Protein AF-A0AAV9HGX6-F1 (afdb_monomer)

Sequence (820 aa):
MVDAQKDVPFKSVQVEALVVIKIVKHCSASFPTAATGSLVGMDNDGVLEVTNTFQFPTVDVSNSDSHQNDASSLAAAAPRAKANITYQNEMIRHLKEVNVDANNVGWYTSATMGNFINLSFIENQYHYQRDNDKTVALVHDVSRSSQGALSLRAFKLSSEFMAAYKEGKFTTESLTKSKLSFRDILVEVPVLVHNSYLLSSFLQQIPAPPETAEIPLPASLNDIRREPTRLPAHPSFDSLDLSIDPFLEKTCDLLLDSIEAHYTDLNNHQYYQRQLTREQFKITQWQAKRKAENAARLAAKQQPLPEDEWQRLFKLPQEPSRLEGMLNARQVEQYSKQVDGFTATITSKMFAVRGNLLPDITPISSTSINNMAAPASNFKVADLSLAAFGRKEIELAENEMPGLMAVRKYYGADQPLKGARIAGCLHMTIQTAVLIETLTALGAEVTWTSCNIFSTQDHAAAAIAATGVPVFAWKGETEEEYNWCLEQQLVAFKDNKRLNLILDDGGDLTHLVHTKYPEMLKDCYGVSEETTTGVHHLYRMLQKGELLVPAINVNDSVTKSKFDNLYGCRESLIDGIKRATDVMIAGKVGVVAGFGDVGKGCAMALQGMGARVLVTEIDPINALQAAMAGFQVVTMEKAAQIGQIFVTTTGCRDILVGKHFEAMPNDAIVCNIGHFDCEIDVAWLKANAQSVQNIKPQVDRFLMKNGRHIILLAEGRLVNLGCATGHSSFVMSCSFTNQVLAQIMLYKNEDVEFGKKHIAFAKSGKLEKKVYVLPKILDEEVARLHLAHVNVELTTLSDVQAEYLGLPVEGPFKSDHYRY

Foldseek 3Di:
DPPPQPPQAQAFEEEEVVQVVVQLVQLLVQPPAKWKWFFFDDDDSNYHYGDHIDTFDQDPDPDDDDDDDDSRVSNLLRLVDPVRVVVLVVVLVVCVVVVHGRHTQEMEIEDELLPDLAPSNLVNLLVVCVVPVRHWYWYWYNHVVVLVDTDIWIKHAAPLLSVVVVVVDQDPVVCVVSVDALVRGIDTGHYHHDYPPVNVVVVVVPDDPDDPDDDDDDPDPVVCVVDPPPDPPDPPCSLLPPDPSPCLVVLVVVLVVLVVVLVVVVVVQVVLVVQQVVLVVVLVVVLVVLVVVQVVCVVVVHHRDDSCVVVVVGDRDDHDRCVRSSSSVNSSVSSVVVNVVVVVSSVCSVPVPDDDPDDDDDDDDDDDDPDQDAFAPAADFDDLVLQVVLVVLLVVLCLLQLLLVVLLVPQLVVLLQAVAEEEEEAQQASLVLSLCVSNVSSRYQYEYEYNDQAQHDRSSQSNSSSSNHHYQYYHRDDPVSRVVRLVSRQQRDPPSDAHQEYEYEQCPSVVCCLPPNVVSHPNHLEYEYQDPNNVVVLVVCVVVVSQDHEYADLNPQCLRVQQQLAQLLLPLVVVLVCLQPVDQLAPAEEEEEDQGRNSNSPQNNSVVSHHQYEYEDPDVVSVVVCVVVVHHYDQLLVCLQRHQEYEYAHLDADLADDSSPVNHAAAREYEYQHADLRNHPLVRQVVAFPDWDDPDQQWIWGQGPVRGIYIYGNSSHRSSSNRHNGGRSNSSSLSSSSVSVRSSLSSCQDPPVVCVVVVLSVVNHRDDSYYHYRDLLSSVVSVVSNQVVVPHDDDFDDPVRCVVQVADRSDPPDDPPDPD

Radius of gyration: 38.57 Å; Cα contacts (8 Å, |Δi|>4): 1409; chains: 1; bounding box: 87×93×132 Å

InterPro domains:
  IPR000043 Adenosylhomocysteinase-like [MF_00563] (374-812)
  IPR000043 Adenosylhomocysteinase-like [PF05221] (378-515)
  IPR000043 Adenosylhomocysteinase-like [PTHR23420] (372-820)
  IPR000043 Adenosylhomocysteinase-like [SM00996] (378-819)
  IPR000043 Adenosylhomocysteinase-like [TIGR00936] (379-812)
  IPR000043 Adenosylhomocysteinase-like [cd00401] (388-808)
  IPR000555 JAB1/MPN/MOV34 metalloenzyme domain [PF01398] (10-132)
  IPR000555 JAB1/MPN/MOV34 metalloenzyme domain [SM00232] (12-160)
  IPR015878 S-adenosyl-L-homocysteine hydrolase, NAD binding domain [PF00670] (565-726)
  IPR015878 S-adenosyl-L-homocysteine hydrolase, NAD binding domain [SM00997] (565-726)
  IPR020082 S-adenosyl-L-homocysteine hydrolase, conserved site [PS00738] (450-464)
  IPR020082 S-adenosyl-L-homocysteine hydrolase, conserved site [PS00739] (587-603)
  IPR027524 Eukaryotic translation initiation factor 3 subunit H [MF_03007] (8-359)
  IPR027524 Eukaryotic translation initiation factor 3 subunit H [cd08065] (11-309)
  IPR036291 NAD(P)-binding domain superfamily [SSF51735] (565-726)
  IPR037518 MPN domain [PS50249] (13-161)
  IPR042172 Adenosylhomocysteinase-like superfamily [G3DSA:3.40.50.1480] (365-516)
  IPR042172 Adenosylhomocysteinase-like superfamily [G3DSA:3.40.50.1480] (517-570)
  IPR042172 Adenosylhomocysteinase-like superfamily [G3DSA:3.40.50.1480] (721-820)
  IPR045810 eIF3h, C-terminal [PF19445] (146-206)

Mean predicted aligned error: 17.83 Å

Structure (mmCIF, N/CA/C/O backbone):
data_AF-A0AAV9HGX6-F1
#
_entry.id   AF-A0AAV9HGX6-F1
#
loop_
_atom_site.group_PDB
_atom_site.id
_atom_site.type_symbol
_atom_site.label_atom_id
_atom_site.label_alt_id
_atom_site.label_comp_id
_atom_site.label_asym_id
_atom_site.label_entity_id
_atom_site.label_seq_id
_atom_site.pdbx_PDB_ins_code
_atom_site.Cartn_x
_atom_site.Cartn_y
_atom_site.Cartn_z
_atom_site.occupancy
_atom_site.B_iso_or_equiv
_atom_site.auth_seq_id
_atom_site.auth_comp_id
_atom_site.auth_asym_id
_atom_site.auth_atom_id
_atom_site.pdbx_PDB_model_num
ATOM 1 N N . MET A 1 1 ? -31.484 -57.528 23.063 1.00 35.78 1 MET A N 1
ATOM 2 C CA . MET A 1 1 ? -30.064 -57.114 23.026 1.00 35.78 1 MET A CA 1
ATOM 3 C C . MET A 1 1 ? -29.943 -55.639 23.431 1.00 35.78 1 MET A C 1
ATOM 5 O O . MET A 1 1 ? -29.474 -54.843 22.637 1.00 35.78 1 MET A O 1
ATOM 9 N N . VAL A 1 2 ? -30.419 -55.246 24.623 1.00 32.88 2 VAL A N 1
ATOM 10 C CA . VAL A 1 2 ? -30.543 -53.815 25.013 1.00 32.88 2 VAL A CA 1
ATOM 11 C C . VAL A 1 2 ? -29.677 -53.446 26.236 1.00 32.88 2 VAL A C 1
ATOM 13 O O . VAL A 1 2 ? -29.506 -52.272 26.526 1.00 32.88 2 VAL A O 1
ATOM 16 N N . ASP A 1 3 ? -29.026 -54.414 26.891 1.00 32.41 3 ASP A N 1
ATOM 17 C CA . ASP A 1 3 ? -28.272 -54.176 28.139 1.00 32.41 3 ASP A CA 1
ATOM 18 C C . ASP A 1 3 ? -26.735 -54.146 27.995 1.00 32.41 3 ASP A C 1
ATOM 20 O O . ASP A 1 3 ? -26.034 -54.131 28.998 1.00 32.41 3 ASP A O 1
ATOM 24 N N . ALA A 1 4 ? -26.175 -54.113 26.776 1.00 34.81 4 ALA A N 1
ATOM 25 C CA . ALA A 1 4 ? -24.720 -54.249 26.570 1.00 34.81 4 ALA A CA 1
ATOM 26 C C . ALA A 1 4 ? -23.958 -52.959 26.181 1.00 34.81 4 ALA A C 1
ATOM 28 O O . ALA A 1 4 ? -22.738 -52.999 26.075 1.00 34.81 4 ALA A O 1
ATOM 29 N N . GLN A 1 5 ? -24.622 -51.813 25.969 1.00 41.06 5 GLN A N 1
ATOM 30 C CA . GLN A 1 5 ? -23.968 -50.586 25.458 1.00 41.06 5 GLN A CA 1
ATOM 31 C C . GLN A 1 5 ? -23.648 -49.508 26.516 1.00 41.06 5 GLN A C 1
ATOM 33 O O . GLN A 1 5 ? -23.104 -48.458 26.169 1.00 41.06 5 GLN A O 1
ATOM 38 N N . LYS A 1 6 ? -23.947 -49.737 27.803 1.00 44.41 6 LYS A N 1
ATOM 39 C CA . LYS A 1 6 ? -23.735 -48.726 28.861 1.00 44.41 6 LYS A CA 1
ATOM 40 C C . LYS A 1 6 ? -22.279 -48.544 29.318 1.00 44.41 6 LYS A C 1
ATOM 42 O O . LYS A 1 6 ? -22.004 -47.535 29.954 1.00 44.41 6 LYS A O 1
ATOM 47 N N . ASP A 1 7 ? -21.362 -49.437 28.942 1.00 48.97 7 ASP A N 1
ATOM 48 C CA . ASP A 1 7 ? -19.993 -49.463 29.491 1.00 48.97 7 ASP A CA 1
ATOM 49 C C . ASP A 1 7 ? -18.888 -48.997 28.525 1.00 48.97 7 ASP A C 1
ATOM 51 O O . ASP A 1 7 ? -17.706 -49.048 28.869 1.00 48.97 7 ASP A O 1
ATOM 55 N N . VAL A 1 8 ? -19.222 -48.520 27.317 1.00 59.16 8 VAL A N 1
ATOM 56 C CA . VAL A 1 8 ? -18.194 -47.985 26.406 1.00 59.16 8 VAL A CA 1
ATOM 57 C C . VAL A 1 8 ? -17.898 -46.522 26.766 1.00 59.16 8 VAL A C 1
ATOM 59 O O . VAL A 1 8 ? -18.808 -45.690 26.672 1.00 59.16 8 VAL A O 1
ATOM 62 N N . PRO A 1 9 ? -16.656 -46.174 27.162 1.00 68.69 9 PRO A N 1
ATOM 63 C CA . PRO A 1 9 ? -16.308 -44.809 27.538 1.00 68.69 9 PRO A CA 1
ATOM 64 C C . PRO A 1 9 ? -16.482 -43.862 26.347 1.00 68.69 9 PRO A C 1
ATOM 66 O O . PRO A 1 9 ? -16.072 -44.175 25.231 1.00 68.69 9 PRO A O 1
ATOM 69 N N . PHE A 1 10 ? -17.090 -42.701 26.592 1.00 78.56 10 PHE A N 1
ATOM 70 C CA . PHE A 1 10 ? -17.288 -41.650 25.591 1.00 78.56 10 PHE A CA 1
ATOM 71 C C . PHE A 1 10 ? -15.936 -41.035 25.201 1.00 78.56 10 PHE A C 1
ATOM 73 O O . PHE A 1 10 ? -15.265 -40.448 26.051 1.00 78.56 10 PHE A O 1
ATOM 80 N N . LYS A 1 11 ? -15.521 -41.197 23.942 1.00 83.62 11 LYS A N 1
ATOM 81 C CA . LYS A 1 11 ? -14.177 -40.853 23.447 1.00 83.62 11 LYS A CA 1
ATOM 82 C C . LYS A 1 11 ? -14.136 -39.481 22.781 1.00 83.62 11 LYS A C 1
ATOM 84 O O . LYS A 1 11 ? -13.300 -38.655 23.138 1.00 83.62 11 LYS A O 1
ATOM 89 N N . SER A 1 12 ? -15.008 -39.249 21.806 1.00 89.00 12 SER A N 1
ATOM 90 C CA . SER A 1 12 ? -14.993 -38.047 20.966 1.00 89.00 12 SER A CA 1
ATOM 91 C C . SER A 1 12 ? -16.338 -37.826 20.276 1.00 89.00 12 SER A C 1
ATOM 93 O O . SER A 1 12 ? -17.180 -38.723 20.207 1.00 89.00 12 SER A O 1
ATOM 95 N N . VAL A 1 13 ? -16.526 -36.617 19.753 1.00 92.50 13 VAL A N 1
ATOM 96 C CA . VAL A 1 13 ? -17.626 -36.266 18.853 1.00 92.50 13 VAL A CA 1
ATOM 97 C C . VAL A 1 13 ? -17.057 -36.138 17.449 1.00 92.50 13 VAL A C 1
ATOM 99 O O . VAL A 1 13 ? -16.221 -35.273 17.203 1.00 92.50 13 VAL A O 1
ATOM 102 N N . GLN A 1 14 ? -17.493 -36.987 16.528 1.00 93.38 14 GLN A N 1
ATOM 103 C CA . GLN A 1 14 ? -17.158 -36.864 15.116 1.00 93.38 14 GLN A CA 1
ATOM 104 C C . GLN A 1 14 ? -18.256 -36.066 14.418 1.00 93.38 14 GLN A C 1
ATOM 106 O O . GLN A 1 14 ? -19.420 -36.430 14.503 1.00 93.38 14 GLN A O 1
ATOM 111 N N . VAL A 1 15 ? -17.916 -34.980 13.733 1.00 93.12 15 VAL A N 1
ATOM 112 C CA . VAL A 1 15 ? -18.885 -34.112 13.054 1.00 93.12 15 VAL A CA 1
ATOM 113 C C . VAL A 1 15 ? -18.583 -34.107 11.564 1.00 93.12 15 VAL A C 1
ATOM 115 O O . VAL A 1 15 ? -17.464 -33.796 11.158 1.00 93.12 15 VAL A O 1
ATOM 118 N N . GLU A 1 16 ? -19.580 -34.427 10.742 1.00 90.44 16 GLU A N 1
ATOM 119 C CA . GLU A 1 16 ? -19.451 -34.319 9.288 1.00 90.44 16 GLU A CA 1
ATOM 120 C C . GLU A 1 16 ? -19.201 -32.865 8.869 1.00 90.44 16 GLU A C 1
ATOM 122 O O . GLU A 1 16 ? -19.867 -31.938 9.337 1.00 90.44 16 GLU A O 1
ATOM 127 N N . ALA A 1 17 ? -18.289 -32.635 7.928 1.00 83.81 17 ALA A N 1
ATOM 128 C CA . ALA A 1 17 ? -17.962 -31.282 7.477 1.00 83.81 17 ALA A CA 1
ATOM 129 C C . ALA A 1 17 ? -19.174 -30.514 6.919 1.00 83.81 17 ALA A C 1
ATOM 131 O O . ALA A 1 17 ? -19.291 -29.304 7.115 1.00 83.81 17 ALA A O 1
ATOM 132 N N . LEU A 1 18 ? -20.137 -31.207 6.300 1.00 84.94 18 LEU A N 1
ATOM 133 C CA . LEU A 1 18 ? -21.387 -30.583 5.856 1.00 84.94 18 LEU A CA 1
ATOM 134 C C . LEU A 1 18 ? -22.223 -30.059 7.036 1.00 84.94 18 LEU A C 1
ATOM 136 O O . LEU A 1 18 ? -22.859 -29.010 6.920 1.00 84.94 18 LEU A O 1
ATOM 140 N N . VAL A 1 19 ? -22.214 -30.758 8.175 1.00 91.19 19 VAL A N 1
ATOM 141 C CA . VAL A 1 19 ? -22.856 -30.295 9.414 1.00 91.19 19 VAL A CA 1
ATOM 142 C C . VAL A 1 19 ? -22.165 -29.042 9.926 1.00 91.19 19 VAL A C 1
ATOM 144 O O . VAL A 1 19 ? -22.848 -28.069 10.240 1.00 91.19 19 VAL A O 1
ATOM 147 N N . VAL A 1 20 ? -20.829 -29.030 9.939 1.00 90.44 20 VAL A N 1
ATOM 148 C CA . VAL A 1 20 ? -20.044 -27.845 10.317 1.00 90.44 20 VAL A CA 1
ATOM 149 C C . VAL A 1 20 ? -20.438 -26.646 9.453 1.00 90.44 20 VAL A C 1
ATOM 151 O O . VAL A 1 20 ? -20.783 -25.599 9.992 1.00 90.44 20 VAL A O 1
ATOM 154 N N . ILE A 1 21 ? -20.492 -26.808 8.127 1.00 85.69 21 ILE A N 1
ATOM 155 C CA . ILE A 1 21 ? -20.869 -25.733 7.194 1.00 85.69 21 ILE A CA 1
ATOM 156 C C . ILE A 1 21 ? -22.298 -25.234 7.454 1.00 85.69 21 ILE A C 1
ATOM 158 O O . ILE A 1 21 ? -22.536 -24.026 7.439 1.00 85.69 21 ILE A O 1
ATOM 162 N N . LYS A 1 22 ? -23.257 -26.134 7.719 1.00 91.50 22 LYS A N 1
ATOM 163 C CA . LYS A 1 22 ? -24.640 -25.752 8.060 1.00 91.50 22 LYS A CA 1
ATOM 164 C C . LYS A 1 22 ? -24.702 -24.932 9.350 1.00 91.50 22 LYS A C 1
ATOM 166 O O . LYS A 1 22 ? -25.397 -23.918 9.379 1.00 91.50 22 LYS A O 1
ATOM 171 N N . ILE A 1 23 ? -23.969 -25.350 10.384 1.00 93.31 23 ILE A N 1
ATOM 172 C CA . ILE A 1 23 ? -23.892 -24.639 11.668 1.00 93.31 23 ILE A CA 1
ATOM 173 C C . ILE A 1 23 ? -23.264 -23.261 11.464 1.00 93.31 23 ILE A C 1
ATOM 175 O O . ILE A 1 23 ? -23.869 -22.270 11.857 1.00 93.31 23 ILE A O 1
ATOM 179 N N . VAL A 1 24 ? -22.106 -23.186 10.800 1.00 89.38 24 VAL A N 1
ATOM 180 C CA . VAL A 1 24 ? -21.411 -21.923 10.502 1.00 89.38 24 VAL A CA 1
ATOM 181 C C . VAL A 1 24 ? -22.343 -20.976 9.748 1.00 89.38 24 VAL A C 1
ATOM 183 O O . VAL A 1 24 ? -22.574 -19.859 10.197 1.00 89.38 24 VAL A O 1
ATOM 186 N N . LYS A 1 25 ? -22.971 -21.441 8.659 1.00 88.81 25 LYS A N 1
ATOM 187 C CA . LYS A 1 25 ? -23.899 -20.631 7.859 1.00 88.81 25 LYS A CA 1
ATOM 188 C C . LYS A 1 25 ? -25.065 -20.092 8.691 1.00 88.81 25 LYS A C 1
ATOM 190 O O . LYS A 1 25 ? -25.388 -18.914 8.571 1.00 88.81 25 LYS A O 1
ATOM 195 N N . HIS A 1 26 ? -25.699 -20.935 9.509 1.00 92.81 26 HIS A N 1
ATOM 196 C CA . HIS A 1 26 ? -26.819 -20.518 10.355 1.00 92.81 26 HIS A CA 1
ATOM 197 C C . HIS A 1 26 ? -26.376 -19.492 11.402 1.00 92.81 26 HIS A C 1
ATOM 199 O O . HIS A 1 26 ? -26.950 -18.412 11.498 1.00 92.81 26 HIS A O 1
ATOM 205 N N . CYS A 1 27 ? -25.311 -19.797 12.141 1.00 90.81 27 CYS A N 1
ATOM 206 C CA . CYS A 1 27 ? -24.798 -18.936 13.197 1.00 90.81 27 CYS A CA 1
ATOM 207 C C . CYS A 1 27 ? -24.316 -17.578 12.664 1.00 90.81 27 CYS A C 1
ATOM 209 O O . CYS A 1 27 ? -24.596 -16.558 13.288 1.00 90.81 27 CYS A O 1
ATOM 211 N N . SER A 1 28 ? -23.650 -17.543 11.505 1.00 86.12 28 SER A N 1
ATOM 212 C CA . SER A 1 28 ? -23.237 -16.293 10.857 1.00 86.12 28 SER A CA 1
ATOM 213 C C . SER A 1 28 ? -24.424 -15.478 10.339 1.00 86.12 28 SER A C 1
ATOM 215 O O . SER A 1 28 ? -24.407 -14.258 10.460 1.00 86.12 28 SER A O 1
ATOM 217 N N . ALA A 1 29 ? -25.463 -16.120 9.791 1.00 86.44 29 ALA A N 1
ATOM 218 C CA . ALA A 1 29 ? -26.644 -15.420 9.278 1.00 86.44 29 ALA A CA 1
ATOM 219 C C . ALA A 1 29 ? -27.519 -14.815 10.389 1.00 86.44 29 ALA A C 1
ATOM 221 O O . ALA A 1 29 ? -28.161 -13.789 10.175 1.00 86.44 29 ALA A O 1
ATOM 222 N N . SER A 1 30 ? -27.552 -15.444 11.566 1.00 84.38 30 SER A N 1
ATOM 223 C CA . SER A 1 30 ? -28.336 -14.983 12.718 1.00 84.38 30 SER A CA 1
ATOM 224 C C . SER A 1 30 ? -27.585 -14.008 13.632 1.00 84.38 30 SER A C 1
ATOM 226 O O . SER A 1 30 ? -28.200 -13.427 14.527 1.00 84.38 30 SER A O 1
ATOM 228 N N . PHE A 1 31 ? -26.278 -13.813 13.431 1.00 81.81 31 PHE A N 1
ATOM 229 C CA . PHE A 1 31 ? -25.451 -12.918 14.241 1.00 81.81 31 PHE A CA 1
ATOM 230 C C . PHE A 1 31 ? -25.978 -11.465 14.196 1.00 81.81 31 PHE A C 1
ATOM 232 O O . PHE A 1 31 ? -26.278 -10.970 13.108 1.00 81.81 31 PHE A O 1
ATOM 239 N N . PRO A 1 32 ? -26.096 -10.751 15.340 1.00 79.12 32 PRO A N 1
ATOM 240 C CA . PRO A 1 32 ? -25.580 -11.080 16.678 1.00 79.12 32 PRO A CA 1
ATOM 241 C C . PRO A 1 32 ? -26.534 -11.884 17.587 1.00 79.12 32 PRO A C 1
ATOM 243 O O . PRO A 1 32 ? -26.243 -12.068 18.767 1.00 79.12 32 PRO A O 1
ATOM 246 N N . THR A 1 33 ? -27.673 -12.361 17.082 1.00 83.94 33 THR A N 1
ATOM 247 C CA . THR A 1 33 ? -28.647 -13.135 17.874 1.00 83.94 33 THR A CA 1
ATOM 248 C C . THR A 1 33 ? -28.181 -14.585 18.056 1.00 83.94 33 THR A C 1
ATOM 250 O O . THR A 1 33 ? -27.525 -15.159 17.182 1.00 83.94 33 THR A O 1
ATOM 253 N N . ALA A 1 34 ? -28.523 -15.200 19.195 1.00 85.00 34 ALA A N 1
ATOM 254 C CA . ALA A 1 34 ? -28.244 -16.612 19.439 1.00 85.00 34 ALA A CA 1
ATOM 255 C C . ALA A 1 34 ? -28.943 -17.493 18.388 1.00 85.00 34 ALA A C 1
ATOM 257 O O . ALA A 1 34 ? -30.148 -17.391 18.176 1.00 85.00 34 ALA A O 1
ATOM 258 N N . ALA A 1 35 ? -28.188 -18.374 17.742 1.00 90.44 35 ALA A N 1
ATOM 259 C CA . ALA A 1 35 ? -28.682 -19.299 16.734 1.00 90.44 35 ALA A CA 1
ATOM 260 C C . ALA A 1 35 ? -28.650 -20.704 17.324 1.00 90.44 35 ALA A C 1
ATOM 262 O O . ALA A 1 35 ? -27.580 -21.155 17.725 1.00 90.44 35 ALA A O 1
ATOM 263 N N . THR A 1 36 ? -29.785 -21.402 17.378 1.00 93.56 36 THR A N 1
ATOM 264 C CA . THR A 1 36 ? -29.857 -22.752 17.955 1.00 93.56 36 THR A CA 1
ATOM 265 C C . THR A 1 36 ? -30.476 -23.766 16.995 1.00 93.56 36 THR A C 1
ATOM 267 O O . THR A 1 36 ? -31.266 -23.424 16.114 1.00 93.56 36 THR A O 1
ATOM 270 N N . GLY A 1 37 ? -30.109 -25.036 17.145 1.00 93.94 37 GLY A N 1
ATOM 271 C CA . GLY A 1 37 ? -30.687 -26.121 16.354 1.00 93.94 37 GLY A CA 1
ATOM 272 C C . GLY A 1 37 ? -30.370 -27.502 16.911 1.00 93.94 37 GLY A C 1
ATOM 273 O O . GLY A 1 37 ? -29.654 -27.635 17.902 1.00 93.94 37 GLY A O 1
ATOM 274 N N . SER A 1 38 ? -30.927 -28.531 16.282 1.00 94.81 38 SER A N 1
ATOM 275 C CA . SER A 1 38 ? -30.814 -29.928 16.699 1.00 94.81 38 SER A CA 1
ATOM 276 C C . SER A 1 38 ? -29.747 -30.667 15.895 1.00 94.81 38 SER A C 1
ATOM 278 O O . SER A 1 38 ? -29.612 -30.464 14.689 1.00 94.81 38 SER A O 1
ATOM 280 N N . LEU A 1 39 ? -29.018 -31.554 16.571 1.00 95.31 39 LEU A N 1
ATOM 281 C CA . LEU A 1 39 ? -28.036 -32.457 15.983 1.00 95.31 39 LEU A CA 1
ATOM 282 C C . LEU A 1 39 ? -28.612 -33.867 15.905 1.00 95.31 39 LEU A C 1
ATOM 284 O O . LEU A 1 39 ? -29.173 -34.376 16.882 1.00 95.31 39 LEU A O 1
ATOM 288 N N . VAL A 1 40 ? -28.423 -34.512 14.758 1.00 93.94 40 VAL A N 1
ATOM 289 C CA . VAL A 1 40 ? -28.815 -35.906 14.547 1.00 93.94 40 VAL A CA 1
ATOM 290 C C . VAL A 1 40 ? -27.636 -36.741 14.063 1.00 93.94 40 VAL A C 1
ATOM 292 O O . VAL A 1 40 ? -26.727 -36.239 13.397 1.00 93.94 40 VAL A O 1
ATOM 295 N N . GLY A 1 41 ? -27.652 -38.016 14.431 1.00 92.44 41 GLY A N 1
ATOM 296 C CA . GLY A 1 41 ? -26.585 -38.946 14.100 1.00 92.44 41 GLY A CA 1
ATOM 297 C C . GLY A 1 41 ? -26.684 -40.238 14.897 1.00 92.44 41 GLY A C 1
ATOM 298 O O . GLY A 1 41 ? -27.789 -40.709 15.175 1.00 92.44 41 GLY A O 1
ATOM 299 N N . MET A 1 42 ? -25.551 -40.826 15.267 1.00 90.38 42 MET A N 1
ATOM 300 C CA . MET A 1 42 ? -25.518 -42.088 16.003 1.00 90.38 42 MET A CA 1
ATOM 301 C C . MET A 1 42 ? -24.272 -42.232 16.875 1.00 90.38 42 MET A C 1
ATOM 303 O O . MET A 1 42 ? -23.272 -41.557 16.681 1.00 90.38 42 MET A O 1
ATOM 307 N N . ASP A 1 43 ? -24.346 -43.114 17.865 1.00 86.69 43 ASP A N 1
ATOM 308 C CA . ASP A 1 43 ? -23.201 -43.486 18.693 1.00 86.69 43 ASP A CA 1
ATOM 309 C C . ASP A 1 43 ? -22.601 -44.794 18.175 1.00 86.69 43 ASP A C 1
ATOM 311 O O . ASP A 1 43 ? -23.299 -45.805 18.067 1.00 86.69 43 ASP A O 1
ATOM 315 N N . ASN A 1 44 ? -21.310 -44.752 17.862 1.00 85.88 44 ASN A N 1
ATOM 316 C CA . ASN A 1 44 ? -20.531 -45.853 17.324 1.00 85.88 44 ASN A CA 1
ATOM 317 C C . ASN A 1 44 ? -19.352 -46.145 18.267 1.00 85.88 44 ASN A C 1
ATOM 319 O O . ASN A 1 44 ? -18.323 -45.470 18.242 1.00 85.88 44 ASN A O 1
ATOM 323 N N . ASP A 1 45 ? -19.525 -47.116 19.168 1.00 82.88 45 ASP A N 1
ATOM 324 C CA . ASP A 1 45 ? -18.497 -47.581 20.116 1.00 82.88 45 ASP A CA 1
ATOM 325 C C . ASP A 1 45 ? -17.762 -46.460 20.889 1.00 82.88 45 ASP A C 1
ATOM 327 O O . ASP A 1 45 ? -16.536 -46.487 21.110 1.00 82.88 45 ASP A O 1
ATOM 331 N N . GLY A 1 46 ? -18.541 -45.478 21.359 1.00 80.25 46 GLY A N 1
ATOM 332 C CA . GLY A 1 46 ? -18.061 -44.352 22.159 1.00 80.25 46 GLY A CA 1
ATOM 333 C C . GLY A 1 46 ? -17.633 -43.137 21.336 1.00 80.25 46 GLY A C 1
ATOM 334 O O . GLY A 1 46 ? -17.192 -42.153 21.931 1.00 80.25 46 GLY A O 1
ATOM 335 N N . VAL A 1 47 ? -17.756 -43.183 20.008 1.00 87.50 47 VAL A N 1
ATOM 336 C CA . VAL A 1 47 ? -17.644 -42.020 19.121 1.00 87.50 47 VAL A CA 1
ATOM 337 C C . VAL A 1 47 ? -19.050 -41.578 18.735 1.00 87.50 47 VAL A C 1
ATOM 339 O O . VAL A 1 47 ? -19.793 -42.325 18.103 1.00 87.50 47 VAL A O 1
ATOM 342 N N . LEU A 1 48 ? -19.425 -40.362 19.126 1.00 91.81 48 LEU A N 1
ATOM 343 C CA . LEU A 1 48 ? -20.712 -39.793 18.746 1.00 91.81 48 LEU A CA 1
ATOM 344 C C . LEU A 1 48 ? -20.590 -39.150 17.368 1.00 91.81 48 LEU A C 1
ATOM 346 O O . LEU A 1 48 ? -20.002 -38.078 17.233 1.00 91.81 48 LEU A O 1
ATOM 350 N N . GLU A 1 49 ? -21.130 -39.809 16.355 1.00 92.56 49 GLU A N 1
ATOM 351 C CA . GLU A 1 49 ? -21.141 -39.337 14.977 1.00 92.56 49 GLU A CA 1
ATOM 352 C C . GLU A 1 49 ? -22.337 -38.406 14.766 1.00 92.56 49 GLU A C 1
ATOM 354 O O . GLU A 1 49 ? -23.490 -38.797 14.930 1.00 92.56 49 GLU A O 1
ATOM 359 N N . VAL A 1 50 ? -22.061 -37.155 14.410 1.00 94.31 50 VAL A N 1
ATOM 360 C CA . VAL A 1 50 ? -23.040 -36.130 14.056 1.00 94.31 50 VAL A CA 1
ATOM 361 C C . VAL A 1 50 ? -23.046 -35.993 12.540 1.00 94.31 50 VAL A C 1
ATOM 363 O O . VAL A 1 50 ? -22.173 -35.349 11.951 1.00 94.31 50 VAL A O 1
ATOM 366 N N . THR A 1 51 ? -24.043 -36.604 11.910 1.00 9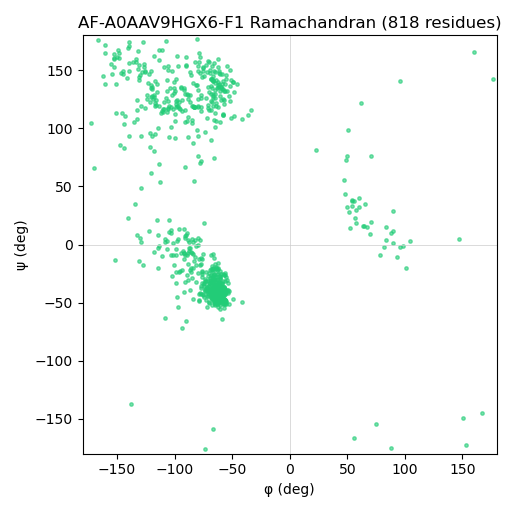1.81 51 THR A N 1
ATOM 367 C CA . THR A 1 51 ? -24.121 -36.748 10.451 1.00 91.81 51 THR A CA 1
ATOM 368 C C . THR A 1 51 ? -25.030 -35.710 9.802 1.00 91.81 51 THR A C 1
ATOM 370 O O . THR A 1 51 ? -24.847 -35.368 8.632 1.00 91.81 51 THR A O 1
ATOM 373 N N . ASN A 1 52 ? -25.987 -35.141 10.547 1.00 92.19 52 ASN A N 1
ATOM 374 C CA . ASN A 1 52 ? -26.843 -34.069 10.046 1.00 92.19 52 ASN A CA 1
ATOM 375 C C . ASN A 1 52 ? -27.297 -33.098 11.159 1.00 92.19 52 ASN A C 1
ATOM 377 O O . ASN A 1 52 ? -27.128 -33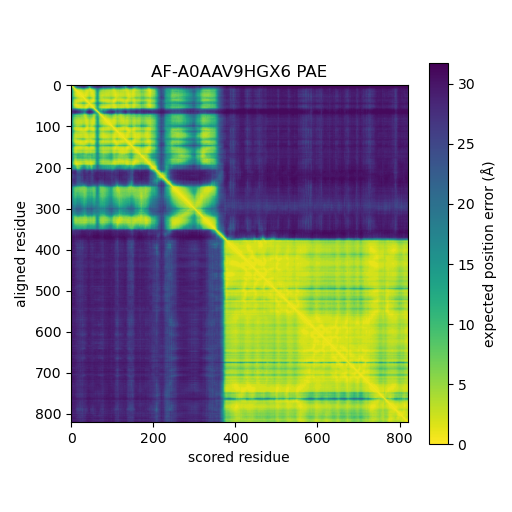.335 12.354 1.00 92.19 52 ASN A O 1
ATOM 381 N N . THR A 1 53 ? -27.856 -31.958 10.756 1.00 94.12 53 THR A N 1
ATOM 382 C CA . THR A 1 53 ? -28.332 -30.899 11.655 1.00 94.12 53 THR A CA 1
ATOM 383 C C . THR A 1 53 ? -29.466 -30.101 11.015 1.00 94.12 53 THR A C 1
ATOM 385 O O . THR A 1 53 ? -29.532 -29.989 9.783 1.00 94.12 53 THR A O 1
ATOM 388 N N . PHE A 1 54 ? -30.341 -29.527 11.841 1.00 93.62 54 PHE A N 1
ATOM 389 C CA . PHE A 1 54 ? -31.384 -28.596 11.410 1.00 93.62 54 PHE A CA 1
ATOM 390 C C . PHE A 1 54 ? -31.644 -27.498 12.448 1.00 93.62 54 PHE A C 1
ATOM 392 O O . PHE A 1 54 ? -31.561 -27.718 13.655 1.00 93.62 54 PHE A O 1
ATOM 399 N N . GLN A 1 55 ? -31.982 -26.304 11.962 1.00 93.25 55 GLN A N 1
ATOM 400 C CA . GLN A 1 55 ? -32.235 -25.122 12.788 1.00 93.25 55 GLN A CA 1
ATOM 401 C C . GLN A 1 55 ? -33.586 -25.191 13.511 1.00 93.25 55 GLN A C 1
ATOM 403 O O . GLN A 1 55 ? -34.568 -25.693 12.950 1.00 93.25 55 GLN A O 1
ATOM 408 N N . PHE A 1 56 ? -33.649 -24.649 14.730 1.00 90.50 56 PHE A N 1
ATOM 409 C CA . PHE A 1 56 ? -34.923 -24.393 15.397 1.00 90.50 56 PHE A CA 1
ATOM 410 C C . PHE A 1 56 ? -35.547 -23.097 14.866 1.00 90.50 56 PHE A C 1
ATOM 412 O O . PHE A 1 56 ? -34.842 -22.097 14.727 1.00 90.50 56 PHE A O 1
ATOM 419 N N . PRO A 1 57 ? -36.862 -23.069 14.598 1.00 82.00 57 PRO A N 1
ATOM 420 C CA . PRO A 1 57 ? -37.574 -21.826 14.346 1.00 82.00 57 PRO A CA 1
ATOM 421 C C . PRO A 1 57 ? -37.469 -20.888 15.556 1.00 82.00 57 PRO A C 1
ATOM 423 O O . PRO A 1 57 ? -37.663 -21.302 16.705 1.00 82.00 57 PRO A O 1
ATOM 426 N N . THR A 1 58 ? -37.203 -19.608 15.305 1.00 67.50 58 THR A N 1
ATOM 427 C CA . THR A 1 58 ? -37.397 -18.550 16.301 1.00 67.50 58 THR A CA 1
ATOM 428 C C . THR A 1 58 ? -38.898 -18.333 16.461 1.00 67.50 58 THR A C 1
ATOM 430 O O . THR A 1 58 ? -39.564 -17.881 15.532 1.00 67.50 58 THR A O 1
ATOM 433 N N . VAL A 1 59 ? -39.450 -18.738 17.604 1.00 57.72 59 VAL A N 1
ATOM 434 C CA . VAL A 1 59 ? -40.892 -18.671 17.869 1.00 57.72 59 VAL A CA 1
ATOM 435 C C . VAL A 1 59 ? -41.265 -17.241 18.265 1.00 57.72 59 VAL A C 1
ATOM 437 O O . VAL A 1 59 ? -40.788 -16.757 19.290 1.00 57.72 59 VAL A O 1
ATOM 440 N N . ASP A 1 60 ? -42.139 -16.586 17.497 1.00 49.66 60 ASP A N 1
ATOM 441 C CA . ASP A 1 60 ? -42.800 -15.347 17.924 1.00 49.66 60 ASP A CA 1
ATOM 442 C C . ASP A 1 60 ? -43.723 -15.666 19.106 1.00 49.66 60 ASP A C 1
ATOM 444 O O . ASP A 1 60 ? -44.773 -16.300 18.954 1.00 49.66 60 ASP A O 1
ATOM 448 N N . VAL A 1 61 ? -43.334 -15.252 20.311 1.00 48.69 61 VAL A N 1
ATOM 449 C CA . VAL A 1 61 ? -44.237 -15.292 21.463 1.00 48.69 61 VAL A CA 1
ATOM 450 C C . VAL A 1 61 ? -45.189 -14.111 21.321 1.00 48.69 61 VAL A C 1
ATOM 452 O O . VAL A 1 61 ? -44.773 -12.957 21.339 1.00 48.69 61 VAL A O 1
ATOM 455 N N . SER A 1 62 ? -46.475 -14.401 21.126 1.00 39.47 62 SER A N 1
ATOM 456 C CA . SER A 1 62 ? -47.524 -13.393 20.966 1.00 39.47 62 SER A CA 1
ATOM 457 C C . SER A 1 62 ? -47.495 -12.372 22.108 1.00 39.47 62 SER A C 1
ATOM 459 O O . SER A 1 62 ? -47.624 -12.758 23.270 1.00 39.47 62 SER A O 1
ATOM 461 N N . ASN A 1 63 ? -47.364 -11.091 21.746 1.00 42.31 63 ASN A N 1
ATOM 462 C CA . ASN A 1 63 ? -47.413 -9.914 22.616 1.00 42.31 63 ASN A CA 1
ATOM 463 C C . ASN A 1 63 ? -48.432 -10.038 23.761 1.00 42.31 63 ASN A C 1
ATOM 465 O O . ASN A 1 63 ? -49.639 -9.925 23.544 1.00 42.31 63 ASN A O 1
ATOM 469 N N . SER A 1 64 ? -47.930 -10.136 24.988 1.00 35.91 64 SER A N 1
ATOM 470 C CA . SER A 1 64 ? -48.635 -9.649 26.171 1.00 35.91 64 SER A CA 1
ATOM 471 C C . SER A 1 64 ? -47.617 -9.081 27.159 1.00 35.91 64 SER A C 1
ATOM 473 O O . SER A 1 64 ? -46.911 -9.835 27.821 1.00 35.91 64 SER A O 1
ATOM 475 N N . ASP A 1 65 ? -47.565 -7.749 27.195 1.00 36.91 65 ASP A N 1
ATOM 476 C CA . ASP A 1 65 ? -47.041 -6.880 28.252 1.00 36.91 65 ASP A CA 1
ATOM 477 C C . ASP A 1 65 ? -45.632 -7.149 28.802 1.00 36.91 65 ASP A C 1
ATOM 479 O O . ASP A 1 65 ? -45.441 -7.899 29.755 1.00 36.91 65 ASP A O 1
ATOM 483 N N . SER A 1 66 ? -44.646 -6.399 28.300 1.00 35.69 66 SER A N 1
ATOM 484 C CA . SER A 1 66 ? -43.845 -5.416 29.064 1.00 35.69 66 SER A CA 1
ATOM 485 C C . SER A 1 66 ? -42.512 -5.105 28.362 1.00 35.69 66 SER A C 1
ATOM 487 O O . SER A 1 66 ? -42.135 -5.719 27.372 1.00 35.69 66 SER A O 1
ATOM 489 N N . HIS A 1 67 ? -41.876 -4.028 28.809 1.00 40.06 67 HIS A N 1
ATOM 490 C CA . HIS A 1 67 ? -40.779 -3.293 28.185 1.00 40.06 67 HIS A CA 1
ATOM 491 C C . HIS A 1 67 ? -39.572 -4.114 27.687 1.00 40.06 67 HIS A C 1
ATOM 493 O O . HIS A 1 67 ? -39.071 -4.975 28.394 1.00 40.06 67 HIS A O 1
ATOM 499 N N . GLN A 1 68 ? -39.063 -3.717 26.508 1.00 44.84 68 GLN A N 1
ATOM 500 C CA . GLN A 1 68 ? -37.674 -3.838 26.022 1.00 44.84 68 GLN A CA 1
ATOM 501 C C . GLN A 1 68 ? -36.810 -4.932 26.677 1.00 44.84 68 GLN A C 1
ATOM 503 O O . GLN A 1 68 ? -36.000 -4.632 27.545 1.00 44.84 68 GLN A O 1
ATOM 508 N N . ASN A 1 69 ? -36.965 -6.173 26.222 1.00 48.84 69 ASN A N 1
ATOM 509 C CA . ASN A 1 69 ? -35.953 -7.236 26.116 1.00 48.84 69 ASN A CA 1
ATOM 510 C C . ASN A 1 69 ? -36.686 -8.493 25.621 1.00 48.84 69 ASN A C 1
ATOM 512 O O . ASN A 1 69 ? -37.829 -8.671 26.012 1.00 48.84 69 ASN A O 1
ATOM 516 N N . ASP A 1 70 ? -36.071 -9.311 24.753 1.00 57.66 70 ASP A N 1
ATOM 517 C CA . ASP A 1 70 ? -36.211 -10.793 24.752 1.00 57.66 70 ASP A CA 1
ATOM 518 C C . ASP A 1 70 ? -36.145 -11.528 23.403 1.00 57.66 70 ASP A C 1
ATOM 520 O O . ASP A 1 70 ? -36.198 -12.752 23.398 1.00 57.66 70 ASP A O 1
ATOM 524 N N . ALA A 1 71 ? -35.883 -10.893 22.255 1.00 58.38 71 ALA A N 1
ATOM 525 C CA . ALA A 1 71 ? -35.611 -11.687 21.037 1.00 58.38 71 ALA A CA 1
ATOM 526 C C . ALA A 1 71 ? -34.414 -12.656 21.229 1.00 58.38 71 ALA A C 1
ATOM 528 O O . ALA A 1 71 ? -34.453 -13.809 20.803 1.00 58.38 71 ALA A O 1
ATOM 529 N N . SER A 1 72 ? -33.380 -12.211 21.953 1.00 65.06 72 SER A N 1
ATOM 530 C CA . SER A 1 72 ? -32.202 -13.023 22.288 1.00 65.06 72 SER A CA 1
ATOM 531 C C . SER A 1 72 ? -32.493 -14.112 23.332 1.00 65.06 72 SER A C 1
ATOM 533 O O . SER A 1 72 ? -32.017 -15.239 23.194 1.00 65.06 72 SER A O 1
ATOM 535 N N . SER A 1 73 ? -33.312 -13.826 24.351 1.00 69.25 73 SER A N 1
ATOM 536 C CA . SER A 1 73 ? -33.635 -14.815 25.390 1.00 69.25 73 SER A CA 1
ATOM 537 C C . SER A 1 73 ? -34.609 -15.883 24.878 1.00 69.25 73 SER A C 1
ATOM 539 O O . SER A 1 73 ? -34.448 -17.062 25.198 1.00 69.25 73 SER A O 1
ATOM 541 N N . LEU A 1 74 ? -35.541 -15.511 23.992 1.00 72.50 74 LEU A N 1
ATOM 542 C CA . LEU A 1 74 ? -36.412 -16.441 23.274 1.00 72.50 74 LEU A CA 1
ATOM 543 C C . LEU A 1 74 ? -35.603 -17.377 22.372 1.00 72.50 74 LEU A C 1
ATOM 545 O O . LEU A 1 74 ? -35.828 -18.588 22.383 1.00 72.50 74 LEU A O 1
ATOM 549 N N . ALA A 1 75 ? -34.620 -16.843 21.643 1.00 75.69 75 ALA A N 1
ATOM 550 C CA . ALA A 1 75 ? -33.729 -17.646 20.812 1.00 75.69 75 ALA A CA 1
ATOM 551 C C . ALA A 1 75 ? -32.829 -18.585 21.643 1.00 75.69 75 ALA A C 1
ATOM 553 O O . ALA A 1 75 ? -32.622 -19.740 21.264 1.00 75.69 75 ALA A O 1
ATOM 554 N N . ALA A 1 76 ? -32.356 -18.137 22.811 1.00 78.62 76 ALA A N 1
ATOM 555 C CA . ALA A 1 76 ? -31.583 -18.960 23.743 1.00 78.62 76 ALA A CA 1
ATOM 556 C C . ALA A 1 76 ? -32.427 -20.062 24.414 1.00 78.62 76 ALA A C 1
ATOM 558 O O . ALA A 1 76 ? -31.924 -21.153 24.671 1.00 78.62 76 ALA A O 1
ATOM 559 N N . ALA A 1 77 ? -33.715 -19.819 24.673 1.00 81.81 77 ALA A N 1
ATOM 560 C CA . ALA A 1 77 ? -34.640 -20.804 25.242 1.00 81.81 77 ALA A CA 1
ATOM 561 C C . ALA A 1 77 ? -35.268 -21.746 24.194 1.00 81.81 77 ALA A C 1
ATOM 563 O O . ALA A 1 77 ? -35.936 -22.720 24.559 1.00 81.81 77 ALA A O 1
ATOM 564 N N . ALA A 1 78 ? -35.053 -21.482 22.902 1.00 81.06 78 ALA A N 1
ATOM 565 C CA . ALA A 1 78 ? -35.658 -22.213 21.793 1.00 81.06 78 ALA A CA 1
ATOM 566 C C . ALA A 1 78 ? -35.484 -23.747 21.851 1.00 81.06 78 ALA A C 1
ATOM 568 O O . ALA A 1 78 ? -36.477 -24.426 21.581 1.00 81.06 78 ALA A O 1
ATOM 569 N N . PRO A 1 79 ? -34.331 -24.331 22.243 1.00 86.00 79 PRO A N 1
ATOM 570 C CA . PRO A 1 79 ? -34.147 -25.788 22.238 1.00 86.00 79 PRO A CA 1
ATOM 571 C C . PRO A 1 79 ? -35.079 -26.574 23.166 1.00 86.00 79 PRO A C 1
ATOM 573 O O . PRO A 1 79 ? -35.330 -27.749 22.912 1.00 86.00 79 PRO A O 1
ATOM 576 N N . ARG A 1 80 ? -35.587 -25.946 24.234 1.00 88.19 80 ARG A N 1
ATOM 577 C CA . ARG A 1 80 ? -36.510 -26.553 25.213 1.00 88.19 80 ARG A CA 1
ATOM 578 C C . ARG A 1 80 ? -37.940 -26.012 25.112 1.00 88.19 80 ARG A C 1
ATOM 580 O O . ARG A 1 80 ? -38.804 -26.383 25.908 1.00 88.19 80 ARG A O 1
ATOM 587 N N . ALA A 1 81 ? -38.206 -25.113 24.163 1.00 86.81 81 ALA A N 1
ATOM 588 C CA . ALA A 1 81 ? -39.535 -24.555 23.954 1.00 86.81 81 ALA A CA 1
ATOM 589 C C . ALA A 1 81 ? -40.493 -25.640 23.436 1.00 86.81 81 ALA A C 1
ATOM 591 O O . ALA A 1 81 ? -40.175 -26.380 22.508 1.00 86.81 81 ALA A O 1
ATOM 592 N N . LYS A 1 82 ? -41.709 -25.713 23.993 1.00 86.06 82 LYS A N 1
ATOM 593 C CA . LYS A 1 82 ? -42.691 -26.766 23.665 1.00 86.06 82 LYS A CA 1
ATOM 594 C C . LYS A 1 82 ? -42.999 -26.871 22.160 1.00 86.06 82 LYS A C 1
ATOM 596 O O . LYS A 1 82 ? -43.142 -27.977 21.638 1.00 86.06 82 LYS A O 1
ATOM 601 N N . ALA A 1 83 ? -43.084 -25.732 21.468 1.00 85.31 83 ALA A N 1
ATOM 602 C CA . ALA A 1 83 ? -43.289 -25.686 20.020 1.00 85.31 83 ALA A CA 1
ATOM 603 C C . ALA A 1 83 ? -42.111 -26.316 19.259 1.00 85.31 83 ALA A C 1
ATOM 605 O O . ALA A 1 83 ? -42.322 -27.137 18.371 1.00 85.31 83 ALA A O 1
ATOM 606 N N . ASN A 1 84 ? -40.878 -26.025 19.677 1.00 88.88 84 ASN A N 1
ATOM 607 C CA . ASN A 1 84 ? -39.673 -26.561 19.050 1.00 88.88 84 ASN A CA 1
ATOM 608 C C . ASN A 1 84 ? -39.434 -28.037 19.366 1.00 88.88 84 ASN A C 1
ATOM 610 O O . ASN A 1 84 ? -38.946 -28.753 18.503 1.00 88.88 84 ASN A O 1
ATOM 614 N N . ILE A 1 85 ? -39.865 -28.530 20.531 1.00 88.38 85 ILE A N 1
ATOM 615 C CA . ILE A 1 85 ? -39.903 -29.975 20.814 1.00 88.38 85 ILE A CA 1
ATOM 616 C C . ILE A 1 85 ? -40.844 -30.683 19.827 1.00 88.38 85 ILE A C 1
ATOM 618 O O . ILE A 1 85 ? -40.524 -31.749 19.304 1.00 88.38 85 ILE A O 1
ATOM 622 N N . THR A 1 86 ? -42.003 -30.080 19.542 1.00 89.50 86 THR A N 1
ATOM 623 C CA . THR A 1 86 ? -42.966 -30.625 18.568 1.00 89.50 86 THR A CA 1
ATOM 624 C C . THR A 1 86 ? -42.367 -30.622 17.162 1.00 89.50 86 THR A C 1
ATOM 626 O O . THR A 1 86 ? -42.326 -31.668 16.518 1.00 89.50 86 THR A O 1
ATOM 629 N N . TYR A 1 87 ? -41.800 -29.488 16.741 1.00 90.88 87 TYR A N 1
ATOM 630 C CA . TYR A 1 87 ? -41.102 -29.343 15.463 1.00 90.88 87 TYR A CA 1
ATOM 631 C C . TYR A 1 87 ? -39.935 -30.329 15.312 1.00 90.88 87 TYR A C 1
ATOM 633 O O . TYR A 1 87 ? -39.780 -30.952 14.266 1.00 90.88 87 TYR A O 1
ATOM 641 N N . GLN A 1 88 ? -39.131 -30.527 16.360 1.00 91.38 88 GLN A N 1
ATOM 642 C CA . GLN A 1 88 ? -38.030 -31.487 16.350 1.00 91.38 88 GLN A CA 1
ATOM 643 C C . GLN A 1 88 ? -38.534 -32.905 16.091 1.00 91.38 88 GLN A C 1
ATOM 645 O O . GLN A 1 88 ? -37.958 -33.624 15.278 1.00 91.38 88 GLN A O 1
ATOM 650 N N . ASN A 1 89 ? -39.605 -33.311 16.775 1.00 91.31 89 ASN A N 1
ATOM 651 C CA . ASN A 1 89 ? -40.181 -34.642 16.613 1.00 91.31 89 ASN A CA 1
ATOM 652 C C . ASN A 1 89 ? -40.752 -34.848 15.201 1.00 91.31 89 ASN A C 1
ATOM 654 O O . ASN A 1 89 ? -40.588 -35.928 14.631 1.00 91.31 89 ASN A O 1
ATOM 658 N N . GLU A 1 90 ? -41.376 -33.820 14.618 1.00 92.25 90 GLU A N 1
ATOM 659 C CA . GLU A 1 90 ? -41.834 -33.841 13.223 1.00 92.25 90 GLU A CA 1
ATOM 660 C C . GLU A 1 90 ? -40.663 -33.928 12.240 1.00 92.25 90 GLU A C 1
ATOM 662 O O . GLU A 1 90 ? -40.669 -34.773 11.347 1.00 92.25 90 GLU A O 1
ATOM 667 N N . MET A 1 91 ? -39.609 -33.134 12.441 1.00 91.25 91 MET A N 1
ATOM 668 C CA . MET A 1 91 ? -38.419 -33.169 11.593 1.00 91.25 91 MET A CA 1
ATOM 669 C C . MET A 1 91 ? -37.718 -34.528 11.657 1.00 91.25 91 MET A C 1
ATOM 671 O O . MET A 1 91 ? -37.380 -35.100 10.625 1.00 91.25 91 MET A O 1
ATOM 675 N N . ILE A 1 92 ? -37.574 -35.102 12.855 1.00 91.00 92 ILE A N 1
ATOM 676 C CA . ILE A 1 92 ? -37.053 -36.460 13.053 1.00 91.00 92 ILE A CA 1
ATOM 677 C C . ILE A 1 92 ? -37.904 -37.487 12.298 1.00 91.00 92 ILE A C 1
ATOM 679 O O . ILE A 1 92 ? -37.358 -38.401 11.681 1.00 91.00 92 ILE A O 1
ATOM 683 N N . ARG A 1 93 ? -39.236 -37.356 12.313 1.00 91.75 93 ARG A N 1
ATOM 684 C CA . ARG A 1 93 ? -40.125 -38.239 11.547 1.00 91.75 93 ARG A CA 1
ATOM 685 C C . ARG A 1 93 ? -39.881 -38.113 10.041 1.00 91.75 93 ARG A C 1
ATOM 687 O O . ARG A 1 93 ? -39.742 -39.140 9.383 1.00 91.75 93 ARG A O 1
ATOM 694 N N . HIS A 1 94 ? -39.774 -36.896 9.515 1.00 91.69 94 HIS A N 1
ATOM 695 C CA . HIS A 1 94 ? -39.489 -36.678 8.095 1.00 91.69 94 HIS A CA 1
ATOM 696 C C . HIS A 1 94 ? -38.106 -37.191 7.687 1.00 91.69 94 HIS A C 1
ATOM 698 O O . HIS A 1 94 ? -37.977 -37.817 6.640 1.00 91.69 94 HIS A O 1
ATOM 704 N N . LEU A 1 95 ? -37.083 -37.012 8.530 1.00 90.06 95 LEU A N 1
ATOM 705 C CA . LEU A 1 95 ? -35.744 -37.562 8.290 1.00 90.06 95 LEU A CA 1
ATOM 706 C C . LEU A 1 95 ? -35.764 -39.095 8.200 1.00 90.06 95 LEU A C 1
ATOM 708 O O . LEU A 1 95 ? -35.120 -39.660 7.317 1.00 90.06 95 LEU A O 1
ATOM 712 N N . LYS A 1 96 ? -36.572 -39.765 9.036 1.00 88.19 96 LYS A N 1
ATOM 713 C CA . LYS A 1 96 ? -36.792 -41.219 8.936 1.00 88.19 96 LYS A CA 1
ATOM 714 C C . LYS A 1 96 ? -37.458 -41.621 7.620 1.00 88.19 96 LYS A C 1
ATOM 716 O O . LYS A 1 96 ? -37.079 -42.637 7.051 1.00 88.19 96 LYS A O 1
ATOM 721 N N . GLU A 1 97 ? -38.424 -40.844 7.128 1.00 90.00 97 GLU A N 1
ATOM 722 C CA . GLU A 1 97 ? -39.113 -41.116 5.854 1.00 90.00 97 GLU A CA 1
ATOM 723 C C . GLU A 1 97 ? -38.160 -41.040 4.647 1.00 90.00 97 GLU A C 1
ATOM 725 O O . GLU A 1 97 ? -38.340 -41.779 3.680 1.00 90.00 97 GLU A O 1
ATOM 730 N N . VAL A 1 98 ? -37.119 -40.202 4.717 1.00 88.00 98 VAL A N 1
ATOM 731 C CA . VAL A 1 98 ? -36.096 -40.065 3.662 1.00 88.00 98 VAL A CA 1
ATOM 732 C C . VAL A 1 98 ? -34.827 -40.894 3.908 1.00 88.00 98 VAL A C 1
ATOM 734 O O . VAL A 1 98 ? -33.833 -40.692 3.214 1.00 88.00 98 VAL A O 1
ATOM 737 N N . ASN A 1 99 ? -34.847 -41.840 4.859 1.00 84.12 99 ASN A N 1
ATOM 738 C CA . ASN A 1 99 ? -33.706 -42.694 5.230 1.00 84.12 99 ASN A CA 1
ATOM 739 C C . ASN A 1 99 ? -32.424 -41.913 5.584 1.00 84.12 99 ASN A C 1
ATO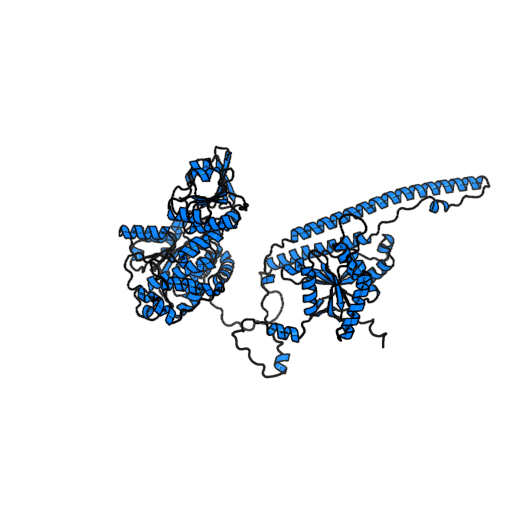M 741 O O . ASN A 1 99 ? -31.318 -42.330 5.242 1.00 84.12 99 ASN A O 1
ATOM 745 N N . VAL A 1 100 ? -32.569 -40.781 6.273 1.00 82.81 100 VAL A N 1
ATOM 746 C CA . VAL A 1 100 ? -31.454 -40.027 6.862 1.00 82.81 100 VAL A CA 1
ATOM 747 C C . VAL A 1 100 ? -31.400 -40.311 8.362 1.00 82.81 100 VAL A C 1
ATOM 749 O O . VAL A 1 100 ? -32.438 -40.542 8.990 1.00 82.81 100 VAL A O 1
ATOM 752 N N . ASP A 1 101 ? -30.202 -40.276 8.949 1.00 79.94 101 ASP A N 1
ATOM 753 C CA . ASP A 1 101 ? -30.032 -40.421 10.394 1.00 79.94 101 ASP A CA 1
ATOM 754 C C . ASP A 1 101 ? -30.921 -39.437 11.153 1.00 79.94 101 ASP A C 1
ATOM 756 O O . ASP A 1 101 ? -30.934 -38.230 10.902 1.00 79.94 101 ASP A O 1
ATOM 760 N N . ALA A 1 102 ? -31.689 -39.982 12.089 1.00 85.88 102 ALA A N 1
ATOM 761 C CA . ALA A 1 102 ? -32.763 -39.259 12.755 1.00 85.88 102 ALA A CA 1
ATOM 762 C C . ALA A 1 102 ? -32.736 -39.426 14.279 1.00 85.88 102 ALA A C 1
ATOM 764 O O . ALA A 1 102 ? -33.678 -39.015 14.960 1.00 85.88 102 ALA A O 1
ATOM 765 N N . ASN A 1 103 ? -31.691 -40.046 14.839 1.00 90.12 103 ASN A N 1
ATOM 766 C CA . ASN A 1 103 ? -31.545 -40.089 16.290 1.00 90.12 103 ASN A CA 1
ATOM 767 C C . ASN A 1 103 ? -30.978 -38.753 16.748 1.00 90.12 103 ASN A C 1
ATOM 769 O O . ASN A 1 103 ? -29.937 -38.322 16.259 1.00 90.12 103 ASN A O 1
ATOM 773 N N . ASN A 1 104 ? -31.664 -38.098 17.681 1.00 90.75 104 ASN A N 1
ATOM 774 C CA . ASN A 1 104 ? -31.142 -36.889 18.294 1.00 90.75 104 ASN A CA 1
ATOM 775 C C . ASN A 1 104 ? -29.910 -37.247 19.139 1.00 90.75 104 ASN A C 1
ATOM 777 O O . ASN A 1 104 ? -29.984 -38.088 20.036 1.00 90.75 104 ASN A O 1
ATOM 781 N N . VAL A 1 105 ? -28.793 -36.602 18.821 1.00 92.44 105 VAL A N 1
ATOM 782 C CA . VAL A 1 105 ? -27.510 -36.750 19.525 1.00 92.44 105 VAL A CA 1
ATOM 783 C C . VAL A 1 105 ? -27.107 -35.464 20.249 1.00 92.44 105 VAL A C 1
ATOM 785 O O . VAL A 1 105 ? -26.084 -35.418 20.932 1.00 92.44 105 VAL A O 1
ATOM 788 N N . GLY A 1 106 ? -27.926 -34.417 20.125 1.00 93.56 106 GLY A N 1
ATOM 789 C CA . GLY A 1 106 ? -27.764 -33.171 20.848 1.00 93.56 106 GLY A CA 1
ATOM 790 C C . GLY A 1 106 ? -28.292 -31.949 20.124 1.00 93.56 106 GLY A C 1
ATOM 791 O O . GLY A 1 106 ? -29.273 -32.001 19.375 1.00 93.56 106 GLY A O 1
ATOM 792 N N . TRP A 1 107 ? -27.639 -30.824 20.388 1.00 95.38 107 TRP A N 1
ATOM 793 C CA . TRP A 1 107 ? -28.032 -29.511 19.893 1.00 95.38 107 TRP A CA 1
ATOM 794 C C . TRP A 1 107 ? -26.800 -28.632 19.671 1.00 95.38 107 TRP A C 1
ATOM 796 O O . TRP A 1 107 ? -25.702 -28.947 20.132 1.00 95.38 107 TRP A O 1
ATOM 806 N N . TYR A 1 108 ? -26.965 -27.537 18.938 1.00 96.25 108 TYR A N 1
ATOM 807 C CA . TYR A 1 108 ? -25.915 -26.540 18.765 1.00 96.25 108 TYR A CA 1
ATOM 808 C C . TYR A 1 108 ? -26.405 -25.142 19.120 1.00 96.25 108 TYR A C 1
ATOM 810 O O . TYR A 1 108 ? -27.602 -24.856 19.041 1.00 96.25 108 TYR A O 1
ATOM 818 N N . THR A 1 109 ? -25.464 -24.275 19.489 1.00 95.19 109 THR A N 1
ATOM 819 C CA . THR A 1 109 ? -25.698 -22.848 19.720 1.00 95.19 109 THR A CA 1
ATOM 820 C C . THR A 1 109 ? -24.559 -22.002 19.165 1.00 95.19 109 THR A C 1
ATOM 822 O O . THR A 1 109 ? -23.399 -22.429 19.164 1.00 95.19 109 THR A O 1
ATOM 825 N N . SER A 1 110 ? -24.869 -20.784 18.724 1.00 92.94 110 SER A N 1
ATOM 826 C CA . SER A 1 110 ? -23.850 -19.759 18.509 1.00 92.94 110 SER A CA 1
ATOM 827 C C . SER A 1 110 ? -23.368 -19.178 19.841 1.00 92.94 110 SER A C 1
ATOM 829 O O . SER A 1 110 ? -24.095 -19.164 20.838 1.00 92.94 110 SER A O 1
ATOM 831 N N . ALA A 1 111 ? -22.127 -18.705 19.840 1.00 91.19 111 ALA A N 1
ATOM 832 C CA . ALA A 1 111 ? -21.529 -17.892 20.886 1.00 91.19 111 ALA A CA 1
ATOM 833 C C . ALA A 1 111 ? -20.865 -16.666 20.253 1.00 91.19 111 ALA A C 1
ATOM 835 O O . ALA A 1 111 ? -20.450 -16.696 19.090 1.00 91.19 111 ALA A O 1
ATOM 836 N N . THR A 1 112 ? -20.743 -15.605 21.043 1.00 86.81 112 THR A N 1
ATOM 837 C CA . THR A 1 112 ? -19.978 -14.411 20.676 1.00 86.81 112 THR A CA 1
ATOM 838 C C . THR A 1 112 ? -18.910 -14.210 21.730 1.00 86.81 112 THR A C 1
ATOM 840 O O . THR A 1 112 ? -19.237 -14.113 22.910 1.00 86.81 112 THR A O 1
ATOM 843 N N . MET A 1 113 ? -17.646 -14.174 21.322 1.00 81.75 113 MET A N 1
ATOM 844 C CA . MET A 1 113 ? -16.499 -13.937 22.198 1.00 81.75 113 MET A CA 1
ATOM 845 C C . MET A 1 113 ? -16.447 -14.898 23.393 1.00 81.75 113 MET A C 1
ATOM 847 O O . MET A 1 113 ? -16.106 -14.522 24.500 1.00 81.75 113 MET A O 1
ATOM 851 N N . GLY A 1 114 ? -16.825 -16.163 23.203 1.00 82.56 114 GLY A N 1
ATOM 852 C CA . GLY A 1 114 ? -16.900 -17.164 24.271 1.00 82.56 114 GLY A CA 1
ATOM 853 C C . GLY A 1 114 ? -18.007 -16.956 25.305 1.00 82.56 114 GLY A C 1
ATOM 854 O O . GLY A 1 114 ? -18.028 -17.688 26.296 1.00 82.56 114 GLY A O 1
ATOM 855 N N . ASN A 1 115 ? -18.926 -16.013 25.092 1.00 87.00 115 ASN A N 1
ATOM 856 C CA . ASN A 1 115 ? -20.084 -15.802 25.952 1.00 87.00 115 ASN A CA 1
ATOM 857 C C . ASN A 1 115 ? -21.192 -16.813 25.619 1.00 87.00 115 ASN A C 1
ATOM 859 O O . ASN A 1 115 ? -21.943 -16.639 24.657 1.00 87.00 115 ASN A O 1
ATOM 863 N N . PHE A 1 116 ? -21.273 -17.889 26.401 1.00 89.69 116 PHE A N 1
ATOM 864 C CA . PHE A 1 116 ? -22.335 -18.895 26.274 1.00 89.69 116 PHE A CA 1
ATOM 865 C C . PHE A 1 116 ? -22.661 -19.621 27.585 1.00 89.69 116 PHE A C 1
ATOM 867 O O . PHE A 1 116 ? -23.674 -20.316 27.656 1.00 89.69 116 PHE A O 1
ATOM 874 N N . ILE A 1 117 ? -21.824 -19.497 28.623 1.00 90.25 117 ILE A N 1
ATOM 875 C CA . ILE A 1 117 ? -22.001 -20.220 29.885 1.00 90.25 117 ILE A CA 1
ATOM 876 C C . ILE A 1 117 ? -22.975 -19.420 30.747 1.00 90.25 117 ILE A C 1
ATOM 878 O O . ILE A 1 117 ? -22.599 -18.566 31.543 1.00 90.25 117 ILE A O 1
ATOM 882 N N . ASN A 1 118 ? -24.258 -19.697 30.554 1.00 89.12 118 ASN A N 1
ATOM 883 C CA . ASN A 1 118 ? -25.357 -19.050 31.257 1.00 89.12 118 ASN A CA 1
ATOM 884 C C . ASN A 1 118 ? -26.438 -20.072 31.633 1.00 89.12 118 ASN A C 1
ATOM 886 O O . ASN A 1 118 ? -26.368 -21.248 31.265 1.00 89.12 118 ASN A O 1
ATOM 890 N N . LEU A 1 119 ? -27.448 -19.627 32.381 1.00 87.94 119 LEU A N 1
ATOM 891 C CA . LEU A 1 119 ? -28.509 -20.507 32.865 1.00 87.94 119 LEU A CA 1
ATOM 892 C C . LEU A 1 119 ? -29.268 -21.190 31.715 1.00 87.94 119 LEU A C 1
ATOM 894 O O . LEU A 1 119 ? -29.521 -22.389 31.791 1.00 87.94 119 LEU A O 1
ATOM 898 N N . SER A 1 120 ? -29.543 -20.469 30.623 1.00 89.19 120 SER A N 1
ATOM 899 C CA . SER A 1 120 ? -30.249 -21.017 29.458 1.00 89.19 120 SER A CA 1
ATOM 900 C C . SER A 1 120 ? -29.483 -22.164 28.799 1.00 89.19 120 SER A C 1
ATOM 902 O O . SER A 1 120 ? -30.081 -23.181 28.449 1.00 89.19 120 SER A O 1
ATOM 904 N N . PHE A 1 121 ? -28.157 -22.051 28.687 1.00 92.12 121 PHE A N 1
ATOM 905 C CA . PHE A 1 121 ? -27.312 -23.131 28.181 1.00 92.12 121 PHE A CA 1
ATOM 906 C C . PHE A 1 121 ? -27.384 -24.380 29.068 1.00 92.12 121 PHE A C 1
ATOM 908 O O . PHE A 1 121 ? -27.556 -25.487 28.558 1.00 92.12 121 PHE A O 1
ATOM 915 N N . ILE A 1 122 ? -27.304 -24.208 30.393 1.00 93.12 122 ILE A N 1
ATOM 916 C CA . ILE A 1 122 ? -27.395 -25.315 31.357 1.00 93.12 122 ILE A CA 1
ATOM 917 C C . ILE A 1 122 ? -28.762 -25.989 31.294 1.00 93.12 122 ILE A C 1
ATOM 919 O O . ILE A 1 122 ? -28.845 -27.214 31.265 1.00 93.12 122 ILE A O 1
ATOM 923 N N . GLU A 1 123 ? -29.833 -25.203 31.243 1.00 91.94 123 GLU A N 1
ATOM 924 C CA . GLU A 1 123 ? -31.198 -25.711 31.162 1.00 91.94 123 GLU A CA 1
ATOM 925 C C . GLU A 1 123 ? -31.438 -26.511 29.879 1.00 91.94 123 GLU A C 1
ATOM 927 O O . GLU A 1 123 ? -32.040 -27.586 29.930 1.00 91.94 123 GLU A O 1
ATOM 932 N N . ASN A 1 124 ? -30.945 -26.017 28.740 1.00 92.81 124 ASN A N 1
ATOM 933 C CA . ASN A 1 124 ? -31.019 -26.728 27.468 1.00 92.81 124 ASN A CA 1
ATOM 934 C C . ASN A 1 124 ? -30.190 -28.013 27.515 1.00 92.81 124 ASN A C 1
ATOM 936 O O . ASN A 1 124 ? -30.711 -29.085 27.224 1.00 92.81 124 ASN A O 1
ATOM 940 N N . GLN A 1 125 ? -28.927 -27.951 27.939 1.00 94.62 125 GLN A N 1
ATOM 941 C CA . GLN A 1 125 ? -28.089 -29.146 27.987 1.00 94.62 125 GLN A CA 1
ATOM 942 C C . GLN A 1 125 ? -28.638 -30.192 28.967 1.00 94.62 125 GLN A C 1
ATOM 944 O O . GLN A 1 125 ? -28.667 -31.372 28.630 1.00 94.62 125 GLN A O 1
ATOM 949 N N . TYR A 1 126 ? -29.147 -29.785 30.135 1.00 93.00 126 TYR A N 1
ATOM 950 C CA . TYR A 1 126 ? -29.811 -30.693 31.075 1.00 93.00 126 TYR A CA 1
ATOM 951 C C . TYR A 1 126 ? -31.063 -31.327 30.457 1.00 93.00 126 TYR A C 1
ATOM 953 O O . TYR A 1 126 ? -31.295 -32.521 30.643 1.00 93.00 126 TYR A O 1
ATOM 961 N N . HIS A 1 127 ? -31.854 -30.554 29.701 1.00 91.88 127 HIS A N 1
ATOM 962 C CA . HIS A 1 127 ? -33.046 -31.054 29.014 1.00 91.88 127 HIS A CA 1
ATOM 963 C C . HIS A 1 127 ? -32.723 -32.227 28.081 1.00 91.88 127 HIS A C 1
ATOM 965 O O . HIS A 1 127 ? -33.392 -33.253 28.170 1.00 91.88 127 HIS A O 1
ATOM 971 N N . TYR A 1 128 ? -31.684 -32.107 27.248 1.00 90.12 128 TYR A N 1
ATOM 972 C CA . TYR A 1 128 ? -31.292 -33.186 26.337 1.00 90.12 128 TYR A CA 1
ATOM 973 C C . TYR A 1 128 ? -30.521 -34.315 27.040 1.00 90.12 128 TYR A C 1
ATOM 975 O O . TYR A 1 128 ? -30.772 -35.494 26.794 1.00 90.12 128 TYR A O 1
ATOM 983 N N . GLN A 1 129 ? -29.596 -33.980 27.945 1.00 92.62 129 GLN A N 1
ATOM 984 C CA . GLN A 1 129 ? -28.697 -34.965 28.549 1.00 92.62 129 GLN A CA 1
ATOM 985 C C . GLN A 1 129 ? -29.368 -35.831 29.625 1.00 92.62 129 GLN A C 1
ATOM 987 O O . GLN A 1 129 ? -28.917 -36.944 29.885 1.00 92.62 129 GLN A O 1
ATOM 992 N N . ARG A 1 130 ? -30.467 -35.370 30.244 1.00 88.81 130 ARG A N 1
ATOM 993 C CA . ARG A 1 130 ? -31.203 -36.159 31.250 1.00 88.81 130 ARG A CA 1
ATOM 994 C C . ARG A 1 130 ? -31.704 -37.489 30.688 1.00 88.81 130 ARG A C 1
ATOM 996 O O . ARG A 1 130 ? -31.732 -38.478 31.420 1.00 88.81 130 ARG A O 1
ATOM 1003 N N . ASP A 1 131 ? -32.111 -37.491 29.423 1.00 83.56 131 ASP A N 1
ATOM 1004 C CA . ASP A 1 131 ? -32.726 -38.651 28.781 1.00 83.56 131 ASP A CA 1
ATOM 1005 C C . ASP A 1 131 ? -31.678 -39.485 28.005 1.00 83.56 131 ASP A C 1
ATOM 1007 O O . ASP A 1 131 ? -31.851 -40.693 27.838 1.00 83.56 131 ASP A O 1
ATOM 1011 N N . ASN A 1 132 ? -30.551 -38.874 27.608 1.00 85.19 132 ASN A N 1
ATOM 1012 C CA . ASN A 1 132 ? -29.395 -39.543 27.005 1.00 85.19 132 ASN A CA 1
ATOM 1013 C C . ASN A 1 132 ? -28.067 -38.915 27.478 1.00 85.19 132 ASN A C 1
ATOM 1015 O O . ASN A 1 132 ? -27.711 -37.814 27.058 1.00 85.19 132 ASN A O 1
ATOM 1019 N N . ASP A 1 133 ? -27.290 -39.650 28.280 1.00 84.31 133 ASP A N 1
ATOM 1020 C CA . ASP A 1 133 ? -26.021 -39.177 28.866 1.00 84.31 133 ASP A CA 1
ATOM 1021 C C . ASP A 1 133 ? -24.927 -38.861 27.827 1.00 84.31 133 ASP A C 1
ATOM 1023 O O . ASP A 1 133 ? -24.017 -38.076 28.088 1.00 84.31 133 ASP A O 1
ATOM 1027 N N . LYS A 1 134 ? -25.032 -39.426 26.618 1.00 85.50 134 LYS A N 1
ATOM 1028 C CA . LYS A 1 134 ? -24.082 -39.186 25.520 1.00 85.50 134 LYS A CA 1
ATOM 1029 C C . LYS A 1 134 ? -24.393 -37.926 24.708 1.00 85.50 134 LYS A C 1
ATOM 1031 O O . LYS A 1 134 ? -23.689 -37.640 23.749 1.00 85.50 134 LYS A O 1
ATOM 1036 N N . THR A 1 135 ? -25.425 -37.171 25.075 1.00 90.94 135 THR A N 1
ATOM 1037 C CA . THR A 1 135 ? -25.823 -35.952 24.364 1.00 90.94 135 THR A CA 1
ATOM 1038 C C . THR A 1 135 ? -24.796 -34.832 24.528 1.00 90.94 135 THR A C 1
ATOM 1040 O O . THR A 1 135 ? -24.364 -34.536 25.643 1.00 90.94 135 THR A O 1
ATOM 1043 N N . VAL A 1 136 ? -24.477 -34.138 23.433 1.00 94.19 136 VAL A N 1
ATOM 1044 C CA . VAL A 1 136 ? -23.544 -33.002 23.425 1.00 94.19 136 VAL A CA 1
ATOM 1045 C C . VAL A 1 136 ? -24.178 -31.700 22.932 1.00 94.19 136 VAL A C 1
ATOM 1047 O O . VAL A 1 136 ? -25.058 -31.696 22.072 1.00 94.19 136 VAL A O 1
ATOM 1050 N N . ALA A 1 137 ? -23.679 -30.582 23.452 1.00 95.75 137 ALA A N 1
ATOM 1051 C CA . ALA A 1 137 ? -23.889 -29.250 22.903 1.00 95.75 137 ALA A CA 1
ATOM 1052 C C . ALA A 1 137 ? -22.682 -28.845 22.052 1.00 95.75 137 ALA A C 1
ATOM 1054 O O . ALA A 1 137 ? -21.573 -28.729 22.580 1.00 95.75 137 ALA A O 1
ATOM 1055 N N . LEU A 1 138 ? -22.886 -28.593 20.757 1.00 96.50 138 LEU A N 1
ATOM 1056 C CA . LEU A 1 138 ? -21.877 -27.960 19.905 1.00 96.50 138 LEU A CA 1
ATOM 1057 C C . LEU A 1 138 ? -21.987 -26.434 19.996 1.00 96.50 138 LEU A C 1
ATOM 1059 O O . LEU A 1 138 ? -23.025 -25.852 19.695 1.00 96.50 138 LEU A O 1
ATOM 1063 N N . VAL A 1 139 ? -20.903 -25.774 20.385 1.00 95.69 139 VAL A N 1
ATOM 1064 C CA . VAL A 1 139 ? -20.830 -24.316 20.511 1.00 95.69 139 VAL A CA 1
ATOM 1065 C C . VAL A 1 139 ? -19.932 -23.776 19.409 1.00 95.69 139 VAL A C 1
ATOM 1067 O O . VAL A 1 139 ? -18.738 -24.087 19.374 1.00 95.69 139 VAL A O 1
ATOM 1070 N N . HIS A 1 140 ? -20.506 -22.970 18.516 1.00 95.06 140 HIS A N 1
ATOM 1071 C CA . HIS A 1 140 ? -19.770 -22.289 17.456 1.00 95.06 140 HIS A CA 1
ATOM 1072 C C . HIS A 1 140 ? -19.604 -20.805 17.777 1.00 95.06 140 HIS A C 1
ATOM 1074 O O . HIS A 1 140 ? -20.590 -20.077 17.884 1.00 95.06 140 HIS A O 1
ATOM 1080 N N . ASP A 1 141 ? -18.360 -20.350 17.903 1.00 90.81 141 ASP A N 1
ATOM 1081 C CA . ASP A 1 141 ? -18.070 -18.935 18.127 1.00 90.81 141 ASP A CA 1
ATOM 1082 C C . ASP A 1 141 ? -17.908 -18.217 16.787 1.00 90.81 141 ASP A C 1
ATOM 1084 O O . ASP A 1 141 ? -16.898 -18.392 16.099 1.00 90.81 141 ASP A O 1
ATOM 1088 N N . VAL A 1 142 ? -18.916 -17.422 16.423 1.00 87.31 142 VAL A N 1
ATOM 1089 C CA . VAL A 1 142 ? -18.975 -16.725 15.127 1.00 87.31 142 VAL A CA 1
ATOM 1090 C C . VAL A 1 142 ? -17.841 -15.714 15.019 1.00 87.31 142 VAL A C 1
ATOM 1092 O O . VAL A 1 142 ? -17.151 -15.640 14.007 1.00 87.31 142 VAL A O 1
ATOM 1095 N N . SER A 1 143 ? -17.624 -14.975 16.100 1.00 83.25 143 SER A N 1
ATOM 1096 C CA . SER A 1 143 ? -16.696 -13.855 16.156 1.00 83.25 143 SER A CA 1
ATOM 1097 C C . SER A 1 143 ? -15.223 -14.281 16.178 1.00 83.25 143 SER A C 1
ATOM 1099 O O . SER A 1 143 ? -14.375 -13.611 15.597 1.00 83.25 143 SER A O 1
ATOM 1101 N N . ARG A 1 144 ? -14.909 -15.443 16.766 1.00 75.38 144 ARG A N 1
ATOM 1102 C CA . ARG A 1 144 ? -13.569 -16.045 16.654 1.00 75.38 144 ARG A CA 1
ATOM 1103 C C . ARG A 1 144 ? -13.362 -16.708 15.296 1.00 75.38 144 ARG A C 1
ATOM 1105 O O . ARG A 1 144 ? -12.285 -16.613 14.720 1.00 75.38 144 ARG A O 1
ATOM 1112 N N . SER A 1 145 ? -14.402 -17.345 14.758 1.00 79.75 145 SER A N 1
ATOM 1113 C CA . SER A 1 145 ? -14.301 -18.037 13.468 1.00 79.75 145 SER A CA 1
ATOM 1114 C C . SER A 1 145 ? -14.151 -17.086 12.281 1.00 79.75 145 SER A C 1
ATOM 1116 O O . SER A 1 145 ? -13.550 -17.470 11.281 1.00 79.75 145 SER A O 1
ATOM 1118 N N . SER A 1 146 ? -14.609 -15.834 12.393 1.00 72.19 146 SER A N 1
ATOM 1119 C CA . SER A 1 146 ? -14.360 -14.799 11.379 1.00 72.19 146 SER A CA 1
ATOM 1120 C C . SER A 1 146 ? -12.887 -14.395 11.229 1.00 72.19 146 SER A C 1
ATOM 1122 O O . SER A 1 146 ? -12.560 -13.733 10.253 1.00 72.19 146 SER A O 1
ATOM 1124 N N . GLN A 1 147 ? -11.995 -14.805 12.140 1.00 62.44 147 GLN A N 1
ATOM 1125 C CA . GLN A 1 147 ? -10.545 -14.558 12.060 1.00 62.44 147 GLN A CA 1
ATOM 1126 C C . GLN A 1 147 ? -9.770 -15.698 11.365 1.00 62.44 147 GLN A C 1
ATOM 1128 O O . GLN A 1 147 ? -8.553 -15.786 11.480 1.00 62.44 147 GLN A O 1
ATOM 1133 N N . GLY A 1 148 ? -10.464 -16.615 10.681 1.00 54.69 148 GLY A N 1
ATOM 1134 C CA . GLY A 1 148 ? -9.841 -17.681 9.883 1.00 54.69 148 GLY A CA 1
ATOM 1135 C C . GLY A 1 148 ? -9.625 -19.013 10.613 1.00 54.69 148 GLY A C 1
ATOM 1136 O O . GLY A 1 148 ? -9.375 -20.025 9.963 1.00 54.69 148 GLY A O 1
ATOM 1137 N N . ALA A 1 149 ? -9.797 -19.071 11.939 1.00 64.88 149 ALA A N 1
ATOM 1138 C CA . ALA A 1 149 ? -9.722 -20.315 12.710 1.00 64.88 149 ALA A CA 1
ATOM 1139 C C . ALA A 1 149 ? -11.112 -20.781 13.172 1.00 64.88 149 ALA A C 1
ATOM 1141 O O . ALA A 1 149 ? -11.739 -20.146 14.019 1.00 64.88 149 ALA A O 1
ATOM 1142 N N . LEU A 1 150 ? -11.584 -21.926 12.665 1.00 79.25 150 LEU A N 1
ATOM 1143 C CA . LEU A 1 150 ? -12.868 -22.512 13.068 1.00 79.25 150 LEU A CA 1
ATOM 1144 C C . LEU A 1 150 ? -12.909 -22.777 14.585 1.00 79.25 150 LEU A C 1
ATOM 1146 O O . LEU A 1 150 ? -12.247 -23.681 15.092 1.00 79.25 150 LEU A O 1
ATOM 1150 N N . SER A 1 151 ? -13.751 -22.035 15.306 1.00 87.19 151 SER A N 1
ATOM 1151 C CA . SER A 1 151 ? -14.006 -22.241 16.732 1.00 87.19 151 SER A CA 1
ATOM 1152 C C . SER A 1 151 ? -15.310 -23.017 16.917 1.00 87.19 151 SER A C 1
ATOM 1154 O O . SER A 1 151 ? -16.391 -22.429 17.001 1.00 87.19 151 SER A O 1
ATOM 1156 N N . LEU A 1 152 ? -15.205 -24.346 16.980 1.00 91.31 152 LEU A N 1
ATOM 1157 C CA . LEU A 1 152 ? -16.309 -25.274 17.239 1.00 91.31 152 LEU A CA 1
ATOM 1158 C C . LEU A 1 152 ? -15.916 -26.240 18.364 1.00 91.31 152 LEU A C 1
ATOM 1160 O O . LEU A 1 152 ? -14.936 -26.970 18.234 1.00 91.31 152 LEU A O 1
ATOM 1164 N N . ARG A 1 153 ? -16.660 -26.240 19.474 1.00 92.75 153 ARG A N 1
ATOM 1165 C CA . ARG A 1 153 ? -16.340 -27.033 20.678 1.00 92.75 153 ARG A CA 1
ATOM 1166 C C . ARG A 1 153 ? -17.551 -27.835 21.141 1.00 92.75 153 ARG A C 1
ATOM 1168 O O . ARG A 1 153 ? -18.673 -27.352 21.020 1.00 92.75 153 ARG A O 1
ATOM 1175 N N . ALA A 1 154 ? -17.330 -29.031 21.682 1.00 94.38 154 ALA A N 1
ATOM 1176 C CA . ALA A 1 154 ? -18.389 -29.887 22.215 1.00 94.38 154 ALA A CA 1
ATOM 1177 C C . ALA A 1 154 ? -18.366 -29.911 23.745 1.00 94.38 154 ALA A C 1
ATOM 1179 O O . ALA A 1 154 ? -17.319 -30.143 24.352 1.00 94.38 154 ALA A O 1
ATOM 1180 N N . PHE A 1 155 ? -19.528 -29.727 24.367 1.00 94.12 155 PHE A N 1
ATOM 1181 C CA . PHE A 1 155 ? -19.680 -29.742 25.820 1.00 94.12 155 PHE A CA 1
ATOM 1182 C C . PHE A 1 155 ? -20.791 -30.685 26.268 1.00 94.12 155 PHE A C 1
ATOM 1184 O O . PHE A 1 155 ? -21.812 -30.833 25.598 1.00 94.12 155 PHE A O 1
ATOM 1191 N N . LYS A 1 156 ? -20.606 -31.261 27.454 1.00 93.56 156 LYS A N 1
ATOM 1192 C CA . LYS A 1 156 ? -21.641 -31.955 28.224 1.00 93.56 156 LYS A CA 1
ATOM 1193 C C . LYS A 1 156 ? -21.596 -31.513 29.685 1.00 93.56 156 LYS A C 1
ATOM 1195 O O . LYS A 1 156 ? -20.572 -31.010 30.150 1.00 93.56 156 LYS A O 1
ATOM 1200 N N . LEU A 1 157 ? -22.684 -31.717 30.418 1.00 92.81 157 LEU A N 1
ATOM 1201 C CA . LEU A 1 157 ? -22.694 -31.558 31.871 1.00 92.81 157 LEU A CA 1
ATOM 1202 C C . LEU A 1 157 ? -22.015 -32.769 32.518 1.00 92.81 157 LEU A C 1
ATOM 1204 O O . LEU A 1 157 ? -22.134 -33.890 32.017 1.00 92.81 157 LEU A O 1
ATOM 1208 N N . SER A 1 158 ? -21.292 -32.558 33.617 1.00 91.12 158 SER A N 1
ATOM 1209 C CA . SER A 1 158 ? -20.762 -33.682 34.399 1.00 91.12 158 SER A CA 1
ATOM 1210 C C . SER A 1 158 ? -21.891 -34.460 35.075 1.00 91.12 158 SER A C 1
ATOM 1212 O O . SER A 1 158 ? -22.958 -33.915 35.376 1.00 91.12 158 SER A O 1
ATOM 1214 N N . SER A 1 159 ? -21.657 -35.741 35.347 1.00 87.81 159 SER A N 1
ATOM 1215 C CA . SER A 1 159 ? -22.639 -36.589 36.024 1.00 87.81 159 SER A CA 1
ATOM 1216 C C . SER A 1 159 ? -22.927 -36.088 37.447 1.00 87.81 159 SER A C 1
ATOM 1218 O O . SER A 1 159 ? -24.073 -36.121 37.900 1.00 87.81 159 SER A O 1
ATOM 1220 N N . GLU A 1 160 ? -21.912 -35.554 38.129 1.00 87.06 160 GLU A N 1
ATOM 1221 C CA . GLU A 1 160 ? -22.013 -34.951 39.457 1.00 87.06 160 GLU A CA 1
ATOM 1222 C C . GLU A 1 160 ? -22.887 -33.689 39.433 1.00 87.06 160 GLU A C 1
ATOM 1224 O O . GLU A 1 160 ? -23.771 -33.522 40.280 1.00 87.06 160 GLU A O 1
ATOM 1229 N N . PHE A 1 161 ? -22.693 -32.823 38.432 1.00 89.56 161 PHE A N 1
ATOM 1230 C CA . PHE A 1 161 ? -23.496 -31.615 38.265 1.00 89.56 161 PHE A CA 1
ATOM 1231 C C . PHE A 1 161 ? -24.943 -31.942 37.889 1.00 89.56 161 PHE A C 1
ATOM 1233 O O . PHE A 1 161 ? -25.864 -31.349 38.448 1.00 89.56 161 PHE A O 1
ATOM 1240 N N . MET A 1 162 ? -25.169 -32.917 37.002 1.00 89.94 162 MET A N 1
ATOM 1241 C CA . MET A 1 162 ? -26.512 -33.381 36.629 1.00 89.94 162 MET A CA 1
ATOM 1242 C C . MET A 1 162 ? -27.314 -33.843 37.854 1.00 89.94 162 MET A C 1
ATOM 1244 O O . MET A 1 162 ? -28.495 -33.510 37.986 1.00 89.94 162 MET A O 1
ATOM 1248 N N . ALA A 1 163 ? -26.674 -34.576 38.773 1.00 87.75 163 ALA A N 1
ATOM 1249 C CA . ALA A 1 163 ? -27.299 -35.019 40.017 1.00 87.75 163 ALA A CA 1
ATOM 1250 C C . ALA A 1 163 ? -27.647 -33.836 40.938 1.00 87.75 163 ALA A C 1
ATOM 1252 O O . ALA A 1 163 ? -28.782 -33.738 41.408 1.00 87.75 163 ALA A O 1
ATOM 1253 N N . ALA A 1 164 ? -26.712 -32.903 41.139 1.00 86.50 164 ALA A N 1
ATOM 1254 C CA . ALA A 1 164 ? -26.934 -31.715 41.966 1.00 86.50 164 ALA A CA 1
ATOM 1255 C C . ALA A 1 164 ? -28.030 -30.794 41.394 1.00 86.50 164 ALA A C 1
ATOM 1257 O O . ALA A 1 164 ? -28.905 -30.325 42.127 1.00 86.50 164 ALA A O 1
ATOM 1258 N N . TYR A 1 165 ? -28.029 -30.586 40.075 1.00 88.62 165 TYR A N 1
ATOM 1259 C CA . TYR A 1 165 ? -29.008 -29.754 39.379 1.00 88.62 165 TYR A CA 1
ATOM 1260 C C . TYR A 1 165 ? -30.424 -30.331 39.475 1.00 88.62 165 TYR A C 1
ATOM 1262 O O . TYR A 1 165 ? -31.377 -29.594 39.724 1.00 88.62 165 TYR A O 1
ATOM 1270 N N . LYS A 1 166 ? -30.563 -31.661 39.388 1.00 88.19 166 LYS A N 1
ATOM 1271 C CA . LYS A 1 166 ? -31.839 -32.363 39.590 1.00 88.19 166 LYS A CA 1
ATOM 1272 C C . LYS A 1 166 ? -32.418 -32.161 40.994 1.00 88.19 166 LYS A C 1
ATOM 1274 O O . LYS A 1 166 ? -33.636 -32.093 41.142 1.00 88.19 166 LYS A O 1
ATOM 1279 N N . GLU A 1 167 ? -31.570 -32.088 42.019 1.00 85.19 167 GLU A N 1
ATOM 1280 C CA . GLU A 1 167 ? -32.003 -31.862 43.403 1.00 85.19 167 GLU A CA 1
ATOM 1281 C C . GLU A 1 167 ? -32.345 -30.394 43.704 1.00 85.19 167 GLU A C 1
ATOM 1283 O O . GLU A 1 167 ? -33.013 -30.122 44.703 1.00 85.19 167 GLU A O 1
ATOM 1288 N N . GLY A 1 168 ? -31.896 -29.451 42.868 1.00 79.56 168 GLY A N 1
ATOM 1289 C CA . GLY A 1 168 ? -32.134 -28.013 43.037 1.00 79.56 168 GLY A CA 1
ATOM 1290 C C . GLY A 1 168 ? -31.432 -27.398 44.254 1.00 79.56 168 GLY A C 1
ATOM 1291 O O . GLY A 1 168 ? -31.781 -26.299 44.684 1.00 79.56 168 GLY A O 1
ATOM 1292 N N . LYS A 1 169 ? -30.456 -28.100 44.841 1.00 77.69 169 LYS A N 1
ATOM 1293 C CA . LYS A 1 169 ? -29.764 -27.690 46.068 1.00 77.69 169 LYS A CA 1
ATOM 1294 C C . LYS A 1 169 ? -28.367 -27.174 45.734 1.00 77.69 169 LYS A C 1
ATOM 1296 O O . LYS A 1 169 ? -27.418 -27.944 45.682 1.00 77.69 169 LYS A O 1
ATOM 1301 N N . PHE A 1 170 ? -28.262 -25.860 45.543 1.00 83.56 170 PHE A N 1
ATOM 1302 C CA . PHE A 1 170 ? -26.994 -25.129 45.405 1.00 83.56 170 PHE A CA 1
ATOM 1303 C C . PHE A 1 170 ? -26.773 -24.207 46.612 1.00 83.56 170 PHE A C 1
ATOM 1305 O O . PHE A 1 170 ? -26.605 -22.997 46.470 1.00 83.56 170 PHE A O 1
ATOM 1312 N N . THR A 1 171 ? -26.836 -24.781 47.813 1.00 82.31 171 THR A N 1
ATOM 1313 C CA . THR A 1 171 ? -26.548 -24.112 49.093 1.00 82.31 171 THR A CA 1
ATOM 1314 C C . THR A 1 171 ? -25.128 -24.407 49.561 1.00 82.31 171 THR A C 1
ATOM 1316 O O . THR A 1 171 ? -24.519 -25.401 49.151 1.00 82.31 171 THR A O 1
ATOM 1319 N N . THR A 1 172 ? -24.612 -23.593 50.482 1.00 79.69 172 THR A N 1
ATOM 1320 C CA . THR A 1 172 ? -23.254 -23.756 51.032 1.00 79.69 172 THR A CA 1
ATOM 1321 C C . THR A 1 172 ? -23.020 -25.167 51.607 1.00 79.69 172 THR A C 1
ATOM 1323 O O . THR A 1 172 ? -21.981 -25.784 51.364 1.00 79.69 172 THR A O 1
ATOM 1326 N N . GLU A 1 173 ? -24.011 -25.728 52.305 1.00 81.69 173 GLU A N 1
ATOM 1327 C CA . GLU A 1 173 ? -23.944 -27.079 52.879 1.00 81.69 173 GLU A CA 1
ATOM 1328 C C . GLU A 1 173 ? -23.912 -28.174 51.798 1.00 81.69 173 GLU A C 1
ATOM 1330 O O . GLU A 1 173 ? -23.072 -29.077 51.841 1.00 81.69 173 GLU A O 1
ATOM 1335 N N . SER A 1 174 ? -24.784 -28.070 50.788 1.00 82.06 174 SER A N 1
ATOM 1336 C CA . SER A 1 174 ? -24.872 -29.052 49.697 1.00 82.06 174 SER A CA 1
ATOM 1337 C C . SER A 1 174 ? -23.607 -29.105 48.831 1.00 82.06 174 SER A C 1
ATOM 1339 O O . SER A 1 174 ? -23.146 -30.194 48.482 1.00 82.06 174 SER A O 1
ATOM 1341 N N . LEU A 1 175 ? -22.990 -27.951 48.551 1.00 82.00 175 LEU A N 1
ATOM 1342 C CA . LEU A 1 175 ? -21.746 -27.856 47.782 1.00 82.00 175 LEU A CA 1
ATOM 1343 C C . LEU A 1 175 ? -20.550 -28.393 48.572 1.00 82.00 175 LEU A C 1
ATOM 1345 O O . LEU A 1 175 ? -19.739 -29.144 48.037 1.00 82.00 175 LEU A O 1
ATOM 1349 N N . THR A 1 176 ? -20.483 -28.101 49.875 1.00 80.81 176 THR A N 1
ATOM 1350 C CA . THR A 1 176 ? -19.416 -28.627 50.746 1.00 80.81 176 THR A CA 1
ATOM 1351 C C . THR A 1 176 ? -19.469 -30.153 50.828 1.00 80.81 176 THR A C 1
ATOM 1353 O O . THR A 1 176 ? -18.437 -30.823 50.804 1.00 80.81 176 THR A O 1
ATOM 1356 N N . LYS A 1 177 ? -20.680 -30.721 50.888 1.00 83.00 177 LYS A N 1
ATOM 1357 C CA . LYS A 1 177 ? -20.889 -32.171 50.962 1.00 83.00 177 LYS A CA 1
ATOM 1358 C C . LYS A 1 177 ? -20.613 -32.886 49.635 1.00 83.00 177 LYS A C 1
ATOM 1360 O O . LYS A 1 177 ? -20.062 -33.982 49.652 1.00 83.00 177 LYS A O 1
ATOM 1365 N N . SER A 1 178 ? -20.998 -32.282 48.511 1.00 80.06 178 SER A N 1
ATOM 1366 C CA . SER A 1 178 ? -20.799 -32.847 47.167 1.00 80.06 178 SER A CA 1
ATOM 1367 C C . SER A 1 178 ? -19.389 -32.628 46.611 1.00 80.06 178 SER A C 1
ATOM 1369 O O . SER A 1 178 ? -19.005 -33.329 45.682 1.00 80.06 178 SER A O 1
ATOM 1371 N N . LYS A 1 179 ? -18.613 -31.690 47.182 1.00 83.19 179 LYS A N 1
ATOM 1372 C CA . LYS A 1 179 ? -17.310 -31.220 46.666 1.00 83.19 179 LYS A CA 1
ATOM 1373 C C . LYS A 1 179 ? -17.375 -30.658 45.239 1.00 83.19 179 LYS A C 1
ATOM 1375 O O . LYS A 1 179 ? -16.342 -30.541 44.588 1.00 83.19 179 LYS A O 1
ATOM 1380 N N . LEU A 1 180 ? -18.571 -30.302 44.775 1.00 85.31 180 LEU A N 1
ATOM 1381 C CA . LEU A 1 180 ? -18.814 -29.792 43.435 1.00 85.31 180 LEU A CA 1
ATOM 1382 C C . LEU A 1 180 ? -18.274 -28.359 43.298 1.00 85.31 180 LEU A C 1
ATOM 1384 O O . LEU A 1 180 ? -18.627 -27.474 44.081 1.00 85.31 180 LEU A O 1
ATOM 1388 N N . SER A 1 181 ? -17.435 -28.129 42.289 1.00 86.44 181 SER A N 1
ATOM 1389 C CA . SER A 1 181 ? -16.837 -26.834 41.955 1.00 86.44 181 SER A CA 1
ATOM 1390 C C . SER A 1 181 ? -17.388 -26.269 40.641 1.00 86.44 181 SER A C 1
ATOM 1392 O O . SER A 1 181 ? -18.002 -26.971 39.840 1.00 86.44 181 SER A O 1
ATOM 1394 N N . PHE A 1 182 ? -17.122 -24.986 40.373 1.00 85.06 182 PHE A N 1
ATOM 1395 C CA . PHE A 1 182 ? -17.426 -24.344 39.088 1.00 85.06 182 PHE A CA 1
ATOM 1396 C C . PHE A 1 182 ? -16.717 -25.026 37.903 1.00 85.06 182 PHE A C 1
ATOM 1398 O O . PHE A 1 182 ? -17.195 -24.972 36.770 1.00 85.06 182 PHE A O 1
ATOM 1405 N N . ARG A 1 183 ? -15.585 -25.697 38.160 1.00 85.50 183 ARG A N 1
ATOM 1406 C CA . ARG A 1 183 ? -14.829 -26.455 37.150 1.00 85.50 183 ARG A CA 1
ATOM 1407 C C . ARG A 1 183 ? -15.533 -27.728 36.706 1.00 85.50 183 ARG A C 1
ATOM 1409 O O . ARG A 1 183 ? -15.344 -28.147 35.567 1.00 85.50 183 ARG A O 1
ATOM 1416 N N . ASP A 1 184 ? -16.359 -28.288 37.581 1.00 86.81 184 ASP A N 1
ATOM 1417 C CA . ASP A 1 184 ? -17.009 -29.577 37.377 1.00 86.81 184 ASP A CA 1
ATOM 1418 C C . ASP A 1 184 ? -18.346 -29.430 36.645 1.00 86.81 184 ASP A C 1
ATOM 1420 O O . ASP A 1 184 ? -19.049 -30.411 36.468 1.00 86.81 184 ASP A O 1
ATOM 1424 N N . ILE A 1 185 ? -18.742 -28.227 36.214 1.00 89.00 185 ILE A N 1
ATOM 1425 C CA . ILE A 1 185 ? -20.034 -28.015 35.542 1.00 89.00 185 ILE A CA 1
ATOM 1426 C C . ILE A 1 185 ? -20.013 -28.600 34.126 1.00 89.00 185 ILE A C 1
ATOM 1428 O O . ILE A 1 185 ? -20.883 -29.391 33.767 1.00 89.00 185 ILE A O 1
ATOM 1432 N N . LEU A 1 186 ? -19.020 -28.206 33.321 1.00 91.00 186 LEU A N 1
ATOM 1433 C CA . LEU A 1 186 ? -18.924 -28.552 31.902 1.00 91.00 186 LEU A CA 1
ATOM 1434 C C . LEU A 1 186 ? -17.689 -29.400 31.621 1.00 91.00 186 LEU A C 1
ATOM 1436 O O . LEU A 1 186 ? -16.560 -28.962 31.857 1.00 91.00 186 LEU A O 1
ATOM 1440 N N . VAL A 1 187 ? -17.919 -30.564 31.024 1.00 90.81 187 VAL A N 1
ATOM 1441 C CA . VAL A 1 187 ? -16.886 -31.433 30.464 1.00 90.81 187 VAL A CA 1
ATOM 1442 C C . VAL A 1 187 ? -16.800 -31.156 28.969 1.00 90.81 187 VAL A C 1
ATOM 1444 O O . VAL A 1 187 ? -17.776 -31.319 28.237 1.00 90.81 187 VAL A O 1
ATOM 1447 N N . GLU A 1 188 ? -15.630 -30.714 28.520 1.00 90.94 188 GLU A N 1
ATOM 1448 C CA . GLU A 1 188 ? -15.335 -30.562 27.098 1.00 90.94 188 GLU A CA 1
ATOM 1449 C C . GLU A 1 188 ? -14.946 -31.910 26.494 1.00 90.94 188 GLU A C 1
ATOM 1451 O O . GLU A 1 188 ? -14.189 -32.673 27.096 1.00 90.94 188 GLU A O 1
ATOM 1456 N N . VAL A 1 189 ? -15.465 -32.194 25.301 1.00 90.50 189 VAL A N 1
ATOM 1457 C CA . VAL A 1 189 ? -15.195 -33.433 24.572 1.00 90.50 189 VAL A CA 1
ATOM 1458 C C . VAL A 1 189 ? -14.446 -33.106 23.275 1.00 90.50 189 VAL A C 1
ATOM 1460 O O . VAL A 1 189 ? -14.817 -32.145 22.597 1.00 90.50 189 VAL A O 1
ATOM 1463 N N . PRO A 1 190 ? -13.420 -33.893 22.890 1.00 89.81 190 PRO A N 1
ATOM 1464 C CA . PRO A 1 190 ? -12.726 -33.714 21.618 1.00 89.81 190 PRO A CA 1
ATOM 1465 C C . PRO A 1 190 ? -13.676 -33.777 20.415 1.00 89.81 190 PRO A C 1
ATOM 1467 O O . PRO A 1 190 ? -14.472 -34.713 20.304 1.00 89.81 190 PRO A O 1
ATOM 1470 N N . VAL A 1 191 ? -13.553 -32.810 19.502 1.00 90.75 191 VAL A N 1
ATOM 1471 C CA . VAL A 1 191 ? -14.290 -32.763 18.230 1.00 90.75 191 VAL A CA 1
ATOM 1472 C C . VAL A 1 191 ? -13.370 -33.197 17.092 1.00 90.75 191 VAL A C 1
ATOM 1474 O O . VAL A 1 191 ? -12.275 -32.662 16.941 1.00 90.75 191 VAL A O 1
ATOM 1477 N N . LEU A 1 192 ? -13.822 -34.149 16.280 1.00 89.00 192 LEU A N 1
ATOM 1478 C CA . LEU A 1 192 ? -13.146 -34.619 15.075 1.00 89.00 192 LEU A CA 1
ATOM 1479 C C . LEU A 1 192 ? -13.994 -34.236 13.864 1.00 89.00 192 LEU A C 1
ATOM 1481 O O . LEU A 1 192 ? -15.137 -34.669 13.754 1.00 89.00 192 LEU A O 1
ATOM 1485 N N . VAL A 1 193 ? -13.457 -33.428 12.951 1.00 87.06 193 VAL A N 1
ATOM 1486 C CA . VAL A 1 193 ? -14.160 -33.118 11.699 1.00 87.06 193 VAL A CA 1
ATOM 1487 C C . VAL A 1 193 ? -13.872 -34.226 10.697 1.00 87.06 193 VAL A C 1
ATOM 1489 O O . VAL A 1 193 ? -12.717 -34.458 10.338 1.00 87.06 193 VAL A O 1
ATOM 1492 N N . HIS A 1 194 ? -14.920 -34.909 10.251 1.00 85.94 194 HIS A N 1
ATOM 1493 C CA . HIS A 1 194 ? -14.824 -35.947 9.236 1.00 85.94 194 HIS A CA 1
ATOM 1494 C C . HIS A 1 194 ? -15.245 -35.392 7.872 1.00 85.94 194 HIS A C 1
ATOM 1496 O O . HIS A 1 194 ? -16.290 -34.752 7.734 1.00 85.94 194 HIS A O 1
ATOM 1502 N N . ASN A 1 195 ? -14.407 -35.630 6.864 1.00 77.50 195 ASN A N 1
ATOM 1503 C CA . ASN A 1 195 ? -14.708 -35.342 5.468 1.00 77.50 195 ASN A CA 1
ATOM 1504 C C . ASN A 1 195 ? -15.050 -36.657 4.774 1.00 77.50 195 ASN A C 1
ATOM 1506 O O . ASN A 1 195 ? -14.194 -37.536 4.674 1.00 77.50 195 ASN A O 1
ATOM 1510 N N . SER A 1 196 ? -16.267 -36.785 4.247 1.00 71.25 196 SER A N 1
ATOM 1511 C CA . SER A 1 196 ? -16.585 -37.930 3.392 1.00 71.25 196 SER A CA 1
ATOM 1512 C C . SER A 1 196 ? -15.653 -37.979 2.173 1.00 71.25 196 SER A C 1
ATOM 1514 O O . SER A 1 196 ? -15.293 -36.944 1.606 1.00 71.25 196 SER A O 1
ATOM 1516 N N . TYR A 1 197 ? -15.321 -39.187 1.710 1.00 73.19 197 TYR A N 1
ATOM 1517 C CA . TYR A 1 197 ? -14.512 -39.384 0.500 1.00 73.19 197 TYR A CA 1
ATOM 1518 C C . TYR A 1 197 ? -15.089 -38.666 -0.730 1.00 73.19 197 TYR A C 1
ATOM 1520 O O . TYR A 1 197 ? -14.338 -38.226 -1.600 1.00 73.19 197 TYR A O 1
ATOM 1528 N N . LEU A 1 198 ? -16.417 -38.510 -0.788 1.00 65.81 198 LEU A N 1
ATOM 1529 C CA . LEU A 1 198 ? -17.111 -37.774 -1.842 1.00 65.81 198 LEU A CA 1
ATOM 1530 C C . LEU A 1 198 ? -16.805 -36.271 -1.776 1.00 65.81 198 LEU A C 1
ATOM 1532 O O . LEU A 1 198 ? -16.506 -35.668 -2.801 1.00 65.81 198 LEU A O 1
ATOM 1536 N N . LEU A 1 199 ? -16.830 -35.679 -0.577 1.00 62.25 199 LEU A N 1
ATOM 1537 C CA . LEU A 1 199 ? -16.477 -34.274 -0.370 1.00 62.25 199 LEU A CA 1
ATOM 1538 C C . LEU A 1 199 ? -14.988 -34.039 -0.637 1.00 62.25 199 LEU A C 1
ATOM 1540 O O . LEU A 1 199 ? -14.648 -33.075 -1.306 1.00 62.25 199 LEU A O 1
ATOM 1544 N N . SER A 1 200 ? -14.106 -34.931 -0.179 1.00 63.09 200 SER A N 1
ATOM 1545 C CA . SER A 1 200 ? -12.674 -34.856 -0.491 1.00 63.09 200 SER A CA 1
ATOM 1546 C C . SER A 1 200 ? -12.411 -34.932 -1.997 1.00 63.09 200 SER A C 1
ATOM 1548 O O . SER A 1 200 ? -11.622 -34.146 -2.511 1.00 63.09 200 SER A O 1
ATOM 1550 N N . SER A 1 201 ? -13.118 -35.811 -2.716 1.00 59.69 201 SER A N 1
ATOM 1551 C CA . SER A 1 201 ? -13.030 -35.904 -4.181 1.00 59.69 201 SER A CA 1
ATOM 1552 C C . SER A 1 201 ? -13.572 -34.647 -4.868 1.00 59.69 201 SER A C 1
ATOM 1554 O O . SER A 1 201 ? -12.990 -34.179 -5.838 1.00 59.69 201 SER A O 1
ATOM 1556 N N . PHE A 1 202 ? -14.662 -34.069 -4.356 1.00 56.06 202 PHE A N 1
ATOM 1557 C CA . PHE A 1 202 ? -15.241 -32.833 -4.883 1.00 56.06 202 PHE A CA 1
ATOM 1558 C C . PHE A 1 202 ? -14.344 -31.614 -4.621 1.00 56.06 202 PHE A C 1
ATOM 1560 O O . PHE A 1 202 ? -14.139 -30.808 -5.519 1.00 56.06 202 PHE A O 1
ATOM 1567 N N . LEU A 1 203 ? -13.748 -31.504 -3.429 1.00 53.19 203 LEU A N 1
ATOM 1568 C CA . LEU A 1 203 ? -12.778 -30.458 -3.083 1.00 53.19 203 LEU A CA 1
ATOM 1569 C C . LEU A 1 203 ? -11.500 -30.562 -3.929 1.00 53.19 203 LEU A C 1
ATOM 1571 O O . LEU A 1 203 ? -10.958 -29.534 -4.312 1.00 53.19 203 LEU A O 1
ATOM 1575 N N . GLN A 1 204 ? -11.058 -31.775 -4.284 1.00 54.50 204 GLN A N 1
ATOM 1576 C CA . GLN A 1 204 ? -9.973 -31.987 -5.255 1.00 54.50 204 GLN A CA 1
ATOM 1577 C C . GLN A 1 204 ? -10.354 -31.607 -6.697 1.00 54.50 204 GLN A C 1
ATOM 1579 O O . GLN A 1 204 ? -9.470 -31.372 -7.515 1.00 54.50 204 GLN A O 1
ATOM 1584 N N . GLN A 1 205 ? -11.649 -31.556 -7.023 1.00 50.19 205 GLN A N 1
ATOM 1585 C CA . GLN A 1 205 ? -12.164 -31.132 -8.332 1.00 50.19 205 GLN A CA 1
ATOM 1586 C C . GLN A 1 205 ? -12.460 -29.626 -8.409 1.00 50.19 205 GLN A C 1
ATOM 1588 O O . GLN A 1 205 ? -12.728 -29.122 -9.501 1.00 50.19 205 GLN A O 1
ATOM 1593 N N . ILE A 1 206 ? -12.410 -28.895 -7.287 1.00 48.53 206 ILE A N 1
ATOM 1594 C CA . ILE A 1 206 ? -12.427 -27.428 -7.310 1.00 48.53 206 ILE A CA 1
ATOM 1595 C C . ILE A 1 206 ? -11.109 -26.975 -7.960 1.00 48.53 206 ILE A C 1
ATOM 1597 O O . ILE A 1 206 ? -10.057 -27.458 -7.544 1.00 48.53 206 ILE A O 1
ATOM 1601 N N . PRO A 1 207 ? -11.124 -26.089 -8.976 1.00 42.03 207 PRO A N 1
ATOM 1602 C CA . PRO A 1 207 ? -9.919 -25.755 -9.726 1.00 42.03 207 PRO A CA 1
ATOM 1603 C C . PRO A 1 207 ? -8.895 -25.059 -8.822 1.00 42.03 207 PRO A C 1
ATOM 1605 O O . PRO A 1 207 ? -8.999 -23.866 -8.547 1.00 42.03 207 PRO A O 1
ATOM 1608 N N . ALA A 1 208 ? -7.895 -25.806 -8.368 1.00 49.38 208 ALA A N 1
ATOM 1609 C CA . ALA A 1 208 ? -6.591 -25.257 -8.039 1.00 49.38 208 ALA A CA 1
ATOM 1610 C C . ALA A 1 208 ? -5.766 -25.217 -9.339 1.00 49.38 208 ALA A C 1
ATOM 1612 O O . ALA A 1 208 ? -5.939 -26.102 -10.187 1.00 49.38 208 ALA A O 1
ATOM 1613 N N . PRO A 1 209 ? -4.888 -24.218 -9.546 1.00 48.19 209 PRO A N 1
ATOM 1614 C CA . PRO A 1 209 ? -3.946 -24.269 -10.657 1.00 48.19 209 PRO A CA 1
ATOM 1615 C C . PRO A 1 209 ? -3.158 -25.590 -10.574 1.00 48.19 209 PRO A C 1
ATOM 1617 O O . PRO A 1 209 ? -2.728 -25.964 -9.480 1.00 48.19 209 PRO A O 1
ATOM 1620 N N . PRO A 1 210 ? -3.018 -26.340 -11.682 1.00 45.50 210 PRO A N 1
ATOM 1621 C CA . PRO A 1 210 ? -2.395 -27.657 -11.647 1.00 45.50 210 PRO A CA 1
ATOM 1622 C C . PRO A 1 210 ? -0.943 -27.549 -11.177 1.00 45.50 210 PRO A C 1
ATOM 1624 O O . PRO A 1 210 ? -0.210 -26.659 -11.611 1.00 45.50 210 PRO A O 1
ATOM 1627 N N . GLU A 1 211 ? -0.516 -28.478 -10.318 1.00 51.00 211 GLU A N 1
ATOM 1628 C CA . GLU A 1 211 ? 0.906 -28.658 -10.030 1.00 51.00 211 GLU A CA 1
ATOM 1629 C C . GLU A 1 211 ? 1.641 -28.941 -11.347 1.00 51.00 211 GLU A C 1
ATOM 1631 O O . GLU A 1 211 ? 1.303 -29.858 -12.093 1.00 51.00 211 GLU A O 1
ATOM 1636 N N . THR A 1 212 ? 2.653 -28.132 -11.653 1.00 53.88 212 THR A N 1
ATOM 1637 C CA . THR A 1 212 ? 3.448 -28.242 -12.886 1.00 53.88 212 THR A CA 1
ATOM 1638 C C . THR A 1 212 ? 4.515 -29.339 -12.826 1.00 53.88 212 THR A C 1
ATOM 1640 O O . THR A 1 212 ? 5.331 -29.444 -13.739 1.00 53.88 212 THR A O 1
ATOM 1643 N N . ALA A 1 213 ? 4.551 -30.136 -11.755 1.00 61.62 213 ALA A N 1
ATOM 1644 C CA . ALA A 1 213 ? 5.463 -31.264 -11.606 1.00 61.62 213 ALA A CA 1
ATOM 1645 C C . ALA A 1 213 ? 4.734 -32.581 -11.917 1.00 61.62 213 ALA A C 1
ATOM 1647 O O . ALA A 1 213 ? 3.621 -32.807 -11.451 1.00 61.62 213 ALA A O 1
ATOM 1648 N N . GLU A 1 214 ? 5.364 -33.460 -12.701 1.00 48.69 214 GLU A N 1
ATOM 1649 C CA . GLU A 1 214 ? 4.823 -34.792 -12.990 1.00 48.69 214 GLU A CA 1
ATOM 1650 C C . GLU A 1 214 ? 4.704 -35.616 -11.699 1.00 48.69 214 GLU A C 1
ATOM 1652 O O . GLU A 1 214 ? 5.701 -35.910 -11.039 1.00 48.69 214 GLU A O 1
ATOM 1657 N N . ILE A 1 215 ? 3.479 -36.015 -11.352 1.00 55.72 215 ILE A N 1
ATOM 1658 C CA . ILE A 1 215 ? 3.222 -36.941 -10.248 1.00 55.72 215 ILE A CA 1
ATOM 1659 C C . ILE A 1 215 ? 3.562 -38.360 -10.737 1.00 55.72 215 ILE A C 1
ATOM 1661 O O . ILE A 1 215 ? 2.923 -38.842 -11.679 1.00 55.72 215 ILE A O 1
ATOM 1665 N N . PRO A 1 216 ? 4.531 -39.067 -10.130 1.00 59.75 216 PRO A N 1
ATOM 1666 C CA . PRO A 1 216 ? 4.816 -40.445 -10.502 1.00 59.75 216 PRO A CA 1
ATOM 1667 C C . PRO A 1 216 ? 3.632 -41.349 -10.132 1.00 59.75 216 PRO A C 1
ATOM 1669 O O . PRO A 1 216 ? 3.178 -41.380 -8.988 1.00 59.75 216 PRO A O 1
ATOM 1672 N N . LEU A 1 217 ? 3.124 -42.100 -11.112 1.00 56.44 217 LEU A N 1
ATOM 1673 C CA . LEU A 1 217 ? 2.034 -43.055 -10.909 1.00 56.44 217 LEU A CA 1
ATOM 1674 C C . LEU A 1 217 ? 2.515 -44.238 -10.047 1.00 56.44 217 LEU A C 1
ATOM 1676 O O . LEU A 1 217 ? 3.541 -44.843 -10.372 1.00 56.44 217 LEU A O 1
ATOM 1680 N N . PRO A 1 218 ? 1.789 -44.614 -8.978 1.00 63.19 218 PRO A N 1
ATOM 1681 C CA . PRO A 1 218 ? 2.174 -45.744 -8.142 1.00 63.19 218 PRO A CA 1
ATOM 1682 C C . PRO A 1 218 ? 2.100 -47.054 -8.935 1.00 63.19 218 PRO A C 1
ATOM 1684 O O . PRO A 1 218 ? 1.114 -47.334 -9.619 1.00 63.19 218 PRO A O 1
ATOM 1687 N N . ALA A 1 219 ? 3.143 -47.878 -8.826 1.00 72.75 219 ALA A N 1
ATOM 1688 C CA . ALA A 1 219 ? 3.265 -49.128 -9.575 1.00 72.75 219 ALA A CA 1
ATOM 1689 C C . ALA A 1 219 ? 2.403 -50.268 -8.997 1.00 72.75 219 ALA A C 1
ATOM 1691 O O . ALA A 1 219 ? 2.166 -51.270 -9.676 1.00 72.75 219 ALA A O 1
ATOM 1692 N N . SER A 1 220 ? 1.928 -50.147 -7.751 1.00 77.44 220 SER A N 1
ATOM 1693 C CA . SER A 1 220 ? 1.103 -51.166 -7.104 1.00 77.44 220 SER A CA 1
ATOM 1694 C C . SER A 1 220 ? 0.153 -50.615 -6.033 1.00 77.44 220 SER A C 1
ATOM 1696 O O . SER A 1 220 ? 0.370 -49.561 -5.436 1.00 77.44 220 SER A O 1
ATOM 1698 N N . LEU A 1 221 ? -0.883 -51.398 -5.707 1.00 64.69 221 LEU A N 1
ATOM 1699 C CA . LEU A 1 221 ? -1.831 -51.096 -4.623 1.00 64.69 221 LEU A CA 1
ATOM 1700 C C . LEU A 1 221 ? -1.164 -51.052 -3.230 1.00 64.69 221 LEU A C 1
ATOM 1702 O O . LEU A 1 221 ? -1.712 -50.469 -2.295 1.00 64.69 221 LEU A O 1
ATOM 1706 N N . ASN A 1 222 ? 0.003 -51.688 -3.081 1.00 71.31 222 ASN A N 1
ATOM 1707 C CA . ASN A 1 222 ? 0.778 -51.681 -1.841 1.00 71.31 222 ASN A CA 1
ATOM 1708 C C . ASN A 1 222 ? 1.593 -50.391 -1.664 1.00 71.31 222 ASN A C 1
ATOM 1710 O O . ASN A 1 222 ? 1.863 -50.026 -0.521 1.00 71.31 222 ASN A O 1
ATOM 1714 N N . ASP A 1 223 ? 1.929 -49.686 -2.748 1.00 63.38 223 ASP A N 1
ATOM 1715 C CA . ASP A 1 223 ? 2.668 -48.416 -2.689 1.00 63.38 223 ASP A CA 1
ATOM 1716 C C . ASP A 1 223 ? 1.787 -47.298 -2.112 1.00 63.38 223 ASP A C 1
ATOM 1718 O O . ASP A 1 223 ? 2.213 -46.575 -1.217 1.00 63.38 223 ASP A O 1
ATOM 1722 N N . ILE A 1 224 ? 0.499 -47.282 -2.479 1.00 56.22 224 ILE A N 1
ATOM 1723 C CA . ILE A 1 224 ? -0.526 -46.370 -1.929 1.00 56.22 224 ILE A CA 1
ATOM 1724 C C . ILE A 1 224 ? -0.715 -46.556 -0.410 1.00 56.22 224 ILE A C 1
ATOM 1726 O O . ILE A 1 224 ? -1.072 -45.626 0.307 1.00 56.22 224 ILE A O 1
ATOM 1730 N N . ARG A 1 225 ? -0.491 -47.771 0.111 1.00 60.06 225 ARG A N 1
ATOM 1731 C CA . ARG A 1 225 ? -0.625 -48.071 1.549 1.00 60.06 225 ARG A CA 1
ATOM 1732 C C . ARG A 1 225 ? 0.638 -47.760 2.354 1.00 60.06 225 ARG A C 1
ATOM 1734 O O . ARG A 1 225 ? 0.546 -47.649 3.574 1.00 60.06 225 ARG A O 1
ATOM 1741 N N . ARG A 1 226 ? 1.803 -47.669 1.702 1.00 58.62 226 ARG A N 1
ATOM 1742 C CA . ARG A 1 226 ? 3.098 -47.359 2.336 1.00 58.62 226 ARG A CA 1
ATOM 1743 C C . ARG A 1 226 ? 3.394 -45.864 2.356 1.00 58.62 226 ARG A C 1
ATOM 1745 O O . ARG A 1 226 ? 3.986 -45.393 3.320 1.00 58.62 226 ARG A O 1
ATOM 1752 N N . GLU A 1 227 ? 2.935 -45.136 1.346 1.00 49.31 227 GLU A N 1
ATOM 1753 C CA . GLU A 1 227 ? 2.957 -43.678 1.307 1.00 49.31 227 GLU A CA 1
ATOM 1754 C C . GLU A 1 227 ? 1.516 -43.164 1.261 1.00 49.31 227 GLU A C 1
ATOM 1756 O O . GLU A 1 227 ? 0.927 -43.094 0.182 1.00 49.31 227 GLU A O 1
ATOM 1761 N N . PRO A 1 228 ? 0.900 -42.817 2.409 1.00 47.06 228 PRO A N 1
ATOM 1762 C CA . PRO A 1 228 ? -0.355 -42.087 2.362 1.00 47.06 228 PRO A CA 1
ATOM 1763 C C . PRO A 1 228 ? -0.099 -40.796 1.584 1.00 47.06 228 PRO A C 1
ATOM 1765 O O . PRO A 1 228 ? 0.823 -40.052 1.928 1.00 47.06 228 PRO A O 1
ATOM 1768 N N . THR A 1 229 ? -0.890 -40.550 0.534 1.00 45.56 229 THR A N 1
ATOM 1769 C CA . THR A 1 229 ? -0.906 -39.291 -0.222 1.00 45.56 229 THR A CA 1
ATOM 1770 C C . THR A 1 229 ? -0.813 -38.139 0.766 1.00 45.56 229 THR A C 1
ATOM 1772 O O . THR A 1 229 ? -1.751 -37.898 1.532 1.00 45.56 229 THR A O 1
ATOM 1775 N N . ARG A 1 230 ? 0.342 -37.466 0.803 1.00 47.47 230 ARG A N 1
ATOM 1776 C CA . ARG A 1 230 ? 0.496 -36.263 1.609 1.00 47.47 230 ARG A CA 1
ATOM 1777 C C . ARG A 1 230 ? -0.443 -35.242 0.992 1.00 47.47 230 ARG A C 1
ATOM 1779 O O . ARG A 1 230 ? -0.235 -34.828 -0.144 1.00 47.47 230 ARG A O 1
ATOM 1786 N N . LEU A 1 231 ? -1.488 -34.873 1.736 1.00 41.00 231 LEU A N 1
ATOM 1787 C CA . LEU A 1 231 ? -2.198 -33.623 1.484 1.00 41.00 231 LEU A CA 1
ATOM 1788 C C . LEU A 1 231 ? -1.130 -32.544 1.299 1.00 41.00 231 LEU A C 1
ATOM 1790 O O . LEU A 1 231 ? -0.141 -32.572 2.045 1.00 41.00 231 LEU A O 1
ATOM 1794 N N . PRO A 1 232 ? -1.277 -31.637 0.327 1.00 38.94 232 PRO A N 1
ATOM 1795 C CA . PRO A 1 232 ? -0.310 -30.575 0.186 1.00 38.94 232 PRO A CA 1
ATOM 1796 C C . PRO A 1 232 ? -0.295 -29.811 1.512 1.00 38.94 232 PRO A C 1
ATOM 1798 O O . PRO A 1 232 ? -1.282 -29.214 1.938 1.00 38.94 232 PRO A O 1
ATOM 1801 N N . ALA A 1 233 ? 0.820 -29.928 2.228 1.00 41.69 233 ALA A N 1
ATOM 1802 C CA . ALA A 1 233 ? 1.065 -29.186 3.445 1.00 41.69 233 ALA A CA 1
ATOM 1803 C C . ALA A 1 233 ? 1.471 -27.780 3.016 1.00 41.69 233 ALA A C 1
ATOM 1805 O O . ALA A 1 233 ? 2.638 -27.408 3.112 1.00 41.69 233 ALA A O 1
ATOM 1806 N N . HIS A 1 234 ? 0.524 -27.008 2.482 1.00 43.28 234 HIS A N 1
ATOM 1807 C CA . HIS A 1 234 ? 0.706 -25.568 2.467 1.00 43.28 234 HIS A CA 1
ATOM 1808 C C . HIS A 1 234 ? 0.703 -25.133 3.936 1.00 43.28 234 HIS A C 1
ATOM 1810 O O . HIS A 1 234 ? -0.246 -25.447 4.663 1.00 43.28 234 HIS A O 1
ATOM 1816 N N . PRO A 1 235 ? 1.729 -24.417 4.413 1.00 38.03 235 PRO A N 1
ATOM 1817 C CA . PRO A 1 235 ? 1.566 -23.627 5.614 1.00 38.03 235 PRO A CA 1
ATOM 1818 C C . PRO A 1 235 ? 0.407 -22.659 5.352 1.00 38.03 235 PRO A C 1
ATOM 1820 O O . PRO A 1 235 ? 0.449 -21.879 4.403 1.00 38.03 235 PRO A O 1
ATOM 1823 N N . SER A 1 236 ? -0.644 -22.720 6.167 1.00 39.06 236 SER A N 1
ATOM 1824 C CA . SER A 1 236 ? -1.656 -21.667 6.199 1.00 39.06 236 SER A CA 1
ATOM 1825 C C . SER A 1 236 ? -0.987 -20.429 6.788 1.00 39.06 236 SER A C 1
ATOM 1827 O O . SER A 1 236 ? -0.959 -20.260 8.009 1.00 39.06 236 SER A O 1
ATOM 1829 N N . PHE A 1 237 ? -0.400 -19.582 5.942 1.00 43.28 237 PHE A N 1
ATOM 1830 C CA . PHE A 1 237 ? 0.198 -18.316 6.374 1.00 43.28 237 PHE A CA 1
ATOM 1831 C C . PHE A 1 237 ? -0.844 -17.364 6.986 1.00 43.28 237 PHE A C 1
ATOM 1833 O O . PHE A 1 237 ? -0.467 -16.516 7.785 1.00 43.28 237 PHE A O 1
ATOM 1840 N N . ASP A 1 238 ? -2.143 -17.604 6.769 1.00 41.47 238 ASP A N 1
ATOM 1841 C CA . ASP A 1 238 ? -3.239 -16.936 7.491 1.00 41.47 238 ASP A CA 1
ATOM 1842 C C . ASP A 1 238 ? -3.143 -17.105 9.021 1.00 41.47 238 ASP A C 1
ATOM 1844 O O . ASP A 1 238 ? -3.622 -16.273 9.783 1.00 41.47 238 ASP A O 1
ATOM 1848 N N . SER A 1 239 ? -2.471 -18.157 9.508 1.00 42.62 239 SER A N 1
ATOM 1849 C CA . SER A 1 239 ? -2.223 -18.356 10.946 1.00 42.62 239 SER A CA 1
ATOM 1850 C C . SER A 1 239 ? -1.022 -17.564 11.484 1.00 42.62 239 SER A C 1
ATOM 1852 O O . SER A 1 239 ? -0.846 -17.453 12.703 1.00 42.62 239 SER A O 1
ATOM 1854 N N . LEU A 1 240 ? -0.212 -16.984 10.594 1.00 40.19 240 LEU A N 1
ATOM 1855 C CA . LEU A 1 240 ? 0.965 -16.172 10.904 1.00 40.19 240 LEU A CA 1
ATOM 1856 C C . LEU A 1 240 ? 0.686 -14.668 10.859 1.00 40.19 240 LEU A C 1
ATOM 1858 O O . LEU A 1 240 ? 1.604 -13.896 11.133 1.00 40.19 240 LEU A O 1
ATOM 1862 N N . ASP A 1 241 ? -0.560 -14.253 10.617 1.00 43.47 241 ASP A N 1
ATOM 1863 C CA . ASP A 1 241 ? -0.927 -12.852 10.774 1.00 43.47 241 ASP A CA 1
ATOM 1864 C C . ASP A 1 241 ? -0.672 -12.425 12.232 1.00 43.47 241 ASP A C 1
ATOM 1866 O O . ASP A 1 241 ? -1.117 -13.072 13.195 1.00 43.47 241 ASP A O 1
ATOM 1870 N N . LEU A 1 242 ? 0.120 -11.368 12.411 1.00 44.56 242 LEU A N 1
ATOM 1871 C CA . LEU A 1 242 ? 0.294 -10.681 13.690 1.00 44.56 242 LEU A CA 1
ATOM 1872 C C . LEU A 1 242 ? -0.866 -9.693 13.834 1.00 44.56 242 LEU A C 1
ATOM 1874 O O . LEU A 1 242 ? -0.664 -8.496 14.025 1.00 44.56 242 LEU A O 1
ATOM 1878 N N . SER A 1 243 ? -2.096 -10.194 13.714 1.00 45.47 243 SER A N 1
ATOM 1879 C CA . SER A 1 243 ? -3.278 -9.381 13.938 1.00 45.47 243 SER A CA 1
ATOM 1880 C C . SER A 1 243 ? -3.284 -8.943 15.401 1.00 45.47 243 SER A C 1
ATOM 1882 O O . SER A 1 243 ? -3.291 -9.777 16.314 1.00 45.47 243 SER A O 1
ATOM 1884 N N . ILE A 1 244 ? -3.304 -7.634 15.633 1.00 51.66 244 ILE A N 1
ATOM 1885 C CA . ILE A 1 244 ? -3.762 -7.061 16.899 1.00 51.66 244 ILE A CA 1
ATOM 1886 C C . ILE A 1 244 ? -5.216 -7.508 17.017 1.00 51.66 244 ILE A C 1
ATOM 1888 O O . ILE A 1 244 ? -6.038 -7.039 16.239 1.00 51.66 244 ILE A O 1
ATOM 1892 N N . ASP A 1 245 ? -5.520 -8.477 17.882 1.00 57.00 245 ASP A N 1
ATOM 1893 C CA . ASP A 1 245 ? -6.896 -8.943 18.049 1.00 57.00 245 ASP A CA 1
ATOM 1894 C C . ASP A 1 245 ? -7.722 -7.769 18.605 1.00 57.00 245 ASP A C 1
ATOM 1896 O O . ASP A 1 245 ? -7.557 -7.426 19.783 1.00 57.00 245 ASP A O 1
ATOM 1900 N N . PRO A 1 246 ? -8.593 -7.121 17.800 1.00 59.91 246 PRO A N 1
ATOM 1901 C CA . PRO A 1 246 ? -9.365 -5.968 18.259 1.00 59.91 246 PRO A CA 1
ATOM 1902 C C . PRO A 1 246 ? -10.371 -6.370 19.347 1.00 59.91 246 PRO A C 1
ATOM 1904 O O . PRO A 1 246 ? -10.998 -5.516 19.970 1.00 59.91 246 PRO A O 1
ATOM 1907 N N . PHE A 1 247 ? -10.530 -7.673 19.594 1.00 66.25 247 PHE A N 1
ATOM 1908 C CA . PHE A 1 247 ? -11.419 -8.213 20.599 1.00 66.25 247 PHE A CA 1
ATOM 1909 C C . PHE A 1 247 ? -10.720 -8.589 21.902 1.00 66.25 247 PHE A C 1
ATOM 1911 O O . PHE A 1 247 ? -11.420 -8.951 22.847 1.00 66.25 247 PHE A O 1
ATOM 1918 N N . LEU A 1 248 ? -9.390 -8.477 22.019 1.00 73.38 248 LEU A N 1
ATOM 1919 C CA . LEU A 1 248 ? -8.727 -8.693 23.309 1.00 73.38 248 LEU A CA 1
ATOM 1920 C C . LEU A 1 248 ? -9.194 -7.657 24.335 1.00 73.38 248 LEU A C 1
ATOM 1922 O O . LEU A 1 248 ? -9.555 -8.024 25.448 1.00 73.38 248 LEU A O 1
ATOM 1926 N N . GLU A 1 249 ? -9.253 -6.383 23.938 1.00 79.38 249 GLU A N 1
ATOM 1927 C CA . GLU A 1 249 ? -9.806 -5.305 24.766 1.00 79.38 249 GLU A CA 1
ATOM 1928 C C . GLU A 1 249 ? -11.243 -5.635 25.183 1.00 79.38 249 GLU A C 1
ATOM 1930 O O . GLU A 1 249 ? -11.566 -5.640 26.368 1.00 79.38 249 GLU A O 1
ATOM 1935 N N . LYS A 1 250 ? -12.076 -6.061 24.226 1.00 81.12 250 LYS A N 1
ATOM 1936 C CA . LYS A 1 250 ? -13.459 -6.460 24.503 1.00 81.12 250 LYS A CA 1
ATOM 1937 C C . LYS A 1 250 ? -13.565 -7.694 25.405 1.00 81.12 250 LYS A C 1
ATOM 1939 O O . LYS A 1 250 ? -14.476 -7.777 26.221 1.00 81.12 250 LYS A O 1
ATOM 1944 N N . THR A 1 251 ? -12.654 -8.653 25.279 1.00 82.25 251 THR A N 1
ATOM 1945 C CA . THR A 1 251 ? -12.593 -9.849 26.133 1.00 82.25 251 THR A CA 1
ATOM 1946 C C . THR A 1 251 ? -12.191 -9.466 27.556 1.00 82.25 251 THR A C 1
ATOM 1948 O O . THR A 1 251 ? -12.752 -9.996 28.514 1.00 82.25 251 THR A O 1
ATOM 1951 N N . CYS A 1 252 ? -11.274 -8.507 27.707 1.00 84.12 252 CYS A N 1
ATOM 1952 C CA . CYS A 1 252 ? -10.920 -7.917 28.993 1.00 84.12 252 CYS A CA 1
ATOM 1953 C C . CYS A 1 252 ? -12.096 -7.144 29.611 1.00 84.12 252 CYS A C 1
ATOM 1955 O O . CYS A 1 252 ? -12.348 -7.327 30.800 1.00 84.12 252 CYS A O 1
ATOM 1957 N N . ASP A 1 253 ? -12.859 -6.369 28.830 1.00 86.50 253 ASP A N 1
ATOM 1958 C CA . ASP A 1 253 ? -14.101 -5.733 29.303 1.00 86.50 253 ASP A CA 1
ATOM 1959 C C . ASP A 1 253 ? -15.089 -6.779 29.835 1.00 86.50 253 ASP A C 1
ATOM 1961 O O . ASP A 1 253 ? -15.564 -6.678 30.959 1.00 86.50 253 ASP A O 1
ATOM 1965 N N . LEU A 1 254 ? -15.367 -7.828 29.050 1.00 86.25 254 LEU A N 1
ATOM 1966 C CA . LEU A 1 254 ? -16.314 -8.882 29.431 1.00 86.25 254 LEU A CA 1
ATOM 1967 C C . LEU A 1 254 ? -15.854 -9.659 30.674 1.00 86.25 254 LEU A C 1
ATOM 1969 O O . LEU A 1 254 ? -16.674 -10.097 31.489 1.00 86.25 254 LEU A O 1
ATOM 1973 N N . LEU A 1 255 ? -14.540 -9.833 30.832 1.00 89.19 255 LEU A N 1
ATOM 1974 C CA . LEU A 1 255 ? -13.937 -10.392 32.035 1.00 89.19 255 LEU A CA 1
ATOM 1975 C C . LEU A 1 255 ? -14.164 -9.474 33.245 1.00 89.19 255 LEU A C 1
ATOM 1977 O O . LEU A 1 255 ? -14.546 -9.972 34.304 1.00 89.19 255 LEU A O 1
ATOM 1981 N N . LEU A 1 256 ? -13.972 -8.160 33.093 1.00 88.25 256 LEU A N 1
ATOM 1982 C CA . LEU A 1 256 ? -14.235 -7.170 34.143 1.00 88.25 256 LEU A CA 1
ATOM 1983 C C . LEU A 1 256 ? -15.717 -7.151 34.537 1.00 88.25 256 LEU A C 1
ATOM 1985 O O . LEU A 1 256 ? -16.013 -7.292 35.723 1.00 88.25 256 LEU A O 1
ATOM 1989 N N . ASP A 1 257 ? -16.634 -7.111 33.569 1.00 87.69 257 ASP A N 1
ATOM 1990 C CA . ASP A 1 257 ? -18.084 -7.169 33.804 1.00 87.69 257 ASP A CA 1
ATOM 1991 C C . ASP A 1 257 ? -18.475 -8.429 34.602 1.00 87.69 257 ASP A C 1
ATOM 1993 O O . ASP A 1 257 ? -19.272 -8.390 35.544 1.00 87.69 257 ASP A O 1
ATOM 1997 N N . SER A 1 258 ? -17.864 -9.572 34.271 1.00 86.75 258 SER A N 1
ATOM 1998 C CA . SER A 1 258 ? -18.092 -10.840 34.980 1.00 86.75 258 SER A CA 1
ATOM 1999 C C . SER A 1 258 ? -17.559 -10.800 36.419 1.00 86.75 258 SER A C 1
ATOM 2001 O O . SER A 1 258 ? -18.194 -11.315 37.345 1.00 86.75 258 SER A O 1
ATOM 2003 N N . ILE A 1 259 ? -16.417 -10.145 36.646 1.00 88.06 259 ILE A N 1
ATOM 2004 C CA . ILE A 1 259 ? -15.867 -9.918 37.990 1.00 88.06 259 ILE A CA 1
ATOM 2005 C C . ILE A 1 259 ? -16.792 -8.998 38.805 1.00 88.06 259 ILE A C 1
ATOM 2007 O O . ILE A 1 259 ? -17.056 -9.282 39.976 1.00 88.06 259 ILE A O 1
ATOM 2011 N N . GLU A 1 260 ? -17.346 -7.943 38.206 1.00 88.50 260 GLU A N 1
ATOM 2012 C CA . GLU A 1 260 ? -18.322 -7.058 38.859 1.00 88.50 260 GLU A CA 1
ATOM 2013 C C . GLU A 1 260 ? -19.617 -7.792 39.238 1.00 88.50 260 GLU A C 1
ATOM 2015 O O . GLU A 1 260 ? -20.132 -7.634 40.355 1.00 88.50 260 GLU A O 1
ATOM 2020 N N . ALA A 1 261 ? -20.113 -8.672 38.364 1.00 86.94 261 ALA A N 1
ATOM 2021 C CA . ALA A 1 261 ? -21.234 -9.552 38.683 1.00 86.94 261 ALA A CA 1
ATOM 2022 C C . ALA A 1 261 ? -20.910 -10.464 39.884 1.00 86.94 261 ALA A C 1
ATOM 2024 O O . ALA A 1 261 ? -21.747 -10.655 40.768 1.00 86.94 261 ALA A O 1
ATOM 2025 N N . HIS A 1 262 ? -19.668 -10.948 40.001 1.00 85.44 262 HIS A N 1
ATOM 2026 C CA . HIS A 1 262 ? -19.239 -11.749 41.150 1.00 85.44 262 HIS A CA 1
ATOM 2027 C C . HIS A 1 262 ? -19.220 -10.938 42.459 1.00 85.44 262 HIS A C 1
ATOM 2029 O O . HIS A 1 262 ? -19.618 -11.437 43.515 1.00 85.44 262 HIS A O 1
ATOM 2035 N N . TYR A 1 263 ? -18.822 -9.663 42.402 1.00 85.31 263 TYR A N 1
ATOM 2036 C CA . TYR A 1 263 ? -18.928 -8.746 43.543 1.00 85.31 263 TYR A CA 1
ATOM 2037 C C . TYR A 1 263 ? -20.380 -8.488 43.952 1.00 85.31 263 TYR A C 1
ATOM 2039 O O . TYR A 1 263 ? -20.685 -8.415 45.146 1.00 85.31 263 TYR A O 1
ATOM 2047 N N . THR A 1 264 ? -21.284 -8.385 42.981 1.00 87.06 264 THR A N 1
ATOM 2048 C CA . THR A 1 264 ? -22.721 -8.229 43.238 1.00 87.06 264 THR A CA 1
ATOM 2049 C C . THR A 1 264 ? -23.283 -9.449 43.973 1.00 87.06 264 THR A C 1
ATOM 2051 O O . THR A 1 264 ? -23.937 -9.297 45.009 1.00 87.06 264 THR A O 1
ATOM 2054 N N . ASP A 1 265 ? -22.935 -10.660 43.536 1.00 84.69 265 ASP A N 1
ATOM 2055 C CA . ASP A 1 265 ? -23.308 -11.906 44.218 1.00 84.69 265 ASP A CA 1
ATOM 2056 C C . ASP A 1 265 ? -22.730 -12.007 45.634 1.00 84.69 265 ASP A C 1
ATOM 2058 O O . ASP A 1 265 ? -23.416 -12.425 46.579 1.00 84.69 265 ASP A O 1
ATOM 2062 N N . LEU A 1 266 ? -21.476 -11.585 45.818 1.00 84.62 266 LEU A N 1
ATOM 2063 C CA . LEU A 1 266 ? -20.847 -11.524 47.134 1.00 84.62 266 LEU A CA 1
ATOM 2064 C C . LEU A 1 266 ? -21.611 -10.574 48.067 1.00 84.62 266 LEU A C 1
ATOM 2066 O O . LEU A 1 266 ? -21.888 -10.932 49.216 1.00 84.62 266 LEU A O 1
ATOM 2070 N N . ASN A 1 267 ? -22.000 -9.398 47.575 1.00 86.12 267 ASN A N 1
ATOM 2071 C CA . ASN A 1 267 ? -22.789 -8.425 48.330 1.00 86.12 267 ASN A CA 1
ATOM 2072 C C . ASN A 1 267 ? -24.169 -8.979 48.711 1.00 86.12 267 ASN A C 1
ATOM 2074 O O . ASN A 1 267 ? -24.586 -8.841 49.867 1.00 86.12 267 ASN A O 1
ATOM 2078 N N . ASN A 1 268 ? -24.844 -9.665 47.783 1.00 86.06 268 ASN A N 1
ATOM 2079 C CA . ASN A 1 268 ? -26.117 -10.345 48.032 1.00 86.06 268 ASN A CA 1
ATOM 2080 C C . ASN A 1 268 ? -25.976 -11.400 49.138 1.00 86.06 268 ASN A C 1
ATOM 2082 O O . ASN A 1 268 ? -26.796 -11.472 50.059 1.00 86.06 268 ASN A O 1
ATOM 2086 N N . HIS A 1 269 ? -24.886 -12.171 49.122 1.00 84.38 269 HIS A N 1
ATOM 2087 C CA . HIS A 1 269 ? -24.623 -13.147 50.172 1.00 84.38 269 HIS A CA 1
ATOM 2088 C C . HIS A 1 269 ? -24.297 -12.510 51.528 1.00 84.38 269 HIS A C 1
ATOM 2090 O O . HIS A 1 269 ? -24.816 -12.949 52.555 1.00 84.38 269 HIS A O 1
ATOM 2096 N N . GLN A 1 270 ? -23.475 -11.460 51.562 1.00 86.19 270 GLN A N 1
ATOM 2097 C CA . GLN A 1 270 ? -23.185 -10.724 52.797 1.00 86.19 270 GLN A CA 1
ATOM 2098 C C . GLN A 1 270 ? -24.451 -10.087 53.382 1.00 86.19 270 GLN A C 1
ATOM 2100 O O . GLN A 1 270 ? -24.633 -10.034 54.601 1.00 86.19 270 GLN A O 1
ATOM 2105 N N . TYR A 1 271 ? -25.355 -9.604 52.528 1.00 87.56 271 TYR A N 1
ATOM 2106 C CA . TYR A 1 271 ? -26.665 -9.119 52.943 1.00 87.56 271 TYR A CA 1
ATOM 2107 C C . TYR A 1 271 ? -27.505 -10.230 53.587 1.00 87.56 271 TYR A C 1
ATOM 2109 O O . TYR A 1 271 ? -27.980 -10.043 54.711 1.00 87.56 271 TYR A O 1
ATOM 2117 N N . TYR A 1 272 ? -27.600 -11.397 52.942 1.00 88.06 272 TYR A N 1
ATOM 2118 C CA . TYR A 1 272 ? -28.240 -12.587 53.509 1.00 88.06 272 TYR A CA 1
ATOM 2119 C C . TYR A 1 272 ? -27.634 -12.980 54.867 1.00 88.06 272 TYR A C 1
ATOM 2121 O O . TYR A 1 272 ? -28.376 -13.136 55.835 1.00 88.06 272 TYR A O 1
ATOM 2129 N N . GLN A 1 273 ? -26.302 -13.056 54.988 1.00 85.25 273 GLN A N 1
ATOM 2130 C CA . GLN A 1 273 ? -25.636 -13.387 56.255 1.00 85.25 273 GLN A CA 1
ATOM 2131 C C . GLN A 1 273 ? -25.999 -12.399 57.369 1.00 85.25 273 GLN A C 1
ATOM 2133 O O . GLN A 1 273 ? -26.313 -12.808 58.485 1.00 85.25 273 GLN A O 1
ATOM 2138 N N . ARG A 1 274 ? -26.014 -11.091 57.080 1.00 88.50 274 ARG A N 1
ATOM 2139 C CA . ARG A 1 274 ? -26.409 -10.072 58.067 1.00 88.50 274 ARG A CA 1
ATOM 2140 C C . ARG A 1 274 ? -27.862 -10.231 58.507 1.00 88.50 274 ARG A C 1
ATOM 2142 O O . ARG A 1 274 ? -28.147 -10.060 59.693 1.00 88.50 274 ARG A O 1
ATOM 2149 N N . GLN A 1 275 ? -28.776 -10.540 57.587 1.00 87.56 275 GLN A N 1
ATOM 2150 C CA . GLN A 1 275 ? -30.174 -10.812 57.932 1.00 87.56 275 GLN A CA 1
ATOM 2151 C C . GLN A 1 275 ? -30.311 -12.085 58.772 1.00 87.56 275 GLN A C 1
ATOM 2153 O O . GLN A 1 275 ? -30.986 -12.064 59.801 1.00 87.56 275 GLN A O 1
ATOM 2158 N N . LEU A 1 276 ? -29.624 -13.159 58.379 1.00 86.69 276 LEU A N 1
ATOM 2159 C CA . LEU A 1 276 ? -29.639 -14.437 59.080 1.00 86.69 276 LEU A CA 1
ATOM 2160 C C . LEU A 1 276 ? -29.144 -14.283 60.522 1.00 86.69 276 LEU A C 1
ATOM 2162 O O . LEU A 1 276 ? -29.842 -14.692 61.446 1.00 86.69 276 LEU A O 1
ATOM 2166 N N . THR A 1 277 ? -28.004 -13.619 60.733 1.00 86.81 277 THR A N 1
ATOM 2167 C CA . THR A 1 277 ? -27.445 -13.376 62.073 1.00 86.81 277 THR A CA 1
ATOM 2168 C C . THR A 1 277 ? -28.395 -12.557 62.950 1.00 86.81 277 THR A C 1
ATOM 2170 O O . THR A 1 277 ? -28.548 -12.842 64.139 1.00 86.81 277 THR A O 1
ATOM 2173 N N . ARG A 1 278 ? -29.080 -11.554 62.380 1.00 86.88 278 ARG A N 1
ATOM 2174 C CA . ARG A 1 278 ? -30.074 -10.746 63.110 1.00 86.88 278 ARG A CA 1
ATOM 2175 C C . ARG A 1 278 ? -31.276 -11.579 63.553 1.00 86.88 278 ARG A C 1
ATOM 2177 O O . ARG A 1 278 ? -31.695 -11.460 64.702 1.00 86.88 278 ARG A O 1
ATOM 2184 N N . GLU A 1 279 ? -31.822 -12.415 62.673 1.00 85.19 279 GLU A N 1
ATOM 2185 C CA . GLU A 1 279 ? -32.959 -13.281 63.011 1.00 85.19 279 GLU A CA 1
ATOM 2186 C C . GLU A 1 279 ? -32.558 -14.402 63.980 1.00 85.19 279 GLU A C 1
ATOM 2188 O O . GLU A 1 279 ? -33.261 -14.645 64.959 1.00 85.19 279 GLU A O 1
ATOM 2193 N N . GLN A 1 280 ? -31.381 -15.013 63.811 1.00 85.94 280 GLN A N 1
ATOM 2194 C CA . GLN A 1 280 ? -30.839 -16.002 64.752 1.00 85.94 280 GLN A CA 1
ATOM 2195 C C . GLN A 1 280 ? -30.638 -15.422 66.156 1.00 85.94 280 GLN A C 1
ATOM 2197 O O . GLN A 1 280 ? -30.933 -16.088 67.151 1.00 85.94 280 GLN A O 1
ATOM 2202 N N . PHE A 1 281 ? -30.194 -14.167 66.261 1.00 87.56 281 PHE A N 1
ATOM 2203 C CA . PHE A 1 281 ? -30.076 -13.484 67.546 1.00 87.56 281 PHE A CA 1
ATOM 2204 C C . PHE A 1 281 ? -31.443 -13.288 68.220 1.00 87.56 281 PHE A C 1
ATOM 2206 O O . PHE A 1 281 ? -31.585 -13.576 69.410 1.00 87.56 281 PHE A O 1
ATOM 2213 N N . LYS A 1 282 ? -32.475 -12.880 67.463 1.00 87.56 282 LYS A N 1
ATOM 2214 C CA . LYS A 1 282 ? -33.856 -12.769 67.972 1.00 87.56 282 LYS A CA 1
ATOM 2215 C C . LYS A 1 282 ? -34.406 -14.118 68.434 1.00 87.56 282 LYS A C 1
ATOM 2217 O O . LYS A 1 282 ? -34.990 -14.190 69.514 1.00 87.56 282 LYS A O 1
ATOM 2222 N N . ILE A 1 283 ? -34.181 -15.180 67.658 1.00 85.94 283 ILE A N 1
ATOM 2223 C CA . ILE A 1 283 ? -34.586 -16.549 68.009 1.00 85.94 283 ILE A CA 1
ATOM 2224 C C . ILE A 1 283 ? -33.888 -16.990 69.299 1.00 85.94 283 ILE A C 1
ATOM 2226 O O . ILE A 1 283 ? -34.552 -17.468 70.214 1.00 85.94 283 ILE A O 1
ATOM 2230 N N . THR A 1 284 ? -32.578 -16.761 69.424 1.00 85.62 284 THR A N 1
ATOM 2231 C CA . THR A 1 284 ? -31.799 -17.135 70.617 1.00 85.62 284 THR A CA 1
ATOM 2232 C C . THR A 1 284 ? -32.281 -16.386 71.862 1.00 85.62 284 THR A C 1
ATOM 2234 O O . THR A 1 284 ? -32.467 -16.991 72.918 1.00 85.62 284 THR A O 1
ATOM 2237 N N . GLN A 1 285 ? -32.553 -15.081 71.748 1.00 86.88 285 GLN A N 1
ATOM 2238 C CA . GLN A 1 285 ? -33.133 -14.299 72.845 1.00 86.88 285 GLN A CA 1
ATOM 2239 C C . GLN A 1 285 ? -34.537 -14.783 73.223 1.00 86.88 285 GLN A C 1
ATOM 2241 O O . GLN A 1 285 ? -34.850 -14.894 74.410 1.00 86.88 285 GLN A O 1
ATOM 2246 N N . TRP A 1 286 ? -35.379 -15.096 72.234 1.00 88.25 286 TRP A N 1
ATOM 2247 C CA . TRP A 1 286 ? -36.715 -15.638 72.470 1.00 88.25 286 TRP A CA 1
ATOM 2248 C C . TRP A 1 286 ? -36.644 -16.995 73.176 1.00 88.25 286 TRP A C 1
ATOM 2250 O O . TRP A 1 286 ? -37.340 -17.193 74.169 1.00 88.25 286 TRP A O 1
ATOM 2260 N N . GLN A 1 287 ? -35.763 -17.897 72.730 1.00 85.38 287 GLN A N 1
ATOM 2261 C CA . GLN A 1 287 ? -35.559 -19.218 73.333 1.00 85.38 287 GLN A CA 1
ATOM 2262 C C . GLN A 1 287 ? -35.047 -19.099 74.770 1.00 85.38 287 GLN A C 1
ATOM 2264 O O . GLN A 1 287 ? -35.568 -19.765 75.664 1.00 85.38 287 GLN A O 1
ATOM 2269 N N . ALA A 1 288 ? -34.088 -18.204 75.028 1.00 84.69 288 ALA A N 1
ATOM 2270 C CA . ALA A 1 288 ? -33.586 -17.941 76.375 1.00 84.69 288 ALA A CA 1
ATOM 2271 C C . ALA A 1 288 ? -34.690 -17.404 77.302 1.00 84.69 288 ALA A C 1
ATOM 2273 O O . ALA A 1 288 ? -34.838 -17.877 78.431 1.00 84.69 288 ALA A O 1
ATOM 2274 N N . LYS A 1 289 ? -35.513 -16.467 76.810 1.00 85.94 289 LYS A N 1
ATOM 2275 C CA . LYS A 1 289 ? -36.655 -15.924 77.556 1.00 85.94 289 LYS A CA 1
ATOM 2276 C C . LYS A 1 289 ? -37.715 -16.995 77.821 1.00 85.94 289 LYS A C 1
ATOM 2278 O O . LYS A 1 289 ? -38.180 -17.107 78.951 1.00 85.94 289 LYS A O 1
ATOM 2283 N N . ARG A 1 290 ? -38.056 -17.812 76.819 1.00 85.44 290 ARG A N 1
ATOM 2284 C CA . ARG A 1 290 ? -39.033 -18.903 76.943 1.00 85.44 290 ARG A CA 1
ATOM 2285 C C . ARG A 1 290 ? -38.560 -19.976 77.924 1.00 85.44 290 ARG A C 1
ATOM 2287 O O . ARG A 1 290 ? -39.349 -20.424 78.749 1.00 85.44 290 ARG A O 1
ATOM 2294 N N . LYS A 1 291 ? -37.268 -20.313 77.915 1.00 85.25 291 LYS A N 1
ATOM 2295 C CA . LYS A 1 291 ? -36.651 -21.246 78.868 1.00 85.25 291 LYS A CA 1
ATOM 2296 C C . LYS A 1 291 ? -36.687 -20.714 80.305 1.00 85.25 291 LYS A C 1
ATOM 2298 O O . LYS A 1 291 ? -37.022 -21.459 81.223 1.00 85.25 291 LYS A O 1
ATOM 2303 N N . ALA A 1 292 ? -36.398 -19.425 80.506 1.00 84.31 292 ALA A N 1
ATOM 2304 C CA . ALA A 1 292 ? -36.513 -18.780 81.816 1.00 84.31 292 ALA A CA 1
ATOM 2305 C C . ALA A 1 292 ? -37.973 -18.718 82.308 1.00 84.31 292 ALA A C 1
ATOM 2307 O O . ALA A 1 292 ? -38.247 -18.964 83.481 1.00 84.31 292 ALA A O 1
ATOM 2308 N N . GLU A 1 293 ? -38.919 -18.450 81.406 1.00 84.44 293 GLU A N 1
ATOM 2309 C CA . GLU A 1 293 ? -40.353 -18.420 81.706 1.00 84.44 293 GLU A CA 1
ATOM 2310 C C . GLU A 1 293 ? -40.893 -19.814 82.066 1.00 84.44 293 GLU A C 1
ATOM 2312 O O . GLU A 1 293 ? -41.625 -19.959 83.044 1.00 84.44 293 GLU A O 1
ATOM 2317 N N . ASN A 1 294 ? -40.479 -20.855 81.339 1.00 84.00 294 ASN A N 1
ATOM 2318 C CA . ASN A 1 294 ? -40.814 -22.243 81.657 1.00 84.00 294 ASN A CA 1
ATOM 2319 C C . ASN A 1 294 ? -40.208 -22.683 82.998 1.00 84.00 294 ASN A C 1
ATOM 2321 O O . ASN A 1 294 ? -40.894 -23.346 83.774 1.00 84.00 294 ASN A O 1
ATOM 2325 N N . ALA A 1 295 ? -38.981 -22.260 83.325 1.00 81.94 295 ALA A N 1
ATOM 2326 C CA . ALA A 1 295 ? -38.377 -22.516 84.634 1.00 81.94 295 ALA A CA 1
ATOM 2327 C C . ALA A 1 295 ? -39.158 -21.841 85.781 1.00 81.94 295 ALA A C 1
ATOM 2329 O O . ALA A 1 295 ? -39.397 -22.465 86.817 1.00 81.94 295 ALA A O 1
ATOM 2330 N N . ALA A 1 296 ? -39.621 -20.601 85.582 1.00 81.56 296 ALA A N 1
ATOM 2331 C CA . ALA A 1 296 ? -40.461 -19.893 86.549 1.00 81.56 296 ALA A CA 1
ATOM 2332 C C . ALA A 1 296 ? -41.852 -20.540 86.703 1.00 81.56 296 ALA A C 1
ATOM 2334 O O . ALA A 1 296 ? -42.340 -20.695 87.824 1.00 81.56 296 ALA A O 1
ATOM 2335 N N . ARG A 1 297 ? -42.474 -20.986 85.600 1.00 83.12 297 ARG A N 1
ATOM 2336 C CA . ARG A 1 297 ? -43.742 -21.736 85.636 1.00 83.12 297 ARG A CA 1
ATOM 2337 C C . ARG A 1 297 ? -43.610 -23.065 86.371 1.00 83.12 297 ARG A C 1
ATOM 2339 O O . ARG A 1 297 ? -44.496 -23.400 87.155 1.00 83.12 297 ARG A O 1
ATOM 2346 N N . LEU A 1 298 ? -42.497 -23.775 86.185 1.00 80.94 298 LEU A N 1
ATOM 2347 C CA . LEU A 1 298 ? -42.222 -25.028 86.888 1.00 80.94 298 LEU A CA 1
ATOM 2348 C C . LEU A 1 298 ? -42.129 -24.808 88.409 1.00 80.94 298 LEU A C 1
ATOM 2350 O O . LEU A 1 298 ? -42.717 -25.567 89.179 1.00 80.94 298 LEU A O 1
ATOM 2354 N N . ALA A 1 299 ? -41.468 -23.726 88.842 1.00 79.75 299 ALA A N 1
ATOM 2355 C CA . ALA A 1 299 ? -41.396 -23.331 90.252 1.00 79.75 299 ALA A CA 1
ATOM 2356 C C . ALA A 1 299 ? -42.771 -22.937 90.833 1.00 79.75 299 ALA A C 1
ATOM 2358 O O . ALA A 1 299 ? -43.038 -23.170 92.011 1.00 79.75 299 ALA A O 1
ATOM 2359 N N . ALA A 1 300 ? -43.667 -22.400 89.999 1.00 82.19 300 ALA A N 1
ATOM 2360 C CA . ALA A 1 300 ? -45.038 -22.032 90.355 1.00 82.19 300 ALA A CA 1
ATOM 2361 C C . ALA A 1 300 ? -46.080 -23.161 90.152 1.00 82.19 300 ALA A C 1
ATOM 2363 O O . ALA A 1 300 ? -47.278 -22.905 90.275 1.00 82.19 300 ALA A O 1
ATOM 2364 N N . LYS A 1 301 ? -45.653 -24.401 89.848 1.00 82.81 301 LYS A N 1
ATOM 2365 C CA . LYS A 1 301 ? -46.509 -25.574 89.541 1.00 82.81 301 LYS A CA 1
ATOM 2366 C C . LYS A 1 301 ? -47.478 -25.386 88.357 1.00 82.81 301 LYS A C 1
ATOM 2368 O O . LYS A 1 301 ? -48.542 -26.000 88.320 1.00 82.81 301 LYS A O 1
ATOM 2373 N N . GLN A 1 302 ? -47.117 -24.562 87.377 1.00 79.94 302 GLN A N 1
ATOM 2374 C CA . GLN A 1 302 ? -47.866 -24.388 86.127 1.00 79.94 302 GLN A CA 1
ATOM 2375 C C . GLN A 1 302 ? -47.262 -25.243 85.000 1.00 79.94 302 GLN A C 1
ATOM 2377 O O . GLN A 1 302 ? -46.071 -25.551 85.020 1.00 79.94 302 GLN A O 1
ATOM 2382 N N . GLN A 1 303 ? -48.072 -25.624 84.003 1.00 76.56 303 GLN A N 1
ATOM 2383 C CA . GLN A 1 303 ? -47.581 -26.354 82.827 1.00 76.56 303 GLN A CA 1
ATOM 2384 C C . GLN A 1 303 ? -46.644 -25.477 81.970 1.00 76.56 303 GLN A C 1
ATOM 2386 O O . GLN A 1 303 ? -46.908 -24.281 81.807 1.00 76.56 303 GLN A O 1
ATOM 2391 N N . PRO A 1 304 ? -45.557 -26.049 81.418 1.00 77.88 304 PRO A N 1
ATOM 2392 C CA . PRO A 1 304 ? -44.642 -25.329 80.540 1.00 77.88 304 PRO A CA 1
ATOM 2393 C C . PRO A 1 304 ? -45.303 -25.011 79.194 1.00 77.88 304 PRO A C 1
ATOM 2395 O O . PRO A 1 304 ? -46.127 -25.776 78.693 1.00 77.88 304 PRO A O 1
ATOM 2398 N N . LEU A 1 305 ? -44.924 -23.880 78.601 1.00 81.88 305 LEU A N 1
ATOM 2399 C CA . LEU A 1 305 ? -45.339 -23.522 77.248 1.00 81.88 305 LEU A CA 1
ATOM 2400 C C . LEU A 1 305 ? -44.485 -24.252 76.197 1.00 81.88 305 LEU A C 1
ATOM 2402 O O . LEU A 1 305 ? -43.317 -24.544 76.476 1.00 81.88 305 LEU A O 1
ATOM 2406 N N . PRO A 1 306 ? -45.023 -24.479 74.982 1.00 80.25 306 PRO A N 1
ATOM 2407 C CA . PRO A 1 306 ? -44.285 -25.102 73.886 1.00 80.25 306 PRO A CA 1
ATOM 2408 C C . PRO A 1 306 ? -43.018 -24.316 73.520 1.00 80.25 306 PRO A C 1
ATOM 2410 O O . PRO A 1 306 ? -43.042 -23.087 73.393 1.00 80.25 306 PRO A O 1
ATOM 2413 N N . GLU A 1 307 ? -41.902 -25.026 73.365 1.00 74.88 307 GLU A N 1
ATOM 2414 C CA . GLU A 1 307 ? -40.586 -24.440 73.061 1.00 74.88 307 GLU A CA 1
ATOM 2415 C C . GLU A 1 307 ? -40.297 -24.353 71.556 1.00 74.88 307 GLU A C 1
ATOM 2417 O O . GLU A 1 307 ? -39.313 -23.740 71.158 1.00 74.88 307 GLU A O 1
ATOM 2422 N N . ASP A 1 308 ? -41.157 -24.924 70.716 1.00 76.56 308 ASP A N 1
ATOM 2423 C CA . ASP A 1 308 ? -41.082 -24.978 69.251 1.00 76.56 308 ASP A CA 1
ATOM 2424 C C . ASP A 1 308 ? -41.862 -23.847 68.551 1.00 76.56 308 ASP A C 1
ATOM 2426 O O . ASP A 1 308 ? -41.730 -23.640 67.344 1.00 76.56 308 ASP A O 1
ATOM 2430 N N . GLU A 1 309 ? -42.618 -23.048 69.310 1.00 79.81 309 GLU A N 1
ATOM 2431 C CA . GLU A 1 309 ? -43.476 -21.963 68.807 1.00 79.81 309 GLU A CA 1
ATOM 2432 C C . GLU A 1 309 ? -42.706 -20.908 67.979 1.00 79.81 309 GLU A C 1
ATOM 2434 O O . GLU A 1 309 ? -43.257 -20.294 67.060 1.00 79.81 309 GLU A O 1
ATOM 2439 N N . TRP A 1 310 ? -41.401 -20.745 68.227 1.00 77.38 310 TRP A N 1
ATOM 2440 C CA . TRP A 1 310 ? -40.541 -19.834 67.465 1.00 77.38 310 TRP A CA 1
ATOM 2441 C C . TRP A 1 310 ? -40.458 -20.174 65.972 1.00 77.38 310 TRP A C 1
ATOM 2443 O O . TRP A 1 310 ? -40.311 -19.257 65.169 1.00 77.38 310 TRP A O 1
ATOM 2453 N N . GLN A 1 311 ? -40.603 -21.445 65.579 1.00 78.81 311 GLN A N 1
ATOM 2454 C CA . GLN A 1 311 ? -40.540 -21.857 64.169 1.00 78.81 311 GLN A CA 1
ATOM 2455 C C . GLN A 1 311 ? -41.698 -21.284 63.339 1.00 78.81 311 GLN A C 1
ATOM 2457 O O . GLN A 1 311 ? -41.574 -21.115 62.129 1.00 78.81 311 GLN A O 1
ATOM 2462 N N . ARG A 1 312 ? -42.830 -20.968 63.985 1.00 77.81 312 ARG A N 1
ATOM 2463 C CA . ARG A 1 312 ? -43.970 -20.290 63.347 1.00 77.81 312 ARG A CA 1
ATOM 2464 C C . ARG A 1 312 ? -43.854 -18.768 63.408 1.00 77.81 312 ARG A C 1
ATOM 2466 O O . ARG A 1 312 ? -44.359 -18.088 62.519 1.00 77.81 312 ARG A O 1
ATOM 2473 N N . LEU A 1 313 ? -43.215 -18.242 64.455 1.00 78.31 313 LEU A N 1
ATOM 2474 C CA . LEU A 1 313 ? -43.095 -16.804 64.717 1.00 78.31 313 LEU A CA 1
ATOM 2475 C C . LEU A 1 313 ? -41.979 -16.132 63.906 1.00 78.31 313 LEU A C 1
ATOM 2477 O O . LEU A 1 313 ? -42.118 -14.968 63.537 1.00 78.31 313 LEU A O 1
ATOM 2481 N N . PHE A 1 314 ? -40.892 -16.850 63.619 1.00 82.06 314 PHE A N 1
ATOM 2482 C CA . PHE A 1 314 ? -39.736 -16.327 62.895 1.00 82.06 314 PHE A CA 1
ATOM 2483 C C . PHE A 1 314 ? -39.552 -17.080 61.578 1.00 82.06 314 PHE A C 1
ATOM 2485 O O . PHE A 1 314 ? -39.364 -18.295 61.564 1.00 82.06 314 PHE A O 1
ATOM 2492 N N . LYS A 1 315 ? -39.581 -16.353 60.457 1.00 81.00 315 LYS A N 1
ATOM 2493 C CA . LYS A 1 315 ? -39.232 -16.891 59.138 1.00 81.00 315 LYS A CA 1
ATOM 2494 C C . LYS A 1 315 ? -37.772 -16.568 58.851 1.00 81.00 315 LYS A C 1
ATOM 2496 O O . LYS A 1 315 ? -37.415 -15.397 58.756 1.00 81.00 315 LYS A O 1
ATOM 2501 N N . LEU A 1 316 ? -36.940 -17.598 58.725 1.00 80.81 316 LEU A N 1
ATOM 2502 C CA . LEU A 1 316 ? -35.545 -17.419 58.332 1.00 80.81 316 LEU A CA 1
ATOM 2503 C C . LEU A 1 316 ? -35.474 -16.904 56.884 1.00 80.81 316 LEU A C 1
ATOM 2505 O O . LEU A 1 316 ? -36.273 -17.343 56.050 1.00 80.81 316 LEU A O 1
ATOM 2509 N N . PRO A 1 317 ? -34.544 -15.984 56.573 1.00 82.44 317 PRO A N 1
ATOM 2510 C CA . PRO A 1 317 ? -34.307 -15.572 55.197 1.00 82.44 317 PRO A CA 1
ATOM 2511 C C . PRO A 1 317 ? -33.860 -16.779 54.360 1.00 82.44 317 PRO A C 1
ATOM 2513 O O . PRO A 1 317 ? -33.197 -17.684 54.866 1.00 82.44 317 PRO A O 1
ATOM 2516 N N . GLN A 1 318 ? -34.241 -16.802 53.084 1.00 81.75 318 GLN A N 1
ATOM 2517 C CA . GLN A 1 318 ? -33.855 -17.864 52.156 1.00 81.75 318 GLN A CA 1
ATOM 2518 C C . GLN A 1 318 ? -32.428 -17.620 51.652 1.00 81.75 318 GLN A C 1
ATOM 2520 O O . GLN A 1 318 ? -32.095 -16.500 51.262 1.00 81.75 318 GLN A O 1
ATOM 2525 N N . GLU A 1 319 ? -31.586 -18.656 51.663 1.00 81.69 319 GLU A N 1
ATOM 2526 C CA . GLU A 1 319 ? -30.234 -18.564 51.103 1.00 81.69 319 GLU A CA 1
ATOM 2527 C C . GLU A 1 319 ? -30.318 -18.339 49.583 1.00 81.69 319 GLU A C 1
ATOM 2529 O O . GLU A 1 319 ? -31.029 -19.088 48.903 1.00 81.69 319 GLU A O 1
ATOM 2534 N N . PRO A 1 320 ? -29.610 -17.335 49.030 1.00 83.38 320 PRO A N 1
ATOM 2535 C CA . PRO A 1 320 ? -29.524 -17.163 47.586 1.00 83.38 320 PRO A CA 1
ATOM 2536 C C . PRO A 1 320 ? -28.784 -18.351 46.958 1.00 83.38 320 PRO A C 1
ATOM 2538 O O . PRO A 1 320 ? -27.776 -18.823 47.493 1.00 83.38 320 PRO A O 1
ATOM 2541 N N . SER A 1 321 ? -29.281 -18.830 45.815 1.00 83.62 321 SER A N 1
ATOM 2542 C CA . SER A 1 321 ? -28.653 -19.928 45.074 1.00 83.62 321 SER A CA 1
ATOM 2543 C C . SER A 1 321 ? -27.219 -19.571 44.690 1.00 83.62 321 SER A C 1
ATOM 2545 O O . SER A 1 321 ? -26.942 -18.457 44.255 1.00 83.62 321 SER A O 1
ATOM 2547 N N . ARG A 1 322 ? -26.296 -20.527 44.816 1.00 84.62 322 ARG A N 1
ATOM 2548 C CA . ARG A 1 322 ? -24.902 -20.345 44.380 1.00 84.62 322 ARG A CA 1
ATOM 2549 C C . ARG A 1 322 ? -24.670 -20.657 42.913 1.00 84.62 322 ARG A C 1
ATOM 2551 O O . ARG A 1 322 ? -23.569 -20.421 42.427 1.00 84.62 322 ARG A O 1
ATOM 2558 N N . LEU A 1 323 ? -25.679 -21.182 42.219 1.00 86.06 323 LEU A N 1
ATOM 2559 C CA . LEU A 1 323 ? -25.538 -21.629 40.840 1.00 86.06 323 LEU A CA 1
ATOM 2560 C C . LEU A 1 323 ? -25.081 -20.496 39.913 1.00 86.06 323 LEU A C 1
ATOM 2562 O O . LEU A 1 323 ? -24.130 -20.687 39.168 1.00 86.06 323 LEU A O 1
ATOM 2566 N N . GLU A 1 324 ? -25.706 -19.321 39.987 1.00 84.69 324 GLU A N 1
ATOM 2567 C CA . GLU A 1 324 ? -25.344 -18.175 39.138 1.00 84.69 324 GLU A CA 1
ATOM 2568 C C . GLU A 1 324 ? -23.900 -17.730 39.382 1.00 84.69 324 GLU A C 1
ATOM 2570 O O . GLU A 1 324 ? -23.124 -17.623 38.434 1.00 84.69 324 GLU A O 1
ATOM 2575 N N . GLY A 1 325 ? -23.489 -17.624 40.648 1.00 85.69 325 GLY A N 1
ATOM 2576 C CA . GLY A 1 325 ? -22.103 -17.325 41.005 1.00 85.69 325 GLY A CA 1
ATOM 2577 C C . GLY A 1 325 ? -21.106 -18.386 40.524 1.00 85.69 325 GLY A C 1
ATOM 2578 O O . GLY A 1 325 ? -19.995 -18.043 40.118 1.00 85.69 325 GLY A O 1
ATOM 2579 N N . MET A 1 326 ? -21.488 -19.669 40.516 1.00 87.56 326 MET A N 1
ATOM 2580 C CA . MET A 1 326 ? -20.664 -20.749 39.958 1.00 87.56 326 MET A CA 1
ATOM 2581 C C . MET A 1 326 ? -20.566 -20.677 38.428 1.00 87.56 326 MET A C 1
ATOM 2583 O O . MET A 1 326 ? -19.486 -20.899 37.882 1.00 87.56 326 MET A O 1
ATOM 2587 N N . LEU A 1 327 ? -21.659 -20.352 37.733 1.00 88.75 327 LEU A N 1
ATOM 2588 C CA . LEU A 1 327 ? -21.661 -20.167 36.278 1.00 88.75 327 LEU A CA 1
ATOM 2589 C C . LEU A 1 327 ? -20.818 -18.960 35.877 1.00 88.75 327 LEU A C 1
ATOM 2591 O O . LEU A 1 327 ? -19.989 -19.070 34.977 1.00 88.75 327 LEU A O 1
ATOM 2595 N N . ASN A 1 328 ? -20.954 -17.856 36.607 1.00 88.44 328 ASN A N 1
ATOM 2596 C CA . ASN A 1 328 ? -20.146 -16.665 36.404 1.00 88.44 328 ASN A CA 1
ATOM 2597 C C . ASN A 1 328 ? -18.652 -16.955 36.642 1.00 88.44 328 ASN A C 1
ATOM 2599 O O . ASN A 1 328 ? -17.820 -16.644 35.797 1.00 88.44 328 ASN A O 1
ATOM 2603 N N . ALA A 1 329 ? -18.294 -17.671 37.715 1.00 88.56 329 ALA A N 1
ATOM 2604 C CA . ALA A 1 329 ? -16.910 -18.102 37.948 1.00 88.56 329 ALA A CA 1
ATOM 2605 C C . ALA A 1 329 ? -16.356 -18.976 36.805 1.00 88.56 329 ALA A C 1
ATOM 2607 O O . ALA A 1 329 ? -15.189 -18.855 36.424 1.00 88.56 329 ALA A O 1
ATOM 2608 N N . ARG A 1 330 ? -17.194 -19.837 36.216 1.00 87.25 330 ARG A N 1
ATOM 2609 C CA . ARG A 1 330 ? -16.814 -20.650 35.056 1.00 87.25 330 ARG A CA 1
ATOM 2610 C C . ARG A 1 330 ? -16.671 -19.815 33.776 1.00 87.25 330 ARG A C 1
ATOM 2612 O O . ARG A 1 330 ? -15.768 -20.089 32.988 1.00 87.25 330 ARG A O 1
ATOM 2619 N N . GLN A 1 331 ? -17.493 -18.785 33.587 1.00 89.38 331 GLN A N 1
ATOM 2620 C CA . GLN A 1 331 ? -17.372 -17.830 32.480 1.00 89.38 331 GLN A CA 1
ATOM 2621 C C . GLN A 1 331 ? -16.114 -16.949 32.623 1.00 89.38 331 GLN A C 1
ATOM 2623 O O . GLN A 1 331 ? -15.395 -16.754 31.645 1.00 89.38 331 GLN A O 1
ATOM 2628 N N . VAL A 1 332 ? -15.768 -16.519 33.842 1.00 89.38 332 VAL A N 1
ATOM 2629 C CA . VAL A 1 332 ? -14.493 -15.846 34.162 1.00 89.38 332 VAL A CA 1
ATOM 2630 C C . VAL A 1 332 ? -13.300 -16.732 33.796 1.00 89.38 332 VAL A C 1
ATOM 2632 O O . VAL A 1 332 ? -12.370 -16.270 33.135 1.00 89.38 332 VAL A O 1
ATOM 2635 N N . GLU A 1 333 ? -13.319 -18.019 34.164 1.00 87.81 333 GLU A N 1
ATOM 2636 C CA . GLU A 1 333 ? -12.252 -18.960 33.790 1.00 87.81 333 GLU A CA 1
ATOM 2637 C C . GLU A 1 333 ? -12.149 -19.126 32.263 1.00 87.81 333 GLU A C 1
ATOM 2639 O O . GLU A 1 333 ? -11.044 -19.224 31.728 1.00 87.81 333 GLU A O 1
ATOM 2644 N N . GLN A 1 334 ? -13.281 -19.118 31.552 1.00 84.94 334 GLN A N 1
ATOM 2645 C CA . GLN A 1 334 ? -13.323 -19.203 30.092 1.00 84.94 334 GLN A CA 1
ATOM 2646 C C . GLN A 1 334 ? -12.685 -17.976 29.422 1.00 84.94 334 GLN A C 1
ATOM 2648 O O . GLN A 1 334 ? -11.820 -18.157 28.566 1.00 84.94 334 GLN A O 1
ATOM 2653 N N . TYR A 1 335 ? -13.048 -16.753 29.827 1.00 88.56 335 TYR A N 1
ATOM 2654 C CA . TYR A 1 335 ? -12.393 -15.531 29.336 1.00 88.56 335 TYR A CA 1
ATOM 2655 C C . TYR A 1 335 ? -10.903 -15.510 29.696 1.00 88.56 335 TYR A C 1
ATOM 2657 O O . TYR A 1 335 ? -10.061 -15.209 28.854 1.00 88.56 335 TYR A O 1
ATOM 2665 N N . SER A 1 336 ? -10.550 -15.931 30.914 1.00 86.69 336 SER A N 1
ATOM 2666 C CA . SER A 1 336 ? -9.148 -16.009 31.351 1.00 86.69 336 SER A CA 1
ATOM 2667 C C . SER A 1 336 ? -8.320 -16.938 30.460 1.00 86.69 336 SER A C 1
ATOM 2669 O O . SER A 1 336 ? -7.215 -16.586 30.059 1.00 86.69 336 SER A O 1
ATOM 2671 N N . LYS A 1 337 ? -8.866 -18.106 30.091 1.00 82.38 337 LYS A N 1
ATOM 2672 C CA . LYS A 1 337 ? -8.220 -19.036 29.150 1.00 82.38 337 LYS A CA 1
ATOM 2673 C C . LYS A 1 337 ? -8.090 -18.466 27.741 1.00 82.38 337 LYS A C 1
ATOM 2675 O O . LYS A 1 337 ? -7.178 -18.856 27.022 1.00 82.38 337 LYS A O 1
ATOM 2680 N N . GLN A 1 338 ? -8.995 -17.586 27.320 1.00 80.12 338 GLN A N 1
ATOM 2681 C CA . GLN A 1 338 ? -8.885 -16.916 26.024 1.00 80.12 338 GLN A CA 1
ATOM 2682 C C . GLN A 1 338 ? -7.762 -15.882 26.030 1.00 80.12 338 GLN A C 1
ATOM 2684 O O . GLN A 1 338 ? -6.954 -15.881 25.107 1.00 80.12 338 GLN A O 1
ATOM 2689 N N . VAL A 1 339 ? -7.663 -15.074 27.088 1.00 82.44 339 VAL A N 1
ATOM 2690 C CA . VAL A 1 339 ? -6.551 -14.129 27.281 1.00 82.44 339 VAL A CA 1
ATOM 2691 C C . VAL A 1 339 ? -5.215 -14.873 27.363 1.00 82.44 339 VAL A C 1
ATOM 2693 O O . VAL A 1 339 ? -4.248 -14.474 26.714 1.00 82.44 339 VAL A O 1
ATOM 2696 N N . ASP A 1 340 ? -5.165 -15.984 28.102 1.00 79.25 340 ASP A N 1
ATOM 2697 C CA . ASP A 1 340 ? -3.985 -16.851 28.180 1.00 79.25 340 ASP A CA 1
ATOM 2698 C C . ASP A 1 340 ? -3.649 -17.466 26.816 1.00 79.25 340 ASP A C 1
ATOM 2700 O O . ASP A 1 340 ? -2.522 -17.352 26.355 1.00 79.25 340 ASP A O 1
ATOM 2704 N N . GLY A 1 341 ? -4.632 -18.024 26.105 1.00 72.00 341 GLY A N 1
ATOM 2705 C CA . GLY A 1 341 ? -4.444 -18.586 24.767 1.00 72.00 341 GLY A CA 1
ATOM 2706 C C . GLY A 1 341 ? -3.952 -17.557 23.748 1.00 72.00 341 GLY A C 1
ATOM 2707 O O . GLY A 1 341 ? -3.061 -17.864 22.955 1.00 72.00 341 GLY A O 1
ATOM 2708 N N . PHE A 1 342 ? -4.474 -16.329 23.794 1.00 72.75 342 PHE A N 1
ATOM 2709 C CA . PHE A 1 342 ? -3.973 -15.213 22.995 1.00 72.75 342 PHE A CA 1
ATOM 2710 C C . PHE A 1 342 ? -2.521 -14.898 23.363 1.00 72.75 342 PHE A C 1
ATOM 2712 O O . PHE A 1 342 ? -1.646 -14.937 22.502 1.00 72.75 342 PHE A O 1
ATOM 2719 N N . THR A 1 343 ? -2.240 -14.673 24.648 1.00 70.94 343 THR A N 1
ATOM 2720 C CA . THR A 1 343 ? -0.901 -14.314 25.137 1.00 70.94 343 THR A CA 1
ATOM 2721 C C . THR A 1 343 ? 0.114 -15.405 24.818 1.00 70.94 343 THR A C 1
ATOM 2723 O O . THR A 1 343 ? 1.197 -15.102 24.328 1.00 70.94 343 THR A O 1
ATOM 2726 N N . ALA A 1 344 ? -0.237 -16.674 25.019 1.00 66.44 344 ALA A N 1
ATOM 2727 C CA . ALA A 1 344 ? 0.577 -17.837 24.699 1.00 66.44 344 ALA A CA 1
ATOM 2728 C C . ALA A 1 344 ? 0.801 -17.974 23.192 1.00 66.44 344 ALA A C 1
ATOM 2730 O O . ALA A 1 344 ? 1.919 -18.274 22.785 1.00 66.44 344 ALA A O 1
ATOM 2731 N N . THR A 1 345 ? -0.210 -17.714 22.359 1.00 62.03 345 THR A N 1
ATOM 2732 C CA . THR A 1 345 ? -0.071 -17.742 20.894 1.00 62.03 345 THR A CA 1
ATOM 2733 C C . THR A 1 345 ? 0.833 -16.617 20.410 1.00 62.03 345 THR A C 1
ATOM 2735 O O . THR A 1 345 ? 1.750 -16.879 19.642 1.00 62.03 345 THR A O 1
ATOM 2738 N N . ILE A 1 346 ? 0.638 -15.384 20.884 1.00 64.06 346 ILE A N 1
ATOM 2739 C CA . ILE A 1 346 ? 1.494 -14.243 20.539 1.00 64.06 346 ILE A CA 1
ATOM 2740 C C . ILE A 1 346 ? 2.918 -14.464 21.045 1.00 64.06 346 ILE A C 1
ATOM 2742 O O . ILE A 1 346 ? 3.858 -14.328 20.276 1.00 64.06 346 ILE A O 1
ATOM 2746 N N . THR A 1 347 ? 3.088 -14.899 22.293 1.00 61.56 347 THR A N 1
ATOM 2747 C CA . THR A 1 347 ? 4.391 -15.269 22.867 1.00 61.56 347 THR A CA 1
ATOM 2748 C C . THR A 1 347 ? 5.046 -16.363 22.024 1.00 61.56 347 THR A C 1
ATOM 2750 O O . THR A 1 347 ? 6.192 -16.229 21.610 1.00 61.56 347 THR A O 1
ATOM 2753 N N . SER A 1 348 ? 4.306 -17.411 21.667 1.00 56.50 348 SER A N 1
ATOM 2754 C CA . SER A 1 348 ? 4.802 -18.469 20.785 1.00 56.50 348 SER A CA 1
ATOM 2755 C C . SER A 1 348 ? 5.197 -17.916 19.418 1.00 56.50 348 SER A C 1
ATOM 2757 O O . SER A 1 348 ? 6.288 -18.222 18.965 1.00 56.50 348 SER A O 1
ATOM 2759 N N . LYS A 1 349 ? 4.403 -17.040 18.789 1.00 61.12 349 LYS A N 1
ATOM 2760 C CA . LYS A 1 349 ? 4.765 -16.362 17.529 1.00 61.12 349 LYS A CA 1
ATOM 2761 C C . LYS A 1 349 ? 6.025 -15.497 17.678 1.00 61.12 349 LYS A C 1
ATOM 2763 O O . LYS A 1 349 ? 6.883 -15.525 16.802 1.00 61.12 349 LYS A O 1
ATOM 2768 N N . MET A 1 350 ? 6.172 -14.778 18.794 1.00 54.59 350 MET A N 1
ATOM 2769 C CA . MET A 1 350 ? 7.332 -13.930 19.099 1.00 54.59 350 MET A CA 1
ATOM 2770 C C . MET A 1 350 ? 8.617 -14.739 19.319 1.00 54.59 350 MET A C 1
ATOM 2772 O O . MET A 1 350 ? 9.697 -14.282 18.949 1.00 54.59 350 MET A O 1
ATOM 2776 N N . PHE A 1 351 ? 8.518 -15.934 19.911 1.00 57.38 351 PHE A N 1
ATOM 2777 C CA . PHE A 1 351 ? 9.670 -16.775 20.256 1.00 57.38 351 PHE A CA 1
ATOM 2778 C C . PHE A 1 351 ? 9.898 -17.959 19.295 1.00 57.38 351 PHE A C 1
ATOM 2780 O O . PHE A 1 351 ? 10.967 -18.566 19.338 1.00 57.38 351 PHE A O 1
ATOM 2787 N N . ALA A 1 352 ? 8.974 -18.251 18.371 1.00 49.91 352 ALA A N 1
ATOM 2788 C CA . ALA A 1 352 ? 9.090 -19.310 17.355 1.00 49.91 352 ALA A CA 1
ATOM 2789 C C . ALA A 1 352 ? 10.058 -18.981 16.201 1.00 49.91 352 ALA A C 1
ATOM 2791 O O . ALA A 1 352 ? 10.055 -19.650 15.169 1.00 49.91 352 ALA A O 1
ATOM 2792 N N . VAL A 1 353 ? 10.957 -18.011 16.385 1.00 47.06 353 VAL A N 1
ATOM 2793 C CA . VAL A 1 353 ? 12.146 -17.838 15.544 1.00 47.06 353 VAL A CA 1
ATOM 2794 C C . VAL A 1 353 ? 13.393 -18.103 16.389 1.00 47.06 353 VAL A C 1
ATOM 2796 O O . VAL A 1 353 ? 14.152 -17.193 16.710 1.00 47.06 353 VAL A O 1
ATOM 2799 N N . ARG A 1 354 ? 13.592 -19.377 16.766 1.00 36.47 354 ARG A N 1
ATOM 2800 C CA . ARG A 1 354 ? 14.908 -20.008 17.013 1.00 36.47 354 ARG A CA 1
ATOM 2801 C C . ARG A 1 354 ? 14.782 -21.529 17.248 1.00 36.47 354 ARG A C 1
ATOM 2803 O O . ARG A 1 354 ? 14.414 -21.957 18.328 1.00 36.47 354 ARG A O 1
ATOM 2810 N N . GLY A 1 355 ? 15.164 -22.313 16.232 1.00 33.75 355 GLY A N 1
ATOM 2811 C CA . GLY A 1 355 ? 15.910 -23.585 16.319 1.00 33.75 355 GLY A CA 1
ATOM 2812 C C . GLY A 1 355 ? 15.339 -24.814 17.059 1.00 33.75 355 GLY A C 1
ATOM 2813 O O . GLY A 1 355 ? 15.228 -24.824 18.276 1.00 33.75 355 GLY A O 1
ATOM 2814 N N . ASN A 1 356 ? 15.204 -25.922 16.315 1.00 42.72 356 ASN A N 1
ATOM 2815 C CA . ASN A 1 356 ? 15.486 -27.307 16.744 1.00 42.72 356 ASN A CA 1
ATOM 2816 C C . ASN A 1 356 ? 14.917 -27.817 18.081 1.00 42.72 356 ASN A C 1
ATOM 2818 O O . ASN A 1 356 ? 15.690 -28.144 18.979 1.00 42.72 356 ASN A O 1
ATOM 2822 N N . LEU A 1 357 ? 13.609 -28.067 18.178 1.00 37.19 357 LEU A N 1
ATOM 2823 C CA . LEU A 1 357 ? 13.083 -28.951 19.229 1.00 37.19 357 LEU A CA 1
ATOM 2824 C C . LEU A 1 357 ? 11.896 -29.792 18.734 1.00 37.19 357 LEU A C 1
ATOM 2826 O O . LEU A 1 357 ? 10.754 -29.426 18.968 1.00 37.19 357 LEU A O 1
ATOM 2830 N N . LEU A 1 358 ? 12.185 -30.915 18.063 1.00 33.03 358 LEU A N 1
ATOM 2831 C CA . LEU A 1 358 ? 11.587 -32.251 18.268 1.00 33.03 358 LEU A CA 1
ATOM 2832 C C . LEU A 1 358 ? 12.520 -33.307 17.605 1.00 33.03 358 LEU A C 1
ATOM 2834 O O . LEU A 1 358 ? 13.183 -32.977 16.620 1.00 33.03 358 LEU A O 1
ATOM 2838 N N . PRO A 1 359 ? 12.661 -34.520 18.177 1.00 32.94 359 PRO A N 1
ATOM 2839 C CA . PRO A 1 359 ? 13.833 -35.382 17.992 1.00 32.94 359 PRO A CA 1
ATOM 2840 C C . PRO A 1 359 ? 13.768 -36.290 16.752 1.00 32.94 359 PRO A C 1
ATOM 2842 O O . PRO A 1 359 ? 12.703 -36.765 16.370 1.00 32.94 359 PRO A O 1
ATOM 2845 N N . ASP A 1 360 ? 14.951 -36.556 16.191 1.00 32.81 360 ASP A N 1
ATOM 2846 C CA . ASP A 1 360 ? 15.313 -37.671 15.306 1.00 32.81 360 ASP A CA 1
ATOM 2847 C C . ASP A 1 360 ? 14.411 -37.965 14.100 1.00 32.81 360 ASP A C 1
ATOM 2849 O O . ASP A 1 360 ? 13.746 -38.997 14.033 1.00 32.81 360 ASP A O 1
ATOM 2853 N N . ILE A 1 361 ? 14.525 -37.141 13.054 1.00 28.95 361 ILE A N 1
ATOM 2854 C CA . ILE A 1 361 ? 14.439 -37.652 11.680 1.00 28.95 361 ILE A CA 1
ATOM 2855 C C . ILE A 1 361 ? 15.602 -37.051 10.887 1.00 28.95 361 ILE A C 1
ATOM 2857 O O . ILE A 1 361 ? 15.731 -35.838 10.738 1.00 28.95 361 ILE A O 1
ATOM 2861 N N . THR A 1 362 ? 16.493 -37.931 10.445 1.00 27.08 362 THR A N 1
ATOM 2862 C CA . THR A 1 362 ? 17.708 -37.666 9.670 1.00 27.08 362 THR A CA 1
ATOM 2863 C C . THR A 1 362 ? 17.444 -36.756 8.462 1.00 27.08 362 THR A C 1
ATOM 2865 O O . THR A 1 362 ? 16.457 -36.969 7.753 1.00 27.08 362 THR A O 1
ATOM 2868 N N . PRO A 1 363 ? 18.332 -35.791 8.145 1.00 27.33 363 PRO A N 1
ATOM 2869 C CA . PRO A 1 363 ? 18.182 -34.983 6.945 1.00 27.33 363 PRO A CA 1
ATOM 2870 C C . PRO A 1 363 ? 18.455 -35.856 5.719 1.00 27.33 363 PRO A C 1
ATOM 2872 O O . PRO A 1 363 ? 19.576 -36.326 5.514 1.00 27.33 363 PRO A O 1
ATOM 2875 N N . ILE A 1 364 ? 17.434 -36.058 4.887 1.00 28.78 364 ILE A N 1
ATOM 2876 C CA . ILE A 1 364 ? 17.656 -36.429 3.491 1.00 28.78 364 ILE A CA 1
ATOM 2877 C C . ILE A 1 364 ? 18.309 -35.216 2.828 1.00 28.78 364 ILE A C 1
ATOM 2879 O O . ILE A 1 364 ? 17.842 -34.087 2.960 1.00 28.78 364 ILE A O 1
ATOM 2883 N N . SER A 1 365 ? 19.437 -35.472 2.175 1.00 31.33 365 SER A N 1
ATOM 2884 C CA . SER A 1 365 ? 20.312 -34.497 1.539 1.00 31.33 365 SER A CA 1
ATOM 2885 C C . SER A 1 365 ? 19.554 -33.510 0.645 1.00 31.33 365 SER A C 1
ATOM 2887 O O . SER A 1 365 ? 19.120 -33.872 -0.449 1.00 31.33 365 SER A O 1
ATOM 2889 N N . SER A 1 366 ? 19.477 -32.246 1.055 1.00 27.44 366 SER A N 1
ATOM 2890 C CA . SER A 1 366 ? 19.215 -31.137 0.143 1.00 27.44 366 SER A CA 1
ATOM 2891 C C . SER A 1 366 ? 20.519 -30.780 -0.564 1.00 27.44 366 SER A C 1
ATOM 2893 O O . SER A 1 366 ? 21.374 -30.039 -0.080 1.00 27.44 366 SER A O 1
ATOM 2895 N N . THR A 1 367 ? 20.700 -31.371 -1.737 1.00 30.03 367 THR A N 1
ATOM 2896 C CA . THR A 1 367 ? 21.616 -30.821 -2.728 1.00 30.03 367 THR A CA 1
ATOM 2897 C C . THR A 1 367 ? 21.013 -29.506 -3.239 1.00 30.03 367 THR A C 1
ATOM 2899 O O . THR A 1 367 ? 19.800 -29.401 -3.402 1.00 30.03 367 THR A O 1
ATOM 2902 N N . SER A 1 368 ? 21.880 -28.521 -3.488 1.00 35.47 368 SER A N 1
ATOM 2903 C CA . SER A 1 368 ? 21.636 -27.252 -4.199 1.00 35.47 368 SER A CA 1
ATOM 2904 C C . SER A 1 368 ? 20.769 -26.169 -3.537 1.00 35.47 368 SER A C 1
ATOM 2906 O O . SER A 1 368 ? 19.686 -25.904 -4.027 1.00 35.47 368 SER A O 1
ATOM 2908 N N . ILE A 1 369 ? 21.321 -25.441 -2.551 1.00 33.44 369 ILE A N 1
ATOM 2909 C CA . ILE A 1 369 ? 21.304 -23.956 -2.513 1.00 33.44 369 ILE A CA 1
ATOM 2910 C C . ILE A 1 369 ? 22.602 -23.478 -1.830 1.00 33.44 369 ILE A C 1
ATOM 2912 O O . ILE A 1 369 ? 22.650 -23.259 -0.626 1.00 33.44 369 ILE A O 1
ATOM 2916 N N . ASN A 1 370 ? 23.682 -23.342 -2.600 1.00 32.03 370 ASN A N 1
ATOM 2917 C CA . ASN A 1 370 ? 24.866 -22.578 -2.200 1.00 32.03 370 ASN A CA 1
ATOM 2918 C C . ASN A 1 370 ? 24.962 -21.390 -3.154 1.00 32.03 370 ASN A C 1
ATOM 2920 O O . ASN A 1 370 ? 25.387 -21.573 -4.289 1.00 32.03 370 ASN A O 1
ATOM 2924 N N . ASN A 1 371 ? 24.521 -20.216 -2.702 1.00 33.97 371 ASN A N 1
ATOM 2925 C CA . ASN A 1 371 ? 24.956 -18.905 -3.193 1.00 33.97 371 ASN A CA 1
ATOM 2926 C C . ASN A 1 371 ? 24.410 -17.806 -2.261 1.00 33.97 371 ASN A C 1
ATOM 2928 O O . ASN A 1 371 ? 23.584 -16.993 -2.656 1.00 33.97 371 ASN A O 1
ATOM 2932 N N . MET A 1 372 ? 24.864 -17.767 -1.004 1.00 33.34 372 MET A N 1
ATOM 2933 C CA . MET A 1 372 ? 24.902 -16.485 -0.292 1.00 33.34 372 MET A CA 1
ATOM 2934 C C . MET A 1 372 ? 26.276 -15.877 -0.557 1.00 33.34 372 MET A C 1
ATOM 2936 O O . MET A 1 372 ? 27.285 -16.374 -0.056 1.00 33.34 372 MET A O 1
ATOM 2940 N N . ALA A 1 373 ? 26.318 -14.861 -1.421 1.00 38.81 373 ALA A N 1
ATOM 2941 C CA . ALA A 1 373 ? 27.501 -14.028 -1.584 1.00 38.81 373 ALA A CA 1
ATOM 2942 C C . ALA A 1 373 ? 27.808 -13.316 -0.254 1.00 38.81 373 ALA A C 1
ATOM 2944 O O . ALA A 1 373 ? 26.906 -13.040 0.535 1.00 38.81 373 ALA A O 1
ATOM 2945 N N . ALA A 1 374 ? 29.085 -13.038 0.012 1.00 44.25 374 ALA A N 1
ATOM 2946 C CA . ALA A 1 374 ? 29.461 -12.190 1.138 1.00 44.25 374 ALA A CA 1
ATOM 2947 C C . ALA A 1 374 ? 28.867 -10.774 0.952 1.00 44.25 374 ALA A C 1
ATOM 2949 O O . ALA A 1 374 ? 28.766 -10.327 -0.196 1.00 44.25 374 ALA A O 1
ATOM 2950 N N . PRO A 1 375 ? 28.500 -10.062 2.040 1.00 54.81 375 PRO A N 1
ATOM 2951 C CA . PRO A 1 375 ? 28.035 -8.678 1.951 1.00 54.81 375 PRO A CA 1
ATOM 2952 C C . PRO A 1 375 ? 29.063 -7.806 1.219 1.00 54.81 375 PRO A C 1
ATOM 2954 O O . PRO A 1 375 ? 30.258 -8.123 1.212 1.00 54.81 375 PRO A O 1
ATOM 2957 N N . ALA A 1 376 ? 28.602 -6.714 0.597 1.00 61.38 376 ALA A N 1
ATOM 2958 C CA . ALA A 1 376 ? 29.479 -5.815 -0.152 1.00 61.38 376 ALA A CA 1
ATOM 2959 C C . ALA A 1 376 ? 30.686 -5.395 0.710 1.00 61.38 376 ALA A C 1
ATOM 2961 O O . ALA A 1 376 ? 30.559 -5.156 1.905 1.00 61.38 376 ALA A O 1
ATOM 2962 N N . SER A 1 377 ? 31.883 -5.291 0.135 1.00 70.69 377 SER A N 1
ATOM 2963 C CA . SER A 1 377 ? 33.056 -4.837 0.900 1.00 70.69 377 SER A CA 1
ATOM 2964 C C . SER A 1 377 ? 33.091 -3.315 1.096 1.00 70.69 377 SER A C 1
ATOM 2966 O O . SER A 1 377 ? 33.889 -2.827 1.891 1.00 70.69 377 SER A O 1
ATOM 2968 N N . ASN A 1 378 ? 32.255 -2.568 0.366 1.00 86.94 378 ASN A N 1
ATOM 2969 C CA . ASN A 1 378 ? 32.193 -1.107 0.375 1.00 86.94 378 ASN A CA 1
ATOM 2970 C C . ASN A 1 378 ? 30.724 -0.639 0.323 1.00 86.94 378 ASN A C 1
ATOM 2972 O O . ASN A 1 378 ? 30.146 -0.564 -0.756 1.00 86.94 378 ASN A O 1
ATOM 2976 N N . PHE A 1 379 ? 30.109 -0.398 1.483 1.00 95.00 379 PHE A N 1
ATOM 2977 C CA . PHE A 1 379 ? 28.738 0.113 1.628 1.00 95.00 379 PHE A CA 1
ATOM 2978 C C . PHE A 1 379 ? 28.596 0.882 2.951 1.00 95.00 379 PHE A C 1
ATOM 2980 O O . PHE A 1 379 ? 29.415 0.724 3.862 1.00 95.00 379 PHE A O 1
ATOM 2987 N N . LYS A 1 380 ? 27.530 1.677 3.089 1.00 97.06 380 LYS A N 1
ATOM 2988 C CA . LYS A 1 380 ? 27.142 2.332 4.344 1.00 97.06 380 LYS A CA 1
ATOM 2989 C C . LYS A 1 380 ? 25.616 2.410 4.442 1.00 97.06 380 LYS A C 1
ATOM 2991 O O . LYS A 1 380 ? 24.973 3.122 3.682 1.00 97.06 380 LYS A O 1
ATOM 2996 N N . VAL A 1 381 ? 25.056 1.680 5.403 1.00 97.50 381 VAL A N 1
ATOM 2997 C CA . VAL A 1 381 ? 23.618 1.656 5.727 1.00 97.50 381 VAL A CA 1
ATOM 2998 C C . VAL A 1 381 ? 23.432 1.820 7.237 1.00 97.50 381 VAL A C 1
ATOM 3000 O O . VAL A 1 381 ? 24.407 1.674 7.983 1.00 97.50 381 VAL A O 1
ATOM 3003 N N . ALA A 1 382 ? 22.208 2.099 7.695 1.00 96.75 382 ALA A N 1
ATOM 3004 C CA . ALA A 1 382 ? 21.916 2.288 9.120 1.00 96.75 382 ALA A CA 1
ATOM 3005 C C . ALA A 1 382 ? 22.227 1.038 9.959 1.00 96.75 382 ALA A C 1
ATOM 3007 O O . ALA A 1 382 ? 22.995 1.104 10.919 1.00 96.75 382 ALA A O 1
ATOM 3008 N N . ASP A 1 383 ? 21.642 -0.103 9.584 1.00 96.06 383 ASP A N 1
ATOM 3009 C CA . ASP A 1 383 ? 21.794 -1.368 10.300 1.00 96.06 383 ASP A CA 1
ATOM 3010 C C . ASP A 1 383 ? 21.657 -2.566 9.349 1.00 96.06 383 ASP A C 1
ATOM 3012 O O . ASP A 1 383 ? 20.580 -2.861 8.832 1.00 96.06 383 ASP A O 1
ATOM 3016 N N . LEU A 1 384 ? 22.756 -3.300 9.148 1.00 94.19 384 LEU A N 1
ATOM 3017 C CA . LEU A 1 384 ? 22.778 -4.489 8.292 1.00 94.19 384 LEU A CA 1
ATOM 3018 C C . LEU A 1 384 ? 21.934 -5.646 8.862 1.00 94.19 384 LEU A C 1
ATOM 3020 O O . LEU A 1 384 ? 21.522 -6.530 8.110 1.00 94.19 384 LEU A O 1
ATOM 3024 N N . SER A 1 385 ? 21.642 -5.656 10.170 1.00 95.75 385 SER A N 1
ATOM 3025 C CA . SER A 1 385 ? 20.835 -6.707 10.805 1.00 95.75 385 SER A CA 1
ATOM 3026 C C . SER A 1 385 ? 19.398 -6.768 10.261 1.00 95.75 385 SER A C 1
ATOM 3028 O O . SER A 1 385 ? 18.753 -7.818 10.312 1.00 95.75 385 SER A O 1
ATOM 3030 N N . LEU A 1 386 ? 18.933 -5.676 9.642 1.00 95.12 386 LEU A N 1
ATOM 3031 C CA . LEU A 1 386 ? 17.615 -5.551 9.026 1.00 95.12 386 LEU A CA 1
ATOM 3032 C C . LEU A 1 386 ? 17.482 -6.281 7.678 1.00 95.12 386 LEU A C 1
ATOM 3034 O O . LEU A 1 386 ? 16.372 -6.392 7.156 1.00 95.12 386 LEU A O 1
ATOM 3038 N N . ALA A 1 387 ? 18.571 -6.814 7.114 1.00 95.81 387 ALA A N 1
ATOM 3039 C CA . ALA A 1 387 ? 18.577 -7.423 5.782 1.00 95.81 387 ALA A CA 1
ATOM 3040 C C . ALA A 1 387 ? 17.554 -8.561 5.617 1.00 95.81 387 ALA A C 1
ATOM 3042 O O . ALA A 1 387 ? 16.909 -8.673 4.576 1.00 95.81 387 ALA A O 1
ATOM 3043 N N . ALA A 1 388 ? 17.361 -9.390 6.649 1.00 93.56 388 ALA A N 1
ATOM 3044 C CA . ALA A 1 388 ? 16.391 -10.485 6.603 1.00 93.56 388 ALA A CA 1
ATOM 3045 C C . ALA A 1 388 ? 14.936 -9.988 6.568 1.00 93.56 388 ALA A C 1
ATOM 3047 O O . ALA A 1 388 ? 14.081 -10.636 5.969 1.00 93.56 388 ALA A O 1
ATOM 3048 N N . PHE A 1 389 ? 14.651 -8.848 7.202 1.00 95.44 389 PHE A N 1
ATOM 3049 C CA . PHE A 1 389 ? 13.340 -8.210 7.124 1.00 95.44 389 PHE A CA 1
ATOM 3050 C C . PHE A 1 389 ? 13.130 -7.582 5.742 1.00 95.44 389 PHE A C 1
ATOM 3052 O O . PHE A 1 389 ? 12.131 -7.877 5.092 1.00 95.44 389 PHE A O 1
ATOM 3059 N N . GLY A 1 390 ? 14.112 -6.822 5.247 1.00 96.31 390 GLY A N 1
ATOM 3060 C CA . GLY A 1 390 ? 14.053 -6.243 3.905 1.00 96.31 390 GLY A CA 1
ATOM 3061 C C . GLY A 1 390 ? 13.883 -7.286 2.805 1.00 96.31 390 GLY A C 1
ATOM 3062 O O . GLY A 1 390 ? 13.066 -7.088 1.917 1.00 96.31 390 GLY A O 1
ATOM 3063 N N . ARG A 1 391 ? 14.560 -8.440 2.895 1.00 98.00 391 ARG A N 1
ATOM 3064 C CA . ARG A 1 391 ? 14.378 -9.544 1.938 1.00 98.00 391 ARG A CA 1
ATOM 3065 C C . ARG A 1 391 ? 12.925 -10.015 1.859 1.00 98.00 391 ARG A C 1
ATOM 3067 O O . ARG A 1 391 ? 12.418 -10.196 0.760 1.00 98.00 391 ARG A O 1
ATOM 3074 N N . LYS A 1 392 ? 12.248 -10.166 2.999 1.00 94.62 392 LYS A N 1
ATOM 3075 C CA . LYS A 1 392 ? 10.840 -10.592 3.026 1.00 94.62 392 LYS A CA 1
ATOM 3076 C C . LYS A 1 392 ? 9.919 -9.563 2.375 1.00 94.62 392 LYS A C 1
ATOM 3078 O O . LYS A 1 392 ? 9.012 -9.938 1.644 1.00 94.62 392 LYS A O 1
ATOM 3083 N N . GLU A 1 393 ? 10.149 -8.273 2.615 1.00 94.56 393 GLU A N 1
ATOM 3084 C CA . GLU A 1 393 ? 9.363 -7.229 1.947 1.00 94.56 393 GLU A CA 1
ATOM 3085 C C . GLU A 1 393 ? 9.674 -7.128 0.448 1.00 94.56 393 GLU A C 1
ATOM 3087 O O . GLU A 1 393 ? 8.760 -6.880 -0.333 1.00 94.56 393 GLU A O 1
ATOM 3092 N N . ILE A 1 394 ? 10.918 -7.387 0.028 1.00 98.06 394 ILE A N 1
ATOM 3093 C CA . ILE A 1 394 ? 11.283 -7.507 -1.392 1.00 98.06 394 ILE A CA 1
ATOM 3094 C C . ILE A 1 394 ? 10.508 -8.658 -2.043 1.00 98.06 394 ILE A C 1
ATOM 3096 O O . ILE A 1 394 ? 9.894 -8.441 -3.078 1.00 98.06 394 ILE A O 1
ATOM 3100 N N . GLU A 1 395 ? 10.462 -9.844 -1.427 1.00 96.88 395 GLU A N 1
ATOM 3101 C CA . GLU A 1 395 ? 9.705 -11.000 -1.946 1.00 96.88 395 GLU A CA 1
ATOM 3102 C C . GLU A 1 395 ? 8.202 -10.695 -2.087 1.00 96.88 395 GLU A C 1
ATOM 3104 O O . GLU A 1 395 ? 7.563 -11.102 -3.058 1.00 96.88 395 GLU A O 1
ATOM 3109 N N . LEU A 1 396 ? 7.624 -9.935 -1.150 1.00 93.38 396 LEU A N 1
ATOM 3110 C CA . LEU A 1 396 ? 6.246 -9.452 -1.270 1.00 93.38 396 LEU A CA 1
ATOM 3111 C C . LEU A 1 396 ? 6.096 -8.441 -2.412 1.00 93.38 396 LEU A C 1
ATOM 3113 O O . LEU A 1 396 ? 5.149 -8.527 -3.192 1.00 93.38 396 LEU A O 1
ATOM 3117 N N . ALA A 1 397 ? 7.028 -7.496 -2.527 1.00 96.94 397 ALA A N 1
ATOM 3118 C CA . ALA A 1 397 ? 6.999 -6.482 -3.568 1.00 96.94 397 ALA A CA 1
ATOM 3119 C C . ALA A 1 397 ? 7.188 -7.076 -4.967 1.00 96.94 397 ALA A C 1
ATOM 3121 O O . ALA A 1 397 ? 6.539 -6.606 -5.890 1.00 96.94 397 ALA A O 1
ATOM 3122 N N . GLU A 1 398 ? 7.992 -8.127 -5.138 1.00 98.12 398 GLU A N 1
ATOM 3123 C CA . GLU A 1 398 ? 8.143 -8.827 -6.421 1.00 98.12 398 GLU A CA 1
ATOM 3124 C C . GLU A 1 398 ? 6.800 -9.338 -6.959 1.00 98.12 398 GLU A C 1
ATOM 3126 O O . GLU A 1 398 ? 6.530 -9.194 -8.153 1.00 98.12 398 GLU A O 1
ATOM 3131 N N . ASN A 1 399 ? 5.923 -9.842 -6.083 1.00 96.38 399 ASN A N 1
ATOM 3132 C CA . ASN A 1 399 ? 4.575 -10.266 -6.473 1.00 96.38 399 ASN A CA 1
ATOM 3133 C C . ASN A 1 399 ? 3.694 -9.094 -6.918 1.00 96.38 399 ASN A C 1
ATOM 3135 O O . ASN A 1 399 ? 2.851 -9.268 -7.787 1.00 96.38 399 ASN A O 1
ATOM 3139 N N . GLU A 1 400 ? 3.911 -7.901 -6.368 1.00 98.06 400 GLU A N 1
ATOM 3140 C CA . GLU A 1 400 ? 3.199 -6.677 -6.742 1.00 98.06 400 GLU A CA 1
ATOM 3141 C C . GLU A 1 400 ? 3.902 -5.886 -7.856 1.00 98.06 400 GLU A C 1
ATOM 3143 O O . GLU A 1 400 ? 3.459 -4.795 -8.198 1.00 98.06 400 GLU A O 1
ATOM 3148 N N . MET A 1 401 ? 4.988 -6.399 -8.449 1.00 98.62 401 MET A N 1
ATOM 3149 C CA . MET A 1 401 ? 5.741 -5.712 -9.508 1.00 98.62 401 MET A CA 1
ATOM 3150 C C . MET A 1 401 ? 5.793 -6.521 -10.813 1.00 98.62 401 MET A C 1
ATOM 3152 O O . MET A 1 401 ? 6.877 -6.889 -11.286 1.00 98.62 401 MET A O 1
ATOM 3156 N N . PRO A 1 402 ? 4.626 -6.794 -11.435 1.00 98.31 402 PRO A N 1
ATOM 3157 C CA . PRO A 1 402 ? 4.518 -7.707 -12.571 1.00 98.31 402 PRO A CA 1
ATOM 3158 C C . PRO A 1 402 ? 5.325 -7.243 -13.790 1.00 98.31 402 PRO A C 1
ATOM 3160 O O . PRO A 1 402 ? 5.897 -8.075 -14.492 1.00 98.31 402 PRO A O 1
ATOM 3163 N N . GLY A 1 403 ? 5.444 -5.929 -14.014 1.00 98.25 403 GLY A N 1
ATOM 3164 C CA . GLY A 1 403 ? 6.241 -5.370 -15.108 1.00 98.25 403 GLY A CA 1
ATOM 3165 C C . GLY A 1 403 ? 7.725 -5.708 -14.995 1.00 98.25 403 GLY A C 1
ATOM 3166 O O . GLY A 1 403 ? 8.314 -6.250 -15.933 1.00 98.25 403 GLY A O 1
ATOM 3167 N N . LEU A 1 404 ? 8.320 -5.476 -13.819 1.00 98.50 404 LEU A N 1
ATOM 3168 C CA . LEU A 1 404 ? 9.721 -5.819 -13.567 1.00 98.50 404 LEU A CA 1
ATOM 3169 C C . LEU A 1 404 ? 9.955 -7.329 -13.642 1.00 98.50 404 LEU A C 1
ATOM 3171 O O . LEU A 1 404 ? 10.926 -7.769 -14.263 1.00 98.50 404 LEU A O 1
ATOM 3175 N N . MET A 1 405 ? 9.060 -8.135 -13.061 1.00 98.56 405 MET A N 1
ATOM 3176 C CA . MET A 1 405 ? 9.184 -9.596 -13.102 1.00 98.56 405 MET A CA 1
ATOM 3177 C C . MET A 1 405 ? 9.078 -10.139 -14.529 1.00 98.56 405 MET A C 1
ATOM 3179 O O . MET A 1 405 ? 9.856 -11.014 -14.926 1.00 98.56 405 MET A O 1
ATOM 3183 N N . ALA A 1 406 ? 8.175 -9.588 -15.341 1.00 97.62 406 ALA A N 1
ATOM 3184 C CA . ALA A 1 406 ? 8.057 -9.948 -16.745 1.00 97.62 406 ALA A CA 1
ATOM 3185 C C . ALA A 1 406 ? 9.303 -9.547 -17.545 1.00 97.62 406 ALA A C 1
ATOM 3187 O O . ALA A 1 406 ? 9.794 -10.348 -18.340 1.00 97.62 406 ALA A O 1
ATOM 3188 N N . VAL A 1 407 ? 9.876 -8.367 -17.288 1.00 96.75 407 VAL A N 1
ATOM 3189 C CA . VAL A 1 407 ? 11.135 -7.926 -17.907 1.00 96.75 407 VAL A CA 1
ATOM 3190 C C . VAL A 1 407 ? 12.302 -8.847 -17.540 1.00 96.75 407 VAL A C 1
ATOM 3192 O O . VAL A 1 407 ? 13.050 -9.249 -18.436 1.00 96.75 407 VAL A O 1
ATOM 3195 N N . ARG A 1 408 ? 12.433 -9.263 -16.269 1.00 97.62 408 ARG A N 1
ATOM 3196 C CA . ARG A 1 408 ? 13.433 -10.269 -15.851 1.00 97.62 408 ARG A CA 1
ATOM 3197 C C . ARG A 1 408 ? 13.264 -11.567 -16.635 1.00 97.62 408 ARG A C 1
ATOM 3199 O O . ARG A 1 408 ? 14.239 -12.104 -17.155 1.00 97.62 408 ARG A O 1
ATOM 3206 N N . LYS A 1 409 ? 12.029 -12.060 -16.749 1.00 96.44 409 LYS A N 1
ATOM 3207 C CA . LYS A 1 409 ? 11.720 -13.302 -17.466 1.00 96.44 409 LYS A CA 1
ATOM 3208 C C . LYS A 1 409 ? 12.010 -13.192 -18.965 1.00 96.44 409 LYS A C 1
ATOM 3210 O O . LYS A 1 409 ? 12.589 -14.111 -19.536 1.00 96.44 409 LYS A O 1
ATOM 3215 N N . TYR A 1 410 ? 11.609 -12.090 -19.593 1.00 94.25 410 TYR A N 1
ATOM 3216 C CA . TYR A 1 410 ? 11.695 -11.909 -21.040 1.00 94.25 410 TYR A CA 1
ATOM 3217 C C . TYR A 1 410 ? 13.132 -11.645 -21.509 1.00 94.25 410 TYR A C 1
ATOM 3219 O O . TYR A 1 410 ? 13.597 -12.274 -22.458 1.00 94.25 410 TYR A O 1
ATOM 3227 N N . TYR A 1 411 ? 13.866 -10.762 -20.823 1.00 94.75 411 TYR A N 1
ATOM 3228 C CA . TYR A 1 411 ? 15.221 -10.365 -21.225 1.00 94.75 411 TYR A CA 1
ATOM 3229 C C . TYR A 1 411 ? 16.340 -11.099 -20.471 1.00 94.75 411 TYR A C 1
ATOM 3231 O O . TYR A 1 411 ? 17.507 -10.986 -20.850 1.00 94.75 411 TYR A O 1
ATOM 3239 N N . GLY A 1 412 ? 16.026 -11.874 -19.429 1.00 94.38 412 GLY A N 1
ATOM 3240 C CA . GLY A 1 412 ? 17.023 -12.530 -18.579 1.00 94.38 412 GLY A CA 1
ATOM 3241 C C . GLY A 1 412 ? 17.968 -13.465 -19.333 1.00 94.38 412 GLY A C 1
ATOM 3242 O O . GLY A 1 412 ? 19.164 -13.463 -19.062 1.00 94.38 412 GLY A O 1
ATOM 3243 N N . ALA A 1 413 ? 17.485 -14.213 -20.328 1.00 94.62 413 ALA A N 1
ATOM 3244 C CA . ALA A 1 413 ? 18.349 -15.085 -21.131 1.00 94.62 413 ALA A CA 1
ATOM 3245 C C . ALA A 1 413 ? 19.345 -14.302 -22.010 1.00 94.62 413 ALA A C 1
ATOM 3247 O O . ALA A 1 413 ? 20.444 -14.786 -22.281 1.00 94.62 413 ALA A O 1
ATOM 3248 N N . ASP A 1 414 ? 18.978 -13.086 -22.420 1.00 94.19 414 ASP A N 1
ATOM 3249 C CA . ASP A 1 414 ? 19.781 -12.250 -23.315 1.00 94.19 414 ASP A CA 1
ATOM 3250 C C . ASP A 1 414 ? 20.849 -11.447 -22.574 1.00 94.19 414 ASP A C 1
ATOM 3252 O O . ASP A 1 414 ? 21.819 -11.010 -23.194 1.00 94.19 414 ASP A O 1
ATOM 3256 N N . GLN A 1 415 ? 20.679 -11.260 -21.258 1.00 96.94 415 GLN A N 1
ATOM 3257 C CA . GLN A 1 415 ? 21.569 -10.465 -20.409 1.00 96.94 415 GLN A CA 1
ATOM 3258 C C . GLN A 1 415 ? 21.903 -9.099 -21.050 1.00 96.94 415 GLN A C 1
ATOM 3260 O O . GLN A 1 415 ? 23.079 -8.782 -21.274 1.00 96.94 415 GLN A O 1
ATOM 3265 N N . PRO A 1 416 ? 20.889 -8.278 -21.403 1.00 96.88 416 PRO A N 1
ATOM 3266 C CA . PRO A 1 416 ? 21.089 -7.074 -22.207 1.00 96.88 416 PRO A CA 1
ATOM 3267 C C . PRO A 1 416 ? 21.958 -6.022 -21.519 1.00 96.88 416 PRO A C 1
ATOM 3269 O O . PRO A 1 416 ? 22.521 -5.180 -22.206 1.00 96.88 416 PRO A O 1
ATOM 3272 N N . LEU A 1 417 ? 22.101 -6.067 -20.195 1.00 98.31 417 LEU A N 1
ATOM 3273 C CA . LEU A 1 417 ? 22.908 -5.122 -19.429 1.00 98.31 417 LEU A CA 1
ATOM 3274 C C . LEU A 1 417 ? 24.256 -5.711 -19.000 1.00 98.31 417 LEU A C 1
ATOM 3276 O O . LEU A 1 417 ? 24.955 -5.115 -18.185 1.00 98.31 417 LEU A O 1
ATOM 3280 N N . LYS A 1 418 ? 24.669 -6.859 -19.552 1.00 97.94 418 LYS A N 1
ATOM 3281 C CA . LYS A 1 418 ? 25.974 -7.457 -19.249 1.00 97.94 418 LYS A CA 1
ATOM 3282 C C . LYS A 1 418 ? 27.118 -6.497 -19.575 1.00 97.94 418 LYS A C 1
ATOM 3284 O O . LYS A 1 418 ? 27.425 -6.262 -20.740 1.00 97.94 418 LYS A O 1
ATOM 3289 N N . GLY A 1 419 ? 27.793 -6.013 -18.531 1.00 96.25 419 GLY A N 1
ATOM 3290 C CA . GLY A 1 419 ? 28.893 -5.045 -18.633 1.00 96.25 419 GLY A CA 1
ATOM 3291 C C . GLY A 1 419 ? 28.477 -3.581 -18.434 1.00 96.25 419 GLY A C 1
ATOM 3292 O O . GLY A 1 419 ? 29.348 -2.699 -18.439 1.00 96.25 419 GLY A O 1
ATOM 3293 N N . ALA A 1 420 ? 27.184 -3.315 -18.237 1.00 98.19 420 ALA A N 1
ATOM 3294 C CA . ALA A 1 420 ? 26.696 -2.038 -17.735 1.00 98.19 420 ALA A CA 1
ATOM 3295 C C . ALA A 1 420 ? 27.140 -1.846 -16.277 1.00 98.19 420 ALA A C 1
ATOM 3297 O O . ALA A 1 420 ? 27.199 -2.798 -15.502 1.00 98.19 420 ALA A O 1
ATOM 3298 N N . ARG A 1 421 ? 27.480 -0.607 -15.932 1.00 98.12 421 ARG A N 1
ATOM 3299 C CA . ARG A 1 421 ? 27.892 -0.127 -14.612 1.00 98.12 421 ARG A CA 1
ATOM 3300 C C . ARG A 1 421 ? 27.045 1.097 -14.303 1.00 98.12 421 ARG A C 1
ATOM 3302 O O . ARG A 1 421 ? 27.362 2.199 -14.761 1.00 98.12 421 ARG A O 1
ATOM 3309 N N . ILE A 1 422 ? 25.936 0.846 -13.619 1.00 98.62 422 ILE A N 1
ATOM 3310 C CA . ILE A 1 422 ? 24.862 1.809 -13.379 1.00 98.62 422 ILE A CA 1
ATOM 3311 C C . ILE A 1 422 ? 25.075 2.435 -12.006 1.00 98.62 422 ILE A C 1
ATOM 3313 O O . ILE A 1 422 ? 25.049 1.725 -11.002 1.00 98.62 422 ILE A O 1
ATOM 3317 N N . ALA A 1 423 ? 25.297 3.748 -11.971 1.00 98.50 423 ALA A N 1
ATOM 3318 C CA . ALA A 1 423 ? 25.225 4.522 -10.736 1.00 98.50 423 ALA A CA 1
ATOM 3319 C C . ALA A 1 423 ? 23.786 5.033 -10.585 1.00 98.50 423 ALA A C 1
ATOM 3321 O O . ALA A 1 423 ? 23.304 5.765 -11.455 1.00 98.50 423 ALA A O 1
ATOM 3322 N N . GLY A 1 424 ? 23.095 4.576 -9.543 1.00 98.50 424 GLY A N 1
ATOM 3323 C CA . GLY A 1 424 ? 21.697 4.897 -9.282 1.00 98.50 424 GLY A CA 1
ATOM 3324 C C . GLY A 1 424 ? 21.536 5.884 -8.132 1.00 98.50 424 GLY A C 1
ATOM 3325 O O . GLY A 1 424 ? 21.962 5.598 -7.017 1.00 98.50 424 GLY A O 1
ATOM 3326 N N . CYS A 1 425 ? 20.873 7.011 -8.379 1.00 98.44 425 CYS A N 1
ATOM 3327 C CA . CYS A 1 425 ? 20.469 7.964 -7.349 1.00 98.44 425 CYS A CA 1
ATOM 3328 C C . CYS A 1 425 ? 18.948 8.098 -7.355 1.00 98.44 425 CYS A C 1
ATOM 3330 O O . CYS A 1 425 ? 18.377 8.853 -8.133 1.00 98.44 425 CYS A O 1
ATOM 3332 N N . LEU A 1 426 ? 18.295 7.306 -6.507 1.00 97.94 426 LEU A N 1
ATOM 3333 C CA . LEU A 1 426 ? 16.840 7.228 -6.399 1.00 97.94 426 LEU A CA 1
ATOM 3334 C C . LEU A 1 426 ? 16.484 6.763 -4.992 1.00 97.94 426 LEU A C 1
ATOM 3336 O O . LEU A 1 426 ? 17.221 5.960 -4.419 1.00 97.94 426 LEU A O 1
ATOM 3340 N N . HIS A 1 427 ? 15.365 7.234 -4.435 1.00 97.56 427 HIS A N 1
ATOM 3341 C CA . HIS A 1 427 ? 14.836 6.808 -3.133 1.00 97.56 427 HIS A CA 1
ATOM 3342 C C . HIS A 1 427 ? 15.110 5.320 -2.828 1.00 97.56 427 HIS A C 1
ATOM 3344 O O . HIS A 1 427 ? 14.604 4.429 -3.511 1.00 97.56 427 HIS A O 1
ATOM 3350 N N . MET A 1 428 ? 15.906 5.028 -1.793 1.00 98.38 428 MET A N 1
ATOM 3351 C CA . MET A 1 428 ? 16.303 3.652 -1.459 1.00 98.38 428 MET A CA 1
ATOM 3352 C C . MET A 1 428 ? 15.186 2.921 -0.691 1.00 98.38 428 MET A C 1
ATOM 3354 O O . MET A 1 428 ? 15.242 2.768 0.529 1.00 98.38 428 MET A O 1
ATOM 3358 N N . THR A 1 429 ? 14.146 2.495 -1.410 1.00 98.38 429 THR A N 1
ATOM 3359 C CA . THR A 1 429 ? 12.968 1.786 -0.877 1.00 98.38 429 THR A CA 1
ATOM 3360 C C . THR A 1 429 ? 12.962 0.301 -1.251 1.00 98.38 429 THR A C 1
ATOM 3362 O O . THR A 1 429 ? 13.799 -0.167 -2.026 1.00 98.38 429 THR A O 1
ATOM 3365 N N . ILE A 1 430 ? 11.986 -0.455 -0.737 1.00 98.44 430 ILE A N 1
ATOM 3366 C CA . ILE A 1 430 ? 11.735 -1.841 -1.159 1.00 98.44 430 ILE A CA 1
ATOM 3367 C C . ILE A 1 430 ? 11.439 -1.945 -2.661 1.00 98.44 430 ILE A C 1
ATOM 3369 O O . ILE A 1 430 ? 11.931 -2.854 -3.322 1.00 98.44 430 ILE A O 1
ATOM 3373 N N . GLN A 1 431 ? 10.691 -1.003 -3.234 1.00 98.44 431 GLN A N 1
ATOM 3374 C CA . GLN A 1 431 ? 10.401 -1.004 -4.671 1.00 98.44 431 GLN A CA 1
ATOM 3375 C C . GLN A 1 431 ? 11.698 -0.837 -5.475 1.00 98.44 431 GLN A C 1
ATOM 3377 O O . GLN A 1 431 ? 11.931 -1.538 -6.461 1.00 98.44 431 GLN A O 1
ATOM 3382 N N . THR A 1 432 ? 12.573 0.064 -5.024 1.00 98.69 432 THR A N 1
ATOM 3383 C CA . THR A 1 432 ? 13.875 0.313 -5.652 1.00 98.69 432 THR A CA 1
ATOM 3384 C C . THR A 1 432 ? 14.803 -0.887 -5.514 1.00 98.69 432 THR A C 1
ATOM 3386 O O . THR A 1 432 ? 15.550 -1.197 -6.437 1.00 98.69 432 THR A O 1
ATOM 3389 N N . ALA A 1 433 ? 14.717 -1.633 -4.412 1.00 98.75 433 ALA A N 1
ATOM 3390 C CA . ALA A 1 433 ? 15.431 -2.895 -4.262 1.00 98.75 433 ALA A CA 1
ATOM 3391 C C . ALA A 1 433 ? 15.057 -3.904 -5.372 1.00 98.75 433 ALA A C 1
ATOM 3393 O O . ALA A 1 433 ? 15.946 -4.507 -5.977 1.00 98.75 433 ALA A O 1
ATOM 3394 N N . VAL A 1 434 ? 13.772 -4.013 -5.737 1.00 98.75 434 VAL A N 1
ATOM 3395 C CA . VAL A 1 434 ? 13.326 -4.863 -6.860 1.00 98.75 434 VAL A CA 1
ATOM 3396 C C . VAL A 1 434 ? 13.851 -4.349 -8.210 1.00 98.75 434 VAL A C 1
ATOM 3398 O O . VAL A 1 434 ? 14.231 -5.155 -9.069 1.00 98.75 434 VAL A O 1
ATOM 3401 N N . LEU A 1 435 ? 13.926 -3.028 -8.412 1.00 98.81 435 LEU A N 1
ATOM 3402 C CA . LEU A 1 435 ? 14.569 -2.418 -9.586 1.00 98.81 435 LEU A CA 1
ATOM 3403 C C . LEU A 1 435 ? 16.062 -2.779 -9.660 1.00 98.81 435 LEU A C 1
ATOM 3405 O O . LEU A 1 435 ? 16.510 -3.284 -10.690 1.00 98.81 435 LEU A O 1
ATOM 3409 N N . ILE A 1 436 ? 16.817 -2.595 -8.573 1.00 98.81 436 ILE A N 1
ATOM 3410 C CA . ILE A 1 436 ? 18.251 -2.922 -8.484 1.00 98.81 436 ILE A CA 1
ATOM 3411 C C . ILE A 1 436 ? 18.500 -4.393 -8.828 1.00 98.81 436 ILE A C 1
ATOM 3413 O O . ILE A 1 436 ? 19.371 -4.717 -9.643 1.00 98.81 436 ILE A O 1
ATOM 3417 N N . GLU A 1 437 ? 17.713 -5.299 -8.248 1.00 98.69 437 GLU A N 1
ATOM 3418 C CA . GLU A 1 437 ? 17.832 -6.730 -8.520 1.00 98.69 437 GLU A CA 1
ATOM 3419 C C . GLU A 1 437 ? 17.396 -7.091 -9.941 1.00 98.69 437 GLU A C 1
ATOM 3421 O O . GLU A 1 437 ? 17.953 -8.013 -10.529 1.00 98.69 437 GLU A O 1
ATOM 3426 N N . THR A 1 438 ? 16.479 -6.329 -10.546 1.00 98.81 438 THR A N 1
ATOM 3427 C CA . THR A 1 438 ? 16.128 -6.487 -11.965 1.00 98.81 438 THR A CA 1
ATOM 3428 C C . THR A 1 438 ? 17.293 -6.099 -12.864 1.00 98.81 438 THR A C 1
ATOM 3430 O O . THR A 1 438 ? 17.670 -6.878 -13.736 1.00 98.81 438 THR A O 1
ATOM 3433 N N . LEU A 1 439 ? 17.916 -4.942 -12.635 1.00 98.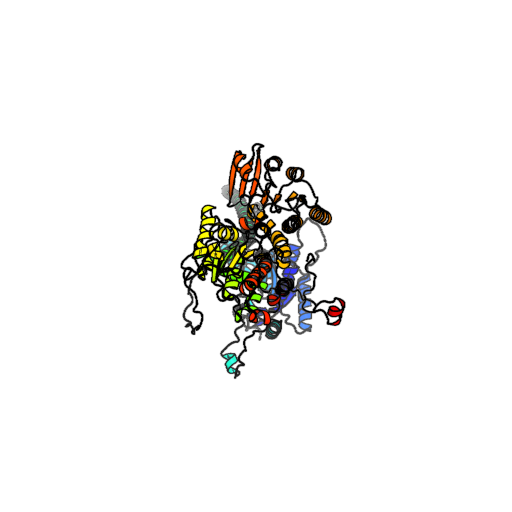75 439 LEU A N 1
ATOM 3434 C CA . LEU A 1 439 ? 19.091 -4.505 -13.395 1.00 98.75 439 LEU A CA 1
ATOM 3435 C C . LEU A 1 439 ? 20.238 -5.521 -13.271 1.00 98.75 439 LEU A C 1
ATOM 3437 O O . LEU A 1 439 ? 20.839 -5.913 -14.274 1.00 98.75 439 LEU A O 1
ATOM 3441 N N . THR A 1 440 ? 20.478 -6.011 -12.052 1.00 98.38 440 THR A N 1
ATOM 3442 C CA . THR A 1 440 ? 21.499 -7.029 -11.763 1.00 98.38 440 THR A CA 1
ATOM 3443 C C . THR A 1 440 ? 21.175 -8.363 -12.441 1.00 98.38 440 THR A C 1
ATOM 3445 O O . THR A 1 440 ? 22.046 -8.961 -13.072 1.00 98.38 440 THR A O 1
ATOM 3448 N N . ALA A 1 441 ? 19.914 -8.811 -12.400 1.00 98.19 441 ALA A N 1
ATOM 3449 C CA . ALA A 1 441 ? 19.462 -10.032 -13.070 1.00 98.19 441 ALA A CA 1
ATOM 3450 C C . ALA A 1 441 ? 19.605 -9.962 -14.599 1.00 98.19 441 ALA A C 1
ATOM 3452 O O . ALA A 1 441 ? 19.764 -10.996 -15.245 1.00 98.19 441 ALA A O 1
ATOM 3453 N N . LEU A 1 442 ? 19.589 -8.759 -15.180 1.00 98.44 442 LEU A N 1
ATOM 3454 C CA . LEU A 1 442 ? 19.838 -8.517 -16.604 1.00 98.44 442 LEU A CA 1
ATOM 3455 C C . LEU A 1 442 ? 21.328 -8.335 -16.951 1.00 98.44 442 LEU A C 1
ATOM 3457 O O . LEU A 1 442 ? 21.656 -8.101 -18.119 1.00 98.44 442 LEU A O 1
ATOM 3461 N N . GLY A 1 443 ? 22.222 -8.459 -15.967 1.00 97.88 443 GLY A N 1
ATOM 3462 C CA . GLY A 1 443 ? 23.675 -8.485 -16.140 1.00 97.88 443 GLY A CA 1
ATOM 3463 C C . GLY A 1 443 ? 24.409 -7.201 -15.748 1.00 97.88 443 GLY A C 1
ATOM 3464 O O . GLY A 1 443 ? 25.629 -7.139 -15.934 1.00 97.88 443 GLY A O 1
ATOM 3465 N N . ALA A 1 444 ? 23.707 -6.188 -15.228 1.00 98.38 444 ALA A N 1
ATOM 3466 C CA . ALA A 1 444 ? 24.338 -4.949 -14.785 1.00 98.38 444 ALA A CA 1
ATOM 3467 C C . ALA A 1 444 ? 25.141 -5.145 -13.492 1.00 98.38 444 ALA A C 1
ATOM 3469 O O . ALA A 1 444 ? 24.783 -5.926 -12.612 1.00 98.38 444 ALA A O 1
ATOM 3470 N N . GLU A 1 445 ? 26.205 -4.367 -13.352 1.00 97.88 445 GLU A N 1
ATOM 3471 C CA . GLU A 1 445 ? 26.800 -4.032 -12.066 1.00 97.88 445 GLU A CA 1
ATOM 3472 C C . GLU A 1 445 ? 26.219 -2.692 -11.603 1.00 97.88 445 GLU A C 1
ATOM 3474 O O . GLU A 1 445 ? 26.097 -1.760 -12.401 1.00 97.88 445 GLU A O 1
ATOM 3479 N N . VAL A 1 446 ? 25.843 -2.591 -10.331 1.00 98.06 446 VAL A N 1
ATOM 3480 C CA . VAL A 1 446 ? 25.065 -1.461 -9.813 1.00 98.06 446 VAL A CA 1
ATOM 3481 C C . VAL A 1 446 ? 25.713 -0.912 -8.541 1.00 98.06 446 VAL A C 1
ATOM 3483 O O . VAL A 1 446 ? 26.194 -1.690 -7.718 1.00 98.06 446 VAL A O 1
ATOM 3486 N N . THR A 1 447 ? 25.710 0.410 -8.376 1.00 98.00 447 THR A N 1
ATOM 3487 C CA . THR A 1 447 ? 25.950 1.114 -7.103 1.00 98.00 447 THR A CA 1
ATOM 3488 C C . THR A 1 447 ? 24.781 2.061 -6.842 1.00 98.00 447 THR A C 1
ATOM 3490 O O . THR A 1 447 ? 24.155 2.517 -7.801 1.00 98.00 447 THR A O 1
ATOM 3493 N N . TRP A 1 448 ? 24.433 2.308 -5.574 1.00 98.62 448 TRP A N 1
ATOM 3494 C CA . TRP A 1 448 ? 23.199 3.038 -5.259 1.00 98.62 448 TRP A CA 1
ATOM 3495 C C . TRP A 1 448 ? 23.303 4.027 -4.095 1.00 98.62 448 TRP A C 1
ATOM 3497 O O . TRP A 1 448 ? 23.923 3.736 -3.066 1.00 98.62 448 TRP A O 1
ATOM 3507 N N . THR A 1 449 ? 22.607 5.154 -4.239 1.00 98.56 449 THR A N 1
ATOM 3508 C CA . THR A 1 449 ? 22.333 6.164 -3.205 1.00 98.56 449 THR A CA 1
ATOM 3509 C C . THR A 1 449 ? 20.860 6.559 -3.218 1.00 98.56 449 THR A C 1
ATOM 3511 O O . THR A 1 449 ? 20.183 6.433 -4.238 1.00 98.56 449 THR A O 1
ATOM 3514 N N . SER A 1 450 ? 20.354 7.071 -2.095 1.00 97.62 450 SER A N 1
ATOM 3515 C CA . SER A 1 450 ? 19.053 7.754 -2.080 1.00 97.62 450 SER A CA 1
ATOM 3516 C C . SER A 1 450 ? 19.169 9.128 -2.757 1.00 97.62 450 SER A C 1
ATOM 3518 O O . SER A 1 450 ? 20.250 9.708 -2.738 1.00 97.62 450 SER A O 1
ATOM 3520 N N . CYS A 1 451 ? 18.073 9.663 -3.308 1.00 94.81 451 CYS A N 1
ATOM 3521 C CA . CYS A 1 451 ? 17.965 11.063 -3.767 1.00 94.81 451 CYS A CA 1
ATOM 3522 C C . CYS A 1 451 ? 17.300 11.984 -2.720 1.00 94.81 451 CYS A C 1
ATOM 3524 O O . CYS A 1 451 ? 17.009 13.151 -2.968 1.00 94.81 451 CYS A O 1
ATOM 3526 N N . ASN A 1 452 ? 16.997 11.455 -1.527 1.00 93.19 452 ASN A N 1
ATOM 3527 C CA . ASN A 1 452 ? 16.433 12.237 -0.431 1.00 93.19 452 ASN A CA 1
ATOM 3528 C C . ASN A 1 452 ? 16.830 11.665 0.936 1.00 93.19 452 ASN A C 1
ATOM 3530 O O . ASN A 1 452 ? 16.748 10.455 1.168 1.00 93.19 452 ASN A O 1
ATOM 3534 N N . ILE A 1 453 ? 17.173 12.564 1.859 1.00 93.50 453 ILE A N 1
ATOM 3535 C CA . ILE A 1 453 ? 17.665 12.236 3.203 1.00 93.50 453 ILE A CA 1
ATOM 3536 C C . ILE A 1 453 ? 16.659 11.498 4.101 1.00 93.50 453 ILE A C 1
ATOM 3538 O O . ILE A 1 453 ? 17.056 10.873 5.081 1.00 93.50 453 ILE A O 1
ATOM 3542 N N . PHE A 1 454 ? 15.353 11.547 3.806 1.00 91.25 454 PHE A N 1
ATOM 3543 C CA . PHE A 1 454 ? 14.311 10.911 4.630 1.00 91.25 454 PHE A CA 1
ATOM 3544 C C . PHE A 1 454 ? 13.569 9.762 3.941 1.00 91.25 454 PHE A C 1
ATOM 3546 O O . PHE A 1 454 ? 12.703 9.143 4.567 1.00 91.25 454 PHE A O 1
ATOM 3553 N N . SER A 1 455 ? 13.872 9.470 2.674 1.00 93.56 455 SER A N 1
ATOM 3554 C CA . SER A 1 455 ? 13.118 8.482 1.892 1.00 93.56 455 SER A CA 1
ATOM 3555 C C . SER A 1 455 ? 13.625 7.052 2.020 1.00 93.56 455 SER A C 1
ATOM 3557 O O . SER A 1 455 ? 12.912 6.128 1.637 1.00 93.56 455 SER A O 1
ATOM 3559 N N . THR A 1 456 ? 14.852 6.856 2.505 1.00 97.81 456 THR A N 1
ATOM 3560 C CA . THR A 1 456 ? 15.433 5.518 2.632 1.00 97.81 456 THR A CA 1
ATOM 3561 C C . THR A 1 456 ? 14.598 4.654 3.573 1.00 97.81 456 THR A C 1
ATOM 3563 O O . THR A 1 456 ? 14.183 5.084 4.647 1.00 97.81 456 THR A O 1
ATOM 3566 N N . GLN A 1 457 ? 14.363 3.412 3.169 1.00 97.94 457 GLN A N 1
ATOM 3567 C CA . GLN A 1 457 ? 13.871 2.350 4.033 1.00 97.94 457 GLN A CA 1
ATOM 3568 C C . GLN A 1 457 ? 15.078 1.501 4.432 1.00 97.94 457 GLN A C 1
ATOM 3570 O O . GLN A 1 457 ? 15.631 0.770 3.610 1.00 97.94 457 GLN A O 1
ATOM 3575 N N . ASP A 1 458 ? 15.524 1.628 5.682 1.00 98.25 458 ASP A N 1
ATOM 3576 C CA . ASP A 1 458 ? 16.814 1.076 6.118 1.00 98.25 458 ASP A CA 1
ATOM 3577 C C . ASP A 1 458 ? 16.909 -0.446 5.948 1.00 98.25 458 ASP A C 1
ATOM 3579 O O . ASP A 1 458 ? 17.970 -0.977 5.617 1.00 98.25 458 ASP A O 1
ATOM 3583 N N . HIS A 1 459 ? 15.793 -1.160 6.103 1.00 97.81 459 HIS A N 1
ATOM 3584 C CA . HIS A 1 459 ? 15.723 -2.598 5.860 1.00 97.81 459 HIS A CA 1
ATOM 3585 C C . HIS A 1 459 ? 15.876 -2.958 4.378 1.00 97.81 459 HIS A C 1
ATOM 3587 O O . HIS A 1 459 ? 16.528 -3.958 4.077 1.00 97.81 459 HIS A O 1
ATOM 3593 N N . ALA A 1 460 ? 15.372 -2.134 3.454 1.00 98.00 460 ALA A N 1
ATOM 3594 C CA . ALA A 1 460 ? 15.603 -2.300 2.018 1.00 98.00 460 ALA A CA 1
ATOM 3595 C C . ALA A 1 460 ? 17.084 -2.091 1.665 1.00 98.00 460 ALA A C 1
ATOM 3597 O O . ALA A 1 460 ? 17.688 -2.925 0.987 1.00 98.00 460 ALA A O 1
ATOM 3598 N N . ALA A 1 461 ? 17.687 -1.016 2.186 1.00 98.44 461 ALA A N 1
ATOM 3599 C CA . ALA A 1 461 ? 19.106 -0.717 1.997 1.00 98.44 461 ALA A CA 1
ATOM 3600 C C . ALA A 1 461 ? 19.995 -1.857 2.525 1.00 98.44 461 ALA A C 1
ATOM 3602 O O . ALA A 1 461 ? 20.899 -2.322 1.828 1.00 98.44 461 ALA A O 1
ATOM 3603 N N . ALA A 1 462 ? 19.698 -2.366 3.725 1.00 98.06 462 ALA A N 1
ATOM 3604 C CA . ALA A 1 462 ? 20.399 -3.499 4.321 1.00 98.06 462 ALA A CA 1
ATOM 3605 C C . ALA A 1 462 ? 20.265 -4.783 3.487 1.00 98.06 462 ALA A C 1
ATOM 3607 O O . ALA A 1 462 ? 21.254 -5.491 3.285 1.00 98.06 462 ALA A O 1
ATOM 3608 N N . ALA A 1 463 ? 19.063 -5.080 2.982 1.00 98.06 463 ALA A N 1
ATOM 3609 C CA . ALA A 1 463 ? 18.816 -6.269 2.172 1.00 98.06 463 ALA A CA 1
ATOM 3610 C C . ALA A 1 463 ? 19.590 -6.243 0.850 1.00 98.06 463 ALA A C 1
ATOM 3612 O O . ALA A 1 463 ? 20.162 -7.265 0.474 1.00 98.06 463 ALA A O 1
ATOM 3613 N N . ILE A 1 464 ? 19.666 -5.084 0.186 1.00 98.19 464 ILE A N 1
ATOM 3614 C CA . ILE A 1 464 ? 20.458 -4.922 -1.038 1.00 98.19 464 ILE A CA 1
ATOM 3615 C C . ILE A 1 464 ? 21.958 -4.956 -0.745 1.00 98.19 464 ILE A C 1
ATOM 3617 O O . ILE A 1 464 ? 22.678 -5.690 -1.421 1.00 98.19 464 ILE A O 1
ATOM 3621 N N . ALA A 1 465 ? 22.439 -4.275 0.298 1.00 97.00 465 ALA A N 1
ATOM 3622 C CA . ALA A 1 465 ? 23.851 -4.335 0.691 1.00 97.00 465 ALA A CA 1
ATOM 3623 C C . ALA A 1 465 ? 24.321 -5.777 0.980 1.00 97.00 465 ALA A C 1
ATOM 3625 O O . ALA A 1 465 ? 25.435 -6.173 0.616 1.00 97.00 465 ALA A O 1
ATOM 3626 N N . ALA A 1 466 ? 23.447 -6.597 1.575 1.00 95.81 466 ALA A N 1
ATOM 3627 C CA . ALA A 1 466 ? 23.706 -8.009 1.843 1.00 95.81 466 ALA A CA 1
ATOM 3628 C C . ALA A 1 466 ? 23.833 -8.876 0.572 1.00 95.81 466 ALA A C 1
ATOM 3630 O O . ALA A 1 466 ? 24.446 -9.938 0.639 1.00 95.81 466 ALA A O 1
ATOM 3631 N N . THR A 1 467 ? 23.322 -8.433 -0.586 1.00 94.62 467 THR A N 1
ATOM 3632 C CA . THR A 1 467 ? 23.511 -9.137 -1.876 1.00 94.62 467 THR A CA 1
ATOM 3633 C C . THR A 1 467 ? 24.895 -8.925 -2.494 1.00 94.62 467 THR A C 1
ATOM 3635 O O . THR A 1 467 ? 25.258 -9.613 -3.449 1.00 94.62 467 THR A O 1
ATOM 3638 N N . GLY A 1 468 ? 25.675 -7.975 -1.966 1.00 93.19 468 GLY A N 1
ATOM 3639 C CA . GLY A 1 468 ? 26.959 -7.565 -2.534 1.00 93.19 468 GLY A CA 1
ATOM 3640 C C . GLY A 1 468 ? 26.899 -6.299 -3.396 1.00 93.19 468 GLY A C 1
ATOM 3641 O O . GLY A 1 468 ? 27.947 -5.861 -3.869 1.00 93.19 468 GLY A O 1
ATOM 3642 N N . VAL A 1 469 ? 25.720 -5.695 -3.580 1.00 97.00 469 VAL A N 1
ATOM 3643 C CA . VAL A 1 469 ? 25.556 -4.387 -4.238 1.00 97.00 469 VAL A CA 1
ATOM 3644 C C . VAL A 1 469 ? 25.957 -3.257 -3.272 1.00 97.00 469 VAL A C 1
ATOM 3646 O O . VAL A 1 469 ? 25.420 -3.196 -2.166 1.00 97.00 469 VAL A O 1
ATOM 3649 N N . PRO A 1 470 ? 26.877 -2.348 -3.647 1.00 97.44 470 PRO A N 1
ATOM 3650 C CA . PRO A 1 470 ? 27.203 -1.168 -2.845 1.00 97.44 470 PRO A CA 1
ATOM 3651 C C . PRO A 1 470 ? 26.016 -0.211 -2.697 1.00 97.44 470 PRO A C 1
ATOM 3653 O O . PRO A 1 470 ? 25.532 0.338 -3.687 1.00 97.44 470 PRO A O 1
ATOM 3656 N N . VAL A 1 471 ? 25.588 0.023 -1.454 1.00 98.31 471 VAL A N 1
ATOM 3657 C CA . VAL A 1 471 ? 24.535 0.988 -1.102 1.00 98.31 471 VAL A CA 1
ATOM 3658 C C . VAL A 1 471 ? 25.078 1.976 -0.074 1.00 98.31 471 VAL A C 1
ATOM 3660 O O . VAL A 1 471 ? 25.630 1.562 0.948 1.00 98.31 471 VAL A O 1
ATOM 3663 N N . PHE A 1 472 ? 24.911 3.270 -0.338 1.00 98.38 472 PHE A N 1
ATOM 3664 C CA . PHE A 1 472 ? 25.237 4.362 0.583 1.00 98.38 472 PHE A CA 1
ATOM 3665 C C . PHE A 1 472 ? 23.964 5.167 0.830 1.00 98.38 472 PHE A C 1
ATOM 3667 O O . PHE A 1 472 ? 23.673 6.119 0.107 1.00 98.38 472 PHE A O 1
ATOM 3674 N N . ALA A 1 473 ? 23.149 4.692 1.772 1.00 98.19 473 ALA A N 1
ATOM 3675 C CA . ALA A 1 473 ? 21.862 5.302 2.081 1.00 98.19 473 ALA A CA 1
ATOM 3676 C C . ALA A 1 473 ? 21.350 4.886 3.469 1.00 98.19 473 ALA A C 1
ATOM 3678 O O . ALA A 1 473 ? 21.404 3.703 3.824 1.00 98.19 473 ALA A O 1
ATOM 3679 N N . TRP A 1 474 ? 20.802 5.832 4.231 1.00 98.19 474 TRP A N 1
ATOM 3680 C CA . TRP A 1 474 ? 20.014 5.582 5.443 1.00 98.19 474 TRP A CA 1
ATOM 3681 C C . TRP A 1 474 ? 18.966 6.673 5.674 1.00 98.19 474 TRP A C 1
ATOM 3683 O O . TRP A 1 474 ? 19.027 7.757 5.099 1.00 98.19 474 TRP A O 1
ATOM 3693 N N . LYS A 1 475 ? 17.948 6.390 6.490 1.00 95.19 475 LYS A N 1
ATOM 3694 C CA . LYS A 1 475 ? 16.935 7.393 6.831 1.00 95.19 475 LYS A CA 1
ATOM 3695 C C . LYS A 1 475 ? 17.487 8.379 7.860 1.00 95.19 475 LYS A C 1
ATOM 3697 O O . LYS A 1 475 ? 17.953 7.984 8.924 1.00 95.19 475 LYS A O 1
ATOM 3702 N N . GLY A 1 476 ? 17.362 9.672 7.573 1.00 92.00 476 GLY A N 1
ATOM 3703 C CA . GLY A 1 476 ? 17.827 10.748 8.450 1.00 92.00 476 GLY A CA 1
ATOM 3704 C C . GLY A 1 476 ? 19.271 11.180 8.204 1.00 92.00 476 GLY A C 1
ATOM 3705 O O . GLY A 1 476 ? 19.920 11.631 9.144 1.00 92.00 476 GLY A O 1
ATOM 3706 N N . GLU A 1 477 ? 19.768 11.041 6.974 1.00 94.75 477 GLU A N 1
ATOM 3707 C CA . GLU A 1 477 ? 21.040 11.640 6.555 1.00 94.75 477 GLU A CA 1
ATOM 3708 C C . GLU A 1 477 ? 21.052 13.158 6.798 1.00 94.75 477 GLU A C 1
ATOM 3710 O O . GLU A 1 477 ? 20.047 13.858 6.653 1.00 94.75 477 GLU A O 1
ATOM 3715 N N . THR A 1 478 ? 22.218 13.691 7.139 1.00 94.81 478 THR A N 1
ATOM 3716 C CA . THR A 1 478 ? 22.497 15.123 7.004 1.00 94.81 478 THR A CA 1
ATOM 3717 C C . THR A 1 478 ? 22.809 15.469 5.547 1.00 94.81 478 THR A C 1
ATOM 3719 O O . THR A 1 478 ? 23.190 14.612 4.756 1.00 94.81 478 THR A O 1
ATOM 3722 N N . GLU A 1 479 ? 22.718 16.747 5.178 1.00 91.31 479 GLU A N 1
ATOM 3723 C CA . GLU A 1 479 ? 23.108 17.211 3.835 1.00 91.31 479 GLU A CA 1
ATOM 3724 C C . GLU A 1 479 ? 24.585 16.905 3.506 1.00 91.31 479 GLU A C 1
ATOM 3726 O O . GLU A 1 479 ? 24.934 16.625 2.360 1.00 91.31 479 GLU A O 1
ATOM 3731 N N . GLU A 1 480 ? 25.477 16.929 4.503 1.00 95.88 480 GLU A N 1
ATOM 3732 C CA . GLU A 1 480 ? 26.884 16.547 4.313 1.00 95.88 480 GLU A CA 1
ATOM 3733 C C . GLU A 1 480 ? 27.026 15.047 4.020 1.00 95.88 480 GLU A C 1
ATOM 3735 O O . GLU A 1 480 ? 27.764 14.665 3.110 1.00 95.88 480 GLU A O 1
ATOM 3740 N N . GLU A 1 481 ? 26.292 14.202 4.748 1.00 97.50 481 GLU A N 1
ATOM 3741 C CA . GLU A 1 481 ? 26.267 12.752 4.528 1.00 97.50 481 GLU A CA 1
ATOM 3742 C C . GLU A 1 481 ? 25.650 12.389 3.175 1.00 97.50 481 GLU A C 1
ATOM 3744 O O . GLU A 1 481 ? 26.209 11.552 2.475 1.00 97.50 481 GLU A O 1
ATOM 3749 N N . TYR A 1 482 ? 24.577 13.067 2.763 1.00 96.44 482 TYR A N 1
ATOM 3750 C CA . TYR A 1 482 ? 23.955 12.903 1.447 1.00 96.44 482 TYR A CA 1
ATOM 3751 C C . TYR A 1 482 ? 24.954 13.142 0.306 1.00 96.44 482 TYR A C 1
ATOM 3753 O O . TYR A 1 482 ? 25.158 12.290 -0.562 1.00 96.44 482 TYR A O 1
ATOM 3761 N N . ASN A 1 483 ? 25.661 14.278 0.344 1.00 96.25 483 ASN A N 1
ATOM 3762 C CA . ASN A 1 483 ? 26.689 14.596 -0.649 1.00 96.25 483 ASN A CA 1
ATOM 3763 C C . ASN A 1 483 ? 27.859 13.602 -0.601 1.00 96.25 483 ASN A C 1
ATOM 3765 O O . ASN A 1 483 ? 28.395 13.215 -1.641 1.00 96.25 483 ASN A O 1
ATOM 3769 N N . TRP A 1 484 ? 28.244 13.156 0.597 1.00 97.25 484 TRP A N 1
ATOM 3770 C CA . TRP A 1 484 ? 29.257 12.119 0.759 1.00 97.25 484 TRP A CA 1
ATOM 3771 C C . TRP A 1 484 ? 28.819 10.786 0.133 1.00 97.25 484 TRP A C 1
ATOM 3773 O O . TRP A 1 484 ? 29.619 10.174 -0.578 1.00 97.25 484 TRP A O 1
ATOM 3783 N N . CYS A 1 485 ? 27.564 10.362 0.325 1.00 98.19 485 CYS A N 1
ATOM 3784 C CA . CYS A 1 485 ? 26.994 9.158 -0.284 1.00 98.19 485 CYS A CA 1
ATOM 3785 C C . CYS A 1 485 ? 27.095 9.213 -1.813 1.00 98.19 485 CYS A C 1
ATOM 3787 O O . CYS A 1 485 ? 27.588 8.260 -2.428 1.00 98.19 485 CYS A O 1
ATOM 3789 N N . LEU A 1 486 ? 26.711 10.347 -2.420 1.00 97.25 486 LEU A N 1
ATOM 3790 C CA . LEU A 1 486 ? 26.822 10.560 -3.867 1.00 97.25 486 LEU A CA 1
ATOM 3791 C C . LEU A 1 486 ? 28.255 10.376 -4.373 1.00 97.25 486 LEU A C 1
ATOM 3793 O O . LEU A 1 486 ? 28.455 9.787 -5.430 1.00 97.25 486 LEU A O 1
ATOM 3797 N N . GLU A 1 487 ? 29.260 10.841 -3.632 1.00 96.06 487 GLU A N 1
ATOM 3798 C CA . GLU A 1 487 ? 30.661 10.669 -4.022 1.00 96.06 487 GLU A CA 1
ATOM 3799 C C . GLU A 1 487 ? 31.160 9.231 -3.833 1.00 96.06 487 GLU A C 1
ATOM 3801 O O . GLU A 1 487 ? 31.899 8.726 -4.683 1.00 96.06 487 GLU A O 1
ATOM 3806 N N . GLN A 1 488 ? 30.749 8.543 -2.761 1.00 95.50 488 GLN A N 1
ATOM 3807 C CA . GLN A 1 488 ? 31.191 7.167 -2.506 1.00 95.50 488 GLN A CA 1
ATOM 3808 C C . GLN A 1 488 ? 30.742 6.196 -3.600 1.00 95.50 488 GLN A C 1
ATOM 3810 O O . GLN A 1 488 ? 31.514 5.318 -3.996 1.00 95.50 488 GLN A O 1
ATOM 3815 N N . GLN A 1 489 ? 29.527 6.358 -4.133 1.00 95.12 489 GLN A N 1
ATOM 3816 C CA . GLN A 1 489 ? 29.007 5.438 -5.149 1.00 95.12 489 GLN A CA 1
ATOM 3817 C C . GLN A 1 489 ? 29.828 5.456 -6.448 1.00 95.12 489 GLN A C 1
ATOM 3819 O O . GLN A 1 489 ? 29.918 4.433 -7.132 1.00 95.12 489 GLN A O 1
ATOM 3824 N N . LEU A 1 490 ? 30.451 6.596 -6.781 1.00 94.56 490 LEU A N 1
ATOM 3825 C CA . LEU A 1 490 ? 31.227 6.781 -8.013 1.00 94.56 490 LEU A CA 1
ATOM 3826 C C . LEU A 1 490 ? 32.509 5.938 -8.033 1.00 94.56 490 LEU A C 1
ATOM 3828 O O . LEU A 1 490 ? 33.042 5.655 -9.106 1.00 94.56 490 LEU A O 1
ATOM 3832 N N . VAL A 1 491 ? 32.998 5.531 -6.859 1.00 92.56 491 VAL A N 1
ATOM 3833 C CA . VAL A 1 491 ? 34.234 4.753 -6.682 1.00 92.56 491 VAL A CA 1
ATOM 3834 C C . VAL A 1 491 ? 33.983 3.346 -6.128 1.00 92.56 491 VAL A C 1
ATOM 3836 O O . VAL A 1 491 ? 34.932 2.641 -5.796 1.00 92.56 491 VAL A O 1
ATOM 3839 N N . ALA A 1 492 ? 32.720 2.920 -6.028 1.00 93.31 492 ALA A N 1
ATOM 3840 C CA . ALA A 1 492 ? 32.346 1.640 -5.423 1.00 93.31 492 ALA A CA 1
ATOM 3841 C C . ALA A 1 492 ? 32.219 0.470 -6.419 1.00 93.31 492 ALA A C 1
ATOM 3843 O O . ALA A 1 492 ? 32.050 -0.673 -5.992 1.00 93.31 492 ALA A O 1
ATOM 3844 N N . PHE A 1 493 ? 32.333 0.722 -7.727 1.00 93.69 493 PHE A N 1
ATOM 3845 C CA . PHE A 1 493 ? 32.387 -0.341 -8.736 1.00 93.69 493 PHE A CA 1
ATOM 3846 C C . PHE A 1 493 ? 33.646 -1.204 -8.584 1.00 93.69 493 PHE A C 1
ATOM 3848 O O . PHE A 1 493 ? 34.728 -0.729 -8.221 1.00 93.69 493 PHE A O 1
ATOM 3855 N N . LYS A 1 494 ? 33.528 -2.483 -8.939 1.00 90.25 494 LYS A N 1
ATOM 3856 C CA . LYS A 1 494 ? 34.626 -3.451 -8.938 1.00 90.25 494 LYS A CA 1
ATOM 3857 C C . LYS A 1 494 ? 35.790 -2.954 -9.792 1.00 90.25 494 LYS A C 1
ATOM 3859 O O . LYS A 1 494 ? 35.617 -2.354 -10.856 1.00 90.25 494 LYS A O 1
ATOM 3864 N N . ASP A 1 495 ? 36.998 -3.237 -9.314 1.00 87.94 495 ASP A N 1
ATOM 3865 C CA . ASP A 1 495 ? 38.264 -2.834 -9.934 1.00 87.94 495 ASP A CA 1
ATOM 3866 C C . ASP A 1 495 ? 38.411 -1.309 -10.146 1.00 87.94 495 ASP A C 1
ATOM 3868 O O . ASP A 1 495 ? 39.169 -0.886 -11.020 1.00 87.94 495 ASP A O 1
ATOM 3872 N N . ASN A 1 496 ? 37.685 -0.476 -9.383 1.00 83.25 496 ASN A N 1
ATOM 3873 C CA . ASN A 1 496 ? 37.636 0.986 -9.537 1.00 83.25 496 ASN A CA 1
ATOM 3874 C C . ASN A 1 496 ? 37.253 1.438 -10.960 1.00 83.25 496 ASN A C 1
ATOM 3876 O O . ASN A 1 496 ? 37.747 2.451 -11.469 1.00 83.25 496 ASN A O 1
ATOM 3880 N N . LYS A 1 497 ? 36.395 0.669 -11.641 1.00 90.62 497 LYS A N 1
ATOM 3881 C CA . LYS A 1 497 ? 35.873 1.051 -12.958 1.00 90.62 497 LYS A CA 1
ATOM 3882 C C . LYS A 1 497 ? 34.931 2.247 -12.837 1.00 90.62 497 LYS A C 1
ATOM 3884 O O . LYS A 1 497 ? 34.238 2.420 -11.846 1.00 90.62 497 LYS A O 1
ATOM 3889 N N . ARG A 1 498 ? 34.873 3.064 -13.888 1.00 93.88 498 ARG A N 1
ATOM 3890 C CA . ARG A 1 498 ? 33.948 4.205 -13.965 1.00 93.88 498 ARG A CA 1
ATOM 3891 C C . ARG A 1 498 ? 32.552 3.741 -14.342 1.00 93.88 498 ARG A C 1
ATOM 3893 O O . ARG A 1 498 ? 32.434 2.797 -15.131 1.00 93.88 498 ARG A O 1
ATOM 3900 N N . LEU A 1 499 ? 31.530 4.444 -13.863 1.00 96.56 499 LEU A N 1
ATOM 3901 C CA . LEU A 1 499 ? 30.164 4.284 -14.361 1.00 96.56 499 LEU A CA 1
ATOM 3902 C C . LEU A 1 499 ? 30.127 4.411 -15.888 1.00 96.56 499 LEU A C 1
ATOM 3904 O O . LEU A 1 499 ? 30.949 5.103 -16.491 1.00 96.56 499 LEU A O 1
ATOM 3908 N N . ASN A 1 500 ? 29.178 3.732 -16.517 1.00 97.44 500 ASN A N 1
ATOM 3909 C CA . ASN A 1 500 ? 28.866 3.954 -17.926 1.00 97.44 500 ASN A CA 1
ATOM 3910 C C . ASN A 1 500 ? 27.370 4.181 -18.174 1.00 97.44 500 ASN A C 1
ATOM 3912 O O . ASN A 1 500 ? 26.977 4.370 -19.318 1.00 97.44 500 ASN A O 1
ATOM 3916 N N . LEU A 1 501 ? 26.556 4.204 -17.124 1.00 98.50 501 LEU A N 1
ATOM 3917 C CA . LEU A 1 501 ? 25.151 4.576 -17.153 1.00 98.50 501 LEU A CA 1
ATOM 3918 C C . LEU A 1 501 ? 24.800 5.276 -15.838 1.00 98.50 501 LEU A C 1
ATOM 3920 O O . LEU A 1 501 ? 25.363 4.951 -14.788 1.00 98.50 501 LEU A O 1
ATOM 3924 N N . ILE A 1 502 ? 23.867 6.219 -15.907 1.00 98.69 502 ILE A N 1
ATOM 3925 C CA . ILE A 1 502 ? 23.271 6.869 -14.737 1.00 98.69 502 ILE A CA 1
ATOM 3926 C C . ILE A 1 502 ? 21.769 6.587 -14.752 1.00 98.69 502 ILE A C 1
ATOM 3928 O O . ILE A 1 502 ? 21.127 6.681 -15.803 1.00 98.69 502 ILE A O 1
ATOM 3932 N N . LEU A 1 503 ? 21.225 6.237 -13.592 1.00 98.75 503 LEU A N 1
ATOM 3933 C CA . LEU A 1 503 ? 19.791 6.211 -13.325 1.00 98.75 503 LEU A CA 1
ATOM 3934 C C . LEU A 1 503 ? 19.530 7.231 -12.221 1.00 98.75 503 LEU A C 1
ATOM 3936 O O . LEU A 1 503 ? 20.114 7.120 -11.147 1.00 98.75 503 LEU A O 1
ATOM 3940 N N . ASP A 1 504 ? 18.714 8.238 -12.501 1.00 98.25 504 ASP A N 1
ATOM 3941 C CA . ASP A 1 504 ? 18.580 9.406 -11.632 1.00 98.25 504 ASP A CA 1
ATOM 3942 C C . ASP A 1 504 ? 17.113 9.759 -11.364 1.00 98.25 504 ASP A C 1
ATOM 3944 O O . ASP A 1 504 ? 16.218 9.508 -12.183 1.00 98.25 504 ASP A O 1
ATOM 3948 N N . ASP A 1 505 ? 16.897 10.345 -10.196 1.00 95.75 505 ASP A N 1
ATOM 3949 C CA . ASP A 1 505 ? 15.635 10.891 -9.721 1.00 95.75 505 ASP A CA 1
ATOM 3950 C C . ASP A 1 505 ? 15.932 12.255 -9.086 1.00 95.75 505 ASP A C 1
ATOM 3952 O O . ASP A 1 505 ? 16.534 12.356 -8.016 1.00 95.75 505 ASP A O 1
ATOM 3956 N N . GLY A 1 506 ? 15.567 13.318 -9.803 1.00 89.75 506 GLY A N 1
ATOM 3957 C CA . GLY A 1 506 ? 15.761 14.714 -9.394 1.00 89.75 506 GLY A CA 1
ATOM 3958 C C . GLY A 1 506 ? 16.956 15.406 -10.043 1.00 89.75 506 GLY A C 1
ATOM 3959 O O . GLY A 1 506 ? 16.972 16.637 -10.180 1.00 89.75 506 GLY A O 1
ATOM 3960 N N . GLY A 1 507 ? 17.910 14.623 -10.546 1.00 94.19 507 GLY A N 1
ATOM 3961 C CA . GLY A 1 507 ? 19.054 15.101 -11.316 1.00 94.19 507 GLY A CA 1
ATOM 3962 C C . GLY A 1 507 ? 20.288 15.457 -10.484 1.00 94.19 507 GLY A C 1
ATOM 3963 O O . GLY A 1 507 ? 21.201 16.088 -11.024 1.00 94.19 507 GLY A O 1
ATOM 3964 N N . ASP A 1 508 ? 20.337 15.105 -9.197 1.00 95.12 508 ASP A N 1
ATOM 3965 C CA . ASP A 1 508 ? 21.443 15.467 -8.297 1.00 95.12 508 ASP A CA 1
ATOM 3966 C C . ASP A 1 508 ? 22.744 14.748 -8.668 1.00 95.12 508 ASP A C 1
ATOM 3968 O O . ASP A 1 508 ? 23.803 15.380 -8.776 1.00 95.12 508 ASP A O 1
ATOM 3972 N N . LEU A 1 509 ? 22.676 13.442 -8.947 1.00 97.44 509 LEU A N 1
ATOM 3973 C CA . LEU A 1 509 ? 23.839 12.674 -9.389 1.00 97.44 509 LEU A CA 1
ATOM 3974 C C . LEU A 1 509 ? 24.311 13.149 -10.764 1.00 97.44 509 LEU A C 1
ATOM 3976 O O . LEU A 1 509 ? 25.507 13.362 -10.987 1.00 97.44 509 LEU A O 1
ATOM 3980 N N . THR A 1 510 ? 23.374 13.382 -11.680 1.00 97.62 510 THR A N 1
ATOM 3981 C CA . THR A 1 510 ? 23.649 13.941 -13.003 1.00 97.62 510 THR A CA 1
ATOM 3982 C C . THR A 1 510 ? 24.334 15.294 -12.884 1.00 97.62 510 THR A C 1
ATOM 3984 O O . THR A 1 510 ? 25.339 15.524 -13.563 1.00 97.62 510 THR A O 1
ATOM 3987 N N . HIS A 1 511 ? 23.842 16.178 -12.014 1.00 96.50 511 HIS A N 1
ATOM 3988 C CA . HIS A 1 511 ? 24.425 17.492 -11.778 1.00 96.50 511 HIS A CA 1
ATOM 3989 C C . HIS A 1 511 ? 25.846 17.389 -11.217 1.00 96.50 511 HIS A C 1
ATOM 3991 O O . HIS A 1 511 ? 26.763 18.009 -11.765 1.00 96.50 511 HIS A O 1
ATOM 3997 N N . LEU A 1 512 ? 26.051 16.572 -10.179 1.00 96.69 512 LEU A N 1
ATOM 3998 C CA . LEU A 1 512 ? 27.360 16.340 -9.567 1.00 96.69 512 LEU A CA 1
ATOM 3999 C C . LEU A 1 512 ? 28.375 15.845 -10.604 1.00 96.69 512 LEU A C 1
ATOM 4001 O O . LEU A 1 512 ? 29.470 16.395 -10.727 1.00 96.69 512 LEU A O 1
ATOM 4005 N N . VAL A 1 513 ? 28.003 14.835 -11.390 1.00 96.62 513 VAL A N 1
ATOM 4006 C CA . VAL A 1 513 ? 28.901 14.223 -12.372 1.00 96.62 513 VAL A CA 1
ATOM 4007 C C . VAL A 1 513 ? 29.174 15.165 -13.550 1.00 96.62 513 VAL A C 1
ATOM 4009 O O . VAL A 1 513 ? 30.313 15.256 -13.995 1.00 96.62 513 VAL A O 1
ATOM 4012 N N . HIS A 1 514 ? 28.189 15.925 -14.037 1.00 96.44 514 HIS A N 1
ATOM 4013 C CA . HIS A 1 514 ? 28.414 16.876 -15.135 1.00 96.44 514 HIS A CA 1
ATOM 4014 C C . HIS A 1 514 ? 29.276 18.078 -14.734 1.00 96.44 514 HIS A C 1
ATOM 4016 O O . HIS A 1 514 ? 29.981 18.627 -15.581 1.00 96.44 514 HIS A O 1
ATOM 4022 N N . THR A 1 515 ? 29.212 18.507 -13.472 1.00 94.88 515 THR A N 1
ATOM 4023 C CA . THR A 1 515 ? 29.888 19.728 -13.010 1.00 94.88 515 THR A CA 1
ATOM 4024 C C . THR A 1 515 ? 31.230 19.457 -12.341 1.00 94.88 515 THR A C 1
ATOM 4026 O O . THR A 1 515 ? 32.207 20.143 -12.642 1.00 94.88 515 THR A O 1
ATOM 4029 N N . LYS A 1 516 ? 31.298 18.464 -11.448 1.00 96.44 516 LYS A N 1
ATOM 4030 C CA . LYS A 1 516 ? 32.473 18.189 -10.612 1.00 96.44 516 LYS A CA 1
ATOM 4031 C C . LYS A 1 516 ? 33.350 17.062 -11.155 1.00 96.44 516 LYS A C 1
ATOM 4033 O O . LYS A 1 516 ? 34.566 17.148 -11.008 1.00 96.44 516 LYS A O 1
ATOM 4038 N N . TYR A 1 517 ? 32.754 16.058 -11.804 1.00 95.94 517 TYR A N 1
ATOM 4039 C CA . TYR A 1 517 ? 33.458 14.868 -12.311 1.00 95.94 517 TYR A CA 1
ATOM 4040 C C . TYR A 1 517 ? 33.165 14.551 -13.793 1.00 95.94 517 TYR A C 1
ATOM 4042 O O . TYR A 1 517 ? 32.847 13.403 -14.130 1.00 95.94 517 TYR A O 1
ATOM 4050 N N . PRO A 1 518 ? 33.251 15.528 -14.721 1.00 95.50 518 PRO A N 1
ATOM 4051 C CA . PRO A 1 518 ? 32.867 15.325 -16.122 1.00 95.50 518 PRO A CA 1
ATOM 4052 C C . PRO A 1 518 ? 33.690 14.233 -16.825 1.00 95.50 518 PRO A C 1
ATOM 4054 O O . PRO A 1 518 ? 33.239 13.635 -17.803 1.00 95.50 518 PRO A O 1
ATOM 4057 N N . GLU A 1 519 ? 34.888 13.919 -16.329 1.00 93.62 519 GLU A N 1
ATOM 4058 C CA . GLU A 1 519 ? 35.720 12.821 -16.817 1.00 93.62 519 GLU A CA 1
ATOM 4059 C C . GLU A 1 519 ? 35.088 11.433 -16.629 1.00 93.62 519 GLU A C 1
ATOM 4061 O O . GLU A 1 519 ? 35.456 10.502 -17.356 1.00 93.62 519 GLU A O 1
ATOM 4066 N N . MET A 1 520 ? 34.141 11.280 -15.695 1.00 92.75 520 MET A N 1
ATOM 4067 C CA . MET A 1 520 ? 33.379 10.041 -15.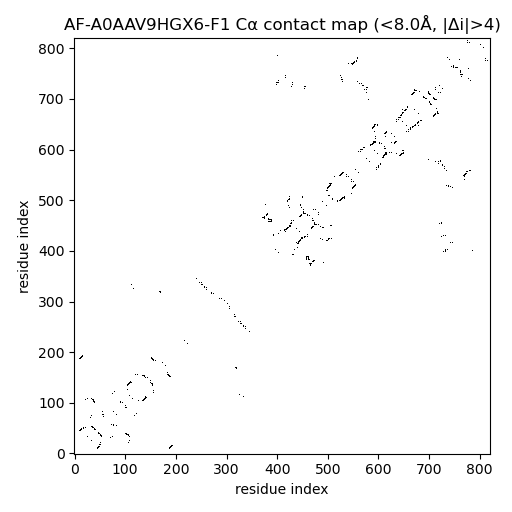500 1.00 92.75 520 MET A CA 1
ATOM 4068 C C . MET A 1 520 ? 32.422 9.763 -16.666 1.00 92.75 520 MET A C 1
ATOM 4070 O O . MET A 1 520 ? 32.083 8.609 -16.910 1.00 92.75 520 MET A O 1
ATOM 4074 N N . LEU A 1 521 ? 32.041 10.785 -17.443 1.00 95.31 521 LEU A N 1
ATOM 4075 C CA . LEU A 1 521 ? 31.074 10.662 -18.541 1.00 95.31 521 LEU A CA 1
ATOM 4076 C C . LEU A 1 521 ? 31.689 10.275 -19.889 1.00 95.31 521 LEU A C 1
ATOM 4078 O O . LEU A 1 521 ? 30.956 10.084 -20.855 1.00 95.31 521 LEU A O 1
ATOM 4082 N N . LYS A 1 522 ? 33.019 10.151 -19.985 1.00 91.19 522 LYS A N 1
ATOM 4083 C CA . LYS A 1 522 ? 33.711 9.915 -21.263 1.00 91.19 522 LYS A CA 1
ATOM 4084 C C . LYS A 1 522 ? 33.239 8.647 -21.990 1.00 91.19 522 LYS A C 1
ATOM 4086 O O . LYS A 1 522 ? 33.117 8.674 -23.210 1.00 91.19 522 LYS A O 1
ATOM 4091 N N . ASP A 1 523 ? 32.958 7.587 -21.233 1.00 89.62 523 ASP A N 1
ATOM 4092 C CA . ASP A 1 523 ? 32.492 6.288 -21.739 1.00 89.62 523 ASP A CA 1
ATOM 4093 C C . ASP A 1 523 ? 31.057 5.977 -21.263 1.00 89.62 523 ASP A C 1
ATOM 4095 O O . ASP A 1 523 ? 30.650 4.815 -21.200 1.00 89.62 523 ASP A O 1
ATOM 4099 N N . CYS A 1 524 ? 30.306 7.013 -20.871 1.00 96.06 524 CYS A N 1
ATOM 4100 C CA . CYS A 1 524 ? 28.935 6.886 -20.398 1.00 96.06 524 CYS A CA 1
ATOM 4101 C C . CYS A 1 524 ? 27.947 6.914 -21.569 1.00 96.06 524 CYS A C 1
ATOM 4103 O O . CYS A 1 524 ? 27.975 7.814 -22.409 1.00 96.06 524 CYS A O 1
ATOM 4105 N N . TYR A 1 525 ? 27.067 5.917 -21.607 1.00 96.31 525 TYR A N 1
ATOM 4106 C CA . TYR A 1 525 ? 26.048 5.729 -22.633 1.00 96.31 525 TYR A CA 1
ATOM 4107 C C . TYR A 1 525 ? 24.864 6.680 -22.462 1.00 96.31 525 TYR A C 1
ATOM 4109 O O . TYR A 1 525 ? 24.194 6.961 -23.450 1.00 96.31 525 TYR A O 1
ATOM 4117 N N . GLY A 1 526 ? 24.609 7.187 -21.251 1.00 97.25 526 GLY A N 1
ATOM 4118 C CA . GLY A 1 526 ? 23.552 8.165 -20.996 1.00 97.25 526 GLY A CA 1
ATOM 4119 C C . GLY A 1 526 ? 22.980 8.148 -19.583 1.00 97.25 526 GLY A C 1
ATOM 4120 O O . GLY A 1 526 ? 23.474 7.448 -18.697 1.00 97.25 526 GLY A O 1
ATOM 4121 N N . VAL A 1 527 ? 21.918 8.936 -19.411 1.00 98.31 527 VAL A N 1
ATOM 4122 C CA . VAL A 1 527 ? 21.137 9.078 -18.171 1.00 98.31 527 VAL A CA 1
ATOM 4123 C C . VAL A 1 527 ? 19.681 8.691 -18.427 1.00 98.31 527 VAL A C 1
ATOM 4125 O O . VAL A 1 527 ? 19.115 9.124 -19.429 1.00 98.31 527 VAL A O 1
ATOM 4128 N N . SER A 1 528 ? 19.040 7.939 -17.536 1.00 98.50 528 SER A N 1
ATOM 4129 C CA . SER A 1 528 ? 17.572 7.880 -17.472 1.00 98.50 528 SER A CA 1
ATOM 4130 C C . SER A 1 528 ? 17.081 8.634 -16.238 1.00 98.50 528 SER A C 1
ATOM 4132 O O . SER A 1 528 ? 17.562 8.381 -15.138 1.00 98.50 528 SER A O 1
ATOM 4134 N N . GLU A 1 529 ? 16.167 9.585 -16.429 1.00 97.94 529 GLU A N 1
ATOM 4135 C CA . GLU A 1 529 ? 15.687 10.485 -15.372 1.00 97.94 529 GLU A CA 1
ATOM 4136 C C . GLU A 1 529 ? 14.179 10.333 -15.159 1.00 97.94 529 GLU A C 1
ATOM 4138 O O . GLU A 1 529 ? 13.387 10.438 -16.106 1.00 97.94 529 GLU A O 1
ATOM 4143 N N . GLU A 1 530 ? 13.795 10.107 -13.903 1.00 91.62 530 GLU A N 1
ATOM 4144 C CA . GLU A 1 530 ? 12.433 9.746 -13.510 1.00 91.62 530 GLU A CA 1
ATOM 4145 C C . GLU A 1 530 ? 11.484 10.928 -13.319 1.00 91.62 530 GLU A C 1
ATOM 4147 O O . GLU A 1 530 ? 10.269 10.784 -13.488 1.00 91.62 530 GLU A O 1
ATOM 4152 N N . THR A 1 531 ? 11.999 12.095 -12.935 1.00 88.81 531 THR A N 1
ATOM 4153 C CA . THR A 1 531 ? 11.169 13.178 -12.396 1.00 88.81 531 THR A CA 1
ATOM 4154 C C . THR A 1 531 ? 11.036 14.361 -13.335 1.00 88.81 531 THR A C 1
ATOM 4156 O O . THR A 1 531 ? 11.928 14.694 -14.112 1.00 88.81 531 THR A O 1
ATOM 4159 N N . THR A 1 532 ? 9.921 15.080 -13.211 1.00 86.25 532 THR A N 1
ATOM 4160 C CA . THR A 1 532 ? 9.695 16.333 -13.947 1.00 86.25 532 THR A CA 1
ATOM 4161 C C . THR A 1 532 ? 10.797 17.364 -13.674 1.00 86.25 532 THR A C 1
ATOM 4163 O O . THR A 1 532 ? 11.218 18.079 -14.584 1.00 86.25 532 THR A O 1
ATOM 4166 N N . THR A 1 533 ? 11.293 17.427 -12.437 1.00 85.88 533 THR A N 1
ATOM 4167 C CA . THR A 1 533 ? 12.326 18.382 -12.022 1.00 85.88 533 THR A CA 1
ATOM 4168 C C . THR A 1 533 ? 13.683 18.067 -12.644 1.00 85.88 533 THR A C 1
ATOM 4170 O O . THR A 1 533 ? 14.276 18.944 -13.280 1.00 85.88 533 THR A O 1
ATOM 4173 N N . GLY A 1 534 ? 14.145 16.818 -12.543 1.00 90.81 534 GLY A N 1
ATOM 4174 C CA . GLY A 1 534 ? 15.396 16.398 -13.172 1.00 90.81 534 GLY A CA 1
ATOM 4175 C C . GLY A 1 534 ? 15.339 16.524 -14.697 1.00 90.81 534 GLY A C 1
ATOM 4176 O O . GLY A 1 534 ? 16.265 17.049 -15.318 1.00 90.81 534 GLY A O 1
ATOM 4177 N N . VAL A 1 535 ? 14.203 16.188 -15.319 1.00 93.81 535 VAL A N 1
ATOM 4178 C CA . VAL A 1 535 ? 13.980 16.392 -16.762 1.00 93.81 535 VAL A CA 1
ATOM 4179 C C . VAL A 1 535 ? 14.088 17.867 -17.150 1.00 93.81 535 VAL A C 1
ATOM 4181 O O . VAL A 1 535 ? 14.716 18.204 -18.159 1.00 93.81 535 VAL A O 1
ATOM 4184 N N . HIS A 1 536 ? 13.523 18.777 -16.355 1.00 91.12 536 HIS A N 1
ATOM 4185 C CA . HIS A 1 536 ? 13.660 20.211 -16.595 1.00 91.12 536 HIS A CA 1
ATOM 4186 C C . HIS A 1 536 ? 15.130 20.665 -16.512 1.00 91.12 536 HIS A C 1
ATOM 4188 O O . HIS A 1 536 ? 15.580 21.464 -17.342 1.00 91.12 536 HIS A O 1
ATOM 4194 N N . HIS A 1 537 ? 15.913 20.123 -15.572 1.00 92.12 537 HIS A N 1
ATOM 4195 C CA . HIS A 1 537 ? 17.357 20.363 -15.504 1.00 92.12 537 HIS A CA 1
ATOM 4196 C C . HIS A 1 537 ? 18.091 19.849 -16.750 1.00 92.12 537 HIS A C 1
ATOM 4198 O O . HIS A 1 537 ? 18.888 20.595 -17.327 1.00 92.12 537 HIS A O 1
ATOM 4204 N N . LEU A 1 538 ? 17.762 18.649 -17.236 1.00 96.75 538 LEU A N 1
ATOM 4205 C CA . LEU A 1 538 ? 18.326 18.088 -18.468 1.00 96.75 538 LEU A CA 1
ATOM 4206 C C . LEU A 1 538 ? 18.037 18.968 -19.692 1.00 96.75 538 LEU A C 1
ATOM 4208 O O . LEU A 1 538 ? 18.951 19.281 -20.459 1.00 96.75 538 LEU A O 1
ATOM 4212 N N . TYR A 1 539 ? 16.796 19.435 -19.865 1.00 96.12 539 TYR A N 1
ATOM 4213 C CA . TYR A 1 539 ? 16.456 20.356 -20.955 1.00 96.12 539 TYR A CA 1
ATOM 4214 C C . TYR A 1 539 ? 17.189 21.694 -20.839 1.00 96.12 539 TYR A C 1
ATOM 4216 O O . TYR A 1 539 ? 17.634 22.242 -21.851 1.00 96.12 539 TYR A O 1
ATOM 4224 N N . ARG A 1 540 ? 17.373 22.215 -19.621 1.00 94.94 540 ARG A N 1
ATOM 4225 C CA . ARG A 1 540 ? 18.148 23.440 -19.388 1.00 94.94 540 ARG A CA 1
ATOM 4226 C C . ARG A 1 540 ? 19.620 23.256 -19.757 1.00 94.94 540 ARG A C 1
ATOM 4228 O O . ARG A 1 540 ? 20.197 24.141 -20.386 1.00 94.94 540 ARG A O 1
ATOM 4235 N N . MET A 1 541 ? 20.217 22.120 -19.401 1.00 95.81 541 MET A N 1
ATOM 4236 C CA . MET A 1 541 ? 21.587 21.774 -19.792 1.00 95.81 541 MET A CA 1
ATOM 4237 C C . MET A 1 541 ? 21.706 21.626 -21.309 1.00 95.81 541 MET A C 1
ATOM 4239 O O . MET A 1 541 ? 22.646 22.153 -21.900 1.00 95.81 541 MET A O 1
ATOM 4243 N N . LEU A 1 542 ? 20.728 20.990 -21.963 1.00 96.31 542 LEU A N 1
ATOM 4244 C CA . LEU A 1 542 ? 20.686 20.868 -23.421 1.00 96.31 542 LEU A CA 1
ATOM 4245 C C . LEU A 1 542 ? 20.633 22.242 -24.107 1.00 96.31 542 LEU A C 1
ATOM 4247 O O . LEU A 1 542 ? 21.417 22.500 -25.016 1.00 96.31 542 LEU A O 1
ATOM 4251 N N . GLN A 1 543 ? 19.759 23.144 -23.649 1.00 96.06 543 GLN A N 1
ATOM 4252 C CA . GLN A 1 543 ? 19.637 24.504 -24.195 1.00 96.06 543 GLN A CA 1
ATOM 4253 C C . GLN A 1 543 ? 20.924 25.324 -24.048 1.00 96.06 543 GLN A C 1
ATOM 4255 O O . GLN A 1 543 ? 21.231 26.148 -24.907 1.00 96.06 543 GLN A O 1
ATOM 4260 N N . LYS A 1 544 ? 21.686 25.094 -22.975 1.00 96.12 544 LYS A N 1
ATOM 4261 C CA . LYS A 1 544 ? 22.983 25.740 -22.739 1.00 96.12 544 LYS A CA 1
ATOM 4262 C C . LYS A 1 544 ? 24.161 25.044 -23.429 1.00 96.12 544 LYS A C 1
ATOM 4264 O O . LYS A 1 544 ? 25.268 25.570 -23.392 1.00 96.12 544 LYS A O 1
ATOM 4269 N N . GLY A 1 545 ? 23.950 23.874 -24.036 1.00 95.19 545 GLY A N 1
ATOM 4270 C CA . GLY A 1 545 ? 25.028 23.047 -24.587 1.00 95.19 545 GLY A CA 1
ATOM 4271 C C . GLY A 1 545 ? 25.918 22.387 -23.523 1.00 95.19 545 GLY A C 1
ATOM 4272 O O . GLY A 1 545 ? 27.036 21.989 -23.830 1.00 95.19 545 GLY A O 1
ATOM 4273 N N . GLU A 1 546 ? 25.434 22.276 -22.284 1.00 95.62 546 GLU A N 1
ATOM 4274 C CA . GLU A 1 546 ? 26.139 21.695 -21.130 1.00 95.62 546 GLU A CA 1
ATOM 4275 C C . GLU A 1 546 ? 25.860 20.187 -20.963 1.00 95.62 546 GLU A C 1
ATOM 4277 O O . GLU A 1 546 ? 26.544 19.515 -20.195 1.00 95.62 546 GLU A O 1
ATOM 4282 N N . LEU A 1 547 ? 24.869 19.631 -21.672 1.00 96.88 547 LEU A N 1
ATOM 4283 C CA . LEU A 1 547 ? 24.540 18.203 -21.613 1.00 96.88 547 LEU A CA 1
ATOM 4284 C C . LEU A 1 547 ? 25.633 17.362 -22.303 1.00 96.88 547 LEU A C 1
ATOM 4286 O O . LEU A 1 547 ? 25.867 17.487 -23.508 1.00 96.88 547 LEU A O 1
ATOM 4290 N N . LEU A 1 548 ? 26.304 16.488 -21.545 1.00 96.56 548 LEU A N 1
ATOM 4291 C CA . LEU A 1 548 ? 27.493 15.772 -22.027 1.00 96.56 548 LEU A CA 1
ATOM 4292 C C . LEU A 1 548 ? 27.185 14.398 -22.6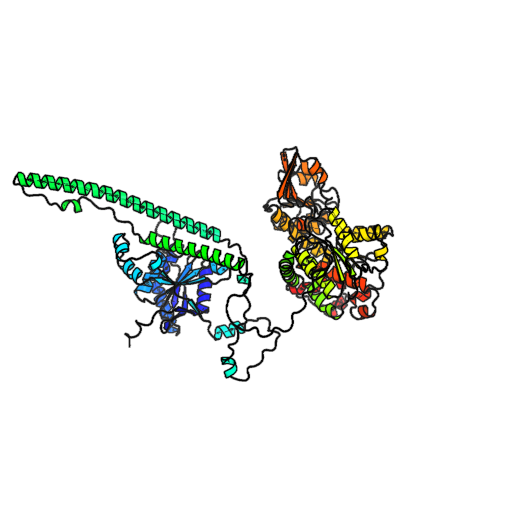33 1.00 96.56 548 LEU A C 1
ATOM 4294 O O . LEU A 1 548 ? 27.971 13.938 -23.469 1.00 96.56 548 LEU A O 1
ATOM 4298 N N . VAL A 1 549 ? 26.049 13.796 -22.278 1.00 97.06 549 VAL A N 1
ATOM 4299 C CA . VAL A 1 549 ? 25.586 12.459 -22.696 1.00 97.06 549 VAL A CA 1
ATOM 4300 C C . VAL A 1 549 ? 24.096 12.498 -23.078 1.00 97.06 549 VAL A C 1
ATOM 4302 O O . VAL A 1 549 ? 23.398 13.418 -22.650 1.00 97.06 549 VAL A O 1
ATOM 4305 N N . PRO A 1 550 ? 23.574 11.571 -23.904 1.00 97.06 550 PRO A N 1
ATOM 4306 C CA . PRO A 1 550 ? 22.133 11.498 -24.159 1.00 97.06 550 PRO A CA 1
ATOM 4307 C C . PRO A 1 550 ? 21.357 11.195 -22.871 1.00 97.06 550 PRO A C 1
ATOM 4309 O O . PRO A 1 550 ? 21.874 10.540 -21.964 1.00 97.06 550 PRO A O 1
ATOM 4312 N N . ALA A 1 551 ? 20.101 11.634 -22.815 1.00 97.88 551 ALA A N 1
ATOM 4313 C CA . ALA A 1 551 ? 19.220 11.348 -21.693 1.00 97.88 551 ALA A CA 1
ATOM 4314 C C . ALA A 1 551 ? 17.856 10.823 -22.152 1.00 97.88 551 ALA A C 1
ATOM 4316 O O . ALA A 1 551 ? 17.326 11.267 -23.173 1.00 97.88 551 ALA A O 1
ATOM 4317 N N . ILE A 1 552 ? 17.279 9.900 -21.386 1.00 97.44 552 ILE A N 1
ATOM 4318 C CA . ILE A 1 552 ? 15.896 9.453 -21.536 1.00 97.44 552 ILE A CA 1
ATOM 4319 C C . ILE A 1 552 ? 15.070 10.057 -20.405 1.00 97.44 552 ILE A C 1
ATOM 4321 O O . ILE A 1 552 ? 15.290 9.786 -19.228 1.00 97.44 552 ILE A O 1
ATOM 4325 N N . ASN A 1 553 ? 14.105 10.874 -20.796 1.00 97.25 553 ASN A N 1
ATOM 4326 C CA . ASN A 1 553 ? 13.025 11.366 -19.969 1.00 97.25 553 ASN A CA 1
ATOM 4327 C C . ASN A 1 553 ? 12.030 10.221 -19.748 1.00 97.25 553 ASN A C 1
ATOM 4329 O O . ASN A 1 553 ? 11.185 9.940 -20.601 1.00 97.25 553 ASN A O 1
ATOM 4333 N N . VAL A 1 554 ? 12.175 9.543 -18.612 1.00 97.12 554 VAL A N 1
ATOM 4334 C CA . VAL A 1 554 ? 11.258 8.483 -18.186 1.00 97.12 554 VAL A CA 1
ATOM 4335 C C . VAL A 1 554 ? 9.961 9.095 -17.663 1.00 97.12 554 VAL A C 1
ATOM 4337 O O . VAL A 1 554 ? 8.896 8.526 -17.909 1.00 97.12 554 VAL A O 1
ATOM 4340 N N . ASN A 1 555 ? 10.036 10.279 -17.037 1.00 93.50 555 ASN A N 1
ATOM 4341 C CA . ASN A 1 555 ? 8.882 10.989 -16.484 1.00 93.50 555 ASN A CA 1
ATOM 4342 C C . ASN A 1 555 ? 7.713 11.105 -17.472 1.00 93.50 555 ASN A C 1
ATOM 4344 O O . ASN A 1 555 ? 6.570 10.845 -17.102 1.00 93.50 555 ASN A O 1
ATOM 4348 N N . ASP A 1 556 ? 8.000 11.492 -18.715 1.00 93.88 556 ASP A N 1
ATOM 4349 C CA . ASP A 1 556 ? 6.979 11.797 -19.724 1.00 93.88 556 ASP A CA 1
ATOM 4350 C C . ASP A 1 556 ? 6.463 10.562 -20.472 1.00 93.88 556 ASP A C 1
ATOM 4352 O O . ASP A 1 556 ? 5.614 10.689 -21.358 1.00 93.88 556 ASP A O 1
ATOM 4356 N N . SER A 1 557 ? 6.906 9.363 -20.087 1.00 96.19 557 SER A N 1
ATOM 4357 C CA . SER A 1 557 ? 6.194 8.139 -20.462 1.00 96.19 557 SER A CA 1
ATOM 4358 C C . SER A 1 557 ? 4.791 8.184 -19.847 1.00 96.19 557 SER A C 1
ATOM 4360 O O . SER A 1 557 ? 4.595 8.623 -18.705 1.00 96.19 557 SER A O 1
ATOM 4362 N N . VAL A 1 558 ? 3.782 7.746 -20.593 1.00 97.06 558 VAL A N 1
ATOM 4363 C CA . VAL A 1 558 ? 2.381 7.717 -20.159 1.00 97.06 558 VAL A CA 1
ATOM 4364 C C . VAL A 1 558 ? 2.224 6.861 -18.914 1.00 97.06 558 VAL A C 1
ATOM 4366 O O . VAL A 1 558 ? 1.638 7.304 -17.923 1.00 97.06 558 VAL A O 1
ATOM 4369 N N . THR A 1 559 ? 2.802 5.664 -18.954 1.00 97.06 559 THR A N 1
ATOM 4370 C CA . THR A 1 559 ? 2.781 4.697 -17.853 1.00 97.06 559 THR A CA 1
ATOM 4371 C C . THR A 1 559 ? 3.595 5.129 -16.640 1.00 97.06 559 THR A C 1
ATOM 4373 O O . THR A 1 559 ? 3.466 4.523 -15.584 1.00 97.06 559 THR A O 1
ATOM 4376 N N . LYS A 1 560 ? 4.374 6.210 -16.745 1.00 96.88 560 LYS A N 1
ATOM 4377 C CA . LYS A 1 560 ? 4.989 6.888 -15.604 1.00 96.88 560 LYS A CA 1
ATOM 4378 C C . LYS A 1 560 ? 4.088 8.036 -15.149 1.00 96.88 560 LYS A C 1
ATOM 4380 O O . LYS A 1 560 ? 3.417 7.930 -14.127 1.00 96.88 560 LYS A O 1
ATOM 4385 N N . SER A 1 561 ? 4.005 9.114 -15.930 1.00 93.31 561 SER A N 1
ATOM 4386 C CA . SER A 1 561 ? 3.323 10.362 -15.546 1.00 93.31 561 SER A CA 1
ATOM 4387 C C . SER A 1 561 ? 1.866 10.188 -15.090 1.00 93.31 561 SER A C 1
ATOM 4389 O O . SER A 1 561 ? 1.462 10.814 -14.112 1.00 93.31 561 SER A O 1
ATOM 4391 N N . LYS A 1 562 ? 1.050 9.348 -15.747 1.00 95.81 562 LYS A N 1
ATOM 4392 C CA . LYS A 1 562 ? -0.367 9.152 -15.353 1.00 95.81 562 LYS A CA 1
ATOM 4393 C C . LYS A 1 562 ? -0.605 8.082 -14.318 1.00 95.81 562 LYS A C 1
ATOM 4395 O O . LYS A 1 562 ? -1.740 7.953 -13.871 1.00 95.81 562 LYS A O 1
ATOM 4400 N N . PHE A 1 563 ? 0.413 7.320 -13.958 1.00 96.38 563 PHE A N 1
ATOM 4401 C CA . PHE A 1 563 ? 0.261 6.254 -12.985 1.00 96.38 563 PHE A CA 1
ATOM 4402 C C . PHE A 1 563 ? 0.941 6.655 -11.694 1.00 96.38 563 PHE A C 1
ATOM 4404 O O . PHE A 1 563 ? 0.261 6.892 -10.703 1.00 96.38 563 PHE A O 1
ATOM 4411 N N . ASP A 1 564 ? 2.250 6.844 -11.737 1.00 95.56 564 ASP A N 1
ATOM 4412 C CA . ASP A 1 564 ? 3.073 7.238 -10.601 1.00 95.56 564 ASP A CA 1
ATOM 4413 C C . ASP A 1 564 ? 2.612 8.571 -10.001 1.00 95.56 564 ASP A C 1
ATOM 4415 O O . ASP A 1 564 ? 2.064 8.615 -8.896 1.00 95.56 564 ASP A O 1
ATOM 4419 N N . ASN A 1 565 ? 2.714 9.654 -10.779 1.00 93.81 565 ASN A N 1
ATOM 4420 C CA . ASN A 1 565 ? 2.437 10.992 -10.265 1.00 93.81 565 ASN A CA 1
ATOM 4421 C C . ASN A 1 565 ? 0.956 11.148 -9.874 1.00 93.81 565 ASN A C 1
ATOM 4423 O O . ASN A 1 565 ? 0.644 11.904 -8.964 1.00 93.81 565 ASN A O 1
ATOM 4427 N N . LEU A 1 566 ? 0.031 10.447 -10.542 1.00 96.50 566 LEU A N 1
ATOM 4428 C CA . LEU A 1 566 ? -1.408 10.549 -10.277 1.00 96.50 566 LEU A CA 1
ATOM 4429 C C . LEU A 1 566 ? -1.889 9.539 -9.225 1.00 96.50 566 LEU A C 1
ATOM 4431 O O . LEU A 1 566 ? -2.364 9.928 -8.159 1.00 96.50 566 LEU A O 1
ATOM 4435 N N . TYR A 1 567 ? -1.824 8.241 -9.525 1.00 97.62 567 TYR A N 1
ATOM 4436 C CA . TYR A 1 567 ? -2.350 7.185 -8.658 1.00 97.62 567 TYR A CA 1
ATOM 4437 C C . TYR A 1 567 ? -1.435 6.903 -7.465 1.00 97.62 567 TYR A C 1
ATOM 4439 O O . TYR A 1 567 ? -1.950 6.698 -6.367 1.00 97.62 567 TYR A O 1
ATOM 4447 N N . GLY A 1 568 ? -0.113 6.991 -7.631 1.00 96.88 568 GLY A N 1
ATOM 4448 C CA . GLY A 1 568 ? 0.831 6.852 -6.519 1.00 96.88 568 GLY A CA 1
ATOM 4449 C C . GLY A 1 568 ? 0.636 7.934 -5.458 1.00 96.88 568 GLY A C 1
ATOM 4450 O O . GLY A 1 568 ? 0.507 7.634 -4.267 1.00 96.88 568 GLY A O 1
ATOM 4451 N N . CYS A 1 569 ? 0.492 9.194 -5.875 1.00 97.56 569 CYS A N 1
ATOM 4452 C CA . CYS A 1 569 ? 0.175 10.292 -4.957 1.00 97.56 569 CYS A CA 1
ATOM 4453 C C . CYS A 1 569 ? -1.243 10.182 -4.378 1.00 97.56 569 CYS A C 1
ATOM 4455 O O . CYS A 1 569 ? -1.468 10.570 -3.228 1.00 97.56 569 CYS A O 1
ATOM 4457 N N . ARG A 1 570 ? -2.200 9.624 -5.137 1.00 98.12 570 ARG A N 1
ATOM 4458 C CA . ARG A 1 570 ? -3.563 9.376 -4.645 1.00 98.12 570 ARG A CA 1
ATOM 4459 C C . ARG A 1 570 ? -3.582 8.394 -3.471 1.00 98.12 570 ARG A C 1
ATOM 4461 O O . ARG A 1 570 ? -4.350 8.590 -2.536 1.00 98.12 570 ARG A O 1
ATOM 4468 N N . GLU A 1 571 ? -2.759 7.351 -3.511 1.00 97.19 571 GLU A N 1
ATOM 4469 C CA . GLU A 1 571 ? -2.666 6.374 -2.419 1.00 97.19 571 GLU A CA 1
ATOM 4470 C C . GLU A 1 571 ? -1.817 6.896 -1.254 1.00 97.19 571 GLU A C 1
ATOM 4472 O O . GLU A 1 571 ? -2.231 6.851 -0.095 1.00 97.19 571 GLU A O 1
ATOM 4477 N N . SER A 1 572 ? -0.643 7.446 -1.558 1.00 98.00 572 SER A N 1
ATOM 4478 C CA . SER A 1 572 ? 0.397 7.682 -0.553 1.00 98.00 572 SER A CA 1
ATOM 4479 C C . SER A 1 572 ? 0.291 9.010 0.207 1.00 98.00 572 SER A C 1
ATOM 4481 O O . SER A 1 572 ? 0.811 9.117 1.320 1.00 98.00 572 SER A O 1
ATOM 4483 N N . LEU A 1 573 ? -0.401 10.028 -0.331 1.00 98.44 573 LEU A N 1
ATOM 4484 C CA . LEU A 1 573 ? -0.578 11.309 0.368 1.00 98.44 573 LEU A CA 1
ATOM 4485 C C . LEU A 1 573 ? -1.307 11.119 1.702 1.00 98.44 573 LEU A C 1
ATOM 4487 O O . LEU A 1 573 ? -0.867 11.610 2.743 1.00 98.44 573 LEU A O 1
ATOM 4491 N N . ILE A 1 574 ? -2.462 10.448 1.653 1.00 97.75 574 ILE A N 1
ATOM 4492 C CA . ILE A 1 574 ? -3.301 10.249 2.836 1.00 97.75 574 ILE A CA 1
ATOM 4493 C C . ILE A 1 574 ? -2.574 9.370 3.842 1.00 97.75 574 ILE A C 1
ATOM 4495 O O . ILE A 1 574 ? -2.647 9.665 5.031 1.00 97.75 574 ILE A O 1
ATOM 4499 N N . ASP A 1 575 ? -1.840 8.357 3.379 1.00 98.31 575 ASP A N 1
ATOM 4500 C CA . ASP A 1 575 ? -1.011 7.511 4.234 1.00 98.31 575 ASP A CA 1
ATOM 4501 C C . ASP A 1 575 ? 0.024 8.344 5.013 1.00 98.31 575 ASP A C 1
ATOM 4503 O O . ASP A 1 575 ? 0.046 8.312 6.244 1.00 98.31 575 ASP A O 1
ATOM 4507 N N . GLY A 1 576 ? 0.785 9.204 4.324 1.00 98.00 576 GLY A N 1
ATOM 4508 C CA . GLY A 1 576 ? 1.744 10.117 4.959 1.00 98.00 576 GLY A CA 1
ATOM 4509 C C . GLY A 1 576 ? 1.106 11.032 6.010 1.00 98.00 576 GLY A C 1
ATOM 4510 O O . GLY A 1 576 ? 1.595 11.125 7.138 1.00 98.00 576 GLY A O 1
ATOM 4511 N N . ILE A 1 577 ? -0.027 11.664 5.684 1.00 98.62 577 ILE A N 1
ATOM 4512 C CA . ILE A 1 577 ? -0.754 12.535 6.626 1.00 98.62 577 ILE A CA 1
ATOM 4513 C C . ILE A 1 577 ? -1.287 11.732 7.821 1.00 98.62 577 ILE A C 1
ATOM 4515 O O . ILE A 1 577 ? -1.203 12.195 8.964 1.00 98.62 577 ILE A O 1
ATOM 4519 N N . LYS A 1 578 ? -1.838 10.538 7.579 1.00 98.50 578 LYS A N 1
ATOM 4520 C CA . LYS A 1 578 ? -2.426 9.680 8.611 1.00 98.50 578 LYS A CA 1
ATOM 4521 C C . LYS A 1 578 ? -1.370 9.149 9.564 1.00 98.50 578 LYS A C 1
ATOM 4523 O O . LYS A 1 578 ? -1.503 9.396 10.755 1.00 98.50 578 LYS A O 1
ATOM 4528 N N . ARG A 1 579 ? -0.289 8.540 9.074 1.00 97.81 579 ARG A N 1
ATOM 4529 C CA . ARG A 1 579 ? 0.809 8.073 9.937 1.00 97.81 579 ARG A CA 1
ATOM 4530 C C . ARG A 1 579 ? 1.430 9.212 10.739 1.00 97.81 579 ARG A C 1
ATOM 4532 O O . ARG A 1 579 ? 1.832 9.010 11.883 1.00 97.81 579 ARG A O 1
ATOM 4539 N N . ALA A 1 580 ? 1.493 10.418 10.175 1.00 97.94 580 ALA A N 1
ATOM 4540 C CA . ALA A 1 580 ? 2.015 11.580 10.880 1.00 97.94 580 ALA A CA 1
ATOM 4541 C C . ALA A 1 580 ? 1.084 12.086 11.995 1.00 97.94 580 ALA A C 1
ATOM 4543 O O . ALA A 1 580 ? 1.569 12.428 13.073 1.00 97.94 580 ALA A O 1
ATOM 4544 N N . THR A 1 581 ? -0.229 12.147 11.761 1.00 97.94 581 THR A N 1
ATOM 4545 C CA . THR A 1 581 ? -1.133 12.973 12.589 1.00 97.94 581 THR A CA 1
ATOM 4546 C C . THR A 1 581 ? -2.387 12.276 13.106 1.00 97.94 581 THR A C 1
ATOM 4548 O O . THR A 1 581 ? -3.078 12.850 13.945 1.00 97.94 581 THR A O 1
ATOM 4551 N N . ASP A 1 582 ? -2.741 11.109 12.564 1.00 97.19 582 ASP A N 1
ATOM 4552 C CA . ASP A 1 582 ? -3.999 10.386 12.803 1.00 97.19 582 ASP A CA 1
ATOM 4553 C C . ASP A 1 582 ? -5.273 11.231 12.588 1.00 97.19 582 ASP A C 1
ATOM 4555 O O . ASP A 1 582 ? -6.390 10.844 12.942 1.00 97.19 582 ASP A O 1
ATOM 4559 N N . VAL A 1 583 ? -5.138 12.392 11.940 1.00 97.75 583 VAL A N 1
ATOM 4560 C CA . VAL A 1 583 ? -6.195 13.396 11.845 1.00 97.75 583 VAL A CA 1
ATOM 4561 C C . VAL A 1 583 ? -7.402 12.870 11.065 1.00 97.75 583 VAL A C 1
ATOM 4563 O O . VAL A 1 583 ? -7.277 12.185 10.046 1.00 97.75 583 VAL A O 1
ATOM 4566 N N . MET A 1 584 ? -8.613 13.218 11.497 1.00 98.12 584 MET A N 1
ATOM 4567 C CA . MET A 1 584 ? -9.817 12.988 10.696 1.00 98.12 584 MET A CA 1
ATOM 4568 C C . MET A 1 584 ? -9.812 13.895 9.456 1.00 98.12 584 MET A C 1
ATOM 4570 O O . MET A 1 584 ? -9.744 15.114 9.587 1.00 98.12 584 MET A O 1
ATOM 4574 N N . ILE A 1 585 ? -9.905 13.304 8.261 1.00 98.50 585 ILE A N 1
ATOM 4575 C CA . ILE A 1 585 ? -9.914 14.036 6.980 1.00 98.50 585 ILE A CA 1
ATOM 4576 C C . ILE A 1 585 ? -11.335 14.483 6.610 1.00 98.50 585 ILE A C 1
ATOM 4578 O O . ILE A 1 585 ? -11.537 15.609 6.156 1.00 98.50 585 ILE A O 1
ATOM 4582 N N . ALA A 1 586 ? -12.329 13.626 6.860 1.00 98.31 586 ALA A N 1
ATOM 4583 C CA . ALA A 1 586 ? -13.723 13.895 6.539 1.00 98.31 586 ALA A CA 1
ATOM 4584 C C . ALA A 1 586 ? -14.230 15.190 7.197 1.00 98.31 586 ALA A C 1
ATOM 4586 O O . ALA A 1 586 ? -14.014 15.434 8.386 1.00 98.31 586 ALA A O 1
ATOM 4587 N N . GLY A 1 587 ? -14.895 16.033 6.406 1.00 96.69 587 GLY A N 1
ATOM 4588 C CA . GLY A 1 587 ? -15.428 17.327 6.837 1.00 96.69 587 GLY A CA 1
ATOM 4589 C C . GLY A 1 587 ? -14.398 18.460 6.936 1.00 96.69 587 GLY A C 1
ATOM 4590 O O . GLY A 1 587 ? -14.802 19.614 7.090 1.00 96.69 587 GLY A O 1
ATOM 4591 N N . LYS A 1 588 ? -13.091 18.183 6.812 1.00 98.50 588 LYS A N 1
ATOM 4592 C CA . LYS A 1 588 ? -12.059 19.232 6.787 1.00 98.50 588 LYS A CA 1
ATOM 4593 C C . LYS A 1 588 ? -11.966 19.916 5.433 1.00 98.50 588 LYS A C 1
ATOM 4595 O O . LYS A 1 588 ? -12.314 19.347 4.400 1.00 98.50 588 LYS A O 1
ATOM 4600 N N . VAL A 1 589 ? -11.438 21.138 5.441 1.00 98.88 589 VAL A N 1
ATOM 4601 C CA . VAL A 1 589 ? -11.042 21.841 4.217 1.00 98.88 589 VAL A CA 1
ATOM 4602 C C . VAL A 1 589 ? -9.602 21.472 3.869 1.00 98.88 589 VAL A C 1
ATOM 4604 O O . VAL A 1 589 ? -8.674 21.881 4.572 1.00 98.88 589 VAL A O 1
ATOM 4607 N N . GLY A 1 590 ? -9.427 20.697 2.800 1.00 98.75 590 GLY A N 1
ATOM 4608 C CA . GLY A 1 590 ? -8.119 20.377 2.228 1.00 98.75 590 GLY A CA 1
ATOM 4609 C C . GLY A 1 590 ? -7.779 21.349 1.104 1.00 98.75 590 GLY A C 1
ATOM 4610 O O . GLY A 1 590 ? -8.629 21.636 0.269 1.00 98.75 590 GLY A O 1
ATOM 4611 N N . VAL A 1 591 ? -6.561 21.872 1.076 1.00 98.88 591 VAL A N 1
ATOM 4612 C CA . VAL A 1 591 ? -6.080 22.816 0.066 1.00 98.88 591 VAL A CA 1
ATOM 4613 C C . VAL A 1 591 ? -4.943 22.156 -0.695 1.00 98.88 591 VAL A C 1
ATOM 4615 O O . VAL A 1 591 ? -3.926 21.811 -0.098 1.00 98.88 591 VAL A O 1
ATOM 4618 N N . VAL A 1 592 ? -5.113 21.998 -2.004 1.00 98.88 592 VAL A N 1
ATOM 4619 C CA . VAL A 1 592 ? -4.095 21.452 -2.905 1.00 98.88 592 VAL A CA 1
ATOM 4620 C C . VAL A 1 592 ? -3.570 22.581 -3.786 1.00 98.88 592 VAL A C 1
ATOM 4622 O O . VAL A 1 592 ? -4.325 23.191 -4.547 1.00 98.88 592 VAL A O 1
ATOM 4625 N N . ALA A 1 593 ? -2.282 22.888 -3.654 1.00 98.50 593 ALA A N 1
ATOM 4626 C CA . ALA A 1 593 ? -1.622 23.894 -4.470 1.00 98.50 593 ALA A CA 1
ATOM 4627 C C . ALA A 1 593 ? -0.959 23.237 -5.680 1.00 98.50 593 ALA A C 1
ATOM 4629 O O . ALA A 1 593 ? -0.024 22.454 -5.517 1.00 98.50 593 ALA A O 1
ATOM 4630 N N . GLY A 1 594 ? -1.447 23.562 -6.877 1.00 98.12 594 GLY A N 1
ATOM 4631 C CA . GLY A 1 594 ? -1.128 22.872 -8.125 1.00 98.12 594 GLY A CA 1
ATOM 4632 C C . GLY A 1 594 ? -2.174 21.811 -8.469 1.00 98.12 594 GLY A C 1
ATOM 4633 O O . GLY A 1 594 ? -2.697 21.119 -7.600 1.00 98.12 594 GLY A O 1
ATOM 4634 N N . PHE A 1 595 ? -2.508 21.692 -9.750 1.00 98.44 595 PHE A N 1
ATOM 4635 C CA . PHE A 1 595 ? -3.449 20.699 -10.271 1.00 98.44 595 PHE A CA 1
ATOM 4636 C C . PHE A 1 595 ? -2.903 20.023 -11.535 1.00 98.44 595 PHE A C 1
ATOM 4638 O O . PHE A 1 595 ? -3.646 19.650 -12.448 1.00 98.44 595 PHE A O 1
ATOM 4645 N N . GLY A 1 596 ? -1.580 19.830 -11.567 1.00 95.94 596 GLY A N 1
ATOM 4646 C CA . GLY A 1 596 ? -0.911 18.854 -12.427 1.00 95.94 596 GLY A CA 1
ATOM 4647 C C . GLY A 1 596 ? -1.265 17.417 -12.025 1.00 95.94 596 GLY A C 1
ATOM 4648 O O . GLY A 1 596 ? -2.278 17.178 -11.373 1.00 95.94 596 GLY A O 1
ATOM 4649 N N . ASP A 1 597 ? -0.450 16.437 -12.398 1.00 95.62 597 ASP A N 1
ATOM 4650 C CA . ASP A 1 597 ? -0.790 15.027 -12.146 1.00 95.62 597 ASP A CA 1
ATOM 4651 C C . ASP A 1 597 ? -0.759 14.660 -10.660 1.00 95.62 597 ASP A C 1
ATOM 4653 O O . ASP A 1 597 ? -1.722 14.076 -10.163 1.00 95.62 597 ASP A O 1
ATOM 4657 N N . VAL A 1 598 ? 0.260 15.139 -9.938 1.00 96.44 598 VAL A N 1
ATOM 4658 C CA . VAL A 1 598 ? 0.346 15.055 -8.469 1.00 96.44 598 VAL A CA 1
ATOM 4659 C C . VAL A 1 598 ? -0.866 15.717 -7.822 1.00 96.44 598 VAL A C 1
ATOM 4661 O O . VAL A 1 598 ? -1.608 15.075 -7.081 1.00 96.44 598 VAL A O 1
ATOM 4664 N N . GLY A 1 599 ? -1.137 16.980 -8.167 1.00 98.12 599 GLY A N 1
ATOM 4665 C CA . GLY A 1 599 ? -2.268 17.737 -7.627 1.00 98.12 599 GLY A CA 1
ATOM 4666 C C . GLY A 1 599 ? -3.627 17.073 -7.867 1.00 98.12 599 GLY A C 1
ATOM 4667 O O . GLY A 1 599 ? -4.455 17.015 -6.956 1.00 98.12 599 GLY A O 1
ATOM 4668 N N . LYS A 1 600 ? -3.846 16.497 -9.057 1.00 98.62 600 LYS A N 1
ATOM 4669 C CA . LYS A 1 600 ? -5.049 15.709 -9.370 1.00 98.62 600 LYS A CA 1
ATOM 4670 C C . LYS A 1 600 ? -5.175 14.501 -8.438 1.00 98.62 600 LYS A C 1
ATOM 4672 O O . LYS A 1 600 ? -6.242 14.296 -7.860 1.00 98.62 600 LYS A O 1
ATOM 4677 N N . GLY A 1 601 ? -4.095 13.745 -8.244 1.00 98.19 601 GLY A N 1
ATOM 4678 C CA . GLY A 1 601 ? -4.068 12.575 -7.362 1.00 98.19 601 GLY A CA 1
ATOM 4679 C C . GLY A 1 601 ? -4.373 12.944 -5.914 1.00 98.19 601 GLY A C 1
ATOM 4680 O O . GLY A 1 601 ? -5.259 12.362 -5.285 1.00 98.19 601 GLY A O 1
ATOM 4681 N N . CYS A 1 602 ? -3.709 13.985 -5.416 1.00 98.75 602 CYS A N 1
ATOM 4682 C CA . CYS A 1 602 ? -3.891 14.522 -4.072 1.00 98.75 602 CYS A CA 1
ATOM 4683 C C . CYS A 1 602 ? -5.320 15.022 -3.816 1.00 98.75 602 CYS A C 1
ATOM 4685 O O . CYS A 1 602 ? -5.910 14.724 -2.775 1.00 98.75 602 CYS A O 1
ATOM 4687 N N . ALA A 1 603 ? -5.898 15.756 -4.771 1.00 98.75 603 ALA A N 1
ATOM 4688 C CA . ALA A 1 603 ? -7.266 16.251 -4.668 1.00 98.75 603 ALA A CA 1
ATOM 4689 C C . ALA A 1 603 ? -8.283 15.102 -4.637 1.00 98.75 603 ALA A C 1
ATOM 4691 O O . ALA A 1 603 ? -9.176 15.101 -3.787 1.00 98.75 603 ALA A O 1
ATOM 4692 N N . MET A 1 604 ? -8.112 14.093 -5.501 1.00 98.44 604 MET A N 1
ATOM 4693 C CA . MET A 1 604 ? -8.946 12.887 -5.499 1.00 98.44 604 MET A CA 1
ATOM 4694 C C . MET A 1 604 ? -8.841 12.119 -4.176 1.00 98.44 604 MET A C 1
ATOM 4696 O O . MET A 1 604 ? -9.857 11.654 -3.665 1.00 98.44 604 MET A O 1
ATOM 4700 N N . ALA A 1 605 ? -7.644 12.009 -3.593 1.00 98.19 605 ALA A N 1
ATOM 4701 C CA . ALA A 1 605 ? -7.426 11.303 -2.330 1.00 98.19 605 ALA A CA 1
ATOM 4702 C C . ALA A 1 605 ? -8.119 11.985 -1.144 1.00 98.19 605 ALA A C 1
ATOM 4704 O O . ALA A 1 605 ? -8.846 11.350 -0.378 1.00 98.19 605 ALA A O 1
ATOM 4705 N N . LEU A 1 606 ? -7.940 13.304 -1.017 1.00 98.62 606 LEU A N 1
ATOM 4706 C CA . LEU A 1 606 ? -8.589 14.100 0.026 1.00 98.62 606 LEU A CA 1
ATOM 4707 C C . LEU A 1 606 ? -10.116 14.057 -0.114 1.00 98.62 606 LEU A C 1
ATOM 4709 O O . LEU A 1 606 ? -10.818 13.854 0.879 1.00 98.62 606 LEU A O 1
ATOM 4713 N N . GLN A 1 607 ? -10.633 14.197 -1.338 1.00 98.44 607 GLN A N 1
ATOM 4714 C CA . GLN A 1 607 ? -12.067 14.106 -1.612 1.00 98.44 607 GLN A CA 1
ATOM 4715 C C . GLN A 1 607 ? -12.622 12.710 -1.305 1.00 98.44 607 GLN A C 1
ATOM 4717 O O . GLN A 1 607 ? -13.677 12.606 -0.680 1.00 98.44 607 GLN A O 1
ATOM 4722 N N . GLY A 1 608 ? -11.905 11.646 -1.681 1.00 97.75 608 GLY A N 1
ATOM 4723 C CA . GLY A 1 608 ? -12.283 10.257 -1.397 1.00 97.75 608 GLY A CA 1
ATOM 4724 C C . GLY A 1 608 ? -12.384 9.950 0.100 1.00 97.75 608 GLY A C 1
ATOM 4725 O O . GLY A 1 608 ? -13.210 9.142 0.509 1.00 97.75 608 GLY A O 1
ATOM 4726 N N . MET A 1 609 ? -11.619 10.667 0.929 1.00 97.56 609 MET A N 1
ATOM 4727 C CA . MET A 1 609 ? -11.684 10.610 2.395 1.00 97.56 609 MET A CA 1
ATOM 4728 C C . MET A 1 609 ? -12.682 11.611 3.012 1.00 97.56 609 MET A C 1
ATOM 4730 O O . MET A 1 609 ? -12.693 11.807 4.230 1.00 97.56 609 MET A O 1
ATOM 4734 N N . GLY A 1 610 ? -13.517 12.258 2.193 1.00 97.81 610 GLY A N 1
ATOM 4735 C CA . GLY A 1 610 ? -14.595 13.150 2.624 1.00 97.81 610 GLY A CA 1
ATOM 4736 C C . GLY A 1 610 ? -14.179 14.593 2.931 1.00 97.81 610 GLY A C 1
ATOM 4737 O O . GLY A 1 610 ? -14.944 15.308 3.584 1.00 97.81 610 GLY A O 1
ATOM 4738 N N . ALA A 1 611 ? -12.988 15.042 2.520 1.00 98.62 611 ALA A N 1
ATOM 4739 C CA . ALA A 1 611 ? -12.600 16.447 2.655 1.00 98.62 611 ALA A CA 1
ATOM 4740 C C . ALA A 1 611 ? -13.303 17.330 1.613 1.00 98.62 611 ALA A C 1
ATOM 4742 O O . ALA A 1 611 ? -13.544 16.928 0.473 1.00 98.62 611 ALA A O 1
ATOM 4743 N N . ARG A 1 612 ? -13.553 18.591 1.974 1.00 98.56 612 ARG A N 1
ATOM 4744 C CA . ARG A 1 612 ? -13.908 19.638 1.013 1.00 98.56 612 ARG A CA 1
ATOM 4745 C C . ARG A 1 612 ? -12.626 20.221 0.431 1.00 98.56 612 ARG A C 1
ATOM 4747 O O . ARG A 1 612 ? -11.916 20.953 1.118 1.00 98.56 612 ARG A O 1
ATOM 4754 N N . VAL A 1 613 ? -12.338 19.888 -0.822 1.00 98.81 613 VAL A N 1
ATOM 4755 C CA . VAL A 1 613 ? -11.067 20.241 -1.463 1.00 98.81 613 VAL A CA 1
ATOM 4756 C C . VAL A 1 613 ? -11.153 21.586 -2.186 1.00 98.81 613 VAL A C 1
ATOM 4758 O O . VAL A 1 613 ? -12.056 21.826 -2.990 1.00 98.81 613 VAL A O 1
ATOM 4761 N N . LEU A 1 614 ? -10.190 22.455 -1.892 1.00 98.88 614 LEU A N 1
ATOM 4762 C CA . LEU A 1 614 ? -9.904 23.694 -2.602 1.00 98.88 614 LEU A CA 1
ATOM 4763 C C . LEU A 1 614 ? -8.623 23.515 -3.412 1.00 98.88 614 LEU A C 1
ATOM 4765 O O . LEU A 1 614 ? -7.664 22.916 -2.927 1.00 98.88 614 LEU A O 1
ATOM 4769 N N . VAL A 1 615 ? -8.594 24.074 -4.615 1.00 98.88 615 VAL A N 1
ATOM 4770 C CA . VAL A 1 615 ? -7.430 24.018 -5.504 1.00 98.88 615 VAL A CA 1
ATOM 4771 C C . VAL A 1 615 ? -6.910 25.428 -5.754 1.00 98.88 615 VAL A C 1
ATOM 4773 O O . VAL A 1 615 ? -7.701 26.354 -5.936 1.00 98.88 615 VAL A O 1
ATOM 4776 N N . THR A 1 616 ? -5.590 25.598 -5.793 1.00 98.81 616 THR A N 1
ATOM 4777 C CA . THR A 1 616 ? -4.959 26.826 -6.296 1.00 98.81 616 THR A CA 1
ATOM 4778 C C . THR A 1 616 ? -4.159 26.507 -7.548 1.00 98.81 616 THR A C 1
ATOM 4780 O O . THR A 1 616 ? -3.356 25.578 -7.528 1.00 98.81 616 THR A O 1
ATOM 4783 N N . GLU A 1 617 ? -4.338 27.277 -8.617 1.00 98.56 617 GLU A N 1
ATOM 4784 C CA . GLU A 1 617 ? -3.642 27.058 -9.887 1.00 98.56 617 GLU A CA 1
ATOM 4785 C C . GLU A 1 617 ? -3.304 28.377 -10.583 1.00 98.56 617 GLU A C 1
ATOM 4787 O O . GLU A 1 617 ? -4.029 29.367 -10.453 1.00 98.56 617 GLU A O 1
ATOM 4792 N N . ILE A 1 618 ? -2.202 28.352 -11.329 1.00 98.12 618 ILE A N 1
ATOM 4793 C CA . ILE A 1 618 ? -1.776 29.409 -12.247 1.00 98.12 618 ILE A CA 1
ATOM 4794 C C . ILE A 1 618 ? -2.078 29.041 -13.701 1.00 98.12 618 ILE A C 1
ATOM 4796 O O . ILE A 1 618 ? -2.286 29.939 -14.518 1.00 98.12 618 ILE A O 1
ATOM 4800 N N . ASP A 1 619 ? -2.121 27.744 -14.029 1.00 98.25 619 ASP A N 1
ATOM 4801 C CA . ASP A 1 619 ? -2.443 27.281 -15.374 1.00 98.25 619 ASP A CA 1
ATOM 4802 C C . ASP A 1 619 ? -3.974 27.249 -15.550 1.00 98.25 619 ASP A C 1
ATOM 4804 O O . ASP A 1 619 ? -4.669 26.506 -14.844 1.00 98.25 619 ASP A O 1
ATOM 4808 N N . PRO A 1 620 ? -4.539 28.028 -16.494 1.00 98.06 620 PRO A N 1
ATOM 4809 C CA . PRO A 1 620 ? -5.982 28.088 -16.696 1.00 98.06 620 PRO A CA 1
ATOM 4810 C C . PRO A 1 620 ? -6.587 26.766 -17.191 1.00 98.06 620 PRO A C 1
ATOM 4812 O O . PRO A 1 620 ? -7.763 26.514 -16.932 1.00 98.06 620 PRO A O 1
ATOM 4815 N N . ILE A 1 621 ? -5.823 25.911 -17.880 1.00 98.50 621 ILE A N 1
ATOM 4816 C CA . ILE A 1 621 ? -6.279 24.593 -18.339 1.00 98.50 621 ILE A CA 1
ATOM 4817 C C . ILE A 1 621 ? -6.449 23.670 -17.133 1.00 98.50 621 ILE A C 1
ATOM 4819 O O . ILE A 1 621 ? -7.515 23.076 -16.966 1.00 98.50 621 ILE A O 1
ATOM 4823 N N . ASN A 1 622 ? -5.440 23.590 -16.262 1.00 98.50 622 ASN A N 1
ATOM 4824 C CA . ASN A 1 622 ? -5.519 22.781 -15.043 1.00 98.50 622 ASN A CA 1
ATOM 4825 C C . ASN A 1 622 ? -6.577 23.325 -14.072 1.00 98.50 622 ASN A C 1
ATOM 4827 O O . ASN A 1 622 ? -7.344 22.548 -13.503 1.00 98.50 622 ASN A O 1
ATOM 4831 N N . ALA A 1 623 ? -6.692 24.650 -13.932 1.00 98.69 623 ALA A N 1
ATOM 4832 C CA . ALA A 1 623 ? -7.752 25.276 -13.143 1.00 98.69 623 ALA A CA 1
ATOM 4833 C C . ALA A 1 623 ? -9.149 24.917 -13.674 1.00 98.69 623 ALA A C 1
ATOM 4835 O O . ALA A 1 623 ? -10.042 24.566 -12.900 1.00 98.69 623 ALA A O 1
ATOM 4836 N N . LEU A 1 624 ? -9.346 24.955 -14.997 1.00 98.62 624 LEU A N 1
ATOM 4837 C CA . LEU A 1 624 ? -10.611 24.552 -15.605 1.00 98.62 624 LEU A CA 1
ATOM 4838 C C . LEU A 1 624 ? -10.887 23.059 -15.379 1.00 98.62 624 LEU A C 1
ATOM 4840 O O . LEU A 1 624 ? -12.013 22.708 -15.044 1.00 98.62 624 LEU A O 1
ATOM 4844 N N . GLN A 1 625 ? -9.878 22.187 -15.483 1.00 98.62 625 GLN A N 1
ATOM 4845 C CA . GLN A 1 625 ? -10.019 20.765 -15.146 1.00 98.62 625 GLN A CA 1
ATOM 4846 C C . GLN A 1 625 ? -10.451 20.559 -13.687 1.00 98.62 625 GLN A C 1
ATOM 4848 O O . GLN A 1 625 ? -11.358 19.768 -13.435 1.00 98.62 625 GLN A O 1
ATOM 4853 N N . ALA A 1 626 ? -9.861 21.294 -12.739 1.00 98.69 626 ALA A N 1
ATOM 4854 C CA . ALA A 1 626 ? -10.246 21.236 -11.329 1.00 98.69 626 ALA A CA 1
ATOM 4855 C C . ALA A 1 626 ? -11.711 21.646 -11.127 1.00 98.69 626 ALA A C 1
ATOM 4857 O O . ALA A 1 626 ? -12.471 20.935 -10.468 1.00 98.69 626 ALA A O 1
ATOM 4858 N N . ALA A 1 627 ? -12.129 22.749 -11.754 1.00 98.31 627 ALA A N 1
ATOM 4859 C CA . ALA A 1 627 ? -13.510 23.217 -11.700 1.00 98.31 627 ALA A CA 1
ATOM 4860 C C . ALA A 1 627 ? -14.493 22.206 -12.316 1.00 98.31 627 ALA A C 1
ATOM 4862 O O . ALA A 1 627 ? -15.552 21.953 -11.745 1.00 98.31 627 ALA A O 1
ATOM 4863 N N . MET A 1 628 ? -14.138 21.587 -13.448 1.00 98.19 628 MET A N 1
ATOM 4864 C CA . MET A 1 628 ? -14.956 20.551 -14.097 1.00 98.19 628 MET A CA 1
ATOM 4865 C C . MET A 1 628 ? -15.032 19.252 -13.284 1.00 98.19 628 MET A C 1
ATOM 4867 O O . MET A 1 628 ? -16.032 18.545 -13.369 1.00 98.19 628 MET A O 1
ATOM 4871 N N . ALA A 1 629 ? -14.025 18.963 -12.456 1.00 97.06 629 ALA A N 1
ATOM 4872 C CA . ALA A 1 629 ? -14.045 17.863 -11.491 1.00 97.06 629 ALA A CA 1
ATOM 4873 C C . ALA A 1 629 ? -14.824 18.193 -10.196 1.00 97.06 629 ALA A C 1
ATOM 4875 O O . ALA A 1 629 ? -14.934 17.347 -9.310 1.00 97.06 629 ALA A O 1
ATOM 4876 N N . GLY A 1 630 ? -15.377 19.407 -10.074 1.00 97.25 630 GLY A N 1
ATOM 4877 C CA . GLY A 1 630 ? -16.167 19.842 -8.918 1.00 97.25 630 GLY A CA 1
ATOM 4878 C C . GLY A 1 630 ? -15.352 20.459 -7.778 1.00 97.25 630 GLY A C 1
ATOM 4879 O O . GLY A 1 630 ? -15.906 20.714 -6.707 1.00 97.25 630 GLY A O 1
ATOM 4880 N N . PHE A 1 631 ? -14.061 20.731 -7.983 1.00 98.62 631 PHE A N 1
ATOM 4881 C CA . PHE A 1 631 ? -13.230 21.422 -7.000 1.00 98.62 631 PHE A CA 1
ATOM 4882 C C . PHE A 1 631 ? -13.383 22.936 -7.105 1.00 98.62 631 PHE A C 1
ATOM 4884 O O . PHE A 1 631 ? -13.407 23.517 -8.191 1.00 98.62 631 PHE A O 1
ATOM 4891 N N . GLN A 1 632 ? -13.438 23.606 -5.955 1.00 98.62 632 GLN A N 1
ATOM 4892 C CA . GLN A 1 632 ? -13.459 25.062 -5.929 1.00 98.62 632 GLN A CA 1
ATOM 4893 C C . GLN A 1 632 ? -12.036 25.600 -6.126 1.00 98.62 632 GLN A C 1
ATOM 4895 O O . GLN A 1 632 ? -11.160 25.374 -5.289 1.00 98.62 632 GLN A O 1
ATOM 4900 N N . VAL A 1 633 ? -11.824 26.358 -7.203 1.00 98.81 633 VAL A N 1
ATOM 4901 C CA . VAL A 1 633 ? -10.540 27.015 -7.485 1.00 98.81 633 VAL A CA 1
ATOM 4902 C C . VAL A 1 633 ? -10.490 28.389 -6.815 1.00 98.81 633 VAL A C 1
ATOM 4904 O O . VAL A 1 633 ? -11.376 29.224 -7.014 1.00 98.81 633 VAL A O 1
ATOM 4907 N N . VAL A 1 634 ? -9.465 28.631 -5.999 1.00 98.62 634 VAL A N 1
ATOM 4908 C CA . VAL A 1 634 ? -9.263 29.872 -5.232 1.00 98.62 634 VAL A CA 1
ATOM 4909 C C . VAL A 1 634 ? -7.786 30.274 -5.209 1.00 98.62 634 VAL A C 1
ATOM 4911 O O . VAL A 1 634 ? -6.916 29.506 -5.602 1.00 98.62 634 VAL A O 1
ATOM 4914 N N . THR A 1 635 ? -7.484 31.486 -4.737 1.00 98.69 635 THR A N 1
ATOM 4915 C CA . THR A 1 635 ? -6.096 31.887 -4.457 1.00 98.69 635 THR A CA 1
ATOM 4916 C C . THR A 1 635 ? -5.651 31.371 -3.090 1.00 98.69 635 THR A C 1
ATOM 4918 O O . THR A 1 635 ? -6.487 31.150 -2.202 1.00 98.69 635 THR A O 1
ATOM 4921 N N . MET A 1 636 ? -4.338 31.228 -2.890 1.00 98.62 636 MET A N 1
ATOM 4922 C CA . MET A 1 636 ? -3.789 30.752 -1.618 1.00 98.62 636 MET A CA 1
ATOM 4923 C C . MET A 1 636 ? -4.134 31.689 -0.452 1.00 98.62 636 MET A C 1
ATOM 4925 O O . MET A 1 636 ? -4.436 31.220 0.638 1.00 98.62 636 MET A O 1
ATOM 4929 N N . GLU A 1 637 ? -4.223 33.004 -0.673 1.00 98.38 637 GLU A N 1
ATOM 4930 C CA . GLU A 1 637 ? -4.612 33.973 0.363 1.00 98.38 637 GLU A CA 1
ATOM 4931 C C . GLU A 1 637 ? -6.037 33.752 0.887 1.00 98.38 637 GLU A C 1
ATOM 4933 O O . GLU A 1 637 ? -6.311 33.993 2.064 1.00 98.38 637 GLU A O 1
ATOM 4938 N N . LYS A 1 638 ? -6.955 33.300 0.021 1.00 98.44 638 LYS A N 1
ATOM 4939 C CA . LYS A 1 638 ? -8.325 32.948 0.421 1.00 98.44 638 LYS A CA 1
ATOM 4940 C C . LYS A 1 638 ? -8.361 31.577 1.087 1.00 98.44 638 LYS A C 1
ATOM 4942 O O . LYS A 1 638 ? -9.033 31.412 2.101 1.00 98.44 638 LYS A O 1
ATOM 4947 N N . ALA A 1 639 ? -7.635 30.608 0.530 1.00 98.50 639 ALA A N 1
ATOM 4948 C CA . ALA A 1 639 ? -7.568 29.256 1.068 1.00 98.50 639 ALA A CA 1
ATOM 4949 C C . ALA A 1 639 ? -6.937 29.218 2.469 1.00 98.50 639 ALA A C 1
ATOM 4951 O O . ALA A 1 639 ? -7.462 28.538 3.347 1.00 98.50 639 ALA A O 1
ATOM 4952 N N . ALA A 1 640 ? -5.878 29.999 2.709 1.00 98.50 640 ALA A N 1
ATOM 4953 C CA . ALA A 1 640 ? -5.148 30.045 3.976 1.00 98.50 640 ALA A CA 1
ATOM 4954 C C . ALA A 1 640 ? -6.041 30.374 5.180 1.00 98.50 640 ALA A C 1
ATOM 4956 O O . ALA A 1 640 ? -5.807 29.869 6.266 1.00 98.50 640 ALA A O 1
ATOM 4957 N N . GLN A 1 641 ? -7.099 31.165 4.998 1.00 98.19 641 GLN A N 1
ATOM 4958 C CA . GLN A 1 641 ? -7.981 31.577 6.097 1.00 98.19 641 GLN A CA 1
ATOM 4959 C C . GLN A 1 641 ? -8.885 30.450 6.618 1.00 98.19 641 GLN A C 1
ATOM 4961 O O . GLN A 1 641 ? -9.361 30.525 7.749 1.00 98.19 641 GLN A O 1
ATOM 4966 N N . ILE A 1 642 ? -9.159 29.431 5.795 1.00 98.38 642 ILE A N 1
ATOM 4967 C CA . ILE A 1 642 ? -10.147 28.379 6.098 1.00 98.38 642 ILE A CA 1
ATOM 4968 C C . ILE A 1 642 ? -9.602 26.955 5.958 1.00 98.38 642 ILE A C 1
ATOM 4970 O O . ILE A 1 642 ? -10.227 26.020 6.457 1.00 98.38 642 ILE A O 1
ATOM 4974 N N . GLY A 1 643 ? -8.480 26.773 5.262 1.00 98.62 643 GLY A N 1
ATOM 4975 C CA . GLY A 1 643 ? -7.848 25.477 5.053 1.00 98.62 643 GLY A CA 1
ATOM 4976 C C . GLY A 1 643 ? -7.313 24.901 6.356 1.00 98.62 643 GLY A C 1
ATOM 4977 O O . GLY A 1 643 ? -6.780 25.622 7.191 1.00 98.62 643 GLY A O 1
ATOM 4978 N N . GLN A 1 644 ? -7.464 23.594 6.536 1.00 98.75 644 GLN A N 1
ATOM 4979 C CA . GLN A 1 644 ? -6.973 22.868 7.712 1.00 98.75 644 GLN A CA 1
ATOM 4980 C C . GLN A 1 644 ? -5.872 21.870 7.352 1.00 98.75 644 GLN A C 1
ATOM 4982 O O . GLN A 1 644 ? -5.122 21.451 8.227 1.00 98.75 644 GLN A O 1
ATOM 4987 N N . ILE A 1 645 ? -5.787 21.488 6.078 1.00 98.88 645 ILE A N 1
ATOM 4988 C CA . ILE A 1 645 ? -4.736 20.640 5.522 1.00 98.88 645 ILE A CA 1
ATOM 4989 C C . ILE A 1 645 ? -4.261 21.323 4.246 1.00 98.88 645 ILE A C 1
ATOM 4991 O O . ILE A 1 645 ? -5.081 21.596 3.373 1.00 98.88 645 ILE A O 1
ATOM 4995 N N . PHE A 1 646 ? -2.969 21.599 4.137 1.00 98.88 646 PHE A N 1
ATOM 4996 C CA . PHE A 1 646 ? -2.348 22.224 2.976 1.00 98.88 646 PHE A CA 1
ATOM 4997 C C . PHE A 1 646 ? -1.325 21.267 2.378 1.00 98.88 646 PHE A C 1
ATOM 4999 O O . PHE A 1 646 ? -0.446 20.773 3.087 1.00 98.88 646 PHE A O 1
ATOM 5006 N N . VAL A 1 647 ? -1.458 21.016 1.078 1.00 98.88 647 VAL A N 1
ATOM 5007 C CA . VAL A 1 647 ? -0.601 20.119 0.304 1.00 98.88 647 VAL A CA 1
ATOM 5008 C C . VAL A 1 647 ? -0.055 20.887 -0.893 1.00 98.88 647 VAL A C 1
ATOM 5010 O O . VAL A 1 647 ? -0.829 21.334 -1.742 1.00 98.88 647 VAL A O 1
ATOM 5013 N N . THR A 1 648 ? 1.261 21.056 -0.970 1.00 98.69 648 THR A N 1
ATOM 5014 C CA . THR A 1 648 ? 1.927 21.662 -2.133 1.00 98.69 648 THR A CA 1
ATOM 5015 C C . THR A 1 648 ? 2.349 20.585 -3.137 1.00 98.69 648 THR A C 1
ATOM 5017 O O . THR A 1 648 ? 2.858 19.536 -2.742 1.00 98.69 648 THR A O 1
ATOM 5020 N N . THR A 1 649 ? 2.056 20.812 -4.423 1.00 97.31 649 THR A N 1
ATOM 5021 C CA . THR A 1 649 ? 2.205 19.833 -5.523 1.00 97.31 649 THR A CA 1
ATOM 5022 C C . THR A 1 649 ? 2.745 20.472 -6.812 1.00 97.31 649 THR A C 1
ATOM 5024 O O . THR A 1 649 ? 2.467 19.997 -7.914 1.00 97.31 649 THR A O 1
ATOM 5027 N N . THR A 1 650 ? 3.437 21.610 -6.707 1.00 94.69 650 THR A N 1
ATOM 5028 C CA . THR A 1 650 ? 3.675 22.502 -7.854 1.00 94.69 650 THR A CA 1
ATOM 5029 C C . THR A 1 650 ? 5.019 22.297 -8.545 1.00 94.69 650 THR A C 1
ATOM 5031 O O . THR A 1 650 ? 5.164 22.689 -9.702 1.00 94.69 650 THR A O 1
ATOM 5034 N N . GLY A 1 651 ? 6.017 21.750 -7.845 1.00 89.25 651 GLY A N 1
ATOM 5035 C CA . GLY A 1 651 ? 7.415 21.786 -8.281 1.00 89.25 651 GLY A CA 1
ATOM 5036 C C . GLY A 1 651 ? 7.998 23.206 -8.353 1.00 89.25 651 GLY A C 1
ATOM 5037 O O . GLY A 1 651 ? 9.016 23.422 -9.009 1.00 89.25 651 GLY A O 1
ATOM 5038 N N . CYS A 1 652 ? 7.347 24.189 -7.724 1.00 90.38 652 CYS A N 1
ATOM 5039 C CA . CYS A 1 652 ? 7.727 25.598 -7.734 1.00 90.38 652 CYS A CA 1
ATOM 5040 C C . CYS A 1 652 ? 8.055 26.090 -6.317 1.00 90.38 652 CYS A C 1
ATOM 5042 O O . CYS A 1 652 ? 7.697 25.473 -5.322 1.00 90.38 652 CYS A O 1
ATOM 5044 N N . ARG A 1 653 ? 8.749 27.224 -6.222 1.00 92.38 653 ARG A N 1
ATOM 5045 C CA . ARG A 1 653 ? 9.207 27.801 -4.952 1.00 92.38 653 ARG A CA 1
ATOM 5046 C C . ARG A 1 653 ? 8.186 28.759 -4.341 1.00 92.38 653 ARG A C 1
ATOM 5048 O O . ARG A 1 653 ? 7.451 29.422 -5.069 1.00 92.38 653 ARG A O 1
ATOM 5055 N N . ASP A 1 654 ? 8.233 28.902 -3.019 1.00 95.25 654 ASP A N 1
ATOM 5056 C CA . ASP A 1 654 ? 7.544 29.959 -2.265 1.00 95.25 654 ASP A CA 1
ATOM 5057 C C . ASP A 1 654 ? 6.004 29.954 -2.433 1.00 95.25 654 ASP A C 1
ATOM 5059 O O . ASP A 1 654 ? 5.358 31.001 -2.524 1.00 95.25 654 ASP A O 1
ATOM 5063 N N . ILE A 1 655 ? 5.390 28.767 -2.459 1.00 97.69 655 ILE A N 1
ATOM 5064 C CA . ILE A 1 655 ? 3.930 28.594 -2.561 1.00 97.69 655 ILE A CA 1
ATOM 5065 C C . ILE A 1 655 ? 3.246 28.912 -1.227 1.00 97.69 655 ILE A C 1
ATOM 5067 O O . ILE A 1 655 ? 2.229 29.615 -1.173 1.00 97.69 655 ILE A O 1
ATOM 5071 N N . LEU A 1 656 ? 3.819 28.426 -0.124 1.00 98.31 656 LEU A N 1
ATOM 5072 C CA . LEU A 1 656 ? 3.402 28.755 1.236 1.00 98.31 656 LEU A CA 1
ATOM 5073 C C . LEU A 1 656 ? 4.471 29.615 1.913 1.00 98.31 656 LEU A C 1
ATOM 5075 O O . LEU A 1 656 ? 5.569 29.145 2.178 1.00 98.31 656 LEU A O 1
ATOM 5079 N N . VAL A 1 657 ? 4.133 30.873 2.206 1.00 98.12 657 VAL A N 1
ATOM 5080 C CA . VAL A 1 657 ? 5.047 31.878 2.774 1.00 98.12 657 VAL A CA 1
ATOM 5081 C C . VAL A 1 657 ? 4.452 32.510 4.034 1.00 98.12 657 VAL A C 1
ATOM 5083 O O . VAL A 1 657 ? 3.281 32.289 4.347 1.00 98.12 657 VAL A O 1
ATOM 5086 N N . GLY A 1 658 ? 5.221 33.363 4.722 1.00 97.50 658 GLY A N 1
ATOM 5087 C CA . GLY A 1 658 ? 4.849 33.989 6.001 1.00 97.50 658 GLY A CA 1
ATOM 5088 C C . GLY A 1 658 ? 3.403 34.484 6.117 1.00 97.50 658 GLY A C 1
ATOM 5089 O O . GLY A 1 658 ? 2.685 34.099 7.040 1.00 97.50 658 GLY A O 1
ATOM 5090 N N . LYS A 1 659 ? 2.927 35.254 5.127 1.00 97.31 659 LYS A N 1
ATOM 5091 C CA . LYS A 1 659 ? 1.555 35.801 5.112 1.00 97.31 659 LYS A CA 1
ATOM 5092 C C . LYS A 1 659 ? 0.461 34.718 5.131 1.00 97.31 659 LYS A C 1
ATOM 5094 O O . LYS A 1 659 ? -0.649 34.975 5.585 1.00 97.31 659 LYS A O 1
ATOM 5099 N N . HIS A 1 660 ? 0.753 33.520 4.616 1.00 98.56 660 HIS A N 1
ATOM 5100 C CA . HIS A 1 660 ? -0.169 32.385 4.617 1.00 98.56 660 HIS A CA 1
ATOM 5101 C C . HIS A 1 660 ? -0.196 31.720 5.995 1.00 98.56 660 HIS A C 1
ATOM 5103 O O . HIS A 1 660 ? -1.277 31.546 6.554 1.00 98.56 660 HIS A O 1
ATOM 5109 N N . PHE A 1 661 ? 0.970 31.425 6.580 1.00 98.31 661 PHE A N 1
ATOM 5110 C CA . PHE A 1 661 ? 1.066 30.814 7.913 1.00 98.31 661 PHE A CA 1
ATOM 5111 C C . PHE A 1 661 ? 0.399 31.673 8.988 1.00 98.31 661 PHE A C 1
ATOM 5113 O O . PHE A 1 661 ? -0.293 31.164 9.866 1.00 98.31 661 PHE A O 1
ATOM 5120 N N . GLU A 1 662 ? 0.540 32.996 8.892 1.00 97.19 662 GLU A N 1
ATOM 5121 C CA . GLU A 1 662 ? -0.117 33.923 9.812 1.00 97.19 662 GLU A CA 1
ATOM 5122 C C . GLU A 1 662 ? -1.640 33.930 9.687 1.00 97.19 662 GLU A C 1
ATOM 5124 O O . GLU A 1 662 ? -2.301 34.300 10.656 1.00 97.19 662 GLU A O 1
ATOM 5129 N N . ALA A 1 663 ? -2.200 33.533 8.540 1.00 98.00 663 ALA A N 1
ATOM 5130 C CA . ALA A 1 663 ? -3.640 33.470 8.295 1.00 98.00 663 ALA A CA 1
ATOM 5131 C C . ALA A 1 663 ? -4.259 32.114 8.683 1.00 98.00 663 ALA A C 1
ATOM 5133 O O . ALA A 1 663 ? -5.438 32.083 9.046 1.00 98.00 663 ALA A O 1
ATOM 5134 N N . MET A 1 664 ? -3.469 31.035 8.670 1.00 98.56 664 MET A N 1
ATOM 5135 C CA . MET A 1 664 ? -3.912 29.655 8.904 1.00 98.56 664 MET A CA 1
ATOM 5136 C C . MET A 1 664 ? -4.599 29.437 10.262 1.00 98.56 664 MET A C 1
ATOM 5138 O O . MET A 1 664 ? -4.180 30.010 11.274 1.00 98.56 664 MET A O 1
ATOM 5142 N N . PRO A 1 665 ? -5.669 28.622 10.330 1.00 98.31 665 PRO A N 1
ATOM 5143 C CA . PRO A 1 665 ? -6.306 28.273 11.595 1.00 98.31 665 PRO A CA 1
ATOM 5144 C C . PRO A 1 665 ? -5.341 27.506 12.508 1.00 98.31 665 PRO A C 1
ATOM 5146 O O . PRO A 1 665 ? -4.347 26.940 12.060 1.00 98.31 665 PRO A O 1
ATOM 5149 N N . ASN A 1 666 ? -5.638 27.503 13.810 1.00 98.44 666 ASN A N 1
ATOM 5150 C CA . ASN A 1 666 ? -4.816 26.787 14.781 1.00 98.44 666 ASN A CA 1
ATOM 5151 C C . ASN A 1 666 ? -4.758 25.287 14.451 1.00 98.44 666 ASN A C 1
ATOM 5153 O O . ASN A 1 666 ? -5.794 24.678 14.187 1.00 98.44 666 ASN A O 1
ATOM 5157 N N . ASP A 1 667 ? -3.554 24.724 14.525 1.00 98.06 667 ASP A N 1
ATOM 5158 C CA . ASP A 1 667 ? -3.231 23.335 14.192 1.00 98.06 667 ASP A CA 1
ATOM 5159 C C . ASP A 1 667 ? -3.538 22.960 12.732 1.00 98.06 667 ASP A C 1
ATOM 5161 O O . ASP A 1 667 ? -3.867 21.814 12.425 1.00 98.06 667 ASP A O 1
ATOM 5165 N N . ALA A 1 668 ? -3.408 23.920 11.808 1.00 98.75 668 ALA A N 1
ATOM 5166 C CA . ALA A 1 668 ? -3.374 23.612 10.383 1.00 98.75 668 ALA A CA 1
ATOM 5167 C C . ALA A 1 668 ? -2.178 22.702 10.061 1.00 98.75 668 ALA A C 1
ATOM 5169 O O . ALA A 1 668 ? -1.048 22.980 10.470 1.00 98.75 668 ALA A O 1
ATOM 5170 N N . ILE A 1 669 ? -2.436 21.632 9.309 1.00 98.88 669 ILE A N 1
ATOM 5171 C CA . ILE A 1 669 ? -1.413 20.700 8.832 1.00 98.88 669 ILE A CA 1
ATOM 5172 C C . ILE A 1 669 ? -0.874 21.214 7.503 1.00 98.88 669 ILE A C 1
ATOM 5174 O O . ILE A 1 669 ? -1.642 21.492 6.583 1.00 98.88 669 ILE A O 1
ATOM 5178 N N . VAL A 1 670 ? 0.444 21.315 7.397 1.00 98.81 670 VAL A N 1
ATOM 5179 C CA . VAL A 1 670 ? 1.159 21.786 6.216 1.00 98.81 670 VAL A CA 1
ATOM 5180 C C . VAL A 1 670 ? 2.146 20.710 5.790 1.00 98.81 670 VAL A C 1
ATOM 5182 O O . VAL A 1 670 ? 2.970 20.251 6.582 1.00 98.81 670 VAL A O 1
ATOM 5185 N N . CYS A 1 671 ? 2.056 20.294 4.533 1.00 98.62 671 CYS A N 1
ATOM 5186 C CA . CYS A 1 671 ? 2.938 19.290 3.964 1.00 98.62 671 CYS A CA 1
ATOM 5187 C C . CYS A 1 671 ? 3.177 19.539 2.475 1.00 98.62 671 CYS A C 1
ATOM 5189 O O . CYS A 1 671 ? 2.416 20.242 1.806 1.00 98.62 671 CYS A O 1
ATOM 5191 N N . ASN A 1 672 ? 4.246 18.940 1.973 1.00 98.19 672 ASN A N 1
ATOM 5192 C CA . ASN A 1 672 ? 4.647 19.002 0.583 1.00 98.19 672 ASN A CA 1
ATOM 5193 C C . ASN A 1 672 ? 4.742 17.584 0.033 1.00 98.19 672 ASN A C 1
ATOM 5195 O O . ASN A 1 672 ? 5.215 16.684 0.719 1.00 98.19 672 ASN A O 1
ATOM 5199 N N . ILE A 1 673 ? 4.283 17.382 -1.192 1.00 96.25 673 ILE A N 1
ATOM 5200 C CA . ILE A 1 673 ? 4.450 16.120 -1.924 1.00 96.25 673 ILE A CA 1
ATOM 5201 C C . ILE A 1 673 ? 5.016 16.367 -3.333 1.00 96.25 673 ILE A C 1
ATOM 5203 O O . ILE A 1 673 ? 5.145 15.440 -4.124 1.00 96.25 673 ILE A O 1
ATOM 5207 N N . GLY A 1 674 ? 5.373 17.616 -3.653 1.00 88.75 674 GLY A N 1
ATOM 5208 C CA . GLY A 1 674 ? 6.267 17.922 -4.765 1.00 88.75 674 GLY A CA 1
ATOM 5209 C C . GLY A 1 674 ? 7.718 17.557 -4.440 1.00 88.75 674 GLY A C 1
ATOM 5210 O O . GLY A 1 674 ? 8.008 16.995 -3.392 1.00 88.75 674 GLY A O 1
ATOM 5211 N N . HIS A 1 675 ? 8.644 17.859 -5.350 1.00 74.00 675 HIS A N 1
ATOM 5212 C CA . HIS A 1 675 ? 9.976 17.242 -5.343 1.00 74.00 675 HIS A CA 1
ATOM 5213 C C . HIS A 1 675 ? 10.963 17.804 -4.292 1.00 74.00 675 HIS A C 1
ATOM 5215 O O . HIS A 1 675 ? 11.648 17.033 -3.628 1.00 74.00 675 HIS A O 1
ATOM 5221 N N . PHE A 1 676 ? 11.033 19.127 -4.093 1.00 79.62 676 PHE A N 1
ATOM 5222 C CA . PHE A 1 676 ? 11.993 19.766 -3.168 1.00 79.62 676 PHE A CA 1
ATOM 5223 C C . PHE A 1 676 ? 11.312 20.437 -1.972 1.00 79.62 676 PHE A C 1
ATOM 5225 O O . PHE A 1 676 ? 10.109 20.673 -1.996 1.00 79.62 676 PHE A O 1
ATOM 5232 N N . ASP A 1 677 ? 12.086 20.822 -0.954 1.00 82.94 677 ASP A N 1
ATOM 5233 C CA . ASP A 1 677 ? 11.614 21.517 0.256 1.00 82.94 677 ASP A CA 1
ATOM 5234 C C . ASP A 1 677 ? 11.347 23.023 0.076 1.00 82.94 677 ASP A C 1
ATOM 5236 O O . ASP A 1 677 ? 10.967 23.707 1.023 1.00 82.94 677 ASP A O 1
ATOM 5240 N N . CYS A 1 678 ? 11.485 23.551 -1.143 1.00 90.38 678 CYS A N 1
ATOM 5241 C CA . CYS A 1 678 ? 11.347 24.981 -1.425 1.00 90.38 678 CYS A CA 1
ATOM 5242 C C . CYS A 1 678 ? 9.912 25.448 -1.728 1.00 90.38 678 CYS A C 1
ATOM 5244 O O . CYS A 1 678 ? 9.685 26.652 -1.863 1.00 90.38 678 CYS A O 1
ATOM 5246 N N . GLU A 1 679 ? 8.931 24.540 -1.823 1.00 95.62 679 GLU A N 1
ATOM 5247 C CA . GLU A 1 679 ? 7.520 24.931 -1.993 1.00 95.62 679 GLU A CA 1
ATOM 5248 C C . GLU A 1 679 ? 6.978 25.655 -0.745 1.00 95.62 679 GLU A C 1
ATOM 5250 O O . GLU A 1 679 ? 6.066 26.482 -0.832 1.00 95.62 679 GLU A O 1
ATOM 5255 N N . ILE A 1 680 ? 7.553 25.355 0.424 1.00 98.06 680 ILE A N 1
ATOM 5256 C CA . ILE A 1 680 ? 7.155 25.876 1.731 1.00 98.06 680 ILE A CA 1
ATOM 5257 C C . ILE A 1 680 ? 8.327 26.671 2.307 1.00 98.06 680 ILE A C 1
ATOM 5259 O O . ILE A 1 680 ? 9.433 26.157 2.427 1.00 98.06 680 ILE A O 1
ATOM 5263 N N . ASP A 1 681 ? 8.086 27.904 2.744 1.00 97.44 681 ASP A N 1
ATOM 5264 C CA . ASP A 1 681 ? 9.103 28.730 3.402 1.00 97.44 681 ASP A CA 1
ATOM 5265 C C . ASP A 1 681 ? 9.316 28.296 4.870 1.00 97.44 681 ASP A C 1
ATOM 5267 O O . ASP A 1 681 ? 8.901 28.949 5.835 1.00 97.44 681 ASP A O 1
ATOM 5271 N N . VAL A 1 682 ? 9.944 27.129 5.041 1.00 96.75 682 VAL A N 1
ATOM 5272 C CA . VAL A 1 682 ? 10.253 26.525 6.348 1.00 96.75 682 VAL A CA 1
ATOM 5273 C C . VAL A 1 682 ? 11.280 27.360 7.116 1.00 96.75 682 VAL A C 1
ATOM 5275 O O . VAL A 1 682 ? 11.218 27.443 8.346 1.00 96.75 682 VAL A O 1
ATOM 5278 N N . ALA A 1 683 ? 12.196 28.027 6.407 1.00 96.31 683 ALA A N 1
ATOM 5279 C CA . ALA A 1 683 ? 13.165 28.940 7.007 1.00 96.31 683 ALA A CA 1
ATOM 5280 C C . ALA A 1 683 ? 12.457 30.095 7.728 1.00 96.31 683 ALA A C 1
ATOM 5282 O O . ALA A 1 683 ? 12.775 30.398 8.882 1.00 96.31 683 ALA A O 1
ATOM 5283 N N . TRP A 1 684 ? 11.443 30.691 7.094 1.00 97.56 684 TRP A N 1
ATOM 5284 C CA . TRP A 1 684 ? 10.630 31.719 7.728 1.00 97.56 684 TRP A CA 1
ATOM 5285 C C . TRP A 1 684 ? 9.853 31.185 8.936 1.00 97.56 684 TRP A C 1
ATOM 5287 O O . TRP A 1 684 ? 9.824 31.866 9.964 1.00 97.56 684 TRP A O 1
ATOM 5297 N N . LEU A 1 685 ? 9.276 29.975 8.861 1.00 95.38 685 LEU A N 1
ATOM 5298 C CA . LEU A 1 685 ? 8.592 29.337 9.999 1.00 95.38 685 LEU A CA 1
ATOM 5299 C C . LEU A 1 685 ? 9.531 29.174 11.202 1.00 95.38 685 LEU A C 1
ATOM 5301 O O . LEU A 1 685 ? 9.202 29.632 12.298 1.00 95.38 685 LEU A O 1
ATOM 5305 N N . LYS A 1 686 ? 10.719 28.590 10.993 1.00 95.94 686 LYS A N 1
ATOM 5306 C CA . LYS A 1 686 ? 11.740 28.401 12.040 1.00 95.94 686 LYS A CA 1
ATOM 5307 C C . LYS A 1 686 ? 12.192 29.740 12.642 1.00 95.94 686 LYS A C 1
ATOM 5309 O O . LYS A 1 686 ? 12.359 29.832 13.853 1.00 95.94 686 LYS A O 1
ATOM 5314 N N . ALA A 1 687 ? 12.340 30.785 11.825 1.00 97.12 687 ALA A N 1
ATOM 5315 C CA . ALA A 1 687 ? 12.777 32.106 12.281 1.00 97.12 687 ALA A CA 1
ATOM 5316 C C . ALA A 1 687 ? 11.692 32.923 13.014 1.00 97.12 687 ALA A C 1
ATOM 5318 O O . ALA A 1 687 ? 12.025 33.817 13.793 1.00 97.12 687 ALA A O 1
ATOM 5319 N N . ASN A 1 688 ? 10.403 32.665 12.757 1.00 97.38 688 ASN A N 1
ATOM 5320 C CA . ASN A 1 688 ? 9.296 33.485 13.274 1.00 97.38 688 ASN A CA 1
ATOM 5321 C C . ASN A 1 688 ? 8.417 32.794 14.323 1.00 97.38 688 ASN A C 1
ATOM 5323 O O . ASN A 1 688 ? 7.594 33.473 14.952 1.00 97.38 688 ASN A O 1
ATOM 5327 N N . ALA A 1 689 ? 8.585 31.490 14.537 1.00 96.88 689 ALA A N 1
ATOM 5328 C CA . ALA A 1 689 ? 7.930 30.775 15.623 1.00 96.88 689 ALA A CA 1
ATOM 5329 C C . ALA A 1 689 ? 8.477 31.212 16.994 1.00 96.88 689 ALA A C 1
ATOM 5331 O O . ALA A 1 689 ? 9.666 31.464 17.167 1.00 96.88 689 ALA A O 1
ATOM 5332 N N . GLN A 1 690 ? 7.592 31.301 17.987 1.00 97.38 690 GLN A N 1
ATOM 5333 C CA . GLN A 1 690 ? 7.956 31.530 19.387 1.00 97.38 690 GLN A CA 1
ATOM 5334 C C . GLN A 1 690 ? 8.614 30.295 20.004 1.00 97.38 690 GLN A C 1
ATOM 5336 O O . GLN A 1 690 ? 9.521 30.417 20.824 1.00 97.38 690 GLN A O 1
ATOM 5341 N N . SER A 1 691 ? 8.147 29.110 19.618 1.00 97.25 691 SER A N 1
ATOM 5342 C CA . SER A 1 691 ? 8.735 27.833 20.000 1.00 97.25 691 SER A CA 1
ATOM 5343 C C . SER A 1 691 ? 8.395 26.762 18.967 1.00 97.25 691 SER A C 1
ATOM 5345 O O . SER A 1 691 ? 7.395 26.858 18.249 1.00 97.25 691 SER A O 1
ATOM 5347 N N . VAL A 1 692 ? 9.244 25.738 18.900 1.00 97.25 692 VAL A N 1
ATOM 5348 C CA . VAL A 1 692 ? 9.041 24.548 18.072 1.00 97.25 692 VAL A CA 1
ATOM 5349 C C . VAL A 1 692 ? 9.013 23.344 18.996 1.00 97.25 692 VAL A C 1
ATOM 5351 O O . VAL A 1 692 ? 9.918 23.162 19.811 1.00 97.25 692 VAL A O 1
ATOM 5354 N N . GLN A 1 693 ? 7.961 22.542 18.887 1.00 97.31 693 GLN A N 1
ATOM 5355 C CA . GLN A 1 693 ? 7.831 21.280 19.595 1.00 97.31 693 GLN A CA 1
ATOM 5356 C C . GLN A 1 693 ? 7.897 20.142 18.580 1.00 97.31 693 GLN A C 1
ATOM 5358 O O . GLN A 1 693 ? 6.974 19.979 17.782 1.00 97.31 693 GLN A O 1
ATOM 5363 N N . ASN A 1 694 ? 8.955 19.334 18.640 1.00 97.88 694 ASN A N 1
ATOM 5364 C CA . ASN A 1 694 ? 8.965 18.062 17.931 1.00 97.88 694 ASN A CA 1
ATOM 5365 C C . ASN A 1 694 ? 7.996 17.104 18.641 1.00 97.88 694 ASN A C 1
ATOM 5367 O O . ASN A 1 694 ? 8.127 16.861 19.842 1.00 97.88 694 ASN A O 1
ATOM 5371 N N . ILE A 1 695 ? 6.983 16.627 17.920 1.00 97.81 695 ILE A N 1
ATOM 5372 C CA . ILE A 1 695 ? 5.980 15.693 18.450 1.00 97.81 695 ILE A CA 1
ATOM 5373 C C . ILE A 1 695 ? 6.513 14.265 18.349 1.00 97.81 695 ILE A C 1
ATOM 5375 O O . ILE A 1 695 ? 6.421 13.488 19.297 1.00 97.81 695 ILE A O 1
ATOM 5379 N N . LYS A 1 696 ? 7.062 13.941 17.177 1.00 96.31 696 LYS A N 1
ATOM 5380 C CA . LYS A 1 696 ? 7.753 12.696 16.836 1.00 96.31 696 LYS A CA 1
ATOM 5381 C C . LYS A 1 696 ? 8.620 12.951 15.589 1.00 96.31 696 LYS A C 1
ATOM 5383 O O . LYS A 1 696 ? 8.492 14.028 14.992 1.00 96.31 696 LYS A O 1
ATOM 5388 N N . PRO A 1 697 ? 9.483 12.009 15.163 1.00 95.50 697 PRO A N 1
ATOM 5389 C CA . PRO A 1 697 ? 10.255 12.176 13.935 1.00 95.5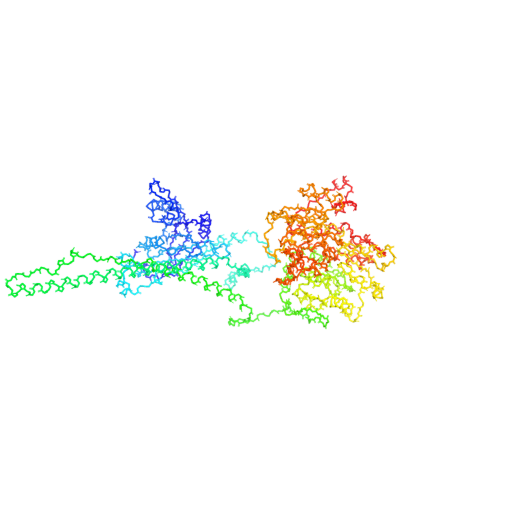0 697 PRO A CA 1
ATOM 5390 C C . PRO A 1 697 ? 9.369 12.621 12.762 1.00 95.50 697 PRO A C 1
ATOM 5392 O O . PRO A 1 697 ? 8.289 12.067 12.550 1.00 95.50 697 PRO A O 1
ATOM 5395 N N . GLN A 1 698 ? 9.813 13.664 12.051 1.00 95.00 698 GLN A N 1
ATOM 5396 C CA . GLN A 1 698 ? 9.129 14.267 10.899 1.00 95.00 698 GLN A CA 1
ATOM 5397 C C . GLN A 1 698 ? 7.765 14.928 11.202 1.00 95.00 698 GLN A C 1
ATOM 5399 O O . GLN A 1 698 ? 7.012 15.214 10.270 1.00 95.00 698 GLN A O 1
ATOM 5404 N N . VAL A 1 699 ? 7.434 15.203 12.470 1.00 98.50 699 VAL A N 1
ATOM 5405 C CA . VAL A 1 699 ? 6.219 15.941 12.854 1.00 98.50 699 VAL A CA 1
ATOM 5406 C C . VAL A 1 699 ? 6.557 17.031 13.864 1.00 98.50 699 VAL A C 1
ATOM 5408 O O . VAL A 1 699 ? 6.799 16.758 15.044 1.00 98.50 699 VAL A O 1
ATOM 5411 N N . ASP A 1 700 ? 6.502 18.278 13.409 1.00 98.44 700 ASP A N 1
ATOM 5412 C CA . ASP A 1 700 ? 6.871 19.449 14.199 1.00 98.44 700 ASP A CA 1
ATOM 5413 C C . ASP A 1 700 ? 5.697 20.414 14.338 1.00 98.44 700 ASP A C 1
ATOM 5415 O O . ASP A 1 700 ? 5.005 20.737 13.372 1.00 98.44 700 ASP A O 1
ATOM 5419 N N . ARG A 1 701 ? 5.477 20.907 15.558 1.00 98.31 701 ARG A N 1
ATOM 5420 C CA . ARG A 1 701 ? 4.424 21.869 15.882 1.00 98.31 701 ARG A CA 1
ATOM 5421 C C . ARG A 1 701 ? 5.042 23.221 16.233 1.00 98.31 701 ARG A C 1
ATOM 5423 O O . ARG A 1 701 ? 5.737 23.357 17.238 1.00 98.31 701 ARG A O 1
ATOM 5430 N N . PHE A 1 702 ? 4.769 24.225 15.409 1.00 98.56 702 PHE A N 1
ATOM 5431 C CA . PHE A 1 702 ? 5.306 25.581 15.518 1.00 98.56 702 PHE A CA 1
ATOM 5432 C C . PHE A 1 702 ? 4.284 26.500 16.184 1.00 98.56 702 PHE A C 1
ATOM 5434 O O . PHE A 1 702 ? 3.202 26.698 15.635 1.00 98.56 702 PHE A O 1
ATOM 5441 N N . LEU A 1 703 ? 4.616 27.084 17.339 1.00 98.31 703 LEU A N 1
ATOM 5442 C CA . LEU A 1 703 ? 3.805 28.123 17.980 1.00 98.31 703 LEU A CA 1
ATOM 5443 C C . LEU A 1 703 ? 4.124 29.486 17.357 1.00 98.31 703 LEU A C 1
ATOM 5445 O O . LEU A 1 703 ? 5.249 29.972 17.456 1.00 98.31 703 LEU A O 1
ATOM 5449 N N . MET A 1 704 ? 3.136 30.134 16.749 1.00 97.75 704 MET A N 1
ATOM 5450 C CA . MET A 1 704 ? 3.288 31.439 16.101 1.00 97.75 704 MET A CA 1
ATOM 5451 C C . MET A 1 704 ? 3.020 32.600 17.070 1.00 97.75 704 MET A C 1
ATOM 5453 O O . MET A 1 704 ? 2.331 32.453 18.077 1.00 97.75 704 MET A O 1
ATOM 5457 N N . LYS A 1 705 ? 3.495 33.809 16.731 1.00 95.25 705 LYS A N 1
ATOM 5458 C CA . LYS A 1 705 ? 3.314 35.032 17.551 1.00 95.25 705 LYS A CA 1
ATOM 5459 C C . LYS A 1 705 ? 1.854 35.382 17.861 1.00 95.25 705 LYS A C 1
ATOM 5461 O O . LYS A 1 705 ? 1.584 36.043 18.857 1.00 95.25 705 LYS A O 1
ATOM 5466 N N . ASN A 1 706 ? 0.924 34.955 17.009 1.00 94.81 706 ASN A N 1
ATOM 5467 C CA . ASN A 1 706 ? -0.513 35.162 17.183 1.00 94.81 706 ASN A CA 1
ATOM 5468 C C . ASN A 1 706 ? -1.174 34.124 18.121 1.00 94.81 706 ASN A C 1
ATOM 5470 O O . ASN A 1 706 ? -2.393 34.139 18.265 1.00 94.81 706 ASN A O 1
ATOM 5474 N N . GLY A 1 707 ? -0.398 33.217 18.727 1.00 96.81 707 GLY A N 1
ATOM 5475 C CA . GLY A 1 707 ? -0.878 32.169 19.633 1.00 96.81 707 GLY A CA 1
ATOM 5476 C C . GLY A 1 707 ? -1.426 30.914 18.943 1.00 96.81 707 GLY A C 1
ATOM 5477 O O . GLY A 1 707 ? -1.818 29.975 19.632 1.00 96.81 707 GLY A O 1
ATOM 5478 N N . ARG A 1 708 ? -1.466 30.874 17.604 1.00 98.19 708 ARG A N 1
ATOM 5479 C CA . ARG A 1 708 ? -1.879 29.694 16.829 1.00 98.19 708 ARG A CA 1
ATOM 5480 C C . ARG A 1 708 ? -0.689 28.800 16.511 1.00 98.19 708 ARG A C 1
ATOM 5482 O O . ARG A 1 708 ? 0.439 29.273 16.403 1.00 98.19 708 ARG A O 1
ATOM 5489 N N . HIS A 1 709 ? -0.965 27.520 16.312 1.00 98.31 709 HIS A N 1
ATOM 5490 C CA . HIS A 1 709 ? 0.031 26.526 15.940 1.00 98.31 709 HIS A CA 1
ATOM 5491 C C . HIS A 1 709 ? -0.086 26.117 14.473 1.00 98.31 709 HIS A C 1
ATOM 5493 O O . HIS A 1 709 ? -1.190 26.093 13.929 1.00 98.31 709 HIS A O 1
ATOM 5499 N N . ILE A 1 710 ? 1.043 25.741 13.874 1.00 98.62 710 ILE A N 1
ATOM 5500 C CA . ILE A 1 710 ? 1.135 25.074 12.570 1.00 98.62 710 ILE A CA 1
ATOM 5501 C C . ILE A 1 710 ? 1.809 23.720 12.774 1.00 98.62 710 ILE A C 1
ATOM 5503 O O . ILE A 1 710 ? 2.829 23.645 13.457 1.00 98.62 710 ILE A O 1
ATOM 5507 N N . ILE A 1 711 ? 1.252 22.664 12.188 1.00 98.81 711 ILE A N 1
ATOM 5508 C CA . ILE A 1 711 ? 1.854 21.329 12.179 1.00 98.81 711 ILE A CA 1
ATOM 5509 C C . ILE A 1 711 ? 2.532 21.145 10.823 1.00 98.81 711 ILE A C 1
ATOM 5511 O O . ILE A 1 711 ? 1.851 21.076 9.802 1.00 98.81 711 ILE A O 1
ATOM 5515 N N . LEU A 1 712 ? 3.859 21.082 10.805 1.00 98.75 712 LEU A N 1
ATOM 5516 C CA . LEU A 1 712 ? 4.650 20.842 9.602 1.00 98.75 712 LEU A CA 1
ATOM 5517 C C . LEU A 1 712 ? 5.059 19.371 9.545 1.00 98.75 712 LEU A C 1
ATOM 5519 O O . LEU A 1 712 ? 5.563 18.821 10.527 1.00 98.75 712 LEU A O 1
ATOM 5523 N N . LEU A 1 713 ? 4.854 18.748 8.387 1.00 98.44 713 LEU A N 1
ATOM 5524 C CA . LEU A 1 713 ? 5.245 17.363 8.143 1.00 98.44 713 LEU A CA 1
ATOM 5525 C C . LEU A 1 713 ? 6.555 17.297 7.352 1.00 98.44 713 LEU A C 1
ATOM 5527 O O . LEU A 1 713 ? 6.760 18.083 6.426 1.00 98.44 713 LEU A O 1
ATOM 5531 N N . ALA A 1 714 ? 7.421 16.351 7.725 1.00 95.75 714 ALA A N 1
ATOM 5532 C CA . ALA A 1 714 ? 8.697 16.040 7.074 1.00 95.75 714 ALA A CA 1
ATOM 5533 C C . ALA A 1 714 ? 9.603 17.259 6.816 1.00 95.75 714 ALA A C 1
ATOM 5535 O O . ALA A 1 714 ? 10.313 17.301 5.816 1.00 95.75 714 ALA A O 1
ATOM 5536 N N . GLU A 1 715 ? 9.554 18.275 7.685 1.00 95.31 715 GLU A N 1
ATOM 5537 C CA . GLU A 1 715 ? 10.279 19.543 7.507 1.00 95.31 715 GLU A CA 1
ATOM 5538 C C . GLU A 1 715 ? 10.047 20.212 6.135 1.00 95.31 715 GLU A C 1
ATOM 5540 O O . GLU A 1 715 ? 10.907 20.934 5.642 1.00 95.31 715 GLU A O 1
ATOM 5545 N N . GLY A 1 716 ? 8.887 19.979 5.507 1.00 95.25 716 GLY A N 1
ATOM 5546 C CA . GLY A 1 716 ? 8.560 20.499 4.175 1.00 95.25 716 GLY A CA 1
ATOM 5547 C C . GLY A 1 716 ? 9.091 19.669 2.998 1.00 95.25 716 GLY A C 1
ATOM 5548 O O . GLY A 1 716 ? 8.876 20.052 1.849 1.00 95.25 716 GLY A O 1
ATOM 5549 N N . ARG A 1 717 ? 9.733 18.522 3.247 1.00 93.38 717 ARG A N 1
ATOM 5550 C CA . ARG A 1 717 ? 10.083 17.525 2.216 1.00 93.38 717 ARG A CA 1
ATOM 5551 C C . ARG A 1 717 ? 8.883 16.636 1.873 1.00 93.38 717 ARG A C 1
ATOM 5553 O O . ARG A 1 717 ? 7.815 16.763 2.471 1.00 93.38 717 ARG A O 1
ATOM 5560 N N . LEU A 1 718 ? 9.076 15.736 0.905 1.00 94.19 718 LEU A N 1
ATOM 5561 C CA . LEU A 1 718 ? 8.068 14.792 0.406 1.00 94.19 718 LEU A CA 1
ATOM 5562 C C . LEU A 1 718 ? 7.404 14.004 1.546 1.00 94.19 718 LEU A C 1
ATOM 5564 O O . LEU A 1 718 ? 8.013 13.126 2.155 1.00 94.19 718 LEU A O 1
ATOM 5568 N N . VAL A 1 719 ? 6.136 14.295 1.827 1.00 97.50 719 VAL A N 1
ATOM 5569 C CA . VAL A 1 719 ? 5.388 13.748 2.969 1.00 97.50 719 VAL A CA 1
ATOM 5570 C C . VAL A 1 719 ? 5.074 12.261 2.827 1.00 97.50 719 VAL A C 1
ATOM 5572 O O . VAL A 1 719 ? 5.110 11.527 3.812 1.00 97.50 719 VAL A O 1
ATOM 5575 N N . ASN A 1 720 ? 4.792 11.798 1.611 1.00 96.69 720 ASN A N 1
ATOM 5576 C CA . ASN A 1 720 ? 4.495 10.396 1.324 1.00 96.69 720 ASN A CA 1
ATOM 5577 C C . ASN A 1 720 ? 5.693 9.479 1.617 1.00 96.69 720 ASN A C 1
ATOM 5579 O O . ASN A 1 720 ? 5.509 8.360 2.085 1.00 96.69 720 ASN A O 1
ATOM 5583 N N . LEU A 1 721 ? 6.917 9.954 1.387 1.00 92.25 721 LEU A N 1
ATOM 5584 C CA . LEU A 1 721 ? 8.157 9.217 1.656 1.00 92.25 721 LEU A CA 1
ATOM 5585 C C . LEU A 1 721 ? 8.713 9.500 3.059 1.00 92.25 721 LEU A C 1
ATOM 5587 O O . LEU A 1 721 ? 9.168 8.594 3.754 1.00 92.25 721 LEU A O 1
ATOM 5591 N N . GLY A 1 722 ? 8.656 10.756 3.501 1.00 90.81 722 GLY A N 1
ATOM 5592 C CA . GLY A 1 722 ? 9.170 11.175 4.802 1.00 90.81 722 GLY A CA 1
ATOM 5593 C C . GLY A 1 722 ? 8.355 10.607 5.963 1.00 90.81 722 GLY A C 1
ATOM 5594 O O . GLY A 1 722 ? 8.932 10.065 6.909 1.00 90.81 722 GLY A O 1
ATOM 5595 N N . CYS A 1 723 ? 7.023 10.675 5.869 1.00 96.56 723 CYS A N 1
ATOM 5596 C CA . CYS A 1 723 ? 6.098 10.244 6.922 1.00 96.56 723 CYS A CA 1
ATOM 5597 C C . CYS A 1 723 ? 5.455 8.867 6.674 1.00 96.56 723 CYS A C 1
ATOM 5599 O O . CYS A 1 723 ? 4.808 8.339 7.578 1.00 96.56 723 CYS A O 1
ATOM 5601 N N . ALA A 1 724 ? 5.626 8.279 5.489 1.00 96.44 724 ALA A N 1
ATOM 5602 C CA . ALA A 1 724 ? 5.166 6.928 5.172 1.00 96.44 724 ALA A CA 1
ATOM 5603 C C . ALA A 1 724 ? 6.224 6.166 4.356 1.00 96.44 724 ALA A C 1
ATOM 5605 O O . ALA A 1 724 ? 7.401 6.186 4.716 1.00 96.44 724 ALA A O 1
ATOM 5606 N N . THR A 1 725 ? 5.810 5.430 3.323 1.00 95.06 725 THR A N 1
ATOM 5607 C CA . THR A 1 725 ? 6.669 4.517 2.550 1.00 95.06 725 THR A CA 1
ATOM 5608 C C . THR A 1 725 ? 6.723 4.844 1.057 1.00 95.06 725 THR A C 1
ATOM 5610 O O . THR A 1 725 ? 7.246 4.046 0.288 1.00 95.06 725 THR A O 1
ATOM 5613 N N . GLY A 1 726 ? 6.218 6.008 0.642 1.00 95.12 726 GLY A N 1
ATOM 5614 C CA . GLY A 1 726 ? 6.115 6.383 -0.765 1.00 95.12 726 GLY A CA 1
ATOM 5615 C C . GLY A 1 726 ? 4.982 5.661 -1.485 1.00 95.12 726 GLY A C 1
ATOM 5616 O O . GLY A 1 726 ? 3.971 5.293 -0.889 1.00 95.12 726 GLY A O 1
ATOM 5617 N N . HIS A 1 727 ? 5.138 5.521 -2.794 1.00 97.25 727 HIS A N 1
ATOM 5618 C CA . HIS A 1 727 ? 4.160 4.889 -3.671 1.00 97.25 727 HIS A CA 1
ATOM 5619 C C . HIS A 1 727 ? 4.162 3.359 -3.527 1.00 97.25 727 HIS A C 1
ATOM 5621 O O . HIS A 1 727 ? 5.175 2.755 -3.177 1.00 97.25 727 HIS A O 1
ATOM 5627 N N . SER A 1 728 ? 3.014 2.731 -3.796 1.00 96.19 728 SER A N 1
ATOM 5628 C CA . SER A 1 728 ? 2.849 1.277 -3.721 1.00 96.19 728 SER A CA 1
ATOM 5629 C C . SER A 1 728 ? 3.684 0.545 -4.779 1.00 96.19 728 SER A C 1
ATOM 5631 O O . SER A 1 728 ? 4.039 1.093 -5.825 1.00 96.19 728 SER A O 1
ATOM 5633 N N . SER A 1 729 ? 4.007 -0.724 -4.520 1.00 98.19 729 SER A N 1
ATOM 5634 C CA . SER A 1 729 ? 4.867 -1.514 -5.410 1.00 98.19 729 SER A CA 1
ATOM 5635 C C . SER A 1 729 ? 4.305 -1.628 -6.830 1.00 98.19 729 SER A C 1
ATOM 5637 O O . SER A 1 729 ? 5.054 -1.438 -7.785 1.00 98.19 729 SER A O 1
ATOM 5639 N N . PHE A 1 730 ? 2.990 -1.808 -6.984 1.00 98.38 730 PHE A N 1
ATOM 5640 C CA . PHE A 1 730 ? 2.342 -1.904 -8.295 1.00 98.38 730 PHE A CA 1
ATOM 5641 C C . PHE A 1 730 ? 2.527 -0.660 -9.164 1.00 98.38 730 PHE A C 1
ATOM 5643 O O . PHE A 1 730 ? 2.879 -0.766 -10.340 1.00 98.38 730 PHE A O 1
ATOM 5650 N N . VAL A 1 731 ? 2.331 0.535 -8.601 1.00 97.19 731 VAL A N 1
ATOM 5651 C CA . VAL A 1 731 ? 2.497 1.760 -9.389 1.00 97.19 731 VAL A CA 1
ATOM 5652 C C . VAL A 1 731 ? 3.974 2.022 -9.699 1.00 97.19 731 VAL A C 1
ATOM 5654 O O . VAL A 1 731 ? 4.300 2.378 -10.830 1.00 97.19 731 VAL A O 1
ATOM 5657 N N . MET A 1 732 ? 4.880 1.738 -8.754 1.00 98.06 732 MET A N 1
ATOM 5658 C CA . MET A 1 732 ? 6.324 1.851 -8.993 1.00 98.06 732 MET A CA 1
ATOM 5659 C C . MET A 1 732 ? 6.835 0.822 -9.998 1.00 98.06 732 MET A C 1
ATOM 5661 O O . MET A 1 732 ? 7.794 1.093 -10.713 1.00 98.06 732 MET A O 1
ATOM 5665 N N . SER A 1 733 ? 6.177 -0.331 -10.127 1.00 98.62 733 SER A N 1
ATOM 5666 C CA . SER A 1 733 ? 6.469 -1.290 -11.191 1.00 98.62 733 SER A CA 1
ATOM 5667 C C . SER A 1 733 ? 6.324 -0.655 -12.570 1.00 98.62 733 SER A C 1
ATOM 5669 O O . SER A 1 733 ? 7.147 -0.926 -13.442 1.00 98.62 733 SER A O 1
ATOM 5671 N N . CYS A 1 734 ? 5.356 0.243 -12.776 1.00 98.12 734 CYS A N 1
ATOM 5672 C CA . CYS A 1 734 ? 5.203 0.946 -14.049 1.00 98.12 734 CYS A CA 1
ATOM 5673 C C . CYS A 1 734 ? 6.414 1.858 -14.319 1.00 98.12 734 CYS A C 1
ATOM 5675 O O . CYS A 1 734 ? 7.067 1.731 -15.360 1.00 98.12 734 CYS A O 1
ATOM 5677 N N . SER A 1 735 ? 6.776 2.720 -13.364 1.00 97.81 735 SER A N 1
ATOM 5678 C CA . SER A 1 735 ? 7.926 3.632 -13.479 1.00 97.81 735 SER A CA 1
ATOM 5679 C C . SER A 1 735 ? 9.241 2.883 -13.660 1.00 97.81 735 SER A C 1
ATOM 5681 O O . SER A 1 735 ? 10.019 3.169 -14.569 1.00 97.81 735 SER A O 1
ATOM 5683 N N . PHE A 1 736 ? 9.473 1.852 -12.855 1.00 98.69 736 PHE A N 1
ATOM 5684 C CA . PHE A 1 736 ? 10.731 1.121 -12.866 1.00 98.69 736 PHE A CA 1
ATOM 5685 C C . PHE A 1 736 ? 10.856 0.178 -14.059 1.00 98.69 736 PHE A C 1
ATOM 5687 O O . PHE A 1 736 ? 11.964 -0.032 -14.549 1.00 98.69 736 PHE A O 1
ATOM 5694 N N . THR A 1 737 ? 9.746 -0.324 -14.607 1.00 98.75 737 THR A N 1
ATOM 5695 C CA . THR A 1 737 ? 9.782 -1.005 -15.910 1.00 98.75 737 THR A CA 1
ATOM 5696 C C . THR A 1 737 ? 10.242 -0.028 -16.993 1.00 98.75 737 THR A C 1
ATOM 5698 O O . THR A 1 737 ? 11.135 -0.373 -17.766 1.00 98.75 737 THR A O 1
ATOM 5701 N N . ASN A 1 738 ? 9.741 1.216 -17.003 1.00 98.44 738 ASN A N 1
ATOM 5702 C CA . ASN A 1 738 ? 10.259 2.248 -17.909 1.00 98.44 738 ASN A CA 1
ATOM 5703 C C . ASN A 1 738 ? 11.752 2.522 -17.674 1.00 98.44 738 ASN A C 1
ATOM 5705 O O . ASN A 1 738 ? 12.505 2.584 -18.643 1.00 98.44 738 ASN A O 1
ATOM 5709 N N . GLN A 1 739 ? 12.208 2.624 -16.421 1.00 98.50 739 GLN A N 1
ATOM 5710 C CA . GLN A 1 739 ? 13.633 2.802 -16.113 1.00 98.50 739 GLN A CA 1
ATOM 5711 C C . GLN A 1 739 ? 14.495 1.674 -16.687 1.00 98.50 739 GLN A C 1
ATOM 5713 O O . GLN A 1 739 ? 15.489 1.938 -17.360 1.00 98.50 739 GLN A O 1
ATOM 5718 N N . VAL A 1 740 ? 14.109 0.411 -16.489 1.00 98.62 740 VAL A N 1
ATOM 5719 C CA . VAL A 1 740 ? 14.869 -0.729 -17.024 1.00 98.62 740 VAL A CA 1
ATOM 5720 C C . VAL A 1 740 ? 14.896 -0.704 -18.554 1.00 98.62 740 VAL A C 1
ATOM 5722 O O . VAL A 1 740 ? 15.957 -0.895 -19.149 1.00 98.62 740 VAL A O 1
ATOM 5725 N N . LEU A 1 741 ? 13.765 -0.419 -19.207 1.00 97.44 741 LEU A N 1
ATOM 5726 C CA . LEU A 1 741 ? 13.712 -0.301 -20.667 1.00 97.44 741 LEU A CA 1
ATOM 5727 C C . LEU A 1 741 ? 14.557 0.881 -21.171 1.00 97.44 741 LEU A C 1
ATOM 5729 O O . LEU A 1 741 ? 15.257 0.745 -22.172 1.00 97.44 741 LEU A O 1
ATOM 5733 N N . ALA A 1 742 ? 14.572 2.009 -20.460 1.00 97.62 742 ALA A N 1
ATOM 5734 C CA . ALA A 1 742 ? 15.429 3.150 -20.769 1.00 97.62 742 ALA A CA 1
ATOM 5735 C C . ALA A 1 742 ? 16.920 2.795 -20.638 1.00 97.62 742 ALA A C 1
ATOM 5737 O O . ALA A 1 742 ? 17.706 3.103 -21.533 1.00 97.62 742 ALA A O 1
ATOM 5738 N N . GLN A 1 743 ? 17.308 2.079 -19.581 1.00 98.31 743 GLN A N 1
ATOM 5739 C CA . GLN A 1 743 ? 18.682 1.606 -19.385 1.00 98.31 743 GLN A CA 1
ATOM 5740 C C . GLN A 1 743 ? 19.119 0.647 -20.501 1.00 98.31 743 GLN A C 1
ATOM 5742 O O . GLN A 1 743 ? 20.206 0.806 -21.061 1.00 98.31 743 GLN A O 1
ATOM 5747 N N . ILE A 1 744 ? 18.255 -0.299 -20.895 1.00 96.88 744 ILE A N 1
ATOM 5748 C CA . ILE A 1 744 ? 18.509 -1.184 -22.043 1.00 96.88 744 ILE A CA 1
ATOM 5749 C C . ILE A 1 744 ? 18.661 -0.356 -23.323 1.00 96.88 744 ILE A C 1
ATOM 5751 O O . ILE A 1 744 ? 19.619 -0.556 -24.065 1.00 96.88 744 ILE A O 1
ATOM 5755 N N . MET A 1 745 ? 17.758 0.597 -23.569 1.00 95.06 745 MET A N 1
ATOM 5756 C CA . MET A 1 745 ? 17.787 1.450 -24.759 1.00 95.06 745 MET A CA 1
ATOM 5757 C C . MET A 1 745 ? 19.070 2.283 -24.850 1.00 95.06 745 MET A C 1
ATOM 5759 O O . MET A 1 745 ? 19.657 2.360 -25.926 1.00 95.06 745 MET A O 1
ATOM 5763 N N . LEU A 1 746 ? 19.524 2.882 -23.746 1.00 96.00 746 LEU A N 1
ATOM 5764 C CA . LEU A 1 746 ? 20.778 3.639 -23.701 1.00 96.00 746 LEU A CA 1
ATOM 5765 C C . LEU A 1 746 ? 21.984 2.737 -23.973 1.00 96.00 746 LEU A C 1
ATOM 5767 O O . LEU A 1 746 ? 22.824 3.070 -24.807 1.00 96.00 746 LEU A O 1
ATOM 5771 N N . TYR A 1 747 ? 22.056 1.584 -23.304 1.00 96.38 747 TYR A N 1
ATOM 5772 C CA . TYR A 1 747 ? 23.206 0.684 -23.390 1.00 96.38 747 TYR A CA 1
ATOM 5773 C C . TYR A 1 747 ? 23.303 -0.059 -24.732 1.00 96.38 747 TYR A C 1
ATOM 5775 O O . TYR A 1 747 ? 24.399 -0.366 -25.199 1.00 96.38 747 TYR A O 1
ATOM 5783 N N . LYS A 1 748 ? 22.159 -0.350 -25.365 1.00 93.44 748 LYS A N 1
ATOM 5784 C CA . LYS A 1 748 ? 22.054 -1.119 -26.618 1.00 93.44 748 LYS A CA 1
ATOM 5785 C C . LYS A 1 748 ? 21.789 -0.270 -27.862 1.00 93.44 748 LYS A C 1
ATOM 5787 O O . LYS A 1 748 ? 21.538 -0.835 -28.923 1.00 93.44 748 LYS A O 1
ATOM 5792 N N . ASN A 1 749 ? 21.880 1.056 -27.771 1.00 86.75 749 ASN A N 1
ATOM 5793 C CA . ASN A 1 749 ? 21.571 1.973 -28.878 1.00 86.75 749 ASN A CA 1
ATOM 5794 C C . ASN A 1 749 ? 22.358 1.704 -30.187 1.00 86.75 749 ASN A C 1
ATOM 5796 O O . ASN A 1 749 ? 21.857 1.981 -31.275 1.00 86.75 749 ASN A O 1
ATOM 5800 N N . GLU A 1 750 ? 23.564 1.137 -30.099 1.00 86.00 750 GLU A N 1
ATOM 5801 C CA . GLU A 1 750 ? 24.431 0.796 -31.237 1.00 86.00 750 GLU A CA 1
ATOM 5802 C C . GLU A 1 750 ? 24.496 -0.725 -31.521 1.00 86.00 750 GLU A C 1
ATOM 5804 O O . GLU A 1 750 ? 25.207 -1.158 -32.430 1.00 86.00 750 GLU A O 1
ATOM 5809 N N . ASP A 1 751 ? 23.740 -1.557 -30.791 1.00 89.50 751 ASP A N 1
ATOM 5810 C CA . ASP A 1 751 ? 23.732 -3.019 -30.949 1.00 89.50 751 ASP A CA 1
ATOM 5811 C C . ASP A 1 751 ? 22.699 -3.461 -32.002 1.00 89.50 751 ASP A C 1
ATOM 5813 O O . ASP A 1 751 ? 21.517 -3.683 -31.726 1.00 89.50 751 ASP A O 1
ATOM 5817 N N . VAL A 1 752 ? 23.165 -3.591 -33.247 1.00 86.25 752 VAL A N 1
ATOM 5818 C CA . VAL A 1 752 ? 22.329 -3.939 -34.409 1.00 86.25 752 VAL A CA 1
ATOM 5819 C C . VAL A 1 752 ? 21.674 -5.316 -34.267 1.00 86.25 752 VAL A C 1
ATOM 5821 O O . VAL A 1 752 ? 20.528 -5.493 -34.683 1.00 86.25 752 VAL A O 1
ATOM 5824 N N . GLU A 1 753 ? 22.372 -6.296 -33.693 1.00 89.19 753 GLU A N 1
ATOM 5825 C CA . GLU A 1 753 ? 21.833 -7.651 -33.540 1.00 89.19 753 GLU A CA 1
ATOM 5826 C C . GLU A 1 753 ? 20.763 -7.693 -32.446 1.00 89.19 753 GLU A C 1
ATOM 5828 O O . GLU A 1 753 ? 19.705 -8.297 -32.646 1.00 89.19 753 GLU A O 1
ATOM 5833 N N . PHE A 1 754 ? 20.973 -6.971 -31.339 1.00 90.50 754 PHE A N 1
ATOM 5834 C CA . PHE A 1 754 ? 19.940 -6.792 -30.321 1.00 90.50 754 PHE A CA 1
ATOM 5835 C C . PHE A 1 754 ? 18.701 -6.092 -30.894 1.00 90.50 754 PHE A C 1
ATOM 5837 O O . PHE A 1 754 ? 17.581 -6.557 -30.681 1.00 90.50 754 PHE A O 1
ATOM 5844 N N . GLY A 1 755 ? 18.887 -5.034 -31.691 1.00 86.19 755 GLY A N 1
ATOM 5845 C CA . GLY A 1 755 ? 17.790 -4.324 -32.351 1.00 86.19 755 GLY A CA 1
ATOM 5846 C C . GLY A 1 755 ? 16.986 -5.202 -33.320 1.00 86.19 755 GLY A C 1
ATOM 5847 O O . GLY A 1 755 ? 15.758 -5.132 -33.338 1.00 86.19 755 GLY A O 1
ATOM 5848 N N . LYS A 1 756 ? 17.637 -6.081 -34.095 1.00 87.81 756 LYS A N 1
ATOM 5849 C CA . LYS A 1 756 ? 16.931 -7.031 -34.978 1.00 87.81 756 LYS A CA 1
ATOM 5850 C C . LYS A 1 756 ? 16.047 -8.004 -34.201 1.00 87.81 756 LYS A C 1
ATOM 5852 O O . LYS A 1 756 ? 14.975 -8.359 -34.683 1.00 87.81 756 LYS A O 1
ATOM 5857 N N . LYS A 1 757 ? 16.503 -8.440 -33.023 1.00 89.69 757 LYS A N 1
ATOM 5858 C CA . LYS A 1 757 ? 15.753 -9.353 -32.155 1.00 89.69 757 LYS A CA 1
ATOM 5859 C C . LYS A 1 757 ? 14.609 -8.642 -31.432 1.00 89.69 757 LYS A C 1
ATOM 5861 O O . LYS A 1 757 ? 13.508 -9.177 -31.362 1.00 89.69 757 LYS A O 1
ATOM 5866 N N . HIS A 1 758 ? 14.859 -7.434 -30.932 1.00 89.38 758 HIS A N 1
ATOM 5867 C CA . HIS A 1 758 ? 13.909 -6.648 -30.148 1.00 89.38 758 HIS A CA 1
ATOM 5868 C C . HIS A 1 758 ? 13.586 -5.340 -30.868 1.00 89.38 758 HIS A C 1
ATOM 5870 O O . HIS A 1 758 ? 14.123 -4.274 -30.559 1.00 89.38 758 HIS A O 1
ATOM 5876 N N . ILE A 1 759 ? 12.685 -5.432 -31.848 1.00 82.88 759 ILE A N 1
ATOM 5877 C CA . ILE A 1 759 ? 12.414 -4.365 -32.825 1.00 82.88 759 ILE A CA 1
ATOM 5878 C C . ILE A 1 759 ? 11.989 -3.029 -32.199 1.00 82.88 759 ILE A C 1
ATOM 5880 O O . ILE A 1 759 ? 12.218 -1.967 -32.780 1.00 82.88 759 ILE A O 1
ATOM 5884 N N . ALA A 1 760 ? 11.407 -3.067 -30.998 1.00 83.00 760 ALA A N 1
ATOM 5885 C CA . ALA A 1 760 ? 11.042 -1.878 -30.240 1.00 83.00 760 ALA A CA 1
ATOM 5886 C C . ALA A 1 760 ? 12.262 -1.000 -29.890 1.00 83.00 760 ALA A C 1
ATOM 5888 O O . ALA A 1 760 ? 12.142 0.223 -29.903 1.00 83.00 760 ALA A O 1
ATOM 5889 N N . PHE A 1 761 ? 13.443 -1.600 -29.681 1.00 85.94 761 PHE A N 1
ATOM 5890 C CA . PHE A 1 761 ? 14.701 -0.883 -29.429 1.00 85.94 761 PHE A CA 1
ATOM 5891 C C . PHE A 1 761 ? 15.437 -0.470 -30.711 1.00 85.94 761 PHE A C 1
ATOM 5893 O O . PHE A 1 761 ? 16.185 0.504 -30.699 1.00 85.94 761 PHE A O 1
ATOM 5900 N N . ALA A 1 762 ? 15.208 -1.151 -31.842 1.00 75.75 762 ALA A N 1
ATOM 5901 C CA . ALA A 1 762 ? 15.853 -0.806 -33.117 1.00 75.75 762 ALA A CA 1
ATOM 5902 C C . ALA A 1 762 ? 15.465 0.581 -33.643 1.00 75.75 762 ALA A C 1
ATOM 5904 O O . ALA A 1 762 ? 16.241 1.211 -34.361 1.00 75.75 762 ALA A O 1
ATOM 5905 N N . LYS A 1 763 ? 14.266 1.064 -33.293 1.00 67.69 763 LYS A N 1
ATOM 5906 C CA . LYS A 1 763 ? 13.767 2.377 -33.726 1.00 67.69 763 LYS A CA 1
ATOM 5907 C C . LYS A 1 763 ? 14.545 3.549 -33.123 1.00 67.69 763 LYS A C 1
ATOM 5909 O O . LYS A 1 763 ? 14.467 4.649 -33.659 1.00 67.69 763 LYS A O 1
ATOM 5914 N N . SER A 1 764 ? 15.289 3.316 -32.045 1.00 66.00 764 SER A N 1
ATOM 5915 C CA . SER A 1 764 ? 16.021 4.358 -31.326 1.00 66.00 764 SER A CA 1
ATOM 5916 C C . SER A 1 764 ? 17.278 4.829 -32.063 1.00 66.00 764 SER A C 1
ATOM 5918 O O . SER A 1 764 ? 17.612 6.009 -31.996 1.00 66.00 764 SER A O 1
ATOM 5920 N N . GLY A 1 765 ? 17.948 3.935 -32.803 1.00 71.44 765 GLY A N 1
ATOM 5921 C CA . GLY A 1 765 ? 19.207 4.233 -33.491 1.00 71.44 765 GLY A CA 1
ATOM 5922 C C . GLY A 1 765 ? 20.310 4.769 -32.563 1.00 71.44 765 GLY A C 1
ATOM 5923 O O . GLY A 1 765 ? 20.213 4.709 -31.337 1.00 71.44 765 GLY A O 1
ATOM 5924 N N . LYS A 1 766 ? 21.374 5.326 -33.154 1.00 83.19 766 LYS A N 1
ATOM 5925 C CA . LYS A 1 766 ? 22.455 5.978 -32.401 1.00 83.19 766 LYS A CA 1
ATOM 5926 C C . LYS A 1 766 ? 21.928 7.248 -31.725 1.00 83.19 766 LYS A C 1
ATOM 5928 O O . LYS A 1 766 ? 21.511 8.183 -32.408 1.00 83.19 766 LYS A O 1
ATOM 5933 N N . LEU A 1 767 ? 21.994 7.299 -30.395 1.00 90.00 767 LEU A N 1
ATOM 5934 C CA . LEU A 1 767 ? 21.501 8.434 -29.615 1.00 90.00 767 LEU A CA 1
ATOM 5935 C C . LEU A 1 767 ? 22.532 9.571 -29.574 1.00 90.00 767 LEU A C 1
ATOM 5937 O O . LEU A 1 767 ? 23.634 9.428 -29.048 1.00 90.00 767 LEU A O 1
ATOM 5941 N N . GLU A 1 768 ? 22.162 10.730 -30.115 1.00 92.38 768 GLU A N 1
ATOM 5942 C CA . GLU A 1 768 ? 22.915 11.982 -29.955 1.00 92.38 768 GLU A CA 1
ATOM 5943 C C . GLU A 1 768 ? 22.645 12.623 -28.587 1.00 92.38 768 GLU A C 1
ATOM 5945 O O . GLU A 1 768 ? 21.639 12.308 -27.960 1.00 92.38 768 GLU A O 1
ATOM 5950 N N . LYS A 1 769 ? 23.473 13.590 -28.164 1.00 94.50 769 LYS A N 1
ATOM 5951 C CA . LYS A 1 769 ? 23.344 14.344 -26.898 1.00 94.50 769 LYS A CA 1
ATOM 5952 C C . LYS A 1 769 ? 22.084 15.224 -26.856 1.00 94.50 769 LYS A C 1
ATOM 5954 O O . LYS A 1 769 ? 22.145 16.439 -27.032 1.00 94.50 769 LYS A O 1
ATOM 5959 N N . LYS A 1 770 ? 20.933 14.590 -26.671 1.00 96.00 770 LYS A N 1
ATOM 5960 C CA . LYS A 1 770 ? 19.591 15.172 -26.597 1.00 96.00 770 LYS A CA 1
ATOM 5961 C C . LYS A 1 770 ? 18.804 14.461 -25.497 1.00 96.00 770 LYS A C 1
ATOM 5963 O O . LYS A 1 770 ? 19.251 13.444 -24.967 1.00 96.00 770 LYS A O 1
ATOM 5968 N N . VAL A 1 771 ? 17.634 15.004 -25.186 1.00 96.44 771 VAL A N 1
ATOM 5969 C CA . VAL A 1 771 ? 16.654 14.380 -24.296 1.00 96.44 771 VAL A CA 1
ATOM 5970 C C . VAL A 1 771 ? 15.601 13.687 -25.162 1.00 96.44 771 VAL A C 1
ATOM 5972 O O . VAL A 1 771 ? 14.999 14.330 -26.022 1.00 96.44 771 VAL A O 1
ATOM 5975 N N . TYR A 1 772 ? 15.408 12.386 -24.959 1.00 94.69 772 TYR A N 1
ATOM 5976 C CA . TYR A 1 772 ? 14.430 11.552 -25.665 1.00 94.69 772 TYR A CA 1
ATOM 5977 C C . TYR A 1 772 ? 13.352 11.070 -24.698 1.00 94.69 772 TYR A C 1
ATOM 5979 O O . TYR A 1 772 ? 13.595 10.995 -23.502 1.00 94.69 772 TYR A O 1
ATOM 5987 N N . VAL A 1 773 ? 12.188 10.692 -25.215 1.00 93.25 773 VAL A N 1
ATOM 5988 C CA . VAL A 1 773 ? 11.168 9.934 -24.472 1.00 93.25 773 VAL A CA 1
ATOM 5989 C C . VAL A 1 773 ? 11.193 8.494 -24.986 1.00 93.25 773 VAL A C 1
ATOM 5991 O O . VAL A 1 773 ? 11.597 8.259 -26.131 1.00 93.25 773 VAL A O 1
ATOM 5994 N N . LEU A 1 774 ? 10.790 7.529 -24.158 1.00 92.19 774 LEU A N 1
ATOM 5995 C CA . LEU A 1 774 ? 10.654 6.145 -24.604 1.00 92.19 774 LEU A CA 1
ATOM 5996 C C . LEU A 1 774 ? 9.694 6.053 -25.806 1.00 92.19 774 LEU A C 1
ATOM 5998 O O . LEU A 1 774 ? 8.648 6.706 -25.819 1.00 92.19 774 LEU A O 1
ATOM 6002 N N . PRO A 1 775 ? 10.019 5.242 -26.830 1.00 92.06 775 PRO A N 1
ATOM 6003 C CA . PRO A 1 775 ? 9.094 4.947 -27.911 1.00 92.06 775 PRO A CA 1
ATOM 6004 C C . PRO A 1 775 ? 7.739 4.471 -27.380 1.00 92.06 775 PRO A C 1
ATOM 6006 O O . PRO A 1 775 ? 7.679 3.591 -26.525 1.00 92.06 775 PRO A O 1
ATOM 6009 N N . LYS A 1 776 ? 6.648 4.981 -27.959 1.00 92.75 776 LYS A N 1
ATOM 6010 C CA . LYS A 1 776 ? 5.281 4.676 -27.509 1.00 92.75 776 LYS A CA 1
ATOM 6011 C C . LYS A 1 776 ? 4.976 3.180 -27.423 1.00 92.75 776 LYS A C 1
ATOM 6013 O O . LYS A 1 776 ? 4.250 2.757 -26.541 1.00 92.75 776 LYS A O 1
ATOM 6018 N N . ILE A 1 777 ? 5.561 2.370 -28.305 1.00 92.19 777 ILE A N 1
ATOM 6019 C CA . ILE A 1 777 ? 5.385 0.915 -28.260 1.00 92.19 777 ILE A CA 1
ATOM 6020 C C . ILE A 1 777 ? 5.968 0.283 -26.983 1.00 92.19 777 ILE A C 1
ATOM 6022 O O . ILE A 1 777 ? 5.409 -0.682 -26.483 1.00 92.19 777 ILE A O 1
ATOM 6026 N N . LEU A 1 778 ? 7.063 0.827 -26.437 1.00 93.94 778 LEU A N 1
ATOM 6027 C CA . LEU A 1 778 ? 7.624 0.373 -25.160 1.00 93.94 778 LEU A CA 1
ATOM 6028 C C . LEU A 1 778 ? 6.768 0.847 -23.983 1.00 93.94 778 LEU A C 1
ATOM 6030 O O . LEU A 1 778 ? 6.589 0.102 -23.031 1.00 93.94 778 LEU A O 1
ATOM 6034 N N . ASP A 1 779 ? 6.199 2.046 -24.071 1.00 95.94 779 ASP A N 1
ATOM 6035 C CA . ASP A 1 779 ? 5.264 2.581 -23.076 1.00 95.94 779 ASP A CA 1
ATOM 6036 C C . ASP A 1 779 ? 3.953 1.759 -23.029 1.00 95.94 779 ASP A C 1
ATOM 6038 O O . ASP A 1 779 ? 3.478 1.366 -21.966 1.00 95.94 779 ASP A O 1
ATOM 6042 N N . GLU A 1 780 ? 3.405 1.393 -24.193 1.00 96.56 780 GLU A N 1
ATOM 6043 C CA . GLU A 1 780 ? 2.265 0.471 -24.305 1.00 96.56 780 GLU A CA 1
ATOM 6044 C C . GLU A 1 780 ? 2.607 -0.938 -23.801 1.00 96.56 780 GLU A C 1
ATOM 6046 O O . GLU A 1 780 ? 1.762 -1.587 -23.180 1.00 96.56 780 GLU A O 1
ATOM 6051 N N . GLU A 1 781 ? 3.838 -1.405 -24.026 1.00 95.06 781 GLU A N 1
ATOM 6052 C CA . GLU A 1 781 ? 4.308 -2.680 -23.487 1.00 95.06 781 GLU A CA 1
ATOM 6053 C C . GLU A 1 781 ? 4.378 -2.644 -21.960 1.00 95.06 781 GLU A C 1
ATOM 6055 O O . GLU A 1 781 ? 3.885 -3.569 -21.319 1.00 95.06 781 GLU A O 1
ATOM 6060 N N . VAL A 1 782 ? 4.877 -1.557 -21.356 1.00 97.62 782 VAL A N 1
ATOM 6061 C CA . VAL A 1 782 ? 4.818 -1.379 -19.897 1.00 97.62 782 VAL A CA 1
ATOM 6062 C C . VAL A 1 782 ? 3.382 -1.558 -19.418 1.00 97.62 782 VAL A C 1
ATOM 6064 O O . VAL A 1 782 ? 3.153 -2.379 -18.537 1.00 97.62 782 VAL A O 1
ATOM 6067 N N . ALA A 1 783 ? 2.399 -0.879 -20.017 1.00 98.00 783 ALA A N 1
ATOM 6068 C CA . ALA A 1 783 ? 1.000 -1.036 -19.612 1.00 98.00 783 ALA A CA 1
ATOM 6069 C C . ALA A 1 783 ? 0.533 -2.495 -19.741 1.00 98.00 783 ALA A C 1
ATOM 6071 O O . ALA A 1 783 ? -0.029 -3.050 -18.795 1.00 98.00 783 ALA A O 1
ATOM 6072 N N . ARG A 1 784 ? 0.813 -3.134 -20.884 1.00 97.00 784 ARG A N 1
ATOM 6073 C CA . ARG A 1 784 ? 0.429 -4.520 -21.186 1.00 97.00 784 ARG A CA 1
ATOM 6074 C C . ARG A 1 784 ? 0.941 -5.508 -20.142 1.00 97.00 784 ARG A C 1
ATOM 6076 O O . ARG A 1 784 ? 0.177 -6.371 -19.712 1.00 97.00 784 ARG A O 1
ATOM 6083 N N . LEU A 1 785 ? 2.186 -5.346 -19.692 1.00 97.25 785 LEU A N 1
ATOM 6084 C CA . LEU A 1 785 ? 2.811 -6.211 -18.686 1.00 97.25 785 LEU A CA 1
ATOM 6085 C C . LEU A 1 785 ? 2.134 -6.144 -17.304 1.00 97.25 785 LEU A C 1
ATOM 6087 O O . LEU A 1 785 ? 2.337 -7.043 -16.492 1.00 97.25 785 LEU A O 1
ATOM 6091 N N . HIS A 1 786 ? 1.313 -5.124 -17.035 1.00 98.31 786 HIS A N 1
ATOM 6092 C CA . HIS A 1 786 ? 0.613 -4.964 -15.756 1.00 98.31 786 HIS A CA 1
ATOM 6093 C C . HIS A 1 786 ? -0.857 -5.413 -15.799 1.00 98.31 786 HIS A C 1
ATOM 6095 O O . HIS A 1 786 ? -1.444 -5.655 -14.746 1.00 98.31 786 HIS A O 1
ATOM 6101 N N . LEU A 1 787 ? -1.465 -5.556 -16.986 1.00 97.56 787 LEU A N 1
ATOM 6102 C CA . LEU A 1 787 ? -2.914 -5.778 -17.127 1.00 97.56 787 LEU A CA 1
ATOM 6103 C C . LEU A 1 787 ? -3.401 -7.086 -16.490 1.00 97.56 787 LEU A C 1
ATOM 6105 O O . LEU A 1 787 ? -4.434 -7.096 -15.822 1.00 97.56 787 LEU A O 1
ATOM 6109 N N . ALA A 1 788 ? -2.651 -8.178 -16.657 1.00 95.69 788 ALA A N 1
ATOM 6110 C CA . ALA A 1 788 ? -3.042 -9.484 -16.124 1.00 95.69 788 ALA A CA 1
ATOM 6111 C C . ALA A 1 788 ? -3.129 -9.487 -14.587 1.00 95.69 788 ALA A C 1
ATOM 6113 O O . ALA A 1 788 ? -4.025 -10.110 -14.027 1.00 95.69 788 ALA A O 1
ATOM 6114 N N . HIS A 1 789 ? -2.249 -8.739 -13.911 1.00 96.75 789 HIS A N 1
ATOM 6115 C CA . HIS A 1 789 ? -2.214 -8.642 -12.445 1.00 96.75 789 HIS A CA 1
ATOM 6116 C C . HIS A 1 789 ? -3.473 -7.994 -11.861 1.00 96.75 789 HIS A C 1
ATOM 6118 O O . HIS A 1 789 ? -3.882 -8.299 -10.747 1.00 96.75 789 HIS A O 1
ATOM 6124 N N . VAL A 1 790 ? -4.125 -7.129 -12.640 1.00 95.62 790 VAL A N 1
ATOM 6125 C CA . VAL A 1 790 ? -5.382 -6.461 -12.272 1.00 95.62 790 VAL A CA 1
ATOM 6126 C C . VAL A 1 790 ? -6.596 -7.057 -12.992 1.00 95.62 790 VAL A C 1
ATOM 6128 O O . VAL A 1 790 ? -7.639 -6.411 -13.082 1.00 95.62 790 VAL A O 1
ATOM 6131 N N . ASN A 1 791 ? -6.479 -8.297 -13.485 1.00 95.94 791 ASN A N 1
ATOM 6132 C CA . ASN A 1 791 ? -7.541 -9.046 -14.169 1.00 95.94 791 ASN A CA 1
ATOM 6133 C C . ASN A 1 791 ? -8.146 -8.312 -15.381 1.00 95.94 791 ASN A C 1
ATOM 6135 O O . ASN A 1 791 ? -9.352 -8.381 -15.623 1.00 95.94 791 ASN A O 1
ATOM 6139 N N . VAL A 1 792 ? -7.318 -7.595 -16.145 1.00 97.00 792 VAL A N 1
ATOM 6140 C CA . VAL A 1 792 ? -7.740 -6.933 -17.383 1.00 97.00 792 VAL A CA 1
ATOM 6141 C C . VAL A 1 792 ? -7.350 -7.781 -18.590 1.00 97.00 792 VAL A C 1
ATOM 6143 O O . VAL A 1 792 ? -6.172 -8.025 -18.845 1.00 97.00 792 VAL A O 1
ATOM 6146 N N . GLU A 1 793 ? -8.351 -8.173 -19.377 1.00 95.25 793 GLU A N 1
ATOM 6147 C CA . GLU A 1 793 ? -8.168 -8.829 -20.673 1.00 95.25 793 GLU A CA 1
ATOM 6148 C C . GLU A 1 793 ? -8.239 -7.796 -21.802 1.00 95.25 793 GLU A C 1
ATOM 6150 O O . GLU A 1 793 ? -9.228 -7.073 -21.953 1.00 95.25 793 GLU A O 1
ATOM 6155 N N . LEU A 1 794 ? -7.177 -7.709 -22.607 1.00 96.56 794 LEU A N 1
ATOM 6156 C CA . LEU A 1 794 ? -7.097 -6.739 -23.694 1.00 96.56 794 LEU A CA 1
ATOM 6157 C C . LEU A 1 794 ? -7.672 -7.320 -24.991 1.00 96.56 794 LEU A C 1
ATOM 6159 O O . LEU A 1 794 ? -7.281 -8.398 -25.430 1.00 96.56 794 LEU A O 1
ATOM 6163 N N . THR A 1 795 ? -8.574 -6.583 -25.638 1.00 96.81 795 THR A N 1
ATOM 6164 C CA . THR A 1 795 ? -9.092 -6.949 -26.965 1.00 96.81 795 THR A CA 1
ATOM 6165 C C . THR A 1 795 ? -8.021 -6.755 -28.039 1.00 96.81 795 THR A C 1
ATOM 6167 O O . THR A 1 795 ? -7.372 -5.711 -28.089 1.00 96.81 795 THR A O 1
ATOM 6170 N N . THR A 1 796 ? -7.889 -7.725 -28.944 1.00 96.75 796 THR A N 1
ATOM 6171 C CA . THR A 1 796 ? -7.025 -7.629 -30.129 1.00 96.75 796 THR A CA 1
ATOM 6172 C C . THR A 1 796 ? -7.810 -7.081 -31.320 1.00 96.75 796 THR A C 1
ATOM 6174 O O . THR A 1 796 ? -8.928 -7.525 -31.586 1.00 96.75 796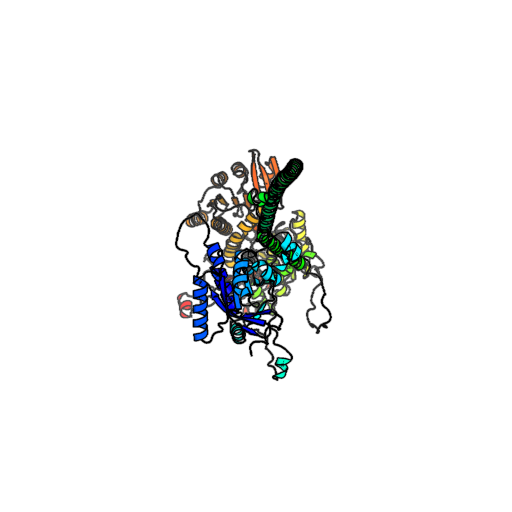 THR A O 1
ATOM 6177 N N . LEU A 1 797 ? -7.229 -6.126 -32.053 1.00 95.62 797 LEU A N 1
ATOM 6178 C CA . LEU A 1 797 ? -7.805 -5.655 -33.314 1.00 95.62 797 LEU A CA 1
ATOM 6179 C C . LEU A 1 797 ? -7.834 -6.798 -34.337 1.00 95.62 797 LEU A C 1
ATOM 6181 O O . LEU A 1 797 ? -6.840 -7.492 -34.527 1.00 95.62 797 LEU A O 1
ATOM 6185 N N . SER A 1 798 ? -8.954 -6.956 -35.037 1.00 97.44 798 SER A N 1
ATOM 6186 C CA . SER A 1 798 ? -8.980 -7.742 -36.276 1.00 97.44 798 SER A CA 1
ATOM 6187 C C . SER A 1 798 ? -8.228 -7.014 -37.393 1.00 97.44 798 SER A C 1
ATOM 6189 O O . SER A 1 798 ? -8.150 -5.783 -37.385 1.00 97.44 798 SER A O 1
ATOM 6191 N N . ASP A 1 799 ? -7.761 -7.753 -38.402 1.00 97.62 799 ASP A N 1
ATOM 6192 C CA . ASP A 1 799 ? -7.072 -7.177 -39.567 1.00 97.62 799 ASP A CA 1
ATOM 6193 C C . ASP A 1 799 ? -7.895 -6.065 -40.241 1.00 97.62 799 ASP A C 1
ATOM 6195 O O . ASP A 1 799 ? -7.364 -5.016 -40.595 1.00 97.62 799 ASP A O 1
ATOM 6199 N N . VAL A 1 800 ? -9.219 -6.246 -40.325 1.00 98.06 800 VAL A N 1
ATOM 6200 C CA . VAL A 1 800 ? -10.147 -5.256 -40.902 1.00 98.06 800 VAL A CA 1
ATOM 6201 C C . VAL A 1 800 ? -10.187 -3.965 -40.077 1.00 98.06 800 VAL A C 1
ATOM 6203 O O . VAL A 1 800 ? -10.245 -2.872 -40.636 1.00 98.06 800 VAL A O 1
ATOM 6206 N N . GLN A 1 801 ? -10.154 -4.060 -38.744 1.00 97.88 801 GLN A N 1
ATOM 6207 C CA . GLN A 1 801 ? -10.133 -2.879 -37.872 1.00 97.88 801 GLN A CA 1
ATOM 6208 C C . GLN A 1 801 ? -8.780 -2.164 -37.926 1.00 97.88 801 GLN A C 1
ATOM 6210 O O . GLN A 1 801 ? -8.744 -0.934 -37.950 1.00 97.88 801 GLN A O 1
ATOM 6215 N N . ALA A 1 802 ? -7.685 -2.926 -37.954 1.00 97.19 802 ALA A N 1
ATOM 6216 C CA . ALA A 1 802 ? -6.330 -2.406 -38.092 1.00 97.19 802 ALA A CA 1
ATOM 6217 C C . ALA A 1 802 ? -6.165 -1.627 -39.410 1.00 97.19 802 ALA A C 1
ATOM 6219 O O . ALA A 1 802 ? -5.721 -0.478 -39.393 1.00 97.19 802 ALA A O 1
ATOM 6220 N N . GLU A 1 803 ? -6.629 -2.192 -40.531 1.00 97.00 803 GLU A N 1
ATOM 6221 C CA . GLU A 1 803 ? -6.652 -1.519 -41.835 1.00 97.00 803 GLU A CA 1
ATOM 6222 C C . GLU A 1 803 ? -7.526 -0.257 -41.812 1.00 97.00 803 GLU A C 1
ATOM 6224 O O . GLU A 1 803 ? -7.076 0.806 -42.237 1.00 97.00 803 GLU A O 1
ATOM 6229 N N . TYR A 1 804 ? -8.742 -0.340 -41.255 1.00 97.06 804 TYR A N 1
ATOM 6230 C CA . TYR A 1 804 ? -9.665 0.798 -41.174 1.00 97.06 804 TYR A CA 1
ATOM 6231 C C . TYR A 1 804 ? -9.085 1.984 -40.391 1.00 97.06 804 TYR A C 1
ATOM 6233 O O . TYR A 1 804 ? -9.270 3.138 -40.777 1.00 97.06 804 TYR A O 1
ATOM 6241 N N . LEU A 1 805 ? -8.388 1.710 -39.286 1.00 95.94 805 LEU A N 1
ATOM 6242 C CA . LEU A 1 805 ? -7.756 2.738 -38.456 1.00 95.94 805 LEU A CA 1
ATOM 6243 C C . LEU A 1 805 ? -6.386 3.181 -38.990 1.00 95.94 805 LEU A C 1
ATOM 6245 O O . LEU A 1 805 ? -5.867 4.201 -38.536 1.00 95.94 805 LEU A O 1
ATOM 6249 N N . GLY A 1 806 ? -5.795 2.431 -39.924 1.00 95.38 806 GLY A N 1
ATOM 6250 C CA . GLY A 1 806 ? -4.427 2.648 -40.391 1.00 95.38 806 GLY A CA 1
ATOM 6251 C C . GLY A 1 806 ? -3.378 2.393 -39.303 1.00 95.38 806 GLY A C 1
ATOM 6252 O O . GLY A 1 806 ? -2.374 3.102 -39.245 1.00 95.38 806 GLY A O 1
ATOM 6253 N N . LEU A 1 807 ? -3.618 1.418 -38.421 1.00 94.50 807 LEU A N 1
ATOM 6254 C CA . LEU A 1 807 ? -2.751 1.077 -37.288 1.00 94.50 807 LEU A CA 1
ATOM 6255 C C . LEU A 1 807 ? -2.306 -0.393 -37.370 1.00 94.50 807 LEU A C 1
ATOM 6257 O O . LEU A 1 807 ? -3.094 -1.229 -37.805 1.00 94.50 807 LEU A O 1
ATOM 6261 N N . PRO A 1 808 ? -1.090 -0.755 -36.924 1.00 92.75 808 PRO A N 1
ATOM 6262 C CA . PRO A 1 808 ? -0.715 -2.160 -36.765 1.00 92.75 808 PRO A CA 1
ATOM 6263 C C . PRO A 1 808 ? -1.545 -2.839 -35.664 1.00 92.75 808 PRO A C 1
ATOM 6265 O O . PRO A 1 808 ? -1.876 -2.204 -34.663 1.00 92.75 808 PRO A O 1
ATOM 6268 N N . VAL A 1 809 ? -1.808 -4.145 -35.800 1.00 92.88 809 VAL A N 1
ATOM 6269 C CA . VAL A 1 809 ? -2.518 -4.946 -34.776 1.00 92.88 809 VAL A CA 1
ATOM 6270 C C . VAL A 1 809 ? -1.792 -4.913 -33.424 1.00 92.88 809 VAL A C 1
ATOM 6272 O O . VAL A 1 809 ? -2.436 -4.837 -32.382 1.00 92.88 809 VAL A O 1
ATOM 6275 N N . GLU A 1 810 ? -0.458 -4.899 -33.452 1.00 89.69 810 GLU A N 1
ATOM 6276 C CA . GLU A 1 810 ? 0.408 -4.878 -32.262 1.00 89.69 810 GLU A CA 1
ATOM 6277 C C . GLU A 1 810 ? 0.691 -3.462 -31.726 1.00 89.69 810 GLU A C 1
ATOM 6279 O O . GLU A 1 810 ? 1.359 -3.306 -30.706 1.00 89.69 810 GLU A O 1
ATOM 6284 N N . GLY A 1 811 ? 0.200 -2.422 -32.406 1.00 91.69 811 GLY A N 1
ATOM 6285 C CA . GLY A 1 811 ? 0.491 -1.024 -32.094 1.00 91.69 811 GLY A CA 1
ATOM 6286 C C . GLY A 1 811 ? 1.761 -0.468 -32.772 1.00 91.69 811 GLY A C 1
ATOM 6287 O O . GLY A 1 811 ? 2.390 -1.130 -33.606 1.00 91.69 811 GLY A O 1
ATOM 6288 N N . PRO A 1 812 ? 2.156 0.784 -32.465 1.00 93.56 812 PRO A N 1
ATOM 6289 C CA . PRO A 1 812 ? 1.543 1.664 -31.472 1.00 93.56 812 PRO A CA 1
ATOM 6290 C C . PRO A 1 812 ? 0.123 2.101 -31.851 1.00 93.56 812 PRO A C 1
ATOM 6292 O O . PRO A 1 812 ? -0.174 2.318 -33.026 1.00 93.56 812 PRO A O 1
ATOM 6295 N N . PHE A 1 813 ? -0.759 2.246 -30.864 1.00 95.62 813 PHE A N 1
ATOM 6296 C CA . PHE A 1 813 ? -2.193 2.479 -31.083 1.00 95.62 813 PHE A CA 1
ATOM 6297 C C . PHE A 1 813 ? -2.595 3.950 -31.143 1.00 95.62 813 PHE A C 1
ATOM 6299 O O . PHE A 1 813 ? -3.769 4.260 -31.382 1.00 95.62 813 PHE A O 1
ATOM 6306 N N . LYS A 1 814 ? -1.669 4.862 -30.841 1.00 96.38 814 LYS A N 1
ATOM 6307 C CA . LYS A 1 814 ? -1.915 6.306 -30.775 1.00 96.38 814 LYS A CA 1
ATOM 6308 C C . LYS A 1 814 ? -0.760 7.087 -31.384 1.00 96.38 814 LYS A C 1
ATOM 6310 O O . LYS A 1 814 ? 0.372 6.617 -31.431 1.00 96.38 814 LYS A O 1
ATOM 6315 N N . SER A 1 815 ? -1.047 8.305 -31.831 1.00 93.06 815 SER A N 1
ATOM 6316 C CA . SER A 1 815 ? -0.030 9.246 -32.304 1.00 93.06 815 SER A CA 1
ATOM 6317 C C . SER A 1 815 ? 0.826 9.775 -31.149 1.00 93.06 815 SER A C 1
ATOM 6319 O O . SER A 1 815 ? 0.397 9.793 -29.994 1.00 93.06 815 SER A O 1
ATOM 6321 N N . ASP A 1 816 ? 2.033 10.254 -31.446 1.00 90.25 816 ASP A N 1
ATOM 6322 C CA . ASP A 1 816 ? 2.957 10.752 -30.414 1.00 90.25 816 ASP A CA 1
ATOM 6323 C C . ASP A 1 816 ? 2.410 11.957 -29.636 1.00 90.25 816 ASP A C 1
ATOM 6325 O O . ASP A 1 816 ? 2.646 12.069 -28.441 1.00 90.25 816 ASP A O 1
ATOM 6329 N N . HIS A 1 817 ? 1.611 12.815 -30.278 1.00 92.44 817 HIS A N 1
ATOM 6330 C CA . HIS A 1 817 ? 1.004 14.000 -29.655 1.00 92.44 817 HIS A CA 1
ATOM 6331 C C . HIS A 1 817 ? -0.273 13.705 -28.847 1.00 92.44 817 HIS A C 1
ATOM 6333 O O . HIS A 1 817 ? -0.896 14.628 -28.313 1.00 92.44 817 HIS A O 1
ATOM 6339 N N . TYR A 1 818 ? -0.718 12.450 -28.810 1.00 95.69 818 TYR A N 1
ATOM 6340 C CA . TYR A 1 818 ? -1.885 12.055 -28.037 1.00 95.69 818 TYR A CA 1
ATOM 6341 C C . TYR A 1 818 ? -1.570 12.135 -26.535 1.00 95.69 818 TYR A C 1
ATOM 6343 O O . TYR A 1 818 ? -0.530 11.665 -26.079 1.00 95.69 818 TYR A O 1
ATOM 6351 N N . ARG A 1 819 ? -2.453 12.778 -25.765 1.00 91.25 819 ARG A N 1
ATOM 6352 C CA . ARG A 1 819 ? -2.254 13.047 -24.334 1.00 91.25 819 ARG A CA 1
ATOM 6353 C C . ARG A 1 819 ? -2.829 11.897 -23.507 1.00 91.25 819 ARG A C 1
ATOM 6355 O O . ARG A 1 819 ? -3.811 12.147 -22.819 1.00 91.25 819 ARG A O 1
ATOM 6362 N N . TYR A 1 820 ? -2.226 10.710 -23.606 1.00 80.06 820 TYR A N 1
ATOM 6363 C CA . TYR A 1 820 ? -2.656 9.397 -23.067 1.00 80.06 820 TYR A CA 1
ATOM 6364 C C . TYR A 1 820 ? -3.473 8.542 -23.994 1.00 80.06 820 TYR A C 1
ATOM 6366 O O . TYR A 1 820 ? -4.718 8.689 -23.987 1.00 80.06 820 TYR A O 1
#

Solvent-accessible surface area (backbone atoms only — not comparable to full-atom values): 44163 Å² total; per-residue (Å²): 142,84,83,79,74,86,80,57,67,80,66,35,37,35,34,29,50,70,33,52,51,52,50,52,54,49,28,58,70,41,55,94,44,48,28,39,27,44,28,15,23,50,77,57,92,25,33,36,37,34,67,39,66,49,75,54,76,78,75,84,77,79,90,76,89,80,79,96,77,50,76,50,56,50,28,51,44,31,82,70,30,72,69,42,48,50,50,49,55,52,50,33,51,53,30,50,75,70,75,41,69,43,42,77,43,35,32,38,35,38,25,55,82,79,55,57,68,44,70,53,49,51,53,41,51,48,63,55,28,73,82,36,83,84,29,36,40,38,41,35,26,49,65,53,29,74,70,77,49,84,42,69,48,33,36,31,70,26,73,70,40,53,55,42,60,74,69,69,54,45,42,76,67,49,33,66,74,67,68,65,50,50,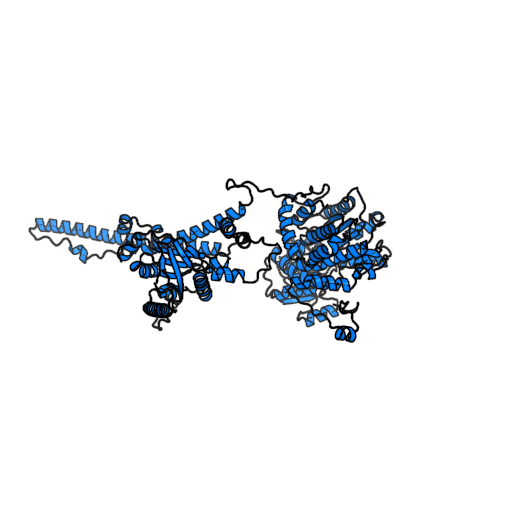77,49,42,60,44,76,44,54,71,42,79,41,74,54,72,66,55,54,53,51,60,70,66,49,90,64,85,75,77,90,64,88,78,83,78,74,93,44,83,63,50,57,73,74,50,68,81,74,69,85,79,69,81,65,61,79,76,67,60,85,69,79,61,82,54,53,64,54,45,52,48,55,39,50,54,40,51,53,51,48,52,51,51,50,49,53,47,53,51,49,50,54,51,41,55,53,51,51,50,52,50,52,53,47,50,53,51,50,53,54,51,31,54,52,27,53,76,69,75,41,82,66,73,80,85,65,59,56,71,79,75,50,82,77,76,80,82,74,70,43,55,64,58,32,37,42,53,37,41,40,52,51,44,52,49,48,55,48,51,48,51,52,49,51,48,45,63,72,59,71,80,68,81,93,87,82,84,91,77,80,83,76,82,80,75,85,88,86,80,83,58,67,53,35,95,56,66,45,54,74,45,64,84,33,18,70,58,19,44,54,51,32,60,54,36,52,73,40,15,46,28,42,52,48,49,42,67,71,41,33,87,70,30,74,30,59,82,40,29,34,40,33,25,37,52,30,26,47,61,43,44,53,46,53,52,37,44,40,61,20,35,28,45,57,25,32,22,39,58,43,44,47,37,24,33,36,28,23,36,13,26,43,24,45,65,40,36,26,28,30,35,32,57,68,47,50,74,68,52,50,56,48,26,61,56,51,40,60,61,55,42,75,92,66,40,64,45,28,32,39,40,33,38,56,33,61,62,58,50,47,37,64,72,77,40,49,79,51,50,78,74,31,49,25,37,33,27,51,30,71,66,15,39,50,52,50,54,52,28,48,77,70,70,66,48,86,45,22,32,35,33,40,24,80,28,57,46,20,38,66,32,34,38,16,51,20,32,27,59,17,43,58,47,8,51,35,70,62,63,69,62,80,48,53,79,34,31,33,33,30,35,26,49,51,47,39,16,48,13,41,46,51,34,43,40,75,48,45,20,50,47,35,34,26,65,87,51,68,68,42,40,48,51,40,46,74,72,72,32,50,73,48,54,62,78,65,43,24,56,67,28,42,34,39,38,39,30,65,77,48,69,61,75,44,39,70,79,38,65,75,43,35,40,67,63,19,37,41,35,20,64,27,81,58,46,51,31,35,44,52,68,57,49,69,73,56,32,78,45,76,43,77,77,50,94,50,29,35,39,32,33,34,85,88,76,36,34,39,32,37,28,30,78,29,26,35,22,20,29,41,41,44,80,34,55,54,38,52,39,49,17,36,39,45,30,46,48,53,54,41,52,44,44,42,71,41,28,81,38,64,70,59,17,71,75,41,58,80,52,43,76,64,38,76,76,60,69,45,80,39,64,71,55,65,55,56,39,52,45,43,50,58,49,42,30,65,84,72,75,48,83,82,86,76,59,51,70,69,54,18,61,72,71,72,37,56,69,89,42,56,89,69,63,90,87,55,93,117

pLDDT: mean 86.36, std 16.66, range [27.08, 98.88]

Secondary structure (DSSP, 8-state):
--SSSTTS---EEEEEHHHHHHHHHHHHHHTTS--EEEEEEEEETTEEEEEEEEEPP-------S--S--HHHHHHHGGG-HHHHHHHHHHHHHHHHTT---EEEEEEEEEBTTB--SHHHHHHHHHHHTT-TT-EEEEEEHHHHTTTS--EEEEEE-HHHHHHHHHT--SHHHHHHHT--GGGSEEEE-EEEEPPHHHHHHHHHS-PPPPSSPPPPPSSTTHHHHS---------GGGG-----THHHHHHHHHHHHHHHHHHHHHHHHHHHHHHHHHHHHHHHHHHHHHHHHHHHHHTTPPPPPS-THHHH-PPPPPPPSHHHHHHHHHHHHHHHHHHHHHHHHHHHHH-SS---S--------------PPPPSS-B-S-GGGHHHHHHHHHHHHHT-HHHHHHHHHHTTT-TTTT-EEEEES--SHHHHHHHHHHHHTT-EEEEE-SSTTT--HHHHHHHHTTT--EE--TT--HHHHHHHHHHHTT-SGGGPPPSEEEESSSHHHHHHHHT-GGGGTT---EEE-SHHHHHHHHHHHHHT---S-EEE-TTSHHHHTTIIIIIHHHHHHHHHHHHH----TTSEEEEE--SHHHHHHHHHHHHTT-EEEEE-S-HHHHHHHHHTTPEE--HHHHTTT-SEEEE-SS-S-SB-HHHHTTSPTTEEEEE-SSSGGGB-HHHHHHH-SEEEEEETTEEEEEPTTS-EEEEEGGGSBHHHHSS--S-HHHHHHHHHHHHHHHHHHHTTT-HHHHHHSHHHHTT-SPPSSEEE--HHHHHHHHHHHHGGGTPPPPPPPHHHHHHHT--TTS--S-TT---

Organism: NCBI:txid585594

Nearest PDB structures (foldseek):
  5axa-assembly1_C  TM=9.857E-01  e=1.880E-63  Mus musculus
  4pfj-assembly1_A  TM=9.871E-01  e=6.748E-63  Homo sapiens
  3nj4-assembly1_C  TM=9.912E-01  e=4.839E-62  Homo sapiens
  6aph-assembly1_A  TM=9.848E-01  e=8.466E-60  Elizabethkingia anophelis NUHP1
  6gbn-assembly1_B  TM=9.729E-01  e=3.424E-60  Cytophaga hutchinsonii ATCC 33406